Protein AF-0000000084540780 (afdb_homodimer)

Foldseek 3Di:
DKWKDWLVVVLVVLVLQQLQQDPDAPDPQLQWWKWWADQVVQKIKIKHHRPFKIKIFIDHINDPDIDIFIFRSVVVNVVSVPADTDMWIWDQDVVFQKIWIQDPVGIDITHTGGCVPPDDFDDFPPPAKFKFFLVQLLLLLLQALLAAAPDCVVFLLQWWKWWDAPFWIWIWHHHPFKIKIFIDTGPGDNPDPHDHIDIFTFGSSQSVSSNVVSVVVVVVLVPVPDDCSVPGGFMWMWGDDPFKIWTDGPRMIMIGTTGDDDDDPCVVQDDDDFQKKKKDFLVVVLVVLVVQQVVCVLPQQKWKWFDDQPVQKIKIKDDDPPPGIDIDMDHIHMDHDPDGMEMFRSVLSNSNSVSAPARMKMWGHHHRQGWIWIGHDPDTRMIMIGGTDDDDD/DKWKDWLVVVLVVLVLQQLQQDPDAPDPQLQWWKWWADQVVQKIKTKHHRPFKIKIFIDHINDPDIDIFIFRSVVVNVVSVPADTDMWIWDQDVVFQKIWIQDPVGIDITHTGGCVPPDDFDDFPPPAKFKFFLVQLLLLLLQALVAAAPDCVVFLLQWWKWWDAPFWIWIWHHHPFKIKIFIDTGPGDNPDPHDHIDIFTFGSSQSVSSNVVSVVVVVVLVPVPDDCSVPGGFMWMWGDDPFKIWTDGPRMIMIGTTGDDDDDPCVVQDDDDFQKKKKDFLVVVLVVLVVQQVVCVVPQQKWKWFQDQPVQKIKIKDDDPVPGMDIDMDHIHMDHDPDGMEMFRSVLSNSNSVSAPARMKMWGHHHRQGWIWIGHDDDTRMIMIGGTDDDDD

Organism: NCBI:txid376219

Solvent-accessible surface area (backbone atoms only — not comparable to full-atom values): 40006 Å² total; per-residue (Å²): 57,31,34,37,33,46,31,66,62,52,31,55,51,42,55,58,24,49,72,25,41,44,92,76,53,95,45,78,71,32,45,22,27,40,38,38,38,35,42,91,77,26,32,38,33,43,32,15,41,54,89,48,35,28,23,36,38,52,45,78,27,54,36,77,37,46,36,72,31,24,36,45,34,67,62,50,42,58,46,45,61,58,49,72,84,47,62,31,38,40,37,41,48,91,88,48,52,33,35,36,40,37,43,96,64,34,39,36,34,44,45,38,38,72,42,84,80,57,79,78,77,85,77,57,66,79,87,38,53,44,67,38,39,42,67,46,51,44,54,28,45,64,50,15,56,86,32,28,28,89,50,63,89,55,44,50,31,19,11,39,36,40,35,38,43,82,59,34,34,38,28,35,12,26,52,84,56,36,36,18,34,23,49,40,69,35,71,54,64,87,86,54,86,49,78,79,62,46,73,49,34,38,39,40,72,57,49,53,52,50,47,50,51,51,53,52,52,52,53,53,53,66,67,54,69,64,86,82,64,71,84,64,75,59,60,30,38,41,32,38,56,98,52,39,35,33,42,34,49,89,55,35,36,39,38,30,46,46,41,69,77,83,68,78,73,58,76,77,70,55,78,91,74,66,55,16,38,36,37,36,52,37,63,62,51,44,52,49,49,59,46,52,37,60,57,12,60,74,44,86,28,40,34,36,40,37,50,37,47,90,78,25,29,37,32,44,34,33,79,27,90,87,45,32,34,37,39,32,63,45,74,27,52,49,45,51,76,37,49,45,52,39,29,32,49,44,64,63,53,44,57,55,55,70,52,48,90,39,67,37,30,37,37,37,29,49,47,45,75,39,62,29,40,40,30,44,53,94,63,62,57,39,43,34,36,42,49,39,44,81,74,82,128,56,31,34,38,35,46,30,66,61,52,32,55,52,42,57,57,24,47,71,25,41,45,93,75,53,93,43,78,71,33,45,22,28,41,39,36,38,33,42,89,76,27,31,37,32,43,33,15,40,54,90,48,37,29,23,37,39,54,43,78,29,54,37,77,35,46,37,69,30,23,35,45,35,68,61,51,43,59,47,46,61,57,50,71,82,50,63,30,37,39,38,40,47,92,90,47,52,35,35,36,39,37,41,96,64,33,39,37,34,42,41,39,39,71,41,85,80,56,78,78,78,84,78,57,66,80,88,39,55,42,67,38,40,41,67,45,51,43,54,30,46,65,50,17,56,83,34,27,29,89,50,63,88,57,43,49,30,18,11,39,36,39,36,39,44,84,58,34,32,38,29,35,12,28,52,84,55,37,36,18,35,24,50,38,69,37,70,55,66,88,84,55,86,49,78,81,64,46,72,50,34,37,38,40,73,57,49,53,52,51,48,48,52,51,54,52,52,52,54,52,54,67,65,54,70,65,85,80,64,69,86,64,75,60,59,28,39,41,30,36,56,98,55,39,36,34,43,35,48,90,57,36,37,38,38,31,47,47,40,69,76,84,69,77,72,57,74,76,69,53,76,90,71,66,56,16,38,37,37,35,51,36,64,61,51,43,50,49,47,59,45,52,36,59,60,12,60,76,46,86,26,40,32,35,38,37,49,36,48,88,76,25,30,37,32,44,34,33,80,30,92,91,45,29,36,36,40,34,62,45,72,29,52,49,45,52,78,39,50,46,52,38,27,31,50,44,64,64,54,44,58,54,54,70,53,47,89,41,66,36,29,37,38,37,30,50,47,45,76,40,63,29,39,40,29,46,56,63,90,61,53,42,45,34,37,42,48,37,44,81,73,82,129

Sequence (786 aa):
MRLIVEQEQLSSNLSLVSRAIPSRPSHPILSNILVKADADTQQLSLTAFDLSMGINTSFPAQVQQGGVLTLPAKLLNDIVSRLPGGDIQVDDEETEAVVTLTSSSGRYQVRGMVAEEYPDLPSVEGEHSIQLAADSLLEGLKGTLFATSPDETKQVLAGVNLKVGKDTLCFASTDGHRLAVVKVENVRDPNSQEPENLEITIPARALREVERMIVSANSARHSAATEEESTTPPMVTLGFDDTQVVFELGTRRLNSRKLEGAYPAYEQLIPNKFLSQVNVERRTLLAALERIGVLASQKNDIVKCIIDEVNQQISLSVEAADVGNALESMPAQISGEEPKELAFNVKYLMDGLKVLNSSEIQIQLNAASTPVIINPFGGLKMTYLVMPIQLRRMRLIVEQEQLSSNLSLVSRAIPSRPSHPILSNILVKADADTQQLSLTAFDLSMGINTSFPAQVQQGGVLTLPAKLLNDIVSRLPGGDIQVDDEETEAVVTLTSSSGRYQVRGMVAEEYPDLPSVEGEHSIQLAADSLLEGLKGTLFATSPDETKQVLAGVNLKVGKDTLCFASTDGHRLAVVKVENVRDPNSQEPENLEITIPARALREVERMIVSANSARHSAATEEESTTPPMVTLGFDDTQVVFELGTRRLNSRKLEGAYPAYEQLIPNKFLSQVNVERRTLLAALERIGVLASQKNDIVKCIIDEVNQQISLSVEAADVGNALESMPAQISGEEPKELAFNVKYLMDGLKVLNSSEIQIQLNAASTPVIINPFGGLKMTYLVMPIQLRR

Radius of gyration: 32.52 Å; Cα contacts (8 Å, |Δi|>4): 1885; chains: 2; bounding box: 83×86×61 Å

Secondary structure (DSSP, 8-state):
-EEEEEHHHHHHHHHHHHTTS-SS-SSGGGGEEEEEEETTTTEEEEEEE-SSEEEEEEEE-EEEE-EEEEEEHHHHHHHHHHSPSSEEEEEEETTTTEEEEE-SSEEEEEE-B-GGGSPPPPP--TTSEEEEEHHHHHHHHHHHGGGS-S-GGGGGGGEEEEEE-SSEEEEEEE-SSEEEEEEEE----TT--PPSSEEEEEEHHHHHHHHHHHHHHHHHHHH---S----SPPEEEEEE-SSEEEEEETTEEEEEEPPPSPPP-GGGGS-S--SEEEEEEHHHHHHHHHHHHHHHTTTTTEEEEEEETTTTEEEEEEEETTTEEEEEEEE-EEE----SEEEEEHHHHHHHHHH---SEEEEEES-TTS-EEEEESSS--EEEEEPPP----/-EEEEEHHHHHHHHHHHHTTS-SS-SSGGGGEEEEEEETTTTEEEEEEE-SSEEEEEEEE-EEEE-EEEEEEHHHHHHHHHHSPSSEEEEEEETTTTEEEEE-SSEEEEEE-B-GGGSPPPPP--TTSEEEEEHHHHHHHHHHHGGGS-S-GGGGGGGEEEEEE-SSEEEEEEE-SSEEEEEEEE----TT--PPSSEEEEEEHHHHHHHHHHHHHHHHHHHH---S----SPPEEEEEE-SSEEEEEETTEEEEEEPPPSPPP-GGGGS-S--SEEEEEEHHHHHHHHHHHHHHHTTTTTEEEEEEETTTTEEEEEEEETTTEEEEEEEE-EEE----SEEEEEHHHHHHHHHH---SEEEEEES-TTS-EEEEESSS-EEEEEEPPP----

InterPro domains:
  IPR001001 DNA polymerase III, beta sliding clamp [PIRSF000804] (1-391)
  IPR001001 DNA polymerase III, beta sliding clamp [PTHR30478] (1-392)
  IPR001001 DNA polymerase III, beta sliding clamp [SM00480] (17-387)
  IPR001001 DNA polymerase III, beta sliding clamp [TIGR00663] (1-391)
  IPR001001 DNA polymerase III, beta sliding clamp [cd00140] (1-390)
  IPR022634 DNA polymerase III, beta sliding clamp, N-terminal [PF00712] (1-122)
  IPR022635 DNA polymerase III, beta sliding clamp, C-terminal [PF02768] (268-389)
  IPR022637 DNA polymerase III, beta sliding clamp, central [PF02767] (132-264)
  IPR046938 DNA clamp superfamily [SSF55979] (1-120)
  IPR046938 DNA clamp superfamily [SSF55979] (128-266)
  IPR046938 DNA clamp superfamily [SSF55979] (267-390)

pLDDT: mean 92.97, std 10.06, range [44.19, 98.81]

Structure (mmCIF, N/CA/C/O backbone):
data_AF-0000000084540780-model_v1
#
loop_
_entity.id
_entity.type
_entity.pdbx_description
1 polymer 'Beta sliding clamp'
#
loop_
_atom_site.group_PDB
_atom_site.id
_atom_site.type_symbol
_atom_site.label_atom_id
_atom_site.label_alt_id
_atom_site.label_comp_id
_atom_site.label_asym_id
_atom_site.label_entity_id
_atom_site.label_seq_id
_atom_site.pdbx_PDB_ins_code
_atom_site.Cartn_x
_atom_site.Cartn_y
_atom_site.Cartn_z
_atom_site.occupancy
_atom_site.B_iso_or_equiv
_atom_site.auth_seq_id
_atom_site.auth_comp_id
_atom_site.auth_asym_id
_atom_site.auth_atom_id
_atom_site.pdbx_PDB_model_num
ATOM 1 N N . MET A 1 1 ? -37.75 -8.711 -0.359 1 94.31 1 MET A N 1
ATOM 2 C CA . MET A 1 1 ? -37.031 -9.562 0.583 1 94.31 1 MET A CA 1
ATOM 3 C C . MET A 1 1 ? -36.875 -8.867 1.932 1 94.31 1 MET A C 1
ATOM 5 O O . MET A 1 1 ? -36.75 -7.648 1.991 1 94.31 1 MET A O 1
ATOM 9 N N . ARG A 1 2 ? -37 -9.57 3.014 1 97.31 2 ARG A N 1
ATOM 10 C CA . ARG A 1 2 ? -36.812 -9.148 4.395 1 97.31 2 ARG A CA 1
ATOM 11 C C . ARG A 1 2 ? -36.031 -10.18 5.18 1 97.31 2 ARG A C 1
ATOM 13 O O . ARG A 1 2 ? -36.438 -11.336 5.297 1 97.31 2 ARG A O 1
ATOM 20 N N . LEU A 1 3 ? -34.906 -9.734 5.707 1 98.5 3 LEU A N 1
ATOM 21 C CA . LEU A 1 3 ? -34.062 -10.688 6.418 1 98.5 3 LEU A CA 1
ATOM 22 C C . LEU A 1 3 ? -33.156 -9.977 7.41 1 98.5 3 LEU A C 1
ATOM 24 O O . LEU A 1 3 ? -33.031 -8.75 7.379 1 98.5 3 LEU A O 1
ATOM 28 N N . ILE A 1 4 ? -32.594 -10.68 8.352 1 98.81 4 ILE A N 1
ATOM 29 C CA . ILE A 1 4 ? -31.562 -10.25 9.281 1 98.81 4 ILE A CA 1
ATOM 30 C C . ILE A 1 4 ? -30.312 -11.102 9.094 1 98.81 4 ILE A C 1
ATOM 32 O O . ILE A 1 4 ? -30.391 -12.328 9 1 98.81 4 ILE A O 1
ATOM 36 N N . VAL A 1 5 ? -29.234 -10.477 8.984 1 98.75 5 VAL A N 1
ATOM 37 C CA . VAL A 1 5 ? -27.984 -11.188 8.773 1 98.75 5 VAL A CA 1
ATOM 38 C C . VAL A 1 5 ? -26.875 -10.523 9.594 1 98.75 5 VAL A C 1
ATOM 40 O O . VAL A 1 5 ? -26.922 -9.328 9.867 1 98.75 5 VAL A O 1
ATOM 43 N N . GLU A 1 6 ? -25.953 -11.289 9.984 1 98.44 6 GLU A N 1
ATOM 44 C CA . GLU A 1 6 ? -24.828 -10.766 10.75 1 98.44 6 GLU A CA 1
ATOM 45 C C . GLU A 1 6 ? -23.859 -9.992 9.852 1 98.44 6 GLU A C 1
ATOM 47 O O . GLU A 1 6 ? -23.516 -10.445 8.758 1 98.44 6 GLU A O 1
ATOM 52 N N . GLN A 1 7 ? -23.344 -8.82 10.344 1 98.56 7 GLN A N 1
ATOM 53 C CA . GLN A 1 7 ? -22.484 -7.922 9.578 1 98.56 7 GLN A CA 1
ATOM 54 C C . GLN A 1 7 ? -21.219 -8.633 9.094 1 98.56 7 GLN A C 1
ATOM 56 O O . GLN A 1 7 ? -20.844 -8.523 7.922 1 98.56 7 GLN A O 1
ATOM 61 N N . GLU A 1 8 ? -20.578 -9.352 9.93 1 97.75 8 GLU A N 1
ATOM 62 C CA . GLU A 1 8 ? -19.312 -10.016 9.594 1 97.75 8 GLU A CA 1
ATOM 63 C C . GLU A 1 8 ? -19.516 -11.039 8.484 1 97.75 8 GLU A C 1
ATOM 65 O O . GLU A 1 8 ? -18.688 -11.141 7.574 1 97.75 8 GLU A O 1
ATOM 70 N N . GLN A 1 9 ? -20.594 -11.82 8.547 1 97.19 9 GLN A N 1
ATOM 71 C CA . GLN A 1 9 ? -20.906 -12.805 7.523 1 97.19 9 GLN A CA 1
ATOM 72 C C . GLN A 1 9 ? -21.188 -12.141 6.18 1 97.19 9 GLN A C 1
ATOM 74 O O . GLN A 1 9 ? -20.641 -12.555 5.152 1 97.19 9 GLN A O 1
ATOM 79 N N . LEU A 1 10 ? -22 -11.133 6.281 1 98.69 10 LEU A N 1
ATOM 80 C CA . LEU A 1 10 ? -22.328 -10.43 5.051 1 98.69 10 LEU A CA 1
ATOM 81 C C . LEU A 1 10 ? -21.094 -9.781 4.438 1 98.69 10 LEU A C 1
ATOM 83 O O . LEU A 1 10 ? -20.859 -9.898 3.234 1 98.69 10 LEU A O 1
ATOM 87 N N . SER A 1 11 ? -20.312 -9.094 5.254 1 98.44 11 SER A N 1
ATOM 88 C CA . SER A 1 11 ? -19.125 -8.375 4.797 1 98.44 11 SER A CA 1
ATOM 89 C C . SER A 1 11 ? -18.109 -9.328 4.168 1 98.44 11 SER A C 1
ATOM 91 O O . SER A 1 11 ? -17.609 -9.062 3.074 1 98.44 11 SER A O 1
ATOM 93 N N . SER A 1 12 ? -17.797 -10.43 4.824 1 97.12 12 SER A N 1
ATOM 94 C CA . SER A 1 12 ? -16.812 -11.383 4.336 1 97.12 12 SER A CA 1
ATOM 95 C C . SER A 1 12 ? -17.234 -12.008 3.018 1 97.12 12 SER A C 1
ATOM 97 O O . SER A 1 12 ? -16.438 -12.172 2.102 1 97.12 12 SER A O 1
ATOM 99 N N . ASN A 1 13 ? -18.5 -12.383 2.916 1 97.94 13 ASN A N 1
ATOM 100 C CA . ASN A 1 13 ? -19 -13.016 1.702 1 97.94 13 ASN A CA 1
ATOM 101 C C . ASN A 1 13 ? -19.125 -12.023 0.553 1 97.94 13 ASN A C 1
ATOM 103 O O . ASN A 1 13 ? -18.891 -12.375 -0.606 1 97.94 13 ASN A O 1
ATOM 107 N N . LEU A 1 14 ? -19.484 -10.797 0.901 1 98.56 14 LEU A N 1
ATOM 108 C CA . LEU A 1 14 ? -19.484 -9.75 -0.115 1 98.56 14 LEU A CA 1
ATOM 109 C C . LEU A 1 14 ? -18.094 -9.531 -0.678 1 98.56 14 LEU A C 1
ATOM 111 O O . LEU A 1 14 ? -17.922 -9.414 -1.894 1 98.56 14 LEU A O 1
ATOM 115 N N . SER A 1 15 ? -17.141 -9.477 0.19 1 97.56 15 SER A N 1
ATOM 116 C CA . SER A 1 15 ? -15.758 -9.312 -0.233 1 97.56 15 SER A CA 1
ATOM 117 C C . SER A 1 15 ? -15.32 -10.453 -1.141 1 97.56 15 SER A C 1
ATOM 119 O O . SER A 1 15 ? -14.656 -10.234 -2.152 1 97.56 15 SER A O 1
ATOM 121 N N . LEU A 1 16 ? -15.711 -11.633 -0.812 1 97 16 LEU A N 1
ATOM 122 C CA . LEU A 1 16 ? -15.375 -12.828 -1.577 1 97 16 LEU A CA 1
ATOM 123 C C . LEU A 1 16 ? -15.945 -12.758 -2.988 1 97 16 LEU A C 1
ATOM 125 O O . LEU A 1 16 ? -15.211 -12.898 -3.969 1 97 16 LEU A O 1
ATOM 129 N N . VAL A 1 17 ? -17.219 -12.484 -3.123 1 98.12 17 VAL A N 1
ATOM 130 C CA . VAL A 1 17 ? -17.859 -12.562 -4.43 1 98.12 17 VAL A CA 1
ATOM 131 C C . VAL A 1 17 ? -17.453 -11.359 -5.277 1 98.12 17 VAL A C 1
ATOM 133 O O . VAL A 1 17 ? -17.469 -11.43 -6.508 1 98.12 17 VAL A O 1
ATOM 136 N N . SER A 1 18 ? -17.109 -10.273 -4.586 1 97.62 18 SER A N 1
ATOM 137 C CA . SER A 1 18 ? -16.719 -9.055 -5.305 1 97.62 18 SER A CA 1
ATOM 138 C C . SER A 1 18 ? -15.477 -9.289 -6.16 1 97.62 18 SER A C 1
ATOM 140 O O . SER A 1 18 ? -15.211 -8.523 -7.086 1 97.62 18 SER A O 1
ATOM 142 N N . ARG A 1 19 ? -14.719 -10.273 -5.918 1 96.56 19 ARG A N 1
ATOM 143 C CA . ARG A 1 19 ? -13.516 -10.602 -6.672 1 96.56 19 ARG A CA 1
ATOM 144 C C . ARG A 1 19 ? -13.859 -11.047 -8.086 1 96.56 19 ARG A C 1
ATOM 146 O O . ARG A 1 19 ? -12.984 -11.094 -8.953 1 96.56 19 ARG A O 1
ATOM 153 N N . ALA A 1 20 ? -15.102 -11.391 -8.328 1 97.62 20 ALA A N 1
ATOM 154 C CA . ALA A 1 20 ? -15.531 -11.828 -9.656 1 97.62 20 ALA A CA 1
ATOM 155 C C . ALA A 1 20 ? -16.156 -10.672 -10.43 1 97.62 20 ALA A C 1
ATOM 157 O O . ALA A 1 20 ? -16.609 -10.852 -11.57 1 97.62 20 ALA A O 1
ATOM 158 N N . ILE A 1 21 ? -16.219 -9.492 -9.781 1 97.5 21 ILE A N 1
ATOM 159 C CA . ILE A 1 21 ? -16.75 -8.328 -10.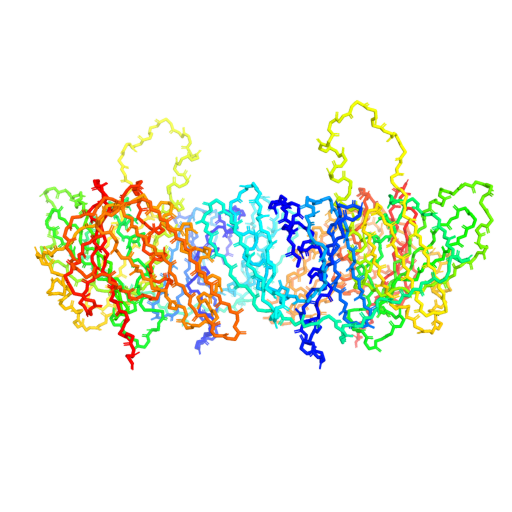477 1 97.5 21 ILE A CA 1
ATOM 160 C C . ILE A 1 21 ? -15.734 -7.809 -11.484 1 97.5 21 ILE A C 1
ATOM 162 O O . ILE A 1 21 ? -14.57 -7.578 -11.141 1 97.5 21 ILE A O 1
ATOM 166 N N . PRO A 1 22 ? -16.172 -7.68 -12.688 1 92.56 22 PRO A N 1
ATOM 167 C CA . PRO A 1 22 ? -15.211 -7.203 -13.688 1 92.56 22 PRO A CA 1
ATOM 168 C C . PRO A 1 22 ? -14.797 -5.75 -13.461 1 92.56 22 PRO A C 1
ATOM 170 O O . PRO A 1 22 ? -15.602 -4.941 -13 1 92.56 22 PRO A O 1
ATOM 173 N N . SER A 1 23 ? -13.594 -5.445 -13.781 1 87.38 23 SER A N 1
ATOM 174 C CA . SER A 1 23 ? -13.117 -4.07 -13.68 1 87.38 23 SER A CA 1
ATOM 175 C C . SER A 1 23 ? -13.805 -3.166 -14.695 1 87.38 23 SER A C 1
ATOM 177 O O . SER A 1 23 ? -14.062 -1.993 -14.414 1 87.38 23 SER A O 1
ATOM 179 N N . ARG A 1 24 ? -14.062 -3.699 -15.891 1 90.5 24 ARG A N 1
ATOM 180 C CA . ARG A 1 24 ? -14.789 -3.002 -16.953 1 90.5 24 ARG A CA 1
ATOM 181 C C . ARG A 1 24 ? -16 -3.803 -17.406 1 90.5 24 ARG A C 1
ATOM 183 O O . ARG A 1 24 ? -15.945 -4.512 -18.406 1 90.5 24 ARG A O 1
ATOM 190 N N . PRO A 1 25 ? -17.109 -3.617 -16.766 1 90.56 25 PRO A N 1
ATOM 191 C CA . PRO A 1 25 ? -18.281 -4.434 -17.078 1 90.56 25 PRO A CA 1
ATOM 192 C C . PRO A 1 25 ? -18.875 -4.117 -18.438 1 90.56 25 PRO A C 1
ATOM 194 O O . PRO A 1 25 ? -18.984 -2.949 -18.828 1 90.56 25 PRO A O 1
ATOM 197 N N . SER A 1 26 ? -19.188 -5.168 -19.219 1 89.25 26 SER A N 1
ATOM 198 C CA . SER A 1 26 ? -19.828 -5.016 -20.531 1 89.25 26 SER A CA 1
ATOM 199 C C . SER A 1 26 ? -21.25 -4.473 -20.391 1 89.25 26 SER A C 1
ATOM 201 O O . SER A 1 26 ? -21.75 -3.795 -21.281 1 89.25 26 SER A O 1
ATOM 203 N N . HIS A 1 27 ? -21.938 -4.93 -19.375 1 93.19 27 HIS A N 1
ATOM 204 C CA . HIS A 1 27 ? -23.266 -4.465 -19.016 1 93.19 27 HIS A CA 1
ATOM 205 C C . HIS A 1 27 ? -23.297 -3.971 -17.562 1 93.19 27 HIS A C 1
ATOM 207 O O . HIS A 1 27 ? -22.656 -4.559 -16.688 1 93.19 27 HIS A O 1
ATOM 213 N N . PRO A 1 28 ? -24.094 -2.963 -17.359 1 93.81 28 PRO A N 1
ATOM 214 C CA . PRO A 1 28 ? -24.125 -2.375 -16.016 1 93.81 28 PRO A CA 1
ATOM 215 C C . PRO A 1 28 ? -24.5 -3.389 -14.945 1 93.81 28 PRO A C 1
ATOM 217 O O . PRO A 1 28 ? -24 -3.309 -13.812 1 93.81 28 PRO A O 1
ATOM 220 N N . ILE A 1 29 ? -25.281 -4.34 -15.312 1 96.69 29 ILE A N 1
ATOM 221 C CA . ILE A 1 29 ? -25.797 -5.277 -14.32 1 96.69 29 ILE A CA 1
ATOM 222 C C . ILE A 1 29 ? -24.656 -6.16 -13.812 1 96.69 29 ILE A C 1
ATOM 224 O O . ILE A 1 29 ? -24.734 -6.719 -12.719 1 96.69 29 ILE A O 1
ATOM 228 N N . LEU A 1 30 ? -23.578 -6.258 -14.578 1 97.62 30 LEU A N 1
ATOM 229 C CA . LEU A 1 30 ? -22.469 -7.129 -14.219 1 97.62 30 LEU A CA 1
ATOM 230 C C . LEU A 1 30 ? -21.562 -6.453 -13.195 1 97.62 30 LEU A C 1
ATOM 232 O O . LEU A 1 30 ? -20.672 -7.086 -12.633 1 97.62 30 LEU A O 1
ATOM 236 N N . SER A 1 31 ? -21.812 -5.207 -12.914 1 97.69 31 SER A N 1
ATOM 237 C CA . SER A 1 31 ? -21.156 -4.527 -11.805 1 97.69 31 SER A CA 1
ATOM 238 C C . SER A 1 31 ? -21.875 -4.797 -10.484 1 97.69 31 SER A C 1
ATOM 240 O O . SER A 1 31 ? -21.406 -4.375 -9.43 1 97.69 31 SER A O 1
ATOM 242 N N . ASN A 1 32 ? -22.953 -5.555 -10.57 1 98 32 ASN A N 1
ATOM 243 C CA . ASN A 1 32 ? -23.781 -5.855 -9.406 1 98 32 ASN A CA 1
ATOM 244 C C . ASN A 1 32 ? -23.547 -7.273 -8.898 1 98 32 ASN A C 1
ATOM 246 O O . ASN A 1 32 ? -22.938 -8.094 -9.594 1 98 32 ASN A O 1
ATOM 250 N N . ILE A 1 33 ? -23.953 -7.469 -7.695 1 98.5 33 ILE A N 1
ATOM 251 C CA . ILE A 1 33 ? -24.031 -8.781 -7.07 1 98.5 33 ILE A CA 1
ATOM 252 C C . ILE A 1 33 ? -25.484 -9.266 -7.07 1 98.5 33 ILE A C 1
ATOM 254 O O . ILE A 1 33 ? -26.391 -8.516 -6.738 1 98.5 33 ILE A O 1
ATOM 258 N N . LEU A 1 34 ? -25.688 -10.477 -7.562 1 98.62 34 LEU A N 1
ATOM 259 C CA . LEU A 1 34 ? -27 -11.102 -7.438 1 98.62 34 LEU A CA 1
ATOM 260 C C . LEU A 1 34 ? -27.25 -11.555 -6.004 1 98.62 34 LEU A C 1
ATOM 262 O O . LEU A 1 34 ? -26.469 -12.32 -5.445 1 98.62 34 LEU A O 1
ATOM 266 N N . VAL A 1 35 ? -28.344 -11.062 -5.414 1 98.44 35 VAL A N 1
ATOM 267 C CA . VAL A 1 35 ? -28.719 -11.359 -4.035 1 98.44 35 VAL A CA 1
ATOM 268 C C . VAL A 1 35 ? -30 -12.172 -4.012 1 98.44 35 VAL A C 1
ATOM 270 O O . VAL A 1 35 ? -31.031 -11.727 -4.531 1 98.44 35 VAL A O 1
ATOM 273 N N . LYS A 1 36 ? -29.906 -13.336 -3.426 1 98.38 36 LYS A N 1
ATOM 274 C CA . LYS A 1 36 ? -31.094 -14.188 -3.311 1 98.38 36 LYS A CA 1
ATOM 275 C C . LYS A 1 36 ? -31.312 -14.617 -1.863 1 98.38 36 LYS A C 1
ATOM 277 O O . LYS A 1 36 ? -30.469 -15.273 -1.264 1 98.38 36 LYS A O 1
ATOM 282 N N . ALA A 1 37 ? -32.406 -14.227 -1.316 1 98.38 37 ALA A N 1
ATOM 283 C CA . ALA A 1 37 ? -32.812 -14.672 0.011 1 98.38 37 ALA A CA 1
ATOM 284 C C . ALA A 1 37 ? -33.875 -15.766 -0.084 1 98.38 37 ALA A C 1
ATOM 286 O O . ALA A 1 37 ? -34.875 -15.617 -0.781 1 98.38 37 ALA A O 1
ATOM 287 N N . ASP A 1 38 ? -33.594 -16.812 0.596 1 98.31 38 ASP A N 1
ATOM 288 C CA . ASP A 1 38 ? -34.5 -17.953 0.573 1 98.31 38 ASP A CA 1
ATOM 289 C C . ASP A 1 38 ? -35.125 -18.203 1.949 1 98.31 38 ASP A C 1
ATOM 291 O O . ASP A 1 38 ? -34.406 -18.578 2.891 1 98.31 38 ASP A O 1
ATOM 295 N N . ALA A 1 39 ? -36.438 -18.078 2.023 1 97.94 39 ALA A N 1
ATOM 296 C CA . ALA A 1 39 ? -37.125 -18.203 3.301 1 97.94 39 ALA A CA 1
ATOM 297 C C . ALA A 1 39 ? -37.25 -19.656 3.732 1 97.94 39 ALA A C 1
ATOM 299 O O . ALA A 1 39 ? -37.281 -19.953 4.926 1 97.94 39 ALA A O 1
ATOM 300 N N . ASP A 1 40 ? -37.281 -20.531 2.795 1 98.19 40 ASP A N 1
ATOM 301 C CA . ASP A 1 40 ? -37.438 -21.953 3.1 1 98.19 40 ASP A CA 1
ATOM 302 C C . ASP A 1 40 ? -36.156 -22.516 3.713 1 98.19 40 ASP A C 1
ATOM 304 O O . ASP A 1 40 ? -36.219 -23.25 4.699 1 98.19 40 ASP A O 1
ATOM 308 N N . THR A 1 41 ? -35.031 -22.109 3.188 1 97.81 41 THR A N 1
ATOM 309 C CA . THR A 1 41 ? -33.781 -22.688 3.637 1 97.81 41 THR A CA 1
ATOM 310 C C . THR A 1 41 ? -33.094 -21.766 4.641 1 97.81 41 THR A C 1
ATOM 312 O O . THR A 1 41 ? -32.094 -22.156 5.262 1 97.81 41 THR A O 1
ATOM 315 N N . GLN A 1 42 ? -33.562 -20.547 4.828 1 98.56 42 GLN A N 1
ATOM 316 C CA . GLN A 1 42 ? -33 -19.547 5.719 1 98.56 42 GLN A CA 1
ATOM 317 C C . GLN A 1 42 ? -31.547 -19.266 5.352 1 98.56 42 GLN A C 1
ATOM 319 O O . GLN A 1 42 ? -30.656 -19.281 6.219 1 98.56 42 GLN A O 1
ATOM 324 N N . GLN A 1 43 ? -31.375 -19.078 4.031 1 98.38 43 GLN A N 1
ATOM 325 C CA . GLN A 1 43 ? -30.047 -18.812 3.496 1 98.38 43 GLN A CA 1
ATOM 326 C C . GLN A 1 43 ? -30.047 -17.547 2.639 1 98.38 43 GLN A C 1
ATOM 328 O O . GLN A 1 43 ? -31.062 -17.219 2.002 1 98.38 43 GLN A O 1
ATOM 333 N N . LEU A 1 44 ? -29 -16.859 2.678 1 98.75 44 LEU A N 1
ATOM 334 C CA . LEU A 1 44 ? -28.688 -15.773 1.75 1 98.75 44 LEU A CA 1
ATOM 335 C C . LEU A 1 44 ? -27.578 -16.188 0.786 1 98.75 44 LEU A C 1
ATOM 337 O O . LEU A 1 44 ? -26.547 -16.703 1.209 1 98.75 44 LEU A O 1
ATOM 341 N N . SER A 1 45 ? -27.844 -16.031 -0.475 1 98.62 45 SER A N 1
ATOM 342 C CA . SER A 1 45 ? -26.859 -16.375 -1.502 1 98.62 45 SER A CA 1
ATOM 343 C C . SER A 1 45 ? -26.406 -15.141 -2.27 1 98.62 45 SER A C 1
ATOM 345 O O . SER A 1 45 ? -27.219 -14.289 -2.623 1 98.62 45 SER A O 1
ATOM 347 N N . LEU A 1 46 ? -25.156 -14.992 -2.424 1 98.81 46 LEU A N 1
ATOM 348 C CA . LEU A 1 46 ? -24.547 -13.922 -3.205 1 98.81 46 LEU A CA 1
ATOM 349 C C . LEU A 1 46 ? -23.812 -14.492 -4.414 1 98.81 46 LEU A C 1
ATOM 351 O O . LEU A 1 46 ? -23.109 -15.5 -4.305 1 98.81 46 LEU A O 1
ATOM 355 N N . THR A 1 47 ? -24 -13.875 -5.613 1 98.75 47 THR A N 1
ATOM 356 C CA . THR A 1 47 ? -23.344 -14.32 -6.836 1 98.75 47 THR A CA 1
ATOM 357 C C . THR A 1 47 ? -22.766 -13.133 -7.605 1 98.75 47 THR A C 1
ATOM 359 O O . THR A 1 47 ? -23.438 -12.109 -7.766 1 98.75 47 THR A O 1
ATOM 362 N N . ALA A 1 48 ? -21.594 -13.18 -8 1 98.44 48 ALA A N 1
ATOM 363 C CA . ALA A 1 48 ? -20.984 -12.273 -8.977 1 98.44 48 ALA A CA 1
ATOM 364 C C . ALA A 1 48 ? -20.438 -13.047 -10.172 1 98.44 48 ALA A C 1
ATOM 366 O O . ALA A 1 48 ? -19.969 -14.18 -10.023 1 98.44 48 ALA A O 1
ATOM 367 N N . PHE A 1 49 ? -20.547 -12.492 -11.375 1 97.62 49 PHE A N 1
ATOM 368 C CA . PHE A 1 49 ? -20.203 -13.18 -12.609 1 97.62 49 PHE A CA 1
ATOM 369 C C . PHE A 1 49 ? -19.719 -12.188 -13.664 1 97.62 49 PHE A C 1
ATOM 371 O O . PHE A 1 49 ? -20.328 -11.141 -13.875 1 97.62 49 PHE A O 1
ATOM 378 N N . ASP A 1 50 ? -18.594 -12.477 -14.25 1 96.44 50 ASP A N 1
ATOM 379 C CA . ASP A 1 50 ? -18.094 -11.594 -15.297 1 96.44 50 ASP A CA 1
ATOM 380 C C . ASP A 1 50 ? -18.188 -12.258 -16.672 1 96.44 50 ASP A C 1
ATOM 382 O O . ASP A 1 50 ? -17.469 -11.867 -17.594 1 96.44 50 ASP A O 1
ATOM 386 N N . LEU A 1 51 ? -18.969 -13.328 -16.766 1 95.19 51 LEU A N 1
ATOM 387 C CA . LEU A 1 51 ? -19.234 -14.094 -17.969 1 95.19 51 LEU A CA 1
ATOM 388 C C . LEU A 1 51 ? -18.109 -15.078 -18.25 1 95.19 51 LEU A C 1
ATOM 390 O O . LEU A 1 51 ? -18.219 -15.914 -19.156 1 95.19 51 LEU A O 1
ATOM 394 N N . SER A 1 52 ? -17.047 -15.039 -17.516 1 95.06 52 SER A N 1
ATOM 395 C CA . SER A 1 52 ? -15.945 -15.992 -17.625 1 95.06 52 SER A CA 1
ATOM 396 C C . SER A 1 52 ? -15.664 -16.672 -16.297 1 95.06 52 SER A C 1
ATOM 398 O O . SER A 1 52 ? -15.352 -17.875 -16.25 1 95.06 52 SER A O 1
ATOM 400 N N . MET A 1 53 ? -15.758 -15.922 -15.281 1 97.25 53 MET A N 1
ATOM 401 C CA . MET A 1 53 ? -15.578 -16.422 -13.914 1 97.25 53 MET A CA 1
ATOM 402 C C . MET A 1 53 ? -16.703 -15.953 -13.008 1 97.25 53 MET A C 1
ATOM 404 O O . MET A 1 53 ? -17.141 -14.797 -13.086 1 97.25 53 MET A O 1
ATOM 408 N N . GLY A 1 54 ? -17.203 -16.844 -12.25 1 98.25 54 GLY A N 1
ATOM 409 C CA . GLY A 1 54 ? -18.25 -16.531 -11.281 1 98.25 54 GLY A CA 1
ATOM 410 C C . GLY A 1 54 ? -17.953 -17.078 -9.898 1 98.25 54 GLY A C 1
ATOM 411 O O . GLY A 1 54 ? -17.344 -18.141 -9.766 1 98.25 54 GLY A O 1
ATOM 412 N N . ILE A 1 55 ? -18.344 -16.406 -8.906 1 98.56 55 ILE A N 1
ATOM 413 C CA . ILE A 1 55 ? -18.266 -16.875 -7.531 1 98.56 55 ILE A CA 1
ATOM 414 C C . ILE A 1 55 ? -19.625 -16.797 -6.863 1 98.56 55 ILE A C 1
ATOM 416 O O . ILE A 1 55 ? -20.328 -15.789 -7.008 1 98.56 55 ILE A O 1
ATOM 420 N N . ASN A 1 56 ? -19.984 -17.812 -6.23 1 98.5 56 ASN A N 1
ATOM 421 C CA . ASN A 1 56 ? -21.234 -17.922 -5.488 1 98.5 56 ASN A CA 1
ATOM 422 C C . ASN A 1 56 ? -21 -18.391 -4.059 1 98.5 56 ASN A C 1
ATOM 424 O O . ASN A 1 56 ? -20.156 -19.266 -3.82 1 98.5 56 ASN A O 1
ATOM 428 N N . THR A 1 57 ? -21.672 -17.828 -3.131 1 98.12 57 THR A N 1
ATOM 429 C CA . THR A 1 57 ? -21.609 -18.25 -1.736 1 98.12 57 THR A CA 1
ATOM 430 C C . THR A 1 57 ? -23 -18.234 -1.104 1 98.12 57 THR A C 1
ATOM 432 O O . THR A 1 57 ? -23.875 -17.5 -1.562 1 98.12 57 THR A O 1
ATOM 435 N N . SER A 1 58 ? -23.188 -19.016 -0.151 1 98.12 58 SER A N 1
ATOM 436 C CA . SER A 1 58 ? -24.422 -19.078 0.626 1 98.12 58 SER A CA 1
ATOM 437 C C . SER A 1 58 ? -24.125 -19.172 2.121 1 98.12 58 SER A C 1
ATOM 439 O O . SER A 1 58 ? -23.203 -19.875 2.537 1 98.12 58 SER A O 1
ATOM 441 N N . PHE A 1 59 ? -24.875 -18.531 2.924 1 98 59 PHE A N 1
ATOM 442 C CA . PHE A 1 59 ? -24.656 -18.484 4.363 1 98 59 PHE A CA 1
ATOM 443 C C . PHE A 1 59 ? -25.953 -18.188 5.105 1 98 59 PHE A C 1
ATOM 445 O O . PHE A 1 59 ? -26.906 -17.688 4.516 1 98 59 PHE A O 1
ATOM 452 N N . PRO A 1 60 ? -25.938 -18.531 6.379 1 98.31 60 PRO A N 1
ATOM 453 C CA . PRO A 1 60 ? -27.188 -18.422 7.137 1 98.31 60 PRO A CA 1
ATOM 454 C C . PRO A 1 60 ? -27.641 -16.984 7.312 1 98.31 60 PRO A C 1
ATOM 456 O O . PRO A 1 60 ? -26.812 -16.078 7.512 1 98.31 60 PRO A O 1
ATOM 459 N N . ALA A 1 61 ? -28.922 -16.781 7.199 1 98.56 61 ALA A N 1
ATOM 460 C CA . ALA A 1 61 ? -29.625 -15.531 7.488 1 98.56 61 ALA A CA 1
ATOM 461 C C . ALA A 1 61 ? -31.047 -15.805 7.977 1 98.56 61 ALA A C 1
ATOM 463 O O . ALA A 1 61 ? -31.625 -16.844 7.668 1 98.56 61 ALA A O 1
ATOM 464 N N . GLN A 1 62 ? -31.531 -14.969 8.805 1 98.75 62 GLN A N 1
ATOM 465 C CA . GLN A 1 62 ? -32.938 -15.055 9.211 1 98.75 62 GLN A CA 1
ATOM 466 C C . GLN A 1 62 ? -33.844 -14.414 8.164 1 98.75 62 GLN A C 1
ATOM 468 O O . GLN A 1 62 ? -34.125 -13.211 8.219 1 98.75 62 GLN A O 1
ATOM 473 N N . VAL A 1 63 ? -34.438 -15.289 7.312 1 98.69 63 VAL A N 1
ATOM 474 C CA . VAL A 1 63 ? -35.219 -14.781 6.176 1 98.69 63 VAL A CA 1
ATOM 475 C C . VAL A 1 63 ? -36.688 -14.828 6.488 1 98.69 63 VAL A C 1
ATOM 477 O O . VAL A 1 63 ? -37.281 -15.914 6.617 1 98.69 63 VAL A O 1
ATOM 480 N N . GLN A 1 64 ? -37.281 -13.703 6.602 1 98.31 64 GLN A N 1
ATOM 481 C CA . GLN A 1 64 ? -38.719 -13.617 6.824 1 98.31 64 GLN A CA 1
ATOM 482 C C . GLN A 1 64 ? -39.5 -13.672 5.504 1 98.31 64 GLN A C 1
ATOM 484 O O . GLN A 1 64 ? -40.531 -14.352 5.402 1 98.31 64 GLN A O 1
ATOM 489 N N . GLN A 1 65 ? -39.031 -12.938 4.547 1 97.31 65 GLN A N 1
ATOM 490 C CA . GLN A 1 65 ? -39.594 -12.922 3.191 1 97.31 65 GLN A CA 1
ATOM 491 C C . GLN A 1 65 ? -38.469 -13.094 2.154 1 97.31 65 GLN A C 1
ATOM 493 O O . GLN A 1 65 ? -37.5 -12.328 2.135 1 97.31 65 GLN A O 1
ATOM 498 N N . GLY A 1 66 ? -38.625 -14.062 1.288 1 96.81 66 GLY A N 1
ATOM 499 C CA . GLY A 1 66 ? -37.656 -14.312 0.24 1 96.81 66 GLY A CA 1
ATOM 500 C C . GLY A 1 66 ? -37.688 -13.281 -0.872 1 96.81 66 GLY A C 1
ATOM 501 O O . GLY A 1 66 ? -38.625 -12.484 -0.955 1 96.81 66 GLY A O 1
ATOM 502 N N . GLY A 1 67 ? -36.625 -13.25 -1.664 1 95.62 67 GLY A N 1
ATOM 503 C CA . GLY A 1 67 ? -36.562 -12.352 -2.805 1 95.62 67 GLY A CA 1
ATOM 504 C C . GLY A 1 67 ? -35.25 -12.445 -3.549 1 95.62 67 GLY A C 1
ATOM 505 O O . GLY A 1 67 ? -34.312 -13.125 -3.102 1 95.62 67 GLY A O 1
ATOM 506 N N . VAL A 1 68 ? -35.281 -11.828 -4.777 1 96.62 68 VAL A N 1
ATOM 507 C CA . VAL A 1 68 ? -34.094 -11.82 -5.621 1 96.62 68 VAL A CA 1
ATOM 508 C C . VAL A 1 68 ? -33.938 -10.453 -6.293 1 96.62 68 VAL A C 1
ATOM 510 O O . VAL A 1 68 ? -34.906 -9.883 -6.77 1 96.62 68 VAL A O 1
ATOM 513 N N . LEU A 1 69 ? -32.781 -9.891 -6.281 1 96.88 69 LEU A N 1
ATOM 514 C CA . LEU A 1 69 ? -32.438 -8.656 -6.984 1 96.88 69 LEU A CA 1
ATOM 515 C C . LEU A 1 69 ? -30.922 -8.508 -7.109 1 96.88 69 LEU A C 1
ATOM 517 O O . LEU A 1 69 ? -30.172 -9.383 -6.676 1 96.88 69 LEU A O 1
ATOM 521 N N . THR A 1 70 ? -30.453 -7.422 -7.738 1 97.56 70 THR A N 1
ATOM 522 C CA . THR A 1 70 ? -29.016 -7.164 -7.828 1 97.56 70 THR A CA 1
ATOM 523 C C . THR A 1 70 ? -28.672 -5.82 -7.195 1 97.56 70 THR A C 1
ATOM 525 O O . THR A 1 70 ? -29.469 -4.887 -7.227 1 97.56 70 THR A O 1
ATOM 528 N N . LEU A 1 71 ? -27.547 -5.758 -6.543 1 97.69 71 LEU A N 1
ATOM 529 C CA . LEU A 1 71 ? -27.062 -4.539 -5.898 1 97.69 71 LEU A CA 1
ATOM 530 C C . LEU A 1 71 ? -25.641 -4.211 -6.352 1 97.69 71 LEU A C 1
ATOM 532 O O . LEU A 1 71 ? -24.844 -5.113 -6.605 1 97.69 71 LEU A O 1
ATOM 536 N N . PRO A 1 72 ? -25.297 -2.92 -6.453 1 97.06 72 PRO A N 1
ATOM 537 C CA . PRO A 1 72 ? -23.922 -2.553 -6.844 1 97.06 72 PRO A CA 1
ATOM 538 C C . PRO A 1 72 ? -22.875 -3.107 -5.891 1 97.06 72 PRO A C 1
ATOM 540 O O . PRO A 1 72 ? -22.891 -2.799 -4.699 1 97.06 72 PRO A O 1
ATOM 543 N N . ALA A 1 73 ? -21.953 -3.803 -6.434 1 98.06 73 ALA A N 1
ATOM 544 C CA . ALA A 1 73 ? -21 -4.574 -5.641 1 98.06 73 ALA A CA 1
ATOM 545 C C . ALA A 1 73 ? -20.109 -3.656 -4.801 1 98.06 73 ALA A C 1
ATOM 547 O O . ALA A 1 73 ? -20.016 -3.824 -3.582 1 98.06 73 ALA A O 1
ATOM 548 N N . LYS A 1 74 ? -19.516 -2.729 -5.445 1 96.75 74 LYS A N 1
ATOM 549 C CA . LYS A 1 74 ? -18.547 -1.861 -4.766 1 96.75 74 LYS A CA 1
ATOM 550 C C . LYS A 1 74 ? -19.219 -1.075 -3.643 1 96.75 74 LYS A C 1
ATOM 552 O O . LYS A 1 74 ? -18.734 -1.052 -2.512 1 96.75 74 LYS A O 1
ATOM 557 N N . LEU A 1 75 ? -20.312 -0.45 -3.963 1 96.81 75 LEU A N 1
ATOM 558 C CA . LEU A 1 75 ? -21.031 0.378 -2.998 1 96.81 75 LEU A CA 1
ATOM 559 C C . LEU A 1 75 ? -21.484 -0.453 -1.805 1 96.81 75 LEU A C 1
ATOM 561 O O . LEU A 1 75 ? -21.281 -0.063 -0.654 1 96.81 75 LEU A O 1
ATOM 565 N N . LEU A 1 76 ? -22.094 -1.562 -2.098 1 98 76 LEU A N 1
ATOM 566 C CA . LEU A 1 76 ? -22.609 -2.426 -1.04 1 98 76 LEU A CA 1
ATOM 567 C C . LEU A 1 76 ? -21.469 -2.906 -0.136 1 98 76 LEU A C 1
ATOM 569 O O . LEU A 1 76 ? -21.594 -2.875 1.09 1 98 76 LEU A O 1
ATOM 573 N N . ASN A 1 77 ? -20.469 -3.361 -0.719 1 98.12 77 ASN A N 1
ATOM 574 C CA . ASN A 1 77 ? -19.312 -3.818 0.041 1 98.12 77 ASN A CA 1
ATOM 575 C C . ASN A 1 77 ? -18.75 -2.705 0.917 1 98.12 77 ASN A C 1
ATOM 577 O O . ASN A 1 77 ? -18.422 -2.932 2.086 1 98.12 77 ASN A O 1
ATOM 581 N N . ASP A 1 78 ? -18.594 -1.55 0.394 1 97.5 78 ASP A N 1
ATOM 582 C CA . ASP A 1 78 ? -18.047 -0.411 1.122 1 97.5 78 ASP A CA 1
ATOM 583 C C . ASP A 1 78 ? -18.922 -0.048 2.318 1 97.5 78 ASP A C 1
ATOM 585 O O . ASP A 1 78 ? -18.406 0.296 3.387 1 97.5 78 ASP A O 1
ATOM 589 N N . ILE A 1 79 ? -20.234 -0.066 2.121 1 97.62 79 ILE A N 1
ATOM 590 C CA . ILE A 1 79 ? -21.156 0.268 3.191 1 97.62 79 ILE A CA 1
ATOM 591 C C . ILE A 1 79 ? -21.094 -0.795 4.285 1 97.62 79 ILE A C 1
ATOM 593 O O . ILE A 1 79 ? -20.812 -0.483 5.445 1 97.62 79 ILE A O 1
ATOM 597 N N . VAL A 1 80 ? -21.25 -2.016 3.906 1 98.5 80 VAL A N 1
ATOM 598 C CA . VAL A 1 80 ? -21.391 -3.113 4.855 1 98.5 80 VAL A CA 1
ATOM 599 C C . VAL A 1 80 ? -20.109 -3.289 5.652 1 98.5 80 VAL A C 1
ATOM 601 O O . VAL A 1 80 ? -20.141 -3.518 6.867 1 98.5 80 VAL A O 1
ATOM 604 N N . SER A 1 81 ? -18.984 -3.193 5.012 1 98 81 SER A N 1
ATOM 605 C CA . SER A 1 81 ? -17.703 -3.426 5.668 1 98 81 SER A CA 1
ATOM 606 C C . SER A 1 81 ? -17.438 -2.381 6.75 1 98 81 SER A C 1
ATOM 608 O O . SER A 1 81 ? -16.641 -2.609 7.66 1 98 81 SER A O 1
ATOM 610 N N . ARG A 1 82 ? -18.062 -1.258 6.738 1 97.25 82 ARG A N 1
ATOM 611 C CA . ARG A 1 82 ? -17.812 -0.172 7.68 1 97.25 82 ARG A CA 1
ATOM 612 C C . ARG A 1 82 ? -18.875 -0.131 8.766 1 97.25 82 ARG A C 1
ATOM 614 O O . ARG A 1 82 ? -18.75 0.616 9.742 1 97.25 82 ARG A O 1
ATOM 621 N N . LEU A 1 83 ? -19.953 -0.895 8.586 1 98.06 83 LEU A N 1
ATOM 622 C CA . LEU A 1 83 ? -20.984 -0.937 9.609 1 98.06 83 LEU A CA 1
ATOM 623 C C . LEU A 1 83 ? -20.469 -1.597 10.883 1 98.06 83 LEU A C 1
ATOM 625 O O . LEU A 1 83 ? -19.562 -2.438 10.828 1 98.06 83 LEU A O 1
ATOM 629 N N . PRO A 1 84 ? -21 -1.168 12.023 1 96.69 84 PRO A N 1
ATOM 630 C CA . PRO A 1 84 ? -20.609 -1.852 13.258 1 96.69 84 PRO A CA 1
ATOM 631 C C . PRO A 1 84 ? -21.031 -3.318 13.281 1 96.69 84 PRO A C 1
ATOM 633 O O . PRO A 1 84 ? -22 -3.695 12.609 1 96.69 84 PRO A O 1
ATOM 636 N N . GLY A 1 85 ? -20.312 -4.105 14.102 1 97 85 GLY A N 1
ATOM 637 C CA . GLY A 1 85 ? -20.688 -5.5 14.273 1 97 85 GLY A CA 1
ATOM 638 C C . GLY A 1 85 ? -22.109 -5.68 14.773 1 97 85 GLY A C 1
ATOM 639 O O . GLY A 1 85 ? -22.672 -4.781 15.406 1 97 85 GLY A O 1
ATOM 640 N N . GLY A 1 86 ? -22.656 -6.844 14.445 1 97.69 86 GLY A N 1
ATOM 641 C CA . GLY A 1 86 ? -24.016 -7.145 14.867 1 97.69 86 GLY A CA 1
ATOM 642 C C . GLY A 1 86 ? -24.953 -7.414 13.711 1 97.69 86 GLY A C 1
ATOM 643 O O . GLY A 1 86 ? -24.5 -7.73 12.602 1 97.69 86 GLY A O 1
ATOM 644 N N . ASP A 1 87 ? -26.234 -7.305 13.969 1 98.38 87 ASP A N 1
ATOM 645 C CA . ASP A 1 87 ? -27.266 -7.672 12.992 1 98.38 87 ASP A CA 1
ATOM 646 C C . ASP A 1 87 ? -27.547 -6.516 12.039 1 98.38 87 ASP A C 1
ATOM 648 O O . ASP A 1 87 ? -27.594 -5.355 12.453 1 98.38 87 ASP A O 1
ATOM 652 N N . ILE A 1 88 ? -27.688 -6.82 10.828 1 98.69 88 ILE A N 1
ATOM 653 C CA . ILE A 1 88 ? -28.172 -5.906 9.797 1 98.69 88 ILE A CA 1
ATOM 654 C C . ILE A 1 88 ? -29.547 -6.363 9.297 1 98.69 88 ILE A C 1
ATOM 656 O O . ILE A 1 88 ? -29.719 -7.523 8.922 1 98.69 88 ILE A O 1
ATOM 660 N N . GLN A 1 89 ? -30.484 -5.52 9.383 1 98.69 89 GLN A N 1
ATOM 661 C CA . GLN A 1 89 ? -31.781 -5.781 8.766 1 98.69 89 GLN A CA 1
ATOM 662 C C . GLN A 1 89 ? -31.781 -5.34 7.301 1 98.69 89 GLN A C 1
ATOM 664 O O . GLN A 1 89 ? -31.406 -4.211 6.984 1 98.69 89 GLN A O 1
ATOM 669 N N . VAL A 1 90 ? -32.156 -6.219 6.418 1 98.25 90 VAL A N 1
ATOM 670 C CA . VAL A 1 90 ? -32.25 -5.945 4.984 1 98.25 90 VAL A CA 1
ATOM 671 C C . VAL A 1 90 ? -33.688 -6.023 4.516 1 98.25 90 VAL A C 1
ATOM 673 O O . VAL A 1 90 ? -34.344 -7.047 4.691 1 98.25 90 VAL A O 1
ATOM 676 N N . ASP A 1 91 ? -34.094 -4.902 3.961 1 96.62 91 ASP A N 1
ATOM 677 C CA . ASP A 1 91 ? -35.469 -4.816 3.48 1 96.62 91 ASP A CA 1
ATOM 678 C C . ASP A 1 91 ? -35.531 -4.262 2.059 1 96.62 91 ASP A C 1
ATOM 680 O O . ASP A 1 91 ? -34.906 -3.242 1.763 1 96.62 91 ASP A O 1
ATOM 684 N N . ASP A 1 92 ? -36.125 -4.953 1.156 1 91.62 92 ASP A N 1
ATOM 685 C CA . ASP A 1 92 ? -36.312 -4.379 -0.174 1 91.62 92 ASP A CA 1
ATOM 686 C C . ASP A 1 92 ? -37.75 -3.93 -0.387 1 91.62 92 ASP A C 1
ATOM 688 O O . ASP A 1 92 ? -38.688 -4.477 0.221 1 91.62 92 ASP A O 1
ATOM 692 N N . GLU A 1 93 ? -37.875 -2.76 -1.002 1 76.19 93 GLU A N 1
ATOM 693 C CA . GLU A 1 93 ? -39.188 -2.271 -1.389 1 76.19 93 GLU A CA 1
ATOM 694 C C . GLU A 1 93 ? -39.688 -2.973 -2.648 1 76.19 93 GLU A C 1
ATOM 696 O O . GLU A 1 93 ? -38.969 -3.014 -3.662 1 76.19 93 GLU A O 1
ATOM 701 N N . GLU A 1 94 ? -40.875 -3.641 -2.672 1 67.56 94 GLU A N 1
ATOM 702 C CA . GLU A 1 94 ? -41.438 -4.52 -3.703 1 67.56 94 GLU A CA 1
ATOM 703 C C . GLU A 1 94 ? -41.562 -3.795 -5.039 1 67.56 94 GLU A C 1
ATOM 705 O O . GLU A 1 94 ? -41.344 -4.395 -6.098 1 67.56 94 GLU A O 1
ATOM 710 N N . THR A 1 95 ? -41.75 -2.545 -4.961 1 70.25 95 THR A N 1
ATOM 711 C CA . THR A 1 95 ? -42.094 -1.871 -6.211 1 70.25 95 THR A CA 1
ATOM 712 C C . THR A 1 95 ? -40.844 -1.372 -6.906 1 70.25 95 THR A C 1
ATOM 714 O O . THR A 1 95 ? -40.812 -1.195 -8.125 1 70.25 95 THR A O 1
ATOM 717 N N . GLU A 1 96 ? -39.719 -1.215 -6.141 1 79.94 96 GLU A N 1
ATOM 718 C CA . GLU A 1 96 ? -38.5 -0.703 -6.703 1 79.94 96 GLU A CA 1
ATOM 719 C C . GLU A 1 96 ? -37.281 -1.549 -6.266 1 79.94 96 GLU A C 1
ATOM 721 O O . GLU A 1 96 ? -37.375 -2.324 -5.312 1 79.94 96 GLU A O 1
ATOM 726 N N . ALA A 1 97 ? -36.312 -1.698 -7.234 1 89.38 97 ALA A N 1
ATOM 727 C CA . ALA A 1 97 ? -35.094 -2.412 -6.859 1 89.38 97 ALA A CA 1
ATOM 728 C C . ALA A 1 97 ? -34.219 -1.568 -5.93 1 89.38 97 ALA A C 1
ATOM 730 O O . ALA A 1 97 ? -33.125 -1.173 -6.297 1 89.38 97 ALA A O 1
ATOM 731 N N . VAL A 1 98 ? -34.844 -1.287 -4.715 1 94.31 98 VAL A N 1
ATOM 732 C CA . VAL A 1 98 ? -34.156 -0.522 -3.688 1 94.31 98 VAL A CA 1
ATOM 733 C C . VAL A 1 98 ? -34.094 -1.323 -2.389 1 94.31 98 VAL A C 1
ATOM 735 O O . VAL A 1 98 ? -35.125 -1.863 -1.947 1 94.31 98 VAL A O 1
ATOM 738 N N . VAL A 1 99 ? -32.938 -1.384 -1.814 1 96.69 99 VAL A N 1
ATOM 739 C CA . VAL A 1 99 ? -32.781 -2.143 -0.581 1 96.69 99 VAL A CA 1
ATOM 740 C C . VAL A 1 99 ? -32.375 -1.199 0.556 1 96.69 99 VAL A C 1
ATOM 742 O O . VAL A 1 99 ? -31.562 -0.3 0.372 1 96.69 99 VAL A O 1
ATOM 745 N N . THR A 1 100 ? -33 -1.353 1.688 1 97.25 100 THR A N 1
ATOM 746 C CA . THR A 1 100 ? -32.656 -0.607 2.895 1 97.25 100 THR A CA 1
ATOM 747 C C . THR A 1 100 ? -31.906 -1.493 3.883 1 97.25 100 THR A C 1
ATOM 749 O O . THR A 1 100 ? -32.375 -2.586 4.219 1 97.25 100 THR A O 1
ATOM 752 N N . LEU A 1 101 ? -30.766 -1.106 4.27 1 98.25 101 LEU A N 1
ATOM 753 C CA . LEU A 1 101 ? -29.984 -1.724 5.336 1 98.25 101 LEU A CA 1
ATOM 754 C C . LEU A 1 101 ? -30.125 -0.937 6.637 1 98.25 101 LEU A C 1
ATOM 756 O O . LEU A 1 101 ? -29.875 0.271 6.664 1 98.25 101 LEU A O 1
ATOM 760 N N . THR A 1 102 ? -30.562 -1.562 7.637 1 98.44 102 THR A N 1
ATOM 761 C CA . THR A 1 102 ? -30.672 -0.938 8.953 1 98.44 102 THR A CA 1
ATOM 762 C C . THR A 1 102 ? -29.766 -1.623 9.953 1 98.44 102 THR A C 1
ATOM 764 O O . THR A 1 102 ? -29.812 -2.844 10.117 1 98.44 102 THR A O 1
ATOM 767 N N . SER A 1 103 ? -28.906 -0.932 10.539 1 97.69 103 SER A N 1
ATOM 768 C CA . SER A 1 103 ? -28 -1.397 11.586 1 97.69 103 SER A CA 1
ATOM 769 C C . SER A 1 103 ? -28.094 -0.526 12.828 1 97.69 103 SER A C 1
ATOM 771 O O . SER A 1 103 ? -28.922 0.376 12.898 1 97.69 103 SER A O 1
ATOM 773 N N . SER A 1 104 ? -27.266 -0.899 13.883 1 96.88 104 SER A N 1
ATOM 774 C CA . SER A 1 104 ? -27.281 -0.13 15.125 1 96.88 104 SER A CA 1
ATOM 775 C C . SER A 1 104 ? -26.859 1.316 14.883 1 96.88 104 SER A C 1
ATOM 777 O O . SER A 1 104 ? -27.234 2.211 15.648 1 96.88 104 SER A O 1
ATOM 779 N N . SER A 1 105 ? -26.125 1.589 13.797 1 95.12 105 SER A N 1
ATOM 780 C CA . SER A 1 105 ? -25.594 2.924 13.539 1 95.12 105 SER A CA 1
ATOM 781 C C . SER A 1 105 ? -26.594 3.783 12.781 1 95.12 105 SER A C 1
ATOM 783 O O . SER A 1 105 ? -26.578 5.012 12.883 1 95.12 105 SER A O 1
ATOM 785 N N . GLY A 1 106 ? -27.328 3.135 11.883 1 96.94 106 GLY A N 1
ATOM 786 C CA . GLY A 1 106 ? -28.266 3.916 11.078 1 96.94 106 GLY A CA 1
ATOM 787 C C . GLY A 1 106 ? -28.844 3.135 9.914 1 96.94 106 GLY A C 1
ATOM 788 O O . GLY A 1 106 ? -29.016 1.916 10 1 96.94 106 GLY A O 1
ATOM 789 N N . ARG A 1 107 ? -29.297 3.963 8.984 1 97.75 107 ARG A N 1
ATOM 790 C CA . ARG A 1 107 ? -30.016 3.387 7.855 1 97.75 107 ARG A CA 1
ATOM 791 C C . ARG A 1 107 ? -29.375 3.783 6.531 1 97.75 107 ARG A C 1
ATOM 793 O O . ARG A 1 107 ? -29.016 4.945 6.336 1 97.75 107 ARG A O 1
ATOM 800 N N . TYR A 1 108 ? -29.266 2.814 5.625 1 97.56 108 TYR A N 1
ATOM 801 C CA . TYR A 1 108 ? -28.688 3.01 4.297 1 97.56 108 TYR A CA 1
ATOM 802 C C . TYR A 1 108 ? -29.594 2.408 3.225 1 97.56 108 TYR A C 1
ATOM 804 O O . TYR A 1 108 ? -30.125 1.311 3.398 1 97.56 108 TYR A O 1
ATOM 812 N N . GLN A 1 109 ? -29.781 3.127 2.258 1 96.12 109 GLN A N 1
ATOM 813 C CA . GLN A 1 109 ? -30.516 2.623 1.104 1 96.12 109 GLN A CA 1
ATOM 814 C C . GLN A 1 109 ? -29.625 2.549 -0.13 1 96.12 109 GLN A C 1
ATOM 816 O O . GLN A 1 109 ? -28.875 3.482 -0.413 1 96.12 109 GLN A O 1
ATOM 821 N N . VAL A 1 110 ? -29.734 1.456 -0.824 1 96.5 110 VAL A N 1
ATOM 822 C CA . VAL A 1 110 ? -28.953 1.22 -2.027 1 96.5 110 VAL A CA 1
ATOM 823 C C . VAL A 1 110 ? -29.875 0.829 -3.182 1 96.5 110 VAL A C 1
ATOM 825 O O . VAL A 1 110 ? -30.703 -0.065 -3.039 1 96.5 110 VAL A O 1
ATOM 828 N N . ARG A 1 111 ? -29.719 1.548 -4.262 1 95.81 111 ARG A N 1
ATOM 829 C CA . ARG A 1 111 ? -30.5 1.214 -5.445 1 95.81 111 ARG A CA 1
ATOM 830 C C . ARG A 1 111 ? -29.812 0.118 -6.262 1 95.81 111 ARG A C 1
ATOM 832 O O . ARG A 1 111 ? -28.625 0.203 -6.555 1 95.81 111 ARG A O 1
ATOM 839 N N . GLY A 1 112 ? -30.609 -0.956 -6.539 1 95.62 112 GLY A N 1
ATOM 840 C CA . GLY A 1 112 ? -30.125 -2.051 -7.363 1 95.62 112 GLY A CA 1
ATOM 841 C C . GLY A 1 112 ? -30.891 -2.195 -8.664 1 95.62 112 GLY A C 1
ATOM 842 O O . GLY A 1 112 ? -31.297 -1.2 -9.266 1 95.62 112 GLY A O 1
ATOM 843 N N . MET A 1 113 ? -30.859 -3.344 -9.227 1 94.88 113 MET A N 1
ATOM 844 C CA . MET A 1 113 ? -31.578 -3.699 -10.445 1 94.88 113 MET A CA 1
ATOM 845 C C . MET A 1 113 ? -32.312 -5.023 -10.281 1 94.88 113 MET A C 1
ATOM 847 O O . MET A 1 113 ? -31.938 -5.848 -9.445 1 94.88 113 MET A O 1
ATOM 851 N N . VAL A 1 114 ? -33.344 -5.133 -11.086 1 94.62 114 VAL A N 1
ATOM 852 C CA . VAL A 1 114 ? -34.031 -6.406 -11.102 1 94.62 114 VAL A CA 1
ATOM 853 C C . VAL A 1 114 ? -33.125 -7.508 -11.617 1 94.62 114 VAL A C 1
ATOM 855 O O . VAL A 1 114 ? -32.219 -7.246 -12.43 1 94.62 114 VAL A O 1
ATOM 858 N N . ALA A 1 115 ? -33.375 -8.664 -11.172 1 95.69 115 ALA A N 1
ATOM 859 C CA . ALA A 1 115 ? -32.438 -9.758 -11.367 1 95.69 115 ALA A CA 1
ATOM 860 C C . ALA A 1 115 ? -32.688 -10.461 -12.703 1 95.69 115 ALA A C 1
ATOM 862 O O . ALA A 1 115 ? -31.859 -11.273 -13.141 1 95.69 115 ALA A O 1
ATOM 863 N N . GLU A 1 116 ? -33.688 -10.172 -13.398 1 94.44 116 GLU A N 1
ATOM 864 C CA . GLU A 1 116 ? -34.125 -10.953 -14.547 1 94.44 116 GLU A CA 1
ATOM 865 C C . GLU A 1 116 ? -33.062 -11.047 -15.617 1 94.44 116 GLU A C 1
ATOM 867 O O . GLU A 1 116 ? -32.906 -12.086 -16.266 1 94.44 116 GLU A O 1
ATOM 872 N N . GLU A 1 117 ? -32.312 -10.016 -15.789 1 94.44 117 GLU A N 1
ATOM 873 C CA . GLU A 1 117 ? -31.328 -9.984 -16.859 1 94.44 117 GLU A CA 1
ATOM 874 C C . GLU A 1 117 ? -29.969 -10.469 -16.375 1 94.44 117 GLU A C 1
ATOM 876 O O . GLU A 1 117 ? -29 -10.492 -17.156 1 94.44 117 GLU A O 1
ATOM 881 N N . TYR A 1 118 ? -29.906 -10.742 -15.156 1 97.12 118 TYR A N 1
ATOM 882 C CA . TYR A 1 118 ? -28.625 -11.227 -14.664 1 97.12 118 TYR A CA 1
ATOM 883 C C . TYR A 1 118 ? -28.328 -12.617 -15.195 1 97.12 118 TYR A C 1
ATOM 885 O O . TYR A 1 118 ? -29.156 -13.531 -15.07 1 97.12 118 TYR A O 1
ATOM 893 N N . PRO A 1 119 ? -27.203 -12.82 -15.773 1 96.25 119 PRO A N 1
ATOM 894 C CA . PRO A 1 119 ? -26.906 -14.125 -16.375 1 96.25 119 PRO A CA 1
ATOM 895 C C . PRO A 1 119 ? -26.719 -15.219 -15.328 1 96.25 119 PRO A C 1
ATOM 897 O O . PRO A 1 119 ? -26.188 -14.969 -14.25 1 96.25 119 PRO A O 1
ATOM 900 N N . ASP A 1 120 ? -27.125 -16.375 -15.672 1 96 120 ASP A N 1
ATOM 901 C CA . ASP A 1 120 ? -26.906 -17.531 -14.797 1 96 120 ASP A CA 1
ATOM 902 C C . ASP A 1 120 ? -25.453 -18 -14.867 1 96 120 ASP A C 1
ATOM 904 O O . ASP A 1 120 ? -24.797 -17.875 -15.914 1 96 120 ASP A O 1
ATOM 908 N N . LEU A 1 121 ? -25.031 -18.531 -13.727 1 96.06 121 LEU A N 1
ATOM 909 C CA . LEU A 1 121 ? -23.75 -19.219 -13.766 1 96.06 121 LEU A CA 1
ATOM 910 C C . LEU A 1 121 ? -23.859 -20.5 -14.586 1 96.06 121 LEU A C 1
ATOM 912 O O . LEU A 1 121 ? -24.859 -21.219 -14.516 1 96.06 121 LEU A O 1
ATOM 916 N N . PRO A 1 122 ? -22.797 -20.781 -15.32 1 92.56 122 PRO A N 1
ATOM 917 C CA . PRO A 1 122 ? -22.812 -22.062 -16.047 1 92.56 122 PRO A CA 1
ATOM 918 C C . PRO A 1 122 ? -22.906 -23.266 -15.109 1 92.56 122 PRO A C 1
ATOM 920 O O . PRO A 1 122 ? -22.312 -23.25 -14.023 1 92.56 122 PRO A O 1
ATOM 923 N N . SER A 1 123 ? -23.719 -24.141 -15.484 1 88.31 123 SER A N 1
ATOM 924 C CA . SER A 1 123 ? -23.812 -25.375 -14.727 1 88.31 123 SER A CA 1
ATOM 925 C C . SER A 1 123 ? -23.031 -26.5 -15.398 1 88.31 123 SER A C 1
ATOM 927 O O . SER A 1 123 ? -22.906 -26.531 -16.625 1 88.31 123 SER A O 1
ATOM 929 N N . VAL A 1 124 ? -22.297 -27.234 -14.57 1 86.75 124 VAL A N 1
ATOM 930 C CA . VAL A 1 124 ? -21.609 -28.422 -15.062 1 86.75 124 VAL A CA 1
ATOM 931 C C . VAL A 1 124 ? -22.391 -29.672 -14.688 1 86.75 124 VAL A C 1
ATOM 933 O O . VAL A 1 124 ? -22.828 -29.828 -13.539 1 86.75 124 VAL A O 1
ATOM 936 N N . GLU A 1 125 ? -23.047 -30.297 -15.656 1 69.81 125 GLU A N 1
ATOM 937 C CA . GLU A 1 125 ? -23.844 -31.484 -15.383 1 69.81 125 GLU A CA 1
ATOM 938 C C . GLU A 1 125 ? -23.047 -32.531 -14.594 1 69.81 125 GLU A C 1
ATOM 940 O O . GLU A 1 125 ? -21.828 -32.625 -14.742 1 69.81 125 GLU A O 1
ATOM 945 N N . GLY A 1 126 ? -23.641 -33.031 -13.352 1 62.19 126 GLY A N 1
ATOM 946 C CA . GLY A 1 126 ? -23.125 -33.906 -12.297 1 62.19 126 GLY A CA 1
ATOM 947 C C . GLY A 1 126 ? -22.344 -35.094 -12.812 1 62.19 126 GLY A C 1
ATOM 948 O O . GLY A 1 126 ? -21.594 -35.719 -12.07 1 62.19 126 GLY A O 1
ATOM 949 N N . GLU A 1 127 ? -22.375 -35.406 -14 1 66.06 127 GLU A N 1
ATOM 950 C CA . GLU A 1 127 ? -21.812 -36.719 -14.289 1 66.06 127 GLU A CA 1
ATOM 951 C C . GLU A 1 127 ? -20.297 -36.656 -14.375 1 66.06 127 GLU A C 1
ATOM 953 O O . GLU A 1 127 ? -19.609 -37.688 -14.172 1 66.06 127 GLU A O 1
ATOM 958 N N . HIS A 1 128 ? -19.719 -35.438 -14.312 1 84.69 128 HIS A N 1
ATOM 959 C CA . HIS A 1 128 ? -18.266 -35.406 -14.375 1 84.69 128 HIS A CA 1
ATOM 960 C C . HIS A 1 128 ? -17.688 -34.562 -13.242 1 84.69 128 HIS A C 1
ATOM 962 O O . HIS A 1 128 ? -17.578 -33.344 -13.367 1 84.69 128 HIS A O 1
ATOM 968 N N . SER A 1 129 ? -17.516 -35.188 -12.07 1 90 129 SER A N 1
ATOM 969 C CA . SER A 1 129 ? -16.906 -34.531 -10.93 1 90 129 SER A CA 1
ATOM 970 C C . SER A 1 129 ? -15.875 -35.406 -10.234 1 90 129 SER A C 1
ATOM 972 O O . SER A 1 129 ? -15.992 -36.625 -10.25 1 90 129 SER A O 1
ATOM 974 N N . ILE A 1 130 ? -14.914 -34.781 -9.695 1 90.38 130 ILE A N 1
ATOM 975 C CA . ILE A 1 130 ? -13.906 -35.469 -8.906 1 90.38 130 ILE A CA 1
ATOM 976 C C . ILE A 1 130 ? -13.648 -34.719 -7.605 1 90.38 130 ILE A C 1
ATOM 978 O O . ILE A 1 130 ? -14 -33.531 -7.48 1 90.38 130 ILE A O 1
ATOM 982 N N . GLN A 1 131 ? -13.094 -35.438 -6.633 1 91.5 131 GLN A N 1
ATOM 983 C CA . GLN A 1 131 ? -12.703 -34.812 -5.359 1 91.5 131 GLN A CA 1
ATOM 984 C C . GLN A 1 131 ? -11.188 -34.656 -5.266 1 91.5 131 GLN A C 1
ATOM 986 O O . GLN A 1 131 ? -10.438 -35.594 -5.543 1 91.5 131 GLN A O 1
ATOM 991 N N . LEU A 1 132 ? -10.812 -33.5 -4.926 1 92.69 132 LEU A N 1
ATOM 992 C CA . LEU A 1 132 ? -9.398 -33.219 -4.758 1 92.69 132 LEU A CA 1
ATOM 993 C C . LEU A 1 132 ? -9.109 -32.75 -3.338 1 92.69 132 LEU A C 1
ATOM 995 O O . LEU A 1 132 ? -9.867 -31.953 -2.775 1 92.69 132 LEU A O 1
ATOM 999 N N . ALA A 1 133 ? -8.031 -33.281 -2.773 1 93.19 133 ALA A N 1
ATOM 1000 C CA . ALA A 1 133 ? -7.613 -32.75 -1.48 1 93.19 133 ALA A CA 1
ATOM 1001 C C . ALA A 1 133 ? -7.223 -31.281 -1.6 1 93.19 133 ALA A C 1
ATOM 1003 O O . ALA A 1 133 ? -6.434 -30.922 -2.477 1 93.19 133 ALA A O 1
ATOM 1004 N N . ALA A 1 134 ? -7.738 -30.422 -0.703 1 94.62 134 ALA A N 1
ATOM 1005 C CA . ALA A 1 134 ? -7.477 -28.984 -0.736 1 94.62 134 ALA A CA 1
ATOM 1006 C C . ALA A 1 134 ? -5.98 -28.688 -0.623 1 94.62 134 ALA A C 1
ATOM 1008 O O . ALA A 1 134 ? -5.453 -27.828 -1.322 1 94.62 134 ALA A O 1
ATOM 1009 N N . ASP A 1 135 ? -5.312 -29.422 0.251 1 92.69 135 ASP A N 1
ATOM 1010 C CA . ASP A 1 135 ? -3.887 -29.203 0.464 1 92.69 135 ASP A CA 1
ATOM 1011 C C . ASP A 1 135 ? -3.088 -29.531 -0.798 1 92.69 135 ASP A C 1
ATOM 1013 O O . ASP A 1 135 ? -2.117 -28.828 -1.116 1 92.69 135 ASP A O 1
ATOM 1017 N N . SER A 1 136 ? -3.457 -30.625 -1.519 1 93.44 136 SER A N 1
ATOM 1018 C CA . SER A 1 136 ? -2.791 -30.984 -2.766 1 93.44 136 SER A CA 1
ATOM 1019 C C . SER A 1 136 ? -2.986 -29.922 -3.828 1 93.44 136 SER A C 1
ATOM 1021 O O . SER A 1 136 ? -2.041 -29.547 -4.527 1 93.44 136 SER A O 1
ATOM 1023 N N . LEU A 1 137 ? -4.223 -29.453 -3.877 1 95.31 137 LEU A N 1
ATOM 1024 C CA . LEU A 1 137 ? -4.516 -28.375 -4.812 1 95.31 137 LEU A CA 1
ATOM 1025 C C . LEU A 1 137 ? -3.695 -27.141 -4.488 1 95.31 137 LEU A C 1
ATOM 1027 O O . LEU A 1 137 ? -3.096 -26.531 -5.379 1 95.31 137 LEU A O 1
ATOM 1031 N N . LEU A 1 138 ? -3.631 -26.797 -3.252 1 95.31 138 LEU A N 1
ATOM 1032 C CA . LEU A 1 138 ? -2.902 -25.609 -2.807 1 95.31 138 LEU A CA 1
ATOM 1033 C C . LEU A 1 138 ? -1.416 -25.734 -3.125 1 95.31 138 LEU A C 1
ATOM 1035 O O . LEU A 1 138 ? -0.798 -24.781 -3.604 1 95.31 138 LEU A O 1
ATOM 1039 N N . GLU A 1 139 ? -0.857 -26.891 -2.85 1 94.06 139 GLU A N 1
ATOM 1040 C CA . GLU A 1 139 ? 0.556 -27.125 -3.127 1 94.06 139 GLU A CA 1
ATOM 1041 C C . GLU A 1 139 ? 0.861 -26.969 -4.613 1 94.06 139 GLU A C 1
ATOM 1043 O O . GLU A 1 139 ? 1.842 -26.312 -4.984 1 94.06 139 GLU A O 1
ATOM 1048 N N . GLY A 1 140 ? 0.037 -27.531 -5.438 1 96.44 140 GLY A N 1
ATOM 1049 C CA . GLY A 1 140 ? 0.212 -27.406 -6.875 1 96.44 140 GLY A CA 1
ATOM 1050 C C . GLY A 1 140 ? 0.121 -25.969 -7.359 1 96.44 140 GLY A C 1
ATOM 1051 O O . GLY A 1 140 ? 0.959 -25.516 -8.141 1 96.44 140 GLY A O 1
ATOM 1052 N N . LEU A 1 141 ? -0.873 -25.297 -6.863 1 97.81 141 LEU A N 1
ATOM 1053 C CA . LEU A 1 141 ? -1.117 -23.922 -7.309 1 97.81 141 LEU A CA 1
ATOM 1054 C C . LEU A 1 141 ? -0.004 -22.984 -6.84 1 97.81 141 LEU A C 1
ATOM 1056 O O . LEU A 1 141 ? 0.467 -22.141 -7.605 1 97.81 141 LEU A O 1
ATOM 1060 N N . LYS A 1 142 ? 0.452 -23.141 -5.625 1 95.94 142 LYS A N 1
ATOM 1061 C CA . LYS A 1 142 ? 1.537 -22.328 -5.086 1 95.94 142 LYS A CA 1
ATOM 1062 C C . LYS A 1 142 ? 2.811 -22.5 -5.91 1 95.94 142 LYS A C 1
ATOM 1064 O O . LYS A 1 142 ? 3.561 -21.531 -6.102 1 95.94 142 LYS A O 1
ATOM 1069 N N . GLY A 1 143 ? 2.977 -23.641 -6.453 1 96.44 143 GLY A N 1
ATOM 1070 C CA . GLY A 1 143 ? 4.211 -23.953 -7.16 1 96.44 143 GLY A CA 1
ATOM 1071 C C . GLY A 1 143 ? 4.148 -23.625 -8.641 1 96.44 143 GLY A C 1
ATOM 1072 O O . GLY A 1 143 ? 5.172 -23.641 -9.328 1 96.44 143 GLY A O 1
ATOM 1073 N N . THR A 1 144 ? 2.93 -23.203 -9.125 1 98.19 144 THR A N 1
ATOM 1074 C CA . THR A 1 144 ? 2.889 -23.125 -10.578 1 98.19 144 THR A CA 1
ATOM 1075 C C . THR A 1 144 ? 2.238 -21.828 -11.031 1 98.19 144 THR A C 1
ATOM 1077 O O . THR A 1 144 ? 2.498 -21.344 -12.141 1 98.19 144 THR A O 1
ATOM 1080 N N . LEU A 1 145 ? 1.423 -21.156 -10.234 1 98.5 145 LEU A N 1
ATOM 1081 C CA . LEU A 1 145 ? 0.636 -20 -10.664 1 98.5 145 LEU A CA 1
ATOM 1082 C C . LEU A 1 145 ? 1.542 -18.875 -11.148 1 98.5 145 LEU A C 1
ATOM 1084 O O . LEU A 1 145 ? 1.212 -18.188 -12.109 1 98.5 145 LEU A O 1
ATOM 1088 N N . PHE A 1 146 ? 2.635 -18.688 -10.539 1 97.75 146 PHE A N 1
ATOM 1089 C CA . PHE A 1 146 ? 3.518 -17.562 -10.812 1 97.75 146 PHE A CA 1
ATOM 1090 C C . PHE A 1 146 ? 4.094 -17.656 -12.219 1 97.75 146 PHE A C 1
ATOM 1092 O O . PHE A 1 146 ? 4.562 -16.656 -12.766 1 97.75 146 PHE A O 1
ATOM 1099 N N . ALA A 1 147 ? 4.105 -18.797 -12.844 1 98.44 147 ALA A N 1
ATOM 1100 C CA . ALA A 1 147 ? 4.797 -19.016 -14.109 1 98.44 147 ALA A CA 1
ATOM 1101 C C . ALA A 1 147 ? 3.83 -18.922 -15.289 1 98.44 147 ALA A C 1
ATOM 1103 O O . ALA A 1 147 ? 4.215 -19.141 -16.438 1 98.44 147 ALA A O 1
ATOM 1104 N N . THR A 1 148 ? 2.549 -18.625 -15.008 1 98.62 148 THR A N 1
ATOM 1105 C CA . THR A 1 148 ? 1.597 -18.406 -16.094 1 98.62 148 THR A CA 1
ATOM 1106 C C . THR A 1 148 ? 1.863 -17.062 -16.781 1 98.62 148 THR A C 1
ATOM 1108 O O . THR A 1 148 ? 2.447 -16.156 -16.172 1 98.62 148 THR A O 1
ATOM 1111 N N . SER A 1 149 ? 1.441 -16.969 -18.016 1 98.12 149 SER A N 1
ATOM 1112 C CA . SER A 1 149 ? 1.513 -15.688 -18.703 1 98.12 149 SER A CA 1
ATOM 1113 C C . SER A 1 149 ? 0.495 -14.703 -18.141 1 98.12 149 SER A C 1
ATOM 1115 O O . SER A 1 149 ? -0.684 -15.039 -18 1 98.12 149 SER A O 1
ATOM 1117 N N . PRO A 1 150 ? 0.947 -13.547 -17.766 1 95.94 150 PRO A N 1
ATOM 1118 C CA . PRO A 1 150 ? -0.028 -12.539 -17.359 1 95.94 150 PRO A CA 1
ATOM 1119 C C . PRO A 1 150 ? -0.849 -12 -18.531 1 95.94 150 PRO A C 1
ATOM 1121 O O . PRO A 1 150 ? -1.867 -11.336 -18.312 1 95.94 150 PRO A O 1
ATOM 1124 N N . ASP A 1 151 ? -0.383 -12.289 -19.75 1 95.62 151 ASP A N 1
ATOM 1125 C CA . ASP A 1 151 ? -1.068 -11.875 -20.969 1 95.62 151 ASP A CA 1
ATOM 1126 C C . ASP A 1 151 ? -2.178 -12.852 -21.328 1 95.62 151 ASP A C 1
ATOM 1128 O O . ASP A 1 151 ? -1.912 -13.914 -21.891 1 95.62 151 ASP A O 1
ATOM 1132 N N . GLU A 1 152 ? -3.328 -12.477 -21.172 1 91.06 152 GLU A N 1
ATOM 1133 C CA . GLU A 1 152 ? -4.473 -13.359 -21.391 1 91.06 152 GLU A CA 1
ATOM 1134 C C . GLU A 1 152 ? -4.633 -13.703 -22.875 1 91.06 152 GLU A C 1
ATOM 1136 O O . GLU A 1 152 ? -5.281 -14.688 -23.219 1 91.06 152 GLU A O 1
ATOM 1141 N N . THR A 1 153 ? -4.059 -12.914 -23.75 1 92.81 153 THR A N 1
ATOM 1142 C CA . THR A 1 153 ? -4.168 -13.18 -25.172 1 92.81 153 THR A CA 1
ATOM 1143 C C . THR A 1 153 ? -3.387 -14.438 -25.562 1 92.81 153 THR A C 1
ATOM 1145 O O . THR A 1 153 ? -3.586 -14.992 -26.641 1 92.81 153 THR A O 1
ATOM 1148 N N . LYS A 1 154 ? -2.562 -14.914 -24.641 1 93 154 LYS A N 1
ATOM 1149 C CA . LYS A 1 154 ? -1.773 -16.109 -24.922 1 93 154 LYS A CA 1
ATOM 1150 C C . LYS A 1 154 ? -2.578 -17.375 -24.625 1 93 154 LYS A C 1
ATOM 1152 O O . LYS A 1 154 ? -2.059 -18.484 -24.75 1 93 154 LYS A O 1
ATOM 1157 N N . GLN A 1 155 ? -3.824 -17.25 -24.328 1 93.12 155 GLN A N 1
ATOM 1158 C CA . GLN A 1 155 ? -4.801 -18.328 -24.172 1 93.12 155 GLN A CA 1
ATOM 1159 C C . GLN A 1 155 ? -4.312 -19.375 -23.172 1 93.12 155 GLN A C 1
ATOM 1161 O O . GLN A 1 155 ? -4.164 -19.094 -21.984 1 93.12 155 GLN A O 1
ATOM 1166 N N . VAL A 1 156 ? -3.865 -20.547 -23.75 1 96.88 156 VAL A N 1
ATOM 1167 C CA . VAL A 1 156 ? -3.602 -21.688 -22.875 1 96.88 156 VAL A CA 1
ATOM 1168 C C . VAL A 1 156 ? -2.439 -21.359 -21.938 1 96.88 156 VAL A C 1
ATOM 1170 O O . VAL A 1 156 ? -2.357 -21.875 -20.828 1 96.88 156 VAL A O 1
ATOM 1173 N N . LEU A 1 157 ? -1.57 -20.406 -22.281 1 98.19 157 LEU A N 1
ATOM 1174 C CA . LEU A 1 157 ? -0.407 -20.094 -21.453 1 98.19 157 LEU A CA 1
ATOM 1175 C C . LEU A 1 157 ? -0.8 -19.203 -20.281 1 98.19 157 LEU A C 1
ATOM 1177 O O . LEU A 1 157 ? -0.021 -19.047 -19.344 1 98.19 157 LEU A O 1
ATOM 1181 N N . ALA A 1 158 ? -2.021 -18.688 -20.359 1 98.31 158 ALA A N 1
ATOM 1182 C CA . ALA A 1 158 ? -2.508 -17.812 -19.281 1 98.31 158 ALA A CA 1
ATOM 1183 C C . ALA A 1 158 ? -3.129 -18.609 -18.156 1 98.31 158 ALA A C 1
ATOM 1185 O O . ALA A 1 158 ? -3.805 -18.062 -17.281 1 98.31 158 ALA A O 1
ATOM 1186 N N . GLY A 1 159 ? -2.945 -19.922 -18.125 1 98.69 159 GLY A N 1
ATOM 1187 C CA . GLY A 1 159 ? -3.533 -20.781 -17.109 1 98.69 159 GLY A CA 1
ATOM 1188 C C . GLY A 1 159 ? -2.602 -21.875 -16.641 1 98.69 159 GLY A C 1
ATOM 1189 O O . GLY A 1 159 ? -1.441 -21.938 -17.062 1 98.69 159 GLY A O 1
ATOM 1190 N N . VAL A 1 160 ? -3.074 -22.641 -15.727 1 98.81 160 VAL A N 1
ATOM 1191 C CA . VAL A 1 160 ? -2.393 -23.828 -15.211 1 98.81 160 VAL A CA 1
ATOM 1192 C C . VAL A 1 160 ? -3.008 -25.094 -15.828 1 98.81 160 VAL A C 1
ATOM 1194 O O . VAL A 1 160 ? -4.23 -25.234 -15.844 1 98.81 160 VAL A O 1
ATOM 1197 N N . ASN A 1 161 ? -2.176 -25.922 -16.391 1 98.69 161 ASN A N 1
ATOM 1198 C CA . ASN A 1 161 ? -2.596 -27.234 -16.875 1 98.69 161 ASN A CA 1
ATOM 1199 C C . ASN A 1 161 ? -2.633 -28.266 -15.734 1 98.69 161 ASN A C 1
ATOM 1201 O O . ASN A 1 161 ? -1.641 -28.453 -15.031 1 98.69 161 ASN A O 1
ATOM 1205 N N . LEU A 1 162 ? -3.771 -28.859 -15.531 1 97.75 162 LEU A N 1
ATOM 1206 C CA . LEU A 1 162 ? -3.967 -29.859 -14.492 1 97.75 162 LEU A CA 1
ATOM 1207 C C . LEU A 1 162 ? -4.234 -31.234 -15.109 1 97.75 162 LEU A C 1
ATOM 1209 O O . LEU A 1 162 ? -5.203 -31.406 -15.852 1 97.75 162 LEU A O 1
ATOM 1213 N N . LYS A 1 163 ? -3.355 -32.125 -14.852 1 96.19 163 LYS A N 1
ATOM 1214 C CA . LYS A 1 163 ? -3.564 -33.531 -15.18 1 96.19 163 LYS A CA 1
ATOM 1215 C C . LYS A 1 163 ? -3.914 -34.344 -13.938 1 96.19 163 LYS A C 1
ATOM 1217 O O . LYS A 1 163 ? -3.146 -34.375 -12.977 1 96.19 163 LYS A O 1
ATOM 1222 N N . VAL A 1 164 ? -5.082 -34.969 -14.039 1 93.12 164 VAL A N 1
ATOM 1223 C CA . VAL A 1 164 ? -5.539 -35.781 -12.93 1 93.12 164 VAL A CA 1
ATOM 1224 C C . VAL A 1 164 ? -5.324 -37.281 -13.266 1 93.12 164 VAL A C 1
ATOM 1226 O O . VAL A 1 164 ? -5.992 -37.812 -14.148 1 93.12 164 VAL A O 1
ATOM 1229 N N . GLY A 1 165 ? -4.328 -37.781 -12.578 1 89.31 165 GLY A N 1
ATOM 1230 C CA . GLY A 1 165 ? -4.082 -39.219 -12.703 1 89.31 165 GLY A CA 1
ATOM 1231 C C . GLY A 1 165 ? -4.594 -40.031 -11.531 1 89.31 165 GLY A C 1
ATOM 1232 O O . GLY A 1 165 ? -5.184 -39.469 -10.602 1 89.31 165 GLY A O 1
ATOM 1233 N N . LYS A 1 166 ? -4.422 -41.344 -11.609 1 85.38 166 LYS A N 1
ATOM 1234 C CA . LYS A 1 166 ? -4.891 -42.219 -10.555 1 85.38 166 LYS A CA 1
ATOM 1235 C C . LYS A 1 166 ? -4.215 -41.906 -9.227 1 85.38 166 LYS A C 1
ATOM 1237 O O . LYS A 1 166 ? -4.883 -41.719 -8.211 1 85.38 166 LYS A O 1
ATOM 1242 N N . ASP A 1 167 ? -2.951 -41.688 -9.305 1 88 167 ASP A N 1
ATOM 1243 C CA . ASP A 1 167 ? -2.215 -41.562 -8.055 1 88 167 ASP A CA 1
ATOM 1244 C C . ASP A 1 167 ? -1.562 -40.188 -7.957 1 88 167 ASP A C 1
ATOM 1246 O O . ASP A 1 167 ? -1.032 -39.812 -6.906 1 88 167 ASP A O 1
ATOM 1250 N N . THR A 1 168 ? -1.691 -39.469 -9.047 1 91.06 168 THR A N 1
ATOM 1251 C CA . THR A 1 168 ? -0.915 -38.25 -9.055 1 91.06 168 THR A CA 1
ATOM 1252 C C . THR A 1 168 ? -1.72 -37.094 -9.672 1 91.06 168 THR A C 1
ATOM 1254 O O . THR A 1 168 ? -2.473 -37.312 -10.625 1 91.06 168 THR A O 1
ATOM 1257 N N . LEU A 1 169 ? -1.601 -35.938 -9.078 1 94.44 169 LEU A N 1
ATOM 1258 C CA . LEU A 1 169 ? -1.979 -34.688 -9.711 1 94.44 169 LEU A CA 1
ATOM 1259 C C . LEU A 1 169 ? -0.754 -33.969 -10.266 1 94.44 169 LEU A C 1
ATOM 1261 O O . LEU A 1 169 ? 0.251 -33.812 -9.562 1 94.44 169 LEU A O 1
ATOM 1265 N N . CYS A 1 170 ? -0.809 -33.594 -11.523 1 96.38 170 CYS A N 1
ATOM 1266 C CA . CYS A 1 170 ? 0.281 -32.844 -12.133 1 96.38 170 CYS A CA 1
ATOM 1267 C C . CYS A 1 170 ? -0.178 -31.438 -12.539 1 96.38 170 CYS A C 1
ATOM 1269 O O . CYS A 1 170 ? -1.129 -31.281 -13.305 1 96.38 170 CYS A O 1
ATOM 1271 N N . PHE A 1 171 ? 0.438 -30.469 -11.953 1 98.12 171 PHE A N 1
ATOM 1272 C CA . PHE A 1 171 ? 0.205 -29.062 -12.305 1 98.12 171 PHE A CA 1
ATOM 1273 C C . PHE A 1 171 ? 1.35 -28.516 -13.148 1 98.12 171 PHE A C 1
ATOM 1275 O O . PHE A 1 171 ? 2.521 -28.719 -12.82 1 98.12 171 PHE A O 1
ATOM 1282 N N . ALA A 1 172 ? 1.048 -27.844 -14.234 1 98.62 172 ALA A N 1
ATOM 1283 C CA . ALA A 1 172 ? 2.08 -27.25 -15.078 1 98.62 172 ALA A CA 1
ATOM 1284 C C . ALA A 1 172 ? 1.68 -25.844 -15.531 1 98.62 172 ALA A C 1
ATOM 1286 O O . ALA A 1 172 ? 0.515 -25.594 -15.859 1 98.62 172 ALA A O 1
ATOM 1287 N N . SER A 1 173 ? 2.588 -24.906 -15.516 1 98.69 173 SER A N 1
ATOM 1288 C CA . SER A 1 173 ? 2.381 -23.578 -16.078 1 98.69 173 SER A CA 1
ATOM 1289 C C . SER A 1 173 ? 3.641 -23.062 -16.75 1 98.69 173 SER A C 1
ATOM 1291 O O . SER A 1 173 ? 4.758 -23.391 -16.344 1 98.69 173 SER A O 1
ATOM 1293 N N . THR A 1 174 ? 3.482 -22.328 -17.828 1 98.44 174 THR A N 1
ATOM 1294 C CA . THR A 1 174 ? 4.586 -21.703 -18.562 1 98.44 174 THR A CA 1
ATOM 1295 C C . THR A 1 174 ? 4.141 -20.406 -19.234 1 98.44 174 THR A C 1
ATOM 1297 O O . THR A 1 174 ? 2.975 -20.281 -19.609 1 98.44 174 THR A O 1
ATOM 1300 N N . ASP A 1 175 ? 5.031 -19.469 -19.266 1 97.62 175 ASP A N 1
ATOM 1301 C CA . ASP A 1 175 ? 4.77 -18.234 -20 1 97.62 175 ASP A CA 1
ATOM 1302 C C . ASP A 1 175 ? 5.605 -18.188 -21.281 1 97.62 175 ASP A C 1
ATOM 1304 O O . ASP A 1 175 ? 5.727 -17.125 -21.906 1 97.62 175 ASP A O 1
ATOM 1308 N N . GLY A 1 176 ? 6.191 -19.266 -21.609 1 96.44 176 GLY A N 1
ATOM 1309 C CA . GLY A 1 176 ? 7 -19.328 -22.828 1 96.44 176 GLY A CA 1
ATOM 1310 C C . GLY A 1 176 ? 8.484 -19.172 -22.547 1 96.44 176 GLY A C 1
ATOM 1311 O O . GLY A 1 176 ? 9.312 -19.516 -23.391 1 96.44 176 GLY A O 1
ATOM 1312 N N . HIS A 1 177 ? 8.914 -18.703 -21.406 1 96.44 177 HIS A N 1
ATOM 1313 C CA . HIS A 1 177 ? 10.312 -18.484 -21.062 1 96.44 177 HIS A CA 1
ATOM 1314 C C . HIS A 1 177 ? 10.727 -19.375 -19.891 1 96.44 177 HIS A C 1
ATOM 1316 O O . HIS A 1 177 ? 11.922 -19.609 -19.672 1 96.44 177 HIS A O 1
ATOM 1322 N N . ARG A 1 178 ? 9.805 -19.734 -19.141 1 98.19 178 ARG A N 1
ATOM 1323 C CA . ARG A 1 178 ? 9.984 -20.594 -17.984 1 98.19 178 ARG A CA 1
ATOM 1324 C C . ARG A 1 178 ? 8.82 -21.547 -17.828 1 98.19 178 ARG A C 1
ATOM 1326 O O . ARG A 1 178 ? 7.781 -21.391 -18.469 1 98.19 178 ARG A O 1
ATOM 1333 N N . LEU A 1 179 ? 9.102 -22.641 -17.062 1 98.5 179 LEU A N 1
ATOM 1334 C CA . LEU A 1 179 ? 8.125 -23.703 -16.828 1 98.5 179 LEU A CA 1
ATOM 1335 C C . LEU A 1 179 ? 8.188 -24.188 -15.391 1 98.5 179 LEU A C 1
ATOM 1337 O O . LEU A 1 179 ? 9.273 -24.438 -14.859 1 98.5 179 LEU A O 1
ATOM 1341 N N . ALA A 1 180 ? 7.039 -24.25 -14.742 1 98.25 180 ALA A N 1
ATOM 1342 C CA . ALA A 1 180 ? 6.914 -24.859 -13.422 1 98.25 180 ALA A CA 1
ATOM 1343 C C . ALA A 1 180 ? 6.012 -26.094 -13.461 1 98.25 180 ALA A C 1
ATOM 1345 O O . ALA A 1 180 ? 4.914 -26.047 -14.016 1 98.25 180 ALA A O 1
ATOM 1346 N N . VAL A 1 181 ? 6.484 -27.203 -12.914 1 97.81 181 VAL A N 1
ATOM 1347 C CA . VAL A 1 181 ? 5.723 -28.438 -12.828 1 97.81 181 VAL A CA 1
ATOM 1348 C C . VAL A 1 181 ? 5.742 -28.953 -11.383 1 97.81 181 VAL A C 1
ATOM 1350 O O . VAL A 1 181 ? 6.805 -29.047 -10.766 1 97.81 181 VAL A O 1
ATOM 1353 N N . VAL A 1 182 ? 4.582 -29.219 -10.859 1 96.88 182 VAL A N 1
ATOM 1354 C CA . VAL A 1 182 ? 4.449 -29.781 -9.516 1 96.88 182 VAL A CA 1
ATOM 1355 C C . VAL A 1 182 ? 3.639 -31.062 -9.57 1 96.88 182 VAL A C 1
ATOM 1357 O O . VAL A 1 182 ? 2.58 -31.109 -10.203 1 96.88 182 VAL A O 1
ATOM 1360 N N . LYS A 1 183 ? 4.145 -32.062 -9.008 1 95.44 183 LYS A N 1
ATOM 1361 C CA . LYS A 1 183 ? 3.438 -33.312 -8.852 1 95.44 183 LYS A CA 1
ATOM 1362 C C . LYS A 1 183 ? 3.137 -33.625 -7.387 1 95.44 183 LYS A C 1
ATOM 1364 O O . LYS A 1 183 ? 4.031 -33.562 -6.543 1 95.44 183 LYS A O 1
ATOM 1369 N N . VAL A 1 184 ? 1.906 -33.781 -7.148 1 93.44 184 VAL A N 1
ATOM 1370 C CA . VAL A 1 184 ? 1.5 -34.125 -5.785 1 93.44 184 VAL A CA 1
ATOM 1371 C C . VAL A 1 184 ? 0.666 -35.406 -5.777 1 93.44 184 VAL A C 1
ATOM 1373 O O . VAL A 1 184 ? 0.191 -35.844 -6.824 1 93.44 184 VAL A O 1
ATOM 1376 N N . GLU A 1 185 ? 0.579 -35.938 -4.609 1 89.94 185 GLU A N 1
ATOM 1377 C CA . GLU A 1 185 ? -0.224 -37.156 -4.477 1 89.94 185 GLU A CA 1
ATOM 1378 C C . GLU A 1 185 ? -1.71 -36.875 -4.656 1 89.94 185 GLU A C 1
ATOM 1380 O O . GLU A 1 185 ? -2.209 -35.844 -4.156 1 89.94 185 GLU A O 1
ATOM 1385 N N . ASN A 1 186 ? -2.326 -37.688 -5.422 1 88.94 186 ASN A N 1
ATOM 1386 C CA . ASN A 1 186 ? -3.781 -37.625 -5.527 1 88.94 186 ASN A CA 1
ATOM 1387 C C . ASN A 1 186 ? -4.449 -38.5 -4.457 1 88.94 186 ASN A C 1
ATOM 1389 O O . ASN A 1 186 ? -4.48 -39.719 -4.566 1 88.94 186 ASN A O 1
ATOM 1393 N N . VAL A 1 187 ? -4.918 -37.844 -3.408 1 82.69 187 VAL A N 1
ATOM 1394 C CA . VAL A 1 187 ? -5.562 -38.562 -2.314 1 82.69 187 VAL A CA 1
ATOM 1395 C C . VAL A 1 187 ? -7.027 -38.844 -2.666 1 82.69 187 VAL A C 1
ATOM 1397 O O . VAL A 1 187 ? -7.883 -37.969 -2.477 1 82.69 187 VAL A O 1
ATOM 1400 N N . ARG A 1 188 ? -7.219 -39.781 -3.457 1 76.56 188 ARG A N 1
ATOM 1401 C CA . ARG A 1 188 ? -8.586 -40.094 -3.854 1 76.56 188 ARG A CA 1
ATOM 1402 C C . ARG A 1 188 ? -9.062 -41.406 -3.232 1 76.56 188 ARG A C 1
ATOM 1404 O O . ARG A 1 188 ? -8.25 -42.219 -2.787 1 76.56 188 ARG A O 1
ATOM 1411 N N . ASP A 1 189 ? -10.391 -41.438 -3.098 1 70.19 189 ASP A N 1
ATOM 1412 C CA . ASP A 1 189 ? -11 -42.688 -2.707 1 70.19 189 ASP A CA 1
ATOM 1413 C C . ASP A 1 189 ? -10.742 -43.781 -3.76 1 70.19 189 ASP A C 1
ATOM 1415 O O . ASP A 1 189 ? -11.062 -43.594 -4.934 1 70.19 189 ASP A O 1
ATOM 1419 N N . PRO A 1 190 ? -10 -44.781 -3.355 1 66.12 190 PRO A N 1
ATOM 1420 C CA . PRO A 1 190 ? -9.68 -45.844 -4.305 1 66.12 190 PRO A CA 1
ATOM 1421 C C . PRO A 1 190 ? -10.914 -46.406 -5.004 1 66.12 190 PRO A C 1
ATOM 1423 O O . PRO A 1 190 ? -10.805 -46.938 -6.105 1 66.12 190 PRO A O 1
ATOM 1426 N N . ASN A 1 191 ? -12.086 -46.188 -4.359 1 66.5 191 ASN A N 1
ATOM 1427 C CA . ASN A 1 191 ? -13.305 -46.75 -4.902 1 66.5 191 ASN A CA 1
ATOM 1428 C C . ASN A 1 191 ? -14.047 -45.781 -5.793 1 66.5 191 ASN A C 1
ATOM 1430 O O . ASN A 1 191 ? -15.133 -46.062 -6.293 1 66.5 191 ASN A O 1
ATOM 1434 N N . SER A 1 192 ? -13.258 -44.656 -6.012 1 69.62 192 SER A N 1
ATOM 1435 C CA . SER A 1 192 ? -13.953 -43.625 -6.773 1 69.62 192 SER A CA 1
ATOM 1436 C C . SER A 1 192 ? -13.875 -43.906 -8.273 1 69.62 192 SER A C 1
ATOM 1438 O O . SER A 1 192 ? -12.883 -44.406 -8.766 1 69.62 192 SER A O 1
ATOM 1440 N N . GLN A 1 193 ? -15.023 -43.938 -9.031 1 66.06 193 GLN A N 1
ATOM 1441 C CA . GLN A 1 193 ? -15.133 -44.125 -10.477 1 66.06 193 GLN A CA 1
ATOM 1442 C C . GLN A 1 193 ? -14.75 -42.844 -11.211 1 66.06 193 GLN A C 1
ATOM 1444 O O . GLN A 1 193 ? -15.266 -42.562 -12.305 1 66.06 193 GLN A O 1
ATOM 1449 N N . GLU A 1 194 ? -13.906 -42.125 -10.633 1 71.31 194 GLU A N 1
ATOM 1450 C CA . GLU A 1 194 ? -13.5 -40.875 -11.25 1 71.31 194 GLU A CA 1
ATOM 1451 C C . GLU A 1 194 ? -12.727 -41.125 -12.539 1 71.31 194 GLU A C 1
ATOM 1453 O O . GLU A 1 194 ? -12.102 -42.156 -12.711 1 71.31 194 GLU A O 1
ATOM 1458 N N . PRO A 1 195 ? -13.102 -40.25 -13.578 1 69.19 195 PRO A N 1
ATOM 1459 C CA . PRO A 1 195 ? -12.375 -40.438 -14.836 1 69.19 195 PRO A CA 1
ATOM 1460 C C . PRO A 1 195 ? -10.867 -40.531 -14.641 1 69.19 195 PRO A C 1
ATOM 1462 O O . PRO A 1 195 ? -10.312 -39.906 -13.734 1 69.19 195 PRO A O 1
ATOM 1465 N N . GLU A 1 196 ? -10.461 -41.562 -15.547 1 68 196 GLU A N 1
ATOM 1466 C CA . GLU A 1 196 ? -9.008 -41.719 -15.586 1 68 196 GLU A CA 1
ATOM 1467 C C . GLU A 1 196 ? -8.367 -40.75 -16.562 1 68 196 GLU A C 1
ATOM 1469 O O . GLU A 1 196 ? -8.93 -40.469 -17.625 1 68 196 GLU A O 1
ATOM 1474 N N . ASN A 1 197 ? -7.453 -39.906 -16.203 1 81.94 197 ASN A N 1
ATOM 1475 C CA . ASN A 1 197 ? -6.547 -39.094 -17 1 81.94 197 ASN A CA 1
ATOM 1476 C C . ASN A 1 197 ? -7.215 -37.781 -17.453 1 81.94 197 ASN A C 1
ATOM 1478 O O . ASN A 1 197 ? -7.289 -37.531 -18.656 1 81.94 197 ASN A O 1
ATOM 1482 N N . LEU A 1 198 ? -7.836 -37.094 -16.75 1 91 198 LEU A N 1
ATOM 1483 C CA . LEU A 1 198 ? -8.383 -35.75 -17.016 1 91 198 LEU A CA 1
ATOM 1484 C C . LEU A 1 198 ? -7.27 -34.719 -17.156 1 91 198 LEU A C 1
ATOM 1486 O O . LEU A 1 198 ? -6.336 -34.719 -16.344 1 91 198 LEU A O 1
ATOM 1490 N N . GLU A 1 199 ? -7.34 -34.062 -18.297 1 95.38 199 GLU A N 1
ATOM 1491 C CA . GLU A 1 199 ? -6.43 -32.938 -18.5 1 95.38 199 GLU A CA 1
ATOM 1492 C C . GLU A 1 199 ? -7.191 -31.672 -18.859 1 95.38 199 GLU A C 1
ATOM 1494 O O . GLU A 1 199 ? -7.914 -31.641 -19.859 1 95.38 199 GLU A O 1
ATOM 1499 N N . ILE A 1 200 ? -7.055 -30.656 -18.062 1 96.19 200 ILE A N 1
ATOM 1500 C CA . ILE A 1 200 ? -7.75 -29.406 -18.297 1 96.19 200 ILE A CA 1
ATOM 1501 C C . ILE A 1 200 ? -6.805 -28.234 -18.031 1 96.19 200 ILE A C 1
ATOM 1503 O O . ILE A 1 200 ? -5.863 -28.359 -17.25 1 96.19 200 ILE A O 1
ATOM 1507 N N . THR A 1 201 ? -6.984 -27.156 -18.719 1 98.56 201 THR A N 1
ATOM 1508 C CA . THR A 1 201 ? -6.273 -25.906 -18.469 1 98.56 201 THR A CA 1
ATOM 1509 C C . THR A 1 201 ? -7.227 -24.844 -17.953 1 98.56 201 THR A C 1
ATOM 1511 O O . THR A 1 201 ? -8.258 -24.562 -18.578 1 98.56 201 THR A O 1
ATOM 1514 N N . ILE A 1 202 ? -6.883 -24.312 -16.812 1 98.5 202 ILE A N 1
ATOM 1515 C CA . ILE A 1 202 ? -7.77 -23.391 -16.109 1 98.5 202 ILE A CA 1
ATOM 1516 C C . ILE A 1 202 ? -7.098 -22.031 -15.984 1 98.5 202 ILE A C 1
ATOM 1518 O O . ILE A 1 202 ? -5.918 -21.938 -15.625 1 98.5 202 ILE A O 1
ATOM 1522 N N . PRO A 1 203 ? -7.824 -20.938 -16.25 1 98.44 203 PRO A N 1
ATOM 1523 C CA . PRO A 1 203 ? -7.23 -19.594 -16.141 1 98.44 203 PRO A CA 1
ATOM 1524 C C . PRO A 1 203 ? -6.617 -19.328 -14.773 1 98.44 203 PRO A C 1
ATOM 1526 O O . PRO A 1 203 ? -7.203 -19.688 -13.75 1 98.44 203 PRO A O 1
ATOM 1529 N N . ALA A 1 204 ? -5.445 -18.641 -14.797 1 98.56 204 ALA A N 1
ATOM 1530 C CA . ALA A 1 204 ? -4.742 -18.312 -13.562 1 98.56 204 ALA A CA 1
ATOM 1531 C C . ALA A 1 204 ? -5.609 -17.438 -12.648 1 98.56 204 ALA A C 1
ATOM 1533 O O . ALA A 1 204 ? -5.605 -17.625 -11.43 1 98.56 204 ALA A O 1
ATOM 1534 N N . ARG A 1 205 ? -6.316 -16.562 -13.234 1 96.88 205 ARG A N 1
ATOM 1535 C CA . ARG A 1 205 ? -7.18 -15.656 -12.477 1 96.88 205 ARG A CA 1
ATOM 1536 C C . ARG A 1 205 ? -8.172 -16.438 -11.625 1 96.88 205 ARG A C 1
ATOM 1538 O O . ARG A 1 205 ? -8.359 -16.141 -10.445 1 96.88 205 ARG A O 1
ATOM 1545 N N . ALA A 1 206 ? -8.789 -17.422 -12.188 1 98.06 206 ALA A N 1
ATOM 1546 C CA . ALA A 1 206 ? -9.742 -18.266 -11.469 1 98.06 206 ALA A CA 1
ATOM 1547 C C . ALA A 1 206 ? -9.047 -19.062 -10.375 1 98.06 206 ALA A C 1
ATOM 1549 O O . ALA A 1 206 ? -9.547 -19.172 -9.258 1 98.06 206 ALA A O 1
ATOM 1550 N N . LEU A 1 207 ? -7.949 -19.594 -10.727 1 98.69 207 LEU A N 1
ATOM 1551 C CA . LEU A 1 207 ? -7.242 -20.469 -9.805 1 98.69 207 LEU A CA 1
ATOM 1552 C C . LEU A 1 207 ? -6.695 -19.688 -8.617 1 98.69 207 LEU A C 1
ATOM 1554 O O . LEU A 1 207 ? -6.605 -20.203 -7.504 1 98.69 207 LEU A O 1
ATOM 1558 N N . ARG A 1 208 ? -6.309 -18.469 -8.805 1 98.31 208 ARG A N 1
ATOM 1559 C CA . ARG A 1 208 ? -5.906 -17.625 -7.684 1 98.31 208 ARG A CA 1
ATOM 1560 C C . ARG A 1 208 ? -7.047 -17.453 -6.688 1 98.31 208 ARG A C 1
ATOM 1562 O O . ARG A 1 208 ? -6.82 -17.438 -5.473 1 98.31 208 ARG A O 1
ATOM 1569 N N . GLU A 1 209 ? -8.234 -17.328 -7.172 1 97.94 209 GLU A N 1
ATOM 1570 C CA . GLU A 1 209 ? -9.391 -17.234 -6.285 1 97.94 209 GLU A CA 1
ATOM 1571 C C . GLU A 1 209 ? -9.648 -18.547 -5.566 1 97.94 209 GLU A C 1
ATOM 1573 O O . GLU A 1 209 ? -10.078 -18.562 -4.41 1 97.94 209 GLU A O 1
ATOM 1578 N N . VAL A 1 210 ? -9.43 -19.672 -6.277 1 98 210 VAL A N 1
ATOM 1579 C CA . VAL A 1 210 ? -9.547 -20.969 -5.645 1 98 210 VAL A CA 1
ATOM 1580 C C . VAL A 1 210 ? -8.547 -21.094 -4.496 1 98 210 VAL A C 1
ATOM 1582 O O . VAL A 1 210 ? -8.891 -21.547 -3.404 1 98 210 VAL A O 1
ATOM 1585 N N . GLU A 1 211 ? -7.352 -20.672 -4.793 1 97.38 211 GLU A N 1
ATOM 1586 C CA . GLU A 1 211 ? -6.316 -20.656 -3.76 1 97.38 211 GLU A CA 1
ATOM 1587 C C . GLU A 1 211 ? -6.77 -19.875 -2.533 1 97.38 211 GLU A C 1
ATOM 1589 O O . GLU A 1 211 ? -6.633 -20.344 -1.402 1 97.38 211 GLU A O 1
ATOM 1594 N N . ARG A 1 212 ? -7.273 -18.734 -2.756 1 96.19 212 ARG A N 1
ATOM 1595 C CA . ARG A 1 212 ? -7.75 -17.875 -1.666 1 96.19 212 ARG A CA 1
ATOM 1596 C C . ARG A 1 212 ? -8.867 -18.562 -0.885 1 96.19 212 ARG A C 1
ATOM 1598 O O . ARG A 1 212 ? -8.914 -18.484 0.344 1 96.19 212 ARG A O 1
ATOM 1605 N N . MET A 1 213 ? -9.781 -19.234 -1.58 1 94.88 213 MET A N 1
ATOM 1606 C CA . MET A 1 213 ? -10.891 -19.953 -0.959 1 94.88 213 MET A CA 1
ATOM 1607 C C . MET A 1 213 ? -10.375 -21.031 -0.019 1 94.88 213 MET A C 1
ATOM 1609 O O . MET A 1 213 ? -10.875 -21.188 1.096 1 94.88 213 MET A O 1
ATOM 1613 N N . ILE A 1 214 ? -9.422 -21.719 -0.465 1 95.5 214 ILE A N 1
ATOM 1614 C CA . ILE A 1 214 ? -8.859 -22.812 0.32 1 95.5 214 ILE A CA 1
ATOM 1615 C C . ILE A 1 214 ? -8.164 -22.25 1.56 1 95.5 214 ILE A C 1
ATOM 1617 O O . ILE A 1 214 ? -8.375 -22.75 2.67 1 95.5 214 ILE A O 1
ATOM 1621 N N . VAL A 1 215 ? -7.336 -21.203 1.376 1 94.19 215 VAL A N 1
ATOM 1622 C CA . VAL A 1 215 ? -6.59 -20.594 2.475 1 94.19 215 VAL A CA 1
ATOM 1623 C C . VAL A 1 215 ? -7.562 -20.062 3.523 1 94.19 215 VAL A C 1
ATOM 1625 O O . VAL A 1 215 ? -7.355 -20.25 4.723 1 94.19 215 VAL A O 1
ATOM 1628 N N . SER A 1 216 ? -8.562 -19.406 3.023 1 89.94 216 SER A N 1
ATOM 1629 C CA . SER A 1 216 ? -9.562 -18.844 3.926 1 89.94 216 SER A CA 1
ATOM 1630 C C . SER A 1 216 ? -10.273 -19.953 4.707 1 89.94 216 SER A C 1
ATOM 1632 O O . SER A 1 216 ? -10.531 -19.797 5.902 1 89.94 216 SER A O 1
ATOM 1634 N N . ALA A 1 217 ? -10.617 -21.047 4.105 1 87.31 217 ALA A N 1
ATOM 1635 C CA . ALA A 1 217 ? -11.289 -22.172 4.754 1 87.31 217 ALA A CA 1
ATOM 1636 C C . ALA A 1 217 ? -10.391 -22.797 5.816 1 87.31 217 ALA A C 1
ATOM 1638 O O . ALA A 1 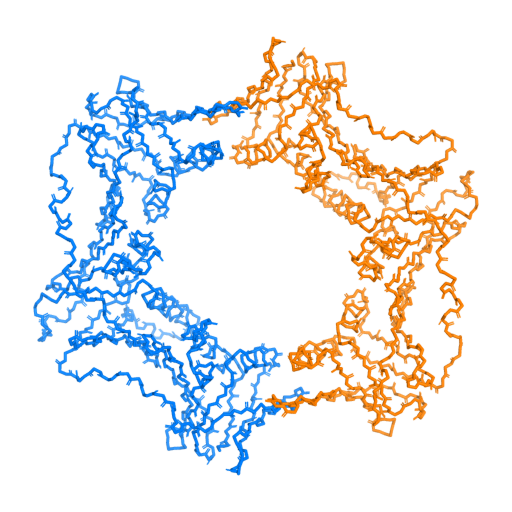217 ? -10.867 -23.188 6.883 1 87.31 217 ALA A O 1
ATOM 1639 N N . ASN A 1 218 ? -9.195 -22.875 5.527 1 85.25 218 ASN A N 1
ATOM 1640 C CA . ASN A 1 218 ? -8.227 -23.422 6.473 1 85.25 218 ASN A CA 1
ATOM 1641 C C . ASN A 1 218 ? -8.094 -22.531 7.711 1 85.25 218 ASN A C 1
ATOM 1643 O O . ASN A 1 218 ? -7.977 -23.047 8.828 1 85.25 218 ASN A O 1
ATOM 1647 N N . SER A 1 219 ? -8.062 -21.25 7.465 1 80.19 219 SER A N 1
ATOM 1648 C CA . SER A 1 219 ? -7.941 -20.312 8.578 1 80.19 219 SER A CA 1
ATOM 1649 C C . SER A 1 219 ? -9.156 -20.406 9.5 1 80.19 219 SER A C 1
ATOM 1651 O O . SER A 1 219 ? -9.016 -20.344 10.727 1 80.19 219 SER A O 1
ATOM 1653 N N . ALA A 1 220 ? -10.367 -20.594 8.969 1 73.19 220 ALA A N 1
ATOM 1654 C CA . ALA A 1 220 ? -11.602 -20.688 9.742 1 73.19 220 ALA A CA 1
ATOM 1655 C C . ALA A 1 220 ? -11.625 -21.953 10.586 1 73.19 220 ALA A C 1
ATOM 1657 O O . ALA A 1 220 ? -12.156 -21.969 11.695 1 73.19 220 ALA A O 1
ATOM 1658 N N . ARG A 1 221 ? -11.07 -22.938 10.133 1 73.69 221 ARG A N 1
ATOM 1659 C CA . ARG A 1 221 ? -11.016 -24.219 10.82 1 73.69 221 ARG A CA 1
ATOM 1660 C C . ARG A 1 221 ? -10.07 -24.156 12.023 1 73.69 221 ARG A C 1
ATOM 1662 O O . ARG A 1 221 ? -10.352 -24.75 13.062 1 73.69 221 ARG A O 1
ATOM 1669 N N . HIS A 1 222 ? -9.055 -23.406 11.859 1 68.5 222 HIS A N 1
ATOM 1670 C CA . HIS A 1 222 ? -8.094 -23.281 12.945 1 68.5 222 HIS A CA 1
ATOM 1671 C C . HIS A 1 222 ? -8.656 -22.438 14.086 1 68.5 222 HIS A C 1
ATOM 1673 O O . HIS A 1 222 ? -8.359 -22.703 15.258 1 68.5 222 HIS A O 1
ATOM 1679 N N . SER A 1 223 ? -9.492 -21.516 13.766 1 61.62 223 SER A N 1
ATOM 1680 C CA . SER A 1 223 ? -10.086 -20.656 14.781 1 61.62 223 SER A CA 1
ATOM 1681 C C . SER A 1 223 ? -11.234 -21.359 15.5 1 61.62 223 SER A C 1
ATOM 1683 O O . SER A 1 223 ? -11.555 -21.016 16.641 1 61.62 223 SER A O 1
ATOM 1685 N N . ALA A 1 224 ? -12.086 -22.125 14.781 1 51.56 224 ALA A N 1
ATOM 1686 C CA . ALA A 1 224 ? -13.219 -22.781 15.422 1 51.56 224 ALA A CA 1
ATOM 1687 C C . ALA A 1 224 ? -12.742 -23.969 16.281 1 51.56 224 ALA A C 1
ATOM 1689 O O . ALA A 1 224 ? -12.227 -24.953 15.75 1 51.56 224 ALA A O 1
ATOM 1690 N N . ALA A 1 225 ? -12.125 -23.656 17.375 1 46.41 225 ALA A N 1
ATOM 1691 C CA . ALA A 1 225 ? -11.523 -24.531 18.391 1 46.41 225 ALA A CA 1
ATOM 1692 C C . ALA A 1 225 ? -12.367 -25.766 18.609 1 46.41 225 ALA A C 1
ATOM 1694 O O . ALA A 1 225 ? -12.312 -26.391 19.688 1 46.41 225 ALA A O 1
ATOM 1695 N N . THR A 1 226 ? -13.578 -25.984 18 1 45.28 226 THR A N 1
ATOM 1696 C CA . THR A 1 226 ? -14.242 -27.109 18.656 1 45.28 226 THR A CA 1
ATOM 1697 C C . THR A 1 226 ? -13.398 -28.375 18.531 1 45.28 226 THR A C 1
ATOM 1699 O O . THR A 1 226 ? -12.594 -28.5 17.609 1 45.28 226 THR A O 1
ATOM 1702 N N . GLU A 1 227 ? -13.516 -29.312 19.562 1 44.72 227 GLU A N 1
ATOM 1703 C CA . GLU A 1 227 ? -12.875 -30.562 19.922 1 44.72 227 GLU A CA 1
ATOM 1704 C C . GLU A 1 227 ? -12.672 -31.453 18.688 1 44.72 227 GLU A C 1
ATOM 1706 O O . GLU A 1 227 ? -11.797 -32.312 18.672 1 44.72 227 GLU A O 1
ATOM 1711 N N . GLU A 1 228 ? -13.789 -31.797 17.953 1 44.34 228 GLU A N 1
ATOM 1712 C CA . GLU A 1 228 ? -13.703 -32.906 17.016 1 44.34 228 GLU A CA 1
ATOM 1713 C C . GLU A 1 228 ? -13.008 -32.5 15.727 1 44.34 228 GLU A C 1
ATOM 1715 O O . GLU A 1 228 ? -13.648 -31.984 14.812 1 44.34 228 GLU A O 1
ATOM 1720 N N . GLU A 1 229 ? -11.859 -31.797 15.664 1 49.19 229 GLU A N 1
ATOM 1721 C CA . GLU A 1 229 ? -10.969 -31.516 14.539 1 49.19 229 GLU A CA 1
ATOM 1722 C C . GLU A 1 229 ? -10.953 -32.688 13.555 1 49.19 229 GLU A C 1
ATOM 1724 O O . GLU A 1 229 ? -10.438 -33.75 13.867 1 49.19 229 GLU A O 1
ATOM 1729 N N . SER A 1 230 ? -11.969 -32.938 12.797 1 52.44 230 SER A N 1
ATOM 1730 C CA . SER A 1 230 ? -11.82 -33.969 11.766 1 52.44 230 SER A CA 1
ATOM 1731 C C . SER A 1 230 ? -10.461 -33.875 11.086 1 52.44 230 SER A C 1
ATOM 1733 O O . SER A 1 230 ? -10.047 -32.781 10.656 1 52.44 230 SER A O 1
ATOM 1735 N N . THR A 1 231 ? -9.492 -34.562 11.445 1 58.59 231 THR A N 1
ATOM 1736 C CA . THR A 1 231 ? -8.148 -34.812 10.961 1 58.59 231 THR A CA 1
ATOM 1737 C C . THR A 1 231 ? -8.125 -34.906 9.438 1 58.59 231 THR A C 1
ATOM 1739 O O . THR A 1 231 ? -7.055 -34.938 8.828 1 58.59 231 THR A O 1
ATOM 1742 N N . THR A 1 232 ? -9.375 -34.844 8.805 1 65.75 232 THR A N 1
ATOM 1743 C CA . THR A 1 232 ? -9.297 -35.062 7.363 1 65.75 232 THR A CA 1
ATOM 1744 C C . THR A 1 232 ? -9.211 -33.719 6.621 1 65.75 232 THR A C 1
ATOM 1746 O O . THR A 1 232 ? -9.984 -32.812 6.891 1 65.75 232 THR A O 1
ATOM 1749 N N . PRO A 1 233 ? -8.289 -33.531 5.801 1 73.38 233 PRO A N 1
ATOM 1750 C CA . PRO A 1 233 ? -8.156 -32.312 5.004 1 73.38 233 PRO A CA 1
ATOM 1751 C C . PRO A 1 233 ? -9.414 -32 4.191 1 73.38 233 PRO A C 1
ATOM 1753 O O . PRO A 1 233 ? -10.094 -32.938 3.723 1 73.38 233 PRO A O 1
ATOM 1756 N N . PRO A 1 234 ? -9.773 -30.734 4.16 1 86.88 234 PRO A N 1
ATOM 1757 C CA . PRO A 1 234 ? -10.938 -30.391 3.346 1 86.88 234 PRO A CA 1
ATOM 1758 C C . PRO A 1 234 ? -10.797 -30.828 1.891 1 86.88 234 PRO A C 1
ATOM 1760 O O . PRO A 1 234 ? -9.688 -30.859 1.359 1 86.88 234 PRO A O 1
ATOM 1763 N N . MET A 1 235 ? -11.945 -31.328 1.323 1 92 235 MET A N 1
ATOM 1764 C CA . MET A 1 235 ? -11.977 -31.75 -0.074 1 92 235 MET A CA 1
ATOM 1765 C C . MET A 1 235 ? -12.625 -30.688 -0.954 1 92 235 MET A C 1
ATOM 1767 O O . MET A 1 235 ? -13.586 -30.031 -0.543 1 92 235 MET A O 1
ATOM 1771 N N . VAL A 1 236 ? -12.07 -30.5 -2.076 1 94.94 236 VAL A N 1
ATOM 1772 C CA . VAL A 1 236 ? -12.633 -29.625 -3.104 1 94.94 236 VAL A CA 1
ATOM 1773 C C . VAL A 1 236 ? -13.273 -30.469 -4.203 1 94.94 236 VAL A C 1
ATOM 1775 O O . VAL A 1 236 ? -12.633 -31.375 -4.746 1 94.94 236 VAL A O 1
ATOM 1778 N N . THR A 1 237 ? -14.523 -30.234 -4.457 1 94.06 237 THR A N 1
ATOM 1779 C CA . THR A 1 237 ? -15.164 -30.891 -5.59 1 94.06 237 THR A CA 1
ATOM 1780 C C . THR A 1 237 ? -14.883 -30.125 -6.883 1 94.06 237 THR A C 1
ATOM 1782 O O . THR A 1 237 ? -15.148 -28.922 -6.98 1 94.06 237 THR A O 1
ATOM 1785 N N . LEU A 1 238 ? -14.305 -30.812 -7.844 1 95.12 238 LEU A N 1
ATOM 1786 C CA . LEU A 1 238 ? -14.078 -30.266 -9.172 1 95.12 238 LEU A CA 1
ATOM 1787 C C . LEU A 1 238 ? -15.039 -30.875 -10.188 1 95.12 238 LEU A C 1
ATOM 1789 O O . LEU A 1 238 ? -14.922 -32.062 -10.539 1 95.12 238 LEU A O 1
ATOM 1793 N N . GLY A 1 239 ? -16.016 -30.109 -10.57 1 94.88 239 GLY A N 1
ATOM 1794 C CA . GLY A 1 239 ? -16.859 -30.453 -11.703 1 94.88 239 GLY A CA 1
ATOM 1795 C C . GLY A 1 239 ? -16.359 -29.891 -13.016 1 94.88 239 GLY A C 1
ATOM 1796 O O . GLY A 1 239 ? -15.719 -28.828 -13.039 1 94.88 239 GLY A O 1
ATOM 1797 N N . PHE A 1 240 ? -16.609 -30.609 -14.148 1 93.75 240 PHE A N 1
ATOM 1798 C CA . PHE A 1 240 ? -16.125 -30.094 -15.422 1 93.75 240 PHE A CA 1
ATOM 1799 C C . PHE A 1 240 ? -16.969 -30.625 -16.578 1 93.75 240 PHE A C 1
ATOM 1801 O O . PHE A 1 240 ? -17.594 -31.688 -16.469 1 93.75 240 PHE A O 1
ATOM 1808 N N . ASP A 1 241 ? -17.047 -29.891 -17.562 1 93 241 ASP A N 1
ATOM 1809 C CA . ASP A 1 241 ? -17.516 -30.312 -18.875 1 93 241 ASP A CA 1
ATOM 1810 C C . ASP A 1 241 ? -16.609 -29.812 -19.984 1 93 241 ASP A C 1
ATOM 1812 O O . ASP A 1 241 ? -15.422 -29.562 -19.75 1 93 241 ASP A O 1
ATOM 1816 N N . ASP A 1 242 ? -17.125 -29.688 -21.203 1 90.69 242 ASP A N 1
ATOM 1817 C CA . ASP A 1 242 ? -16.266 -29.375 -22.344 1 90.69 242 ASP A CA 1
ATOM 1818 C C . ASP A 1 242 ? -15.727 -27.953 -22.234 1 90.69 242 ASP A C 1
ATOM 1820 O O . ASP A 1 242 ? -14.633 -27.656 -22.719 1 90.69 242 ASP A O 1
ATOM 1824 N N . THR A 1 243 ? -16.469 -27.125 -21.531 1 93.38 243 THR A N 1
ATOM 1825 C CA . THR A 1 243 ? -16.109 -25.719 -21.625 1 93.38 243 THR A CA 1
ATOM 1826 C C . THR A 1 243 ? -15.93 -25.109 -20.234 1 93.38 243 THR A C 1
ATOM 1828 O O . THR A 1 243 ? -15.328 -24.047 -20.094 1 93.38 243 THR A O 1
ATOM 1831 N N . GLN A 1 244 ? -16.469 -25.812 -19.25 1 95.5 244 GLN A N 1
ATOM 1832 C CA . GLN A 1 244 ? -16.547 -25.188 -17.938 1 95.5 244 GLN A CA 1
ATOM 1833 C C . GLN A 1 244 ? -15.898 -26.062 -16.875 1 95.5 244 GLN A C 1
ATOM 1835 O O . GLN A 1 244 ? -15.844 -27.281 -17.016 1 95.5 244 GLN A O 1
ATOM 1840 N N . VAL A 1 245 ? -15.414 -25.438 -15.844 1 96.44 245 VAL A N 1
ATOM 1841 C CA . VAL A 1 245 ? -15.039 -26.094 -14.602 1 96.44 245 VAL A CA 1
ATOM 1842 C C . VAL A 1 245 ? -15.719 -25.406 -13.422 1 96.44 245 VAL A C 1
ATOM 1844 O O . VAL A 1 245 ? -15.969 -24.203 -13.461 1 96.44 245 VAL A O 1
ATOM 1847 N N . VAL A 1 246 ? -16 -26.188 -12.422 1 97.44 246 VAL A N 1
ATOM 1848 C CA . VAL A 1 246 ? -16.609 -25.672 -11.195 1 97.44 246 VAL A CA 1
ATOM 1849 C C . VAL A 1 246 ? -15.867 -26.219 -9.977 1 97.44 246 VAL A C 1
ATOM 1851 O O . VAL A 1 246 ? -15.664 -27.438 -9.875 1 97.44 246 VAL A O 1
ATOM 1854 N N . PHE A 1 247 ? -15.414 -25.344 -9.109 1 97.06 247 PHE A N 1
ATOM 1855 C CA . PHE A 1 247 ? -14.828 -25.719 -7.824 1 97.06 247 PHE A CA 1
ATOM 1856 C C . PHE A 1 247 ? -15.812 -25.469 -6.688 1 97.06 247 PHE A C 1
ATOM 1858 O O . PHE A 1 247 ? -16.375 -24.375 -6.582 1 97.06 247 PHE A O 1
ATOM 1865 N N . GLU A 1 248 ? -15.977 -26.438 -5.871 1 96.5 248 GLU A N 1
ATOM 1866 C CA . GLU A 1 248 ? -16.844 -26.281 -4.707 1 96.5 248 GLU A CA 1
ATOM 1867 C C . GLU A 1 248 ? -16.109 -26.609 -3.416 1 96.5 248 GLU A C 1
ATOM 1869 O O . GLU A 1 248 ? -15.461 -27.656 -3.318 1 96.5 248 GLU A O 1
ATOM 1874 N N . LEU A 1 249 ? -16.156 -25.844 -2.521 1 95.44 249 LEU A N 1
ATOM 1875 C CA . LEU A 1 249 ? -15.586 -25.984 -1.184 1 95.44 249 LEU A CA 1
ATOM 1876 C C . LEU A 1 249 ? -16.547 -25.438 -0.129 1 95.44 249 LEU A C 1
ATOM 1878 O O . LEU A 1 249 ? -16.672 -24.219 0.025 1 95.44 249 LEU A O 1
ATOM 1882 N N . GLY A 1 250 ? -17.188 -26.359 0.628 1 92.44 250 GLY A N 1
ATOM 1883 C CA . GLY A 1 250 ? -18.219 -25.906 1.547 1 92.44 250 GLY A CA 1
ATOM 1884 C C . GLY A 1 250 ? -19.375 -25.234 0.849 1 92.44 250 GLY A C 1
ATOM 1885 O O . GLY A 1 250 ? -20 -25.812 -0.043 1 92.44 250 GLY A O 1
ATOM 1886 N N . THR A 1 251 ? -19.656 -23.984 1.216 1 94.19 251 THR A N 1
ATOM 1887 C CA . THR A 1 251 ? -20.781 -23.234 0.654 1 94.19 251 THR A CA 1
ATOM 1888 C C . THR A 1 251 ? -20.312 -22.297 -0.444 1 94.19 251 THR A C 1
ATOM 1890 O O . THR A 1 251 ? -21.062 -21.422 -0.892 1 94.19 251 THR A O 1
ATOM 1893 N N . ARG A 1 252 ? -19.109 -22.422 -0.846 1 96.44 252 ARG A N 1
ATOM 1894 C CA . ARG A 1 252 ? -18.531 -21.547 -1.871 1 96.44 252 ARG A CA 1
ATOM 1895 C C . ARG A 1 252 ? -18.359 -22.297 -3.188 1 96.44 252 ARG A C 1
ATOM 1897 O O . ARG A 1 252 ? -17.984 -23.469 -3.193 1 96.44 252 ARG A O 1
ATOM 1904 N N . ARG A 1 253 ? -18.641 -21.656 -4.168 1 97.31 253 ARG A N 1
ATOM 1905 C CA . ARG A 1 253 ? -18.547 -22.219 -5.512 1 97.31 253 ARG A CA 1
ATOM 1906 C C . ARG A 1 253 ? -17.875 -21.234 -6.469 1 97.31 253 ARG A C 1
ATOM 1908 O O . ARG A 1 253 ? -18.188 -20.031 -6.449 1 97.31 253 ARG A O 1
ATOM 1915 N N . LEU A 1 254 ? -16.922 -21.688 -7.25 1 98.31 254 LEU A N 1
ATOM 1916 C CA . LEU A 1 254 ? -16.281 -20.891 -8.281 1 98.31 254 LEU A CA 1
ATOM 1917 C C . LEU A 1 254 ? -16.469 -21.531 -9.656 1 98.31 254 LEU A C 1
ATOM 1919 O O . LEU A 1 254 ? -16.125 -22.703 -9.852 1 98.31 254 LEU A O 1
ATOM 1923 N N . ASN A 1 255 ? -17.047 -20.812 -10.562 1 97.88 255 ASN A N 1
ATOM 1924 C CA . ASN A 1 255 ? -17.172 -21.203 -11.969 1 97.88 255 ASN A CA 1
ATOM 1925 C C . ASN A 1 255 ? -16.094 -20.547 -12.828 1 97.88 255 ASN A C 1
ATOM 1927 O O . ASN A 1 255 ? -15.781 -19.375 -12.641 1 97.88 255 ASN A O 1
ATOM 1931 N N . SER A 1 256 ? -15.586 -21.281 -13.742 1 97.94 256 SER A N 1
ATOM 1932 C CA . SER A 1 256 ? -14.641 -20.703 -14.68 1 97.94 256 SER A CA 1
ATOM 1933 C C . SER A 1 256 ? -14.727 -21.375 -16.047 1 97.94 256 SER A C 1
ATOM 1935 O O . SER A 1 256 ? -14.93 -22.594 -16.125 1 97.94 256 SER A O 1
ATOM 1937 N N . ARG A 1 257 ? -14.609 -20.562 -17.047 1 96.56 257 ARG A N 1
ATOM 1938 C CA . ARG A 1 257 ? -14.391 -21.125 -18.375 1 96.56 257 ARG A CA 1
ATOM 1939 C C . ARG A 1 257 ? -13 -21.734 -18.484 1 96.56 257 ARG A C 1
ATOM 1941 O O . ARG A 1 257 ? -12.016 -21.141 -18.031 1 96.56 257 ARG A O 1
ATOM 1948 N N . LYS A 1 258 ? -12.914 -22.938 -19.078 1 96.19 258 LYS A N 1
ATOM 1949 C CA . LYS A 1 258 ? -11.625 -23.531 -19.391 1 96.19 258 LYS A CA 1
ATOM 1950 C C . LYS A 1 258 ? -10.914 -22.766 -20.5 1 96.19 258 LYS A C 1
ATOM 1952 O O . LYS A 1 258 ? -11.555 -22.047 -21.266 1 96.19 258 LYS A O 1
ATOM 1957 N N . LEU A 1 259 ? -9.625 -22.844 -20.484 1 97.5 259 LEU A N 1
ATOM 1958 C CA . LEU A 1 259 ? -8.891 -22.359 -21.641 1 97.5 259 LEU A CA 1
ATOM 1959 C C . LEU A 1 259 ? -8.812 -23.438 -22.719 1 97.5 259 LEU A C 1
ATOM 1961 O O . LEU A 1 259 ? -8.531 -24.609 -22.422 1 97.5 259 LEU A O 1
ATOM 1965 N N . GLU A 1 260 ? -9.141 -23.016 -23.891 1 93.44 260 GLU A N 1
ATOM 1966 C CA . GLU A 1 260 ? -9.18 -23.953 -25 1 93.44 260 GLU A CA 1
ATOM 1967 C C . GLU A 1 260 ? -7.824 -24.031 -25.703 1 93.44 260 GLU A C 1
ATOM 1969 O O . GLU A 1 260 ? -7.086 -23.047 -25.75 1 93.44 260 GLU A O 1
ATOM 1974 N N . GLY A 1 261 ? -7.594 -25.328 -26.25 1 93.25 261 GLY A N 1
ATOM 1975 C CA . GLY A 1 261 ? -6.371 -25.547 -27 1 93.25 261 GLY A CA 1
ATOM 1976 C C . GLY A 1 261 ? -5.465 -26.594 -26.375 1 93.25 261 GLY A C 1
ATOM 1977 O O . GLY A 1 261 ? -5.66 -26.969 -25.219 1 93.25 261 GLY A O 1
ATOM 1978 N N . ALA A 1 262 ? -4.602 -27.047 -27.156 1 95 262 ALA A N 1
ATOM 1979 C CA . ALA A 1 262 ? -3.621 -28.016 -26.672 1 95 262 ALA A CA 1
ATOM 1980 C C . ALA A 1 262 ? -2.52 -27.328 -25.875 1 95 262 ALA A C 1
ATOM 1982 O O . ALA A 1 262 ? -1.928 -26.344 -26.328 1 95 262 ALA A O 1
ATOM 1983 N N . TYR A 1 263 ? -2.406 -27.797 -24.656 1 97.38 263 TYR A N 1
ATOM 1984 C CA . TYR A 1 263 ? -1.3 -27.266 -23.859 1 97.38 263 TYR A CA 1
ATOM 1985 C C . TYR A 1 263 ? 0.037 -27.766 -24.391 1 97.38 263 TYR A C 1
ATOM 1987 O O . TYR A 1 263 ? 0.13 -28.891 -24.891 1 97.38 263 TYR A O 1
ATOM 1995 N N . PRO A 1 264 ? 1.118 -27.016 -24.25 1 96.5 264 PRO A N 1
ATOM 1996 C CA . PRO A 1 264 ? 2.416 -27.453 -24.766 1 96.5 264 PRO A CA 1
ATOM 1997 C C . PRO A 1 264 ? 2.846 -28.812 -24.203 1 96.5 264 PRO A C 1
ATOM 1999 O O . PRO A 1 264 ? 2.564 -29.109 -23.047 1 96.5 264 PRO A O 1
ATOM 2002 N N . ALA A 1 265 ? 3.479 -29.562 -25.094 1 96.94 265 ALA A N 1
ATOM 2003 C CA . ALA A 1 265 ? 4.066 -30.828 -24.625 1 96.94 265 ALA A CA 1
ATOM 2004 C C . ALA A 1 265 ? 5.305 -30.562 -23.781 1 96.94 265 ALA A C 1
ATOM 2006 O O . ALA A 1 265 ? 6.41 -30.969 -24.141 1 96.94 265 ALA A O 1
ATOM 2007 N N . TYR A 1 266 ? 5.102 -30.031 -22.625 1 96.69 266 TYR A N 1
ATOM 2008 C CA . TYR A 1 266 ? 6.16 -29.453 -21.812 1 96.69 266 TYR A CA 1
ATOM 2009 C C . TYR A 1 266 ? 7.094 -30.531 -21.281 1 96.69 266 TYR A C 1
ATOM 2011 O O . TYR A 1 266 ? 8.25 -30.266 -20.953 1 96.69 266 TYR A O 1
ATOM 2019 N N . GLU A 1 267 ? 6.637 -31.766 -21.094 1 95.06 267 GLU A N 1
ATOM 2020 C CA . GLU A 1 267 ? 7.484 -32.844 -20.609 1 95.06 267 GLU A CA 1
ATOM 2021 C C . GLU A 1 267 ? 8.688 -33.062 -21.516 1 95.06 267 GLU A C 1
ATOM 2023 O O . GLU A 1 267 ? 9.766 -33.438 -21.062 1 95.06 267 GLU A O 1
ATOM 2028 N N . GLN A 1 268 ? 8.461 -32.781 -22.75 1 96.19 268 GLN A N 1
ATOM 2029 C CA . GLN A 1 268 ? 9.523 -32.969 -23.734 1 96.19 268 GLN A CA 1
ATOM 2030 C C . GLN A 1 268 ? 10.594 -31.891 -23.609 1 96.19 268 GLN A C 1
ATOM 2032 O O . GLN A 1 268 ? 11.695 -32.031 -24.156 1 96.19 268 GLN A O 1
ATOM 2037 N N . LEU A 1 269 ? 10.266 -30.797 -23 1 94.62 269 LEU A N 1
ATOM 2038 C CA . LEU A 1 269 ? 11.188 -29.656 -22.875 1 94.62 269 LEU A CA 1
ATOM 2039 C C . LEU A 1 269 ? 12.141 -29.859 -21.703 1 94.62 269 LEU A C 1
ATOM 2041 O O . LEU A 1 269 ? 13.133 -29.141 -21.578 1 94.62 269 LEU A O 1
ATOM 2045 N N . ILE A 1 270 ? 11.867 -30.812 -20.859 1 95.5 270 ILE A N 1
ATOM 2046 C CA . ILE A 1 270 ? 12.68 -31.062 -19.672 1 95.5 270 ILE A CA 1
ATOM 2047 C C . ILE A 1 270 ? 13.75 -32.094 -19.984 1 95.5 270 ILE A C 1
ATOM 2049 O O . ILE A 1 270 ? 13.438 -33.281 -20.219 1 95.5 270 ILE A O 1
ATOM 2053 N N . PRO A 1 271 ? 14.961 -31.703 -19.875 1 95.19 271 PRO A N 1
ATOM 2054 C CA . PRO A 1 271 ? 16.031 -32.688 -20.109 1 95.19 271 PRO A CA 1
ATOM 2055 C C . PRO A 1 271 ? 16.094 -33.75 -19.047 1 95.19 271 PRO A C 1
ATOM 2057 O O . PRO A 1 271 ? 15.672 -33.531 -17.906 1 95.19 271 PRO A O 1
ATOM 2060 N N . ASN A 1 272 ? 16.594 -34.906 -19.453 1 92.62 272 ASN A N 1
ATOM 2061 C CA . ASN A 1 272 ? 16.703 -36 -18.484 1 92.62 272 ASN A CA 1
ATOM 2062 C C . ASN A 1 272 ? 18.156 -36.312 -18.172 1 92.62 272 ASN A C 1
ATOM 2064 O O . ASN A 1 272 ? 18.438 -37.188 -17.344 1 92.62 272 ASN A O 1
ATOM 2068 N N . LYS A 1 273 ? 18.969 -35.688 -18.828 1 95.31 273 LYS A N 1
ATOM 2069 C CA . LYS A 1 273 ? 20.406 -35.812 -18.547 1 95.31 273 LYS A CA 1
ATOM 2070 C C . LYS A 1 273 ? 21.062 -34.438 -18.438 1 95.31 273 LYS A C 1
ATOM 2072 O O . LYS A 1 273 ? 20.672 -33.5 -19.156 1 95.31 273 LYS A O 1
ATOM 2077 N N . PHE A 1 274 ? 22.094 -34.438 -17.656 1 96.56 274 PHE A N 1
ATOM 2078 C CA . PHE A 1 274 ? 22.734 -33.156 -17.406 1 96.56 274 PHE A CA 1
ATOM 2079 C C . PHE A 1 274 ? 24.25 -33.312 -17.328 1 96.56 274 PHE A C 1
ATOM 2081 O O . PHE A 1 274 ? 24.75 -34.344 -16.844 1 96.56 274 PHE A O 1
ATOM 2088 N N . LEU A 1 275 ? 24.891 -32.344 -17.766 1 96.56 275 LEU A N 1
ATOM 2089 C CA . LEU A 1 275 ? 26.344 -32.312 -17.766 1 96.56 275 LEU A CA 1
ATOM 2090 C C . LEU A 1 275 ? 26.891 -31.75 -16.469 1 96.56 275 LEU A C 1
ATOM 2092 O O . LEU A 1 275 ? 28 -32.062 -16.047 1 96.56 275 LEU A O 1
ATOM 2096 N N . SER A 1 276 ? 26.219 -30.859 -15.875 1 96.88 276 SER A N 1
ATOM 2097 C CA . SER A 1 276 ? 26.672 -30.188 -14.664 1 96.88 276 SER A CA 1
ATOM 2098 C C . SER A 1 276 ? 25.547 -30.047 -13.648 1 96.88 276 SER A C 1
ATOM 2100 O O . SER A 1 276 ? 24.359 -30.031 -14.023 1 96.88 276 SER A O 1
ATOM 2102 N N . GLN A 1 277 ? 25.922 -30.031 -12.438 1 96.75 277 GLN A N 1
ATOM 2103 C CA . GLN A 1 277 ? 25 -29.844 -11.32 1 96.75 277 GLN A CA 1
ATOM 2104 C C . GLN A 1 277 ? 25.578 -28.891 -10.289 1 96.75 277 GLN A C 1
ATOM 2106 O O . GLN A 1 277 ? 26.766 -28.938 -9.977 1 96.75 277 GLN A O 1
ATOM 2111 N N . VAL A 1 278 ? 24.734 -28.016 -9.805 1 97.56 278 VAL A N 1
ATOM 2112 C CA . VAL A 1 278 ? 25.125 -27.047 -8.789 1 97.56 278 VAL A CA 1
ATOM 2113 C C . VAL A 1 278 ? 24.156 -27.125 -7.609 1 97.56 278 VAL A C 1
ATOM 2115 O O . VAL A 1 278 ? 22.938 -26.953 -7.777 1 97.56 278 VAL A O 1
ATOM 2118 N N . ASN A 1 279 ? 24.578 -27.469 -6.441 1 97.38 279 ASN A N 1
ATOM 2119 C CA . ASN A 1 279 ? 23.797 -27.391 -5.207 1 97.38 279 ASN A CA 1
ATOM 2120 C C . ASN A 1 279 ? 24.141 -26.125 -4.414 1 97.38 279 ASN A C 1
ATOM 2122 O O . ASN A 1 279 ? 25.312 -25.859 -4.148 1 97.38 279 ASN A O 1
ATOM 2126 N N . VAL A 1 280 ? 23.156 -25.359 -4.059 1 97.81 280 VAL A N 1
ATOM 2127 C CA . VAL A 1 280 ? 23.406 -24.094 -3.4 1 97.81 280 VAL A CA 1
ATOM 2128 C C . VAL A 1 280 ? 22.297 -23.812 -2.383 1 97.81 280 VAL A C 1
ATOM 2130 O O . VAL A 1 280 ? 21.188 -24.328 -2.502 1 97.81 280 VAL A O 1
ATOM 2133 N N . GLU A 1 281 ? 22.625 -23.047 -1.346 1 97.94 281 GLU A N 1
ATOM 2134 C CA . GLU A 1 281 ? 21.625 -22.609 -0.367 1 97.94 281 GLU A CA 1
ATOM 2135 C C . GLU A 1 281 ? 20.625 -21.656 -0.993 1 97.94 281 GLU A C 1
ATOM 2137 O O . GLU A 1 281 ? 21 -20.625 -1.554 1 97.94 281 GLU A O 1
ATOM 2142 N N . ARG A 1 282 ? 19.344 -21.922 -0.903 1 97.44 282 ARG A N 1
ATOM 2143 C CA . ARG A 1 282 ? 18.266 -21.219 -1.611 1 97.44 282 ARG A CA 1
ATOM 2144 C C . ARG A 1 282 ? 18.172 -19.766 -1.162 1 97.44 282 ARG A C 1
ATOM 2146 O O . ARG A 1 282 ? 18.125 -18.859 -1.991 1 97.44 282 ARG A O 1
ATOM 2153 N N . ARG A 1 283 ? 18.141 -19.531 0.096 1 97.44 283 ARG A N 1
ATOM 2154 C CA . ARG A 1 283 ? 17.922 -18.188 0.633 1 97.44 283 ARG A CA 1
ATOM 2155 C C . ARG A 1 283 ? 19.109 -17.281 0.303 1 97.44 283 ARG A C 1
ATOM 2157 O O . ARG A 1 283 ? 18.922 -16.094 0.041 1 97.44 283 ARG A O 1
ATOM 2164 N N . THR A 1 284 ? 20.312 -17.844 0.396 1 97.62 284 THR A N 1
ATOM 2165 C CA . THR A 1 284 ? 21.5 -17.078 0.042 1 97.62 284 THR A CA 1
ATOM 2166 C C . THR A 1 284 ? 21.453 -16.641 -1.418 1 97.62 284 THR A C 1
ATOM 2168 O O . THR A 1 284 ? 21.734 -15.477 -1.731 1 97.62 284 THR A O 1
ATOM 2171 N N . LEU A 1 285 ? 21.094 -17.562 -2.227 1 98.38 285 LEU A N 1
ATOM 2172 C CA . LEU A 1 285 ? 20.984 -17.25 -3.648 1 98.38 285 LEU A CA 1
ATOM 2173 C C . LEU A 1 285 ? 19.891 -16.219 -3.898 1 98.38 285 LEU A C 1
ATOM 2175 O O . LEU A 1 285 ? 20.109 -15.258 -4.633 1 98.38 285 LEU A O 1
ATOM 2179 N N . LEU A 1 286 ? 18.75 -16.406 -3.307 1 98.31 286 LEU A N 1
ATOM 2180 C CA . LEU A 1 286 ? 17.625 -15.484 -3.471 1 98.31 286 LEU A CA 1
ATOM 2181 C C . LEU A 1 286 ? 18.016 -14.078 -3.012 1 98.31 286 LEU A C 1
ATOM 2183 O O . LEU A 1 286 ? 17.75 -13.102 -3.711 1 98.31 286 LEU A O 1
ATOM 2187 N N . ALA A 1 287 ? 18.641 -14 -1.861 1 97.94 287 ALA A N 1
ATOM 2188 C CA . ALA A 1 287 ? 19.062 -12.711 -1.33 1 97.94 287 ALA A CA 1
ATOM 2189 C C . ALA A 1 287 ? 20.047 -12.023 -2.275 1 97.94 287 ALA A C 1
ATOM 2191 O O . ALA A 1 287 ? 19.953 -10.812 -2.506 1 97.94 287 ALA A O 1
ATOM 2192 N N . ALA A 1 288 ? 20.969 -12.766 -2.77 1 98.44 288 ALA A N 1
ATOM 2193 C CA . ALA A 1 288 ? 21.953 -12.219 -3.713 1 98.44 288 ALA A CA 1
ATOM 2194 C C . ALA A 1 288 ? 21.266 -11.695 -4.973 1 98.44 288 ALA A C 1
ATOM 2196 O O . ALA A 1 288 ? 21.609 -10.625 -5.477 1 98.44 288 ALA A O 1
ATOM 2197 N N . LEU A 1 289 ? 20.344 -12.484 -5.438 1 98.5 289 LEU A N 1
ATOM 2198 C CA . LEU A 1 289 ? 19.594 -12.078 -6.629 1 98.5 289 LEU A CA 1
ATOM 2199 C C . LEU A 1 289 ? 18.797 -10.805 -6.371 1 98.5 289 LEU A C 1
ATOM 2201 O O . LEU A 1 289 ? 18.703 -9.945 -7.246 1 98.5 289 LEU A O 1
ATOM 2205 N N . GLU A 1 290 ? 18.203 -10.68 -5.227 1 97.94 290 GLU A N 1
ATOM 2206 C CA . GLU A 1 290 ? 17.469 -9.469 -4.863 1 97.94 290 GLU A CA 1
ATOM 2207 C C . GLU A 1 290 ? 18.375 -8.242 -4.875 1 97.94 290 GLU A C 1
ATOM 2209 O O . GLU A 1 290 ? 18 -7.184 -5.367 1 97.94 290 GLU A O 1
ATOM 2214 N N . ARG A 1 291 ? 19.578 -8.406 -4.332 1 97.56 291 ARG A N 1
ATOM 2215 C CA . ARG A 1 291 ? 20.531 -7.309 -4.297 1 97.56 291 ARG A CA 1
ATOM 2216 C C . ARG A 1 291 ? 21.047 -6.98 -5.695 1 97.56 291 ARG A C 1
ATOM 2218 O O . ARG A 1 291 ? 20.984 -5.832 -6.129 1 97.56 291 ARG A O 1
ATOM 2225 N N . ILE A 1 292 ? 21.453 -8.023 -6.441 1 96.88 292 ILE A N 1
ATOM 2226 C CA . ILE A 1 292 ? 22 -7.859 -7.789 1 96.88 292 ILE A CA 1
ATOM 2227 C C . ILE A 1 292 ? 20.906 -7.316 -8.711 1 96.88 292 ILE A C 1
ATOM 2229 O O . ILE A 1 292 ? 21.203 -6.559 -9.641 1 96.88 292 ILE A O 1
ATOM 2233 N N . GLY A 1 293 ? 19.703 -7.684 -8.367 1 97.38 293 GLY A N 1
ATOM 2234 C CA . GLY A 1 293 ? 18.562 -7.281 -9.164 1 97.38 293 GLY A CA 1
ATOM 2235 C C . GLY A 1 293 ? 18.406 -5.777 -9.266 1 97.38 293 GLY A C 1
ATOM 2236 O O . GLY A 1 293 ? 17.906 -5.266 -10.266 1 97.38 293 GLY A O 1
ATOM 2237 N N . VAL A 1 294 ? 18.859 -5.027 -8.289 1 96.44 294 VAL A N 1
ATOM 2238 C CA . VAL A 1 294 ? 18.75 -3.57 -8.289 1 96.44 294 VAL A CA 1
ATOM 2239 C C . VAL A 1 294 ? 19.469 -2.994 -9.508 1 96.44 294 VAL A C 1
ATOM 2241 O O . VAL A 1 294 ? 18.906 -2.168 -10.227 1 96.44 294 VAL A O 1
ATOM 2244 N N . LEU A 1 295 ? 20.703 -3.445 -9.75 1 96.44 295 LEU A N 1
ATOM 2245 C CA . LEU A 1 295 ? 21.469 -2.959 -10.898 1 96.44 295 LEU A CA 1
ATOM 2246 C C . LEU A 1 295 ? 20.969 -3.611 -12.188 1 96.44 295 LEU A C 1
ATOM 2248 O O . LEU A 1 295 ? 20.984 -2.979 -13.25 1 96.44 295 LEU A O 1
ATOM 2252 N N . ALA A 1 296 ? 20.578 -4.883 -12.055 1 96.19 296 ALA A N 1
ATOM 2253 C CA . ALA A 1 296 ? 20.094 -5.594 -13.227 1 96.19 296 ALA A CA 1
ATOM 2254 C C . ALA A 1 296 ? 18.859 -4.895 -13.812 1 96.19 296 ALA A C 1
ATOM 2256 O O . ALA A 1 296 ? 18.672 -4.883 -15.031 1 96.19 296 ALA A O 1
ATOM 2257 N N . SER A 1 297 ? 18.031 -4.332 -12.922 1 95.31 297 SER A N 1
ATOM 2258 C CA . SER A 1 297 ? 16.812 -3.67 -13.359 1 95.31 297 SER A CA 1
ATOM 2259 C C . SER A 1 297 ? 17.125 -2.479 -14.258 1 95.31 297 SER A C 1
ATOM 2261 O O . SER A 1 297 ? 16.266 -2.023 -15.023 1 95.31 297 SER A O 1
ATOM 2263 N N . GLN A 1 298 ? 18.375 -1.973 -14.156 1 91.25 298 GLN A N 1
ATOM 2264 C CA . GLN A 1 298 ? 18.812 -0.868 -15 1 91.25 298 GLN A CA 1
ATOM 2265 C C . GLN A 1 298 ? 19.219 -1.362 -16.391 1 91.25 298 GLN A C 1
ATOM 2267 O O . GLN A 1 298 ? 19.438 -0.561 -17.297 1 91.25 298 GLN A O 1
ATOM 2272 N N . LYS A 1 299 ? 19.375 -2.617 -16.594 1 88.19 299 LYS A N 1
ATOM 2273 C CA . LYS A 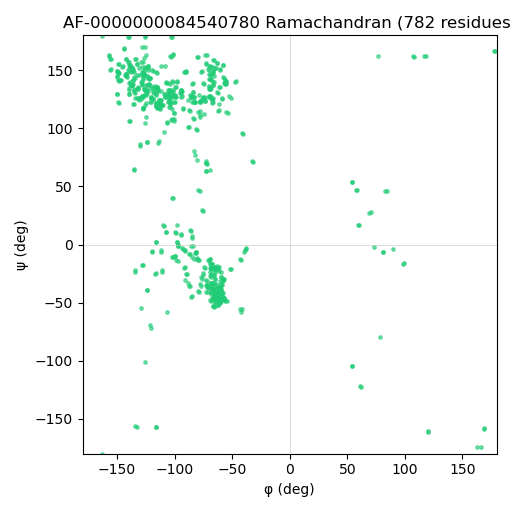1 299 ? 19.844 -3.232 -17.828 1 88.19 299 LYS A CA 1
ATOM 2274 C C . LYS A 1 299 ? 18.984 -4.441 -18.203 1 88.19 299 LYS A C 1
ATOM 2276 O O . LYS A 1 299 ? 19.5 -5.566 -18.266 1 88.19 299 LYS A O 1
ATOM 2281 N N . ASN A 1 300 ? 17.781 -4.355 -18.5 1 92.5 300 ASN A N 1
ATOM 2282 C CA . ASN A 1 300 ? 16.844 -5.34 -19.031 1 92.5 300 ASN A CA 1
ATOM 2283 C C . ASN A 1 300 ? 16.703 -6.547 -18.109 1 92.5 300 ASN A C 1
ATOM 2285 O O . ASN A 1 300 ? 16.422 -7.656 -18.562 1 92.5 300 ASN A O 1
ATOM 2289 N N . ASP A 1 301 ? 17.125 -6.426 -16.844 1 96.56 301 ASP A N 1
ATOM 2290 C CA . ASP A 1 301 ? 16.938 -7.426 -15.797 1 96.56 301 ASP A CA 1
ATOM 2291 C C . ASP A 1 301 ? 17.812 -8.656 -16.062 1 96.56 301 ASP A C 1
ATOM 2293 O O . ASP A 1 301 ? 17.453 -9.773 -15.68 1 96.56 301 ASP A O 1
ATOM 2297 N N . ILE A 1 302 ? 18.953 -8.477 -16.75 1 96.81 302 ILE A N 1
ATOM 2298 C CA . ILE A 1 302 ? 19.828 -9.602 -17.094 1 96.81 302 ILE A CA 1
ATOM 2299 C C . ILE A 1 302 ? 20.938 -9.727 -16.047 1 96.81 302 ILE A C 1
ATOM 2301 O O . ILE A 1 302 ? 21.562 -8.742 -15.688 1 96.81 302 ILE A O 1
ATOM 2305 N N . VAL A 1 303 ? 21.109 -10.898 -15.562 1 97.5 303 VAL A N 1
ATOM 2306 C CA . VAL A 1 303 ? 22.203 -11.227 -14.648 1 97.5 303 VAL A CA 1
ATOM 2307 C C . VAL A 1 303 ? 23.047 -12.352 -15.227 1 97.5 303 VAL A C 1
ATOM 2309 O O . VAL A 1 303 ? 22.516 -13.289 -15.828 1 97.5 303 VAL A O 1
ATOM 2312 N N . LYS A 1 304 ? 24.328 -12.219 -15.094 1 97.31 304 LYS A N 1
ATOM 2313 C CA . LYS A 1 304 ? 25.266 -13.273 -15.484 1 97.31 304 LYS A CA 1
ATOM 2314 C C . LYS A 1 304 ? 25.609 -14.164 -14.297 1 97.31 304 LYS A C 1
ATOM 2316 O O . LYS A 1 304 ? 25.891 -13.664 -13.203 1 97.31 304 LYS A O 1
ATOM 2321 N N . CYS A 1 305 ? 25.531 -15.406 -14.547 1 97.62 305 CYS A N 1
ATOM 2322 C CA . CYS A 1 305 ? 25.938 -16.391 -13.562 1 97.62 305 CYS A CA 1
ATOM 2323 C C . CYS A 1 305 ? 27.219 -17.109 -14 1 97.62 305 CYS A C 1
ATOM 2325 O O . CYS A 1 305 ? 27.25 -17.734 -15.055 1 97.62 305 CYS A O 1
ATOM 2327 N N . ILE A 1 306 ? 28.203 -16.969 -13.195 1 97.56 306 ILE A N 1
ATOM 2328 C CA . ILE A 1 306 ? 29.484 -17.609 -13.469 1 97.56 306 ILE A CA 1
ATOM 2329 C C . ILE A 1 306 ? 29.656 -18.828 -12.555 1 97.56 306 ILE A C 1
ATOM 2331 O O . ILE A 1 306 ? 29.531 -18.719 -11.336 1 97.56 306 ILE A O 1
ATOM 2335 N N . ILE A 1 307 ? 29.938 -19.953 -13.141 1 97.69 307 ILE A N 1
ATOM 2336 C CA . ILE A 1 307 ? 30.109 -21.203 -12.414 1 97.69 307 ILE A CA 1
ATOM 2337 C C . ILE A 1 307 ? 31.594 -21.547 -12.32 1 97.69 307 ILE A C 1
ATOM 2339 O O . ILE A 1 307 ? 32.25 -21.719 -13.336 1 97.69 307 ILE A O 1
ATOM 2343 N N . ASP A 1 308 ? 32.062 -21.609 -11.102 1 97 308 ASP A N 1
ATOM 2344 C CA . ASP A 1 308 ? 33.469 -21.906 -10.828 1 97 308 ASP A CA 1
ATOM 2345 C C . ASP A 1 308 ? 33.625 -23.234 -10.102 1 97 308 ASP A C 1
ATOM 2347 O O . ASP A 1 308 ? 33.656 -23.281 -8.875 1 97 308 ASP A O 1
ATOM 2351 N N . GLU A 1 309 ? 33.719 -24.344 -10.875 1 96.69 309 GLU A N 1
ATOM 2352 C CA . GLU A 1 309 ? 33.812 -25.703 -10.32 1 96.69 309 GLU A CA 1
ATOM 2353 C C . GLU A 1 309 ? 35.062 -25.859 -9.469 1 96.69 309 GLU A C 1
ATOM 2355 O O . GLU A 1 309 ? 35.031 -26.531 -8.43 1 96.69 309 GLU A O 1
ATOM 2360 N N . VAL A 1 310 ? 36.094 -25.25 -9.875 1 96.94 310 VAL A N 1
ATOM 2361 C CA . VAL A 1 310 ? 37.375 -25.406 -9.203 1 96.94 310 VAL A CA 1
ATOM 2362 C C . VAL A 1 310 ? 37.281 -24.859 -7.777 1 96.94 310 VAL A C 1
ATOM 2364 O O . VAL A 1 310 ? 37.688 -25.531 -6.824 1 96.94 310 VAL A O 1
ATOM 2367 N N . ASN A 1 311 ? 36.719 -23.766 -7.609 1 97.19 311 ASN A N 1
ATOM 2368 C CA . ASN A 1 311 ? 36.656 -23.125 -6.301 1 97.19 311 ASN A CA 1
ATOM 2369 C C . ASN A 1 311 ? 35.344 -23.406 -5.602 1 97.19 311 ASN A C 1
ATOM 2371 O O . ASN A 1 311 ? 35.094 -22.938 -4.492 1 97.19 311 ASN A O 1
ATOM 2375 N N . GLN A 1 312 ? 34.406 -24.172 -6.25 1 98.06 312 GLN A N 1
ATOM 2376 C CA . GLN A 1 312 ? 33.094 -24.516 -5.707 1 98.06 312 GLN A CA 1
ATOM 2377 C C . GLN A 1 312 ? 32.312 -23.281 -5.289 1 98.06 312 GLN A C 1
ATOM 2379 O O . GLN A 1 312 ? 31.844 -23.188 -4.156 1 98.06 312 GLN A O 1
ATOM 2384 N N . GLN A 1 313 ? 32.25 -22.406 -6.328 1 97.5 313 GLN A N 1
ATOM 2385 C CA . GLN A 1 313 ? 31.578 -21.125 -6.117 1 97.5 313 GLN A CA 1
ATOM 2386 C C . GLN A 1 313 ? 30.781 -20.703 -7.352 1 97.5 313 GLN A C 1
ATOM 2388 O O . GLN A 1 313 ? 31.156 -21.016 -8.477 1 97.5 313 GLN A O 1
ATOM 2393 N N . ILE A 1 314 ? 29.688 -20.047 -7.062 1 98 314 ILE A N 1
ATOM 2394 C CA . ILE A 1 314 ? 29.016 -19.359 -8.156 1 98 314 ILE A CA 1
ATOM 2395 C C . ILE A 1 314 ? 29.047 -17.844 -7.918 1 98 314 ILE A C 1
ATOM 2397 O O . ILE A 1 314 ? 29.078 -17.391 -6.773 1 98 314 ILE A O 1
ATOM 2401 N N . SER A 1 315 ? 29.109 -17.109 -8.992 1 98.44 315 SER A N 1
ATOM 2402 C CA . SER A 1 315 ? 29.109 -15.656 -8.93 1 98.44 315 SER A CA 1
ATOM 2403 C C . SER A 1 315 ? 28 -15.062 -9.805 1 98.44 315 SER A C 1
ATOM 2405 O O . SER A 1 315 ? 27.766 -15.547 -10.914 1 98.44 315 SER A O 1
ATOM 2407 N N . LEU A 1 316 ? 27.312 -14.141 -9.25 1 98.56 316 LEU A N 1
ATOM 2408 C CA . LEU A 1 316 ? 26.328 -13.344 -9.984 1 98.56 316 LEU A CA 1
ATOM 2409 C C . LEU A 1 316 ? 26.906 -11.977 -10.336 1 98.56 316 LEU A C 1
ATOM 2411 O O . LEU A 1 316 ? 27.484 -11.305 -9.484 1 98.56 316 LEU A O 1
ATOM 2415 N N . SER A 1 317 ? 26.734 -11.602 -11.578 1 97.62 317 SER A N 1
ATOM 2416 C CA . SER A 1 317 ? 27.328 -10.336 -11.992 1 97.62 317 SER A CA 1
ATOM 2417 C C . SER A 1 317 ? 26.422 -9.578 -12.953 1 97.62 317 SER A C 1
ATOM 2419 O O . SER A 1 317 ? 25.672 -10.188 -13.711 1 97.62 317 SER A O 1
ATOM 2421 N N . VAL A 1 318 ? 26.438 -8.312 -12.867 1 96.81 318 VAL A N 1
ATOM 2422 C CA . VAL A 1 318 ? 25.75 -7.391 -13.773 1 96.81 318 VAL A CA 1
ATOM 2423 C C . VAL A 1 318 ? 26.688 -6.23 -14.125 1 96.81 318 VAL A C 1
ATOM 2425 O O . VAL A 1 318 ? 27.422 -5.73 -13.273 1 96.81 318 VAL A O 1
ATOM 2428 N N . GLU A 1 319 ? 26.656 -5.883 -15.375 1 94.75 319 GLU A N 1
ATOM 2429 C CA . GLU A 1 319 ? 27.344 -4.684 -15.859 1 94.75 319 GLU A CA 1
ATOM 2430 C C . GLU A 1 319 ? 26.391 -3.768 -16.609 1 94.75 319 GLU A C 1
ATOM 2432 O O . GLU A 1 319 ? 25.938 -4.094 -17.703 1 94.75 319 GLU A O 1
ATOM 2437 N N . ALA A 1 320 ? 25.969 -2.715 -16.078 1 91.12 320 ALA A N 1
ATOM 2438 C CA . ALA A 1 320 ? 25.141 -1.69 -16.703 1 91.12 320 ALA A CA 1
ATOM 2439 C C . ALA A 1 320 ? 25.969 -0.471 -17.094 1 91.12 320 ALA A C 1
ATOM 2441 O O . ALA A 1 320 ? 26.359 0.321 -16.219 1 91.12 320 ALA A O 1
ATOM 2442 N N . ALA A 1 321 ? 25.953 -0.308 -18.422 1 83.25 321 ALA A N 1
ATOM 2443 C CA . ALA A 1 321 ? 26.797 0.766 -18.953 1 83.25 321 ALA A CA 1
ATOM 2444 C C . ALA A 1 321 ? 26.359 2.121 -18.406 1 83.25 321 ALA A C 1
ATOM 2446 O O . ALA A 1 321 ? 25.188 2.463 -18.422 1 83.25 321 ALA A O 1
ATOM 2447 N N . ASP A 1 322 ? 27.172 2.92 -17.703 1 87.62 322 ASP A N 1
ATOM 2448 C CA .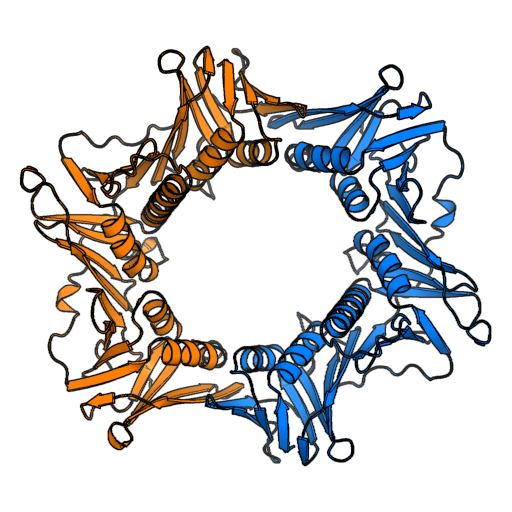 ASP A 1 322 ? 27.062 4.309 -17.266 1 87.62 322 ASP A CA 1
ATOM 2449 C C . ASP A 1 322 ? 26.391 4.41 -15.906 1 87.62 322 ASP A C 1
ATOM 2451 O O . ASP A 1 322 ? 26.203 5.508 -15.383 1 87.62 322 ASP A O 1
ATOM 2455 N N . VAL A 1 323 ? 25.984 3.143 -15.508 1 93.25 323 VAL A N 1
ATOM 2456 C CA . VAL A 1 323 ? 25.297 3.141 -14.219 1 93.25 323 VAL A CA 1
ATOM 2457 C C . VAL A 1 323 ? 26.203 2.543 -13.156 1 93.25 323 VAL A C 1
ATOM 2459 O O . VAL A 1 323 ? 26.453 3.162 -12.117 1 93.25 323 VAL A O 1
ATOM 2462 N N . GLY A 1 324 ? 26.594 1.319 -13.438 1 94.88 324 GLY A N 1
ATOM 2463 C CA . GLY A 1 324 ? 27.422 0.61 -12.469 1 94.88 324 GLY A CA 1
ATOM 2464 C C . GLY A 1 324 ? 27.516 -0.879 -12.742 1 94.88 324 GLY A C 1
ATOM 2465 O O . GLY A 1 324 ? 27.203 -1.335 -13.844 1 94.88 324 GLY A O 1
ATOM 2466 N N . ASN A 1 325 ? 28.125 -1.552 -11.859 1 96.5 325 ASN A N 1
ATOM 2467 C CA . ASN A 1 325 ? 28.219 -3.006 -11.938 1 96.5 325 ASN A CA 1
ATOM 2468 C C . ASN A 1 325 ? 28.141 -3.646 -10.555 1 96.5 325 ASN A C 1
ATOM 2470 O O . ASN A 1 325 ? 28.156 -2.945 -9.547 1 96.5 325 ASN A O 1
ATOM 2474 N N . ALA A 1 326 ? 27.984 -4.91 -10.523 1 97.44 326 ALA A N 1
ATOM 2475 C CA . ALA A 1 326 ? 27.875 -5.66 -9.273 1 97.44 326 ALA A CA 1
ATOM 2476 C C . ALA A 1 326 ? 28.422 -7.078 -9.438 1 97.44 326 ALA A C 1
ATOM 2478 O O . ALA A 1 326 ? 28.359 -7.648 -10.531 1 97.44 326 ALA A O 1
ATOM 2479 N N . LEU A 1 327 ? 28.938 -7.551 -8.359 1 98.44 327 LEU A N 1
ATOM 2480 C CA . LEU A 1 327 ? 29.469 -8.914 -8.305 1 98.44 327 LEU A CA 1
ATOM 2481 C C . LEU A 1 327 ? 29.297 -9.5 -6.906 1 98.44 327 LEU A C 1
ATOM 2483 O O . LEU A 1 327 ? 29.703 -8.898 -5.918 1 98.44 327 LEU A O 1
ATOM 2487 N N . GLU A 1 328 ? 28.641 -10.562 -6.797 1 98.31 328 GLU A N 1
ATOM 2488 C CA . GLU A 1 328 ? 28.516 -11.336 -5.566 1 98.31 328 GLU A CA 1
ATOM 2489 C C . GLU A 1 328 ? 28.859 -12.805 -5.812 1 98.31 328 GLU A C 1
ATOM 2491 O O . GLU A 1 328 ? 28.484 -13.375 -6.84 1 98.31 328 GLU A O 1
ATOM 2496 N N . SER A 1 329 ? 29.547 -13.391 -4.891 1 98.31 329 SER A N 1
ATOM 2497 C CA . SER A 1 329 ? 29.906 -14.805 -4.969 1 98.31 329 SER A CA 1
ATOM 2498 C C . SER A 1 329 ? 29.406 -15.562 -3.742 1 98.31 329 SER A C 1
ATOM 2500 O O . SER A 1 329 ? 29.281 -14.992 -2.656 1 98.31 329 SER A O 1
ATOM 2502 N N . MET A 1 330 ? 29.125 -16.781 -3.92 1 98.25 330 MET A N 1
ATOM 2503 C CA . MET A 1 330 ? 28.703 -17.641 -2.814 1 98.25 330 MET A CA 1
ATOM 2504 C C . MET A 1 330 ? 29.156 -19.078 -3.021 1 98.25 330 MET A C 1
ATOM 2506 O O . MET A 1 330 ? 29.359 -19.516 -4.156 1 98.25 330 MET A O 1
ATOM 2510 N N . PRO A 1 331 ? 29.266 -19.75 -1.893 1 98.31 331 PRO A N 1
ATOM 2511 C CA . PRO A 1 331 ? 29.656 -21.156 -2.012 1 98.31 331 PRO A CA 1
ATOM 2512 C C . PRO A 1 331 ? 28.578 -22.031 -2.633 1 98.31 331 PRO A C 1
ATOM 2514 O O . PRO A 1 331 ? 27.391 -21.766 -2.432 1 98.31 331 PRO A O 1
ATOM 2517 N N . ALA A 1 332 ? 29.016 -22.969 -3.43 1 98 332 ALA A N 1
ATOM 2518 C CA . ALA A 1 332 ? 28.141 -23.969 -4.035 1 98 332 ALA A CA 1
ATOM 2519 C C . ALA A 1 332 ? 28.875 -25.281 -4.254 1 98 332 ALA A C 1
ATOM 2521 O O . ALA A 1 332 ? 30.094 -25.297 -4.387 1 98 332 ALA A O 1
ATOM 2522 N N . GLN A 1 333 ? 28.156 -26.328 -4.141 1 98.19 333 GLN A N 1
ATOM 2523 C CA . GLN A 1 333 ? 28.703 -27.609 -4.539 1 98.19 333 GLN A CA 1
ATOM 2524 C C . GLN A 1 333 ? 28.484 -27.875 -6.031 1 98.19 333 GLN A C 1
ATOM 2526 O O . GLN A 1 333 ? 27.344 -28.016 -6.48 1 98.19 333 GLN A O 1
ATOM 2531 N N . ILE A 1 334 ? 29.578 -27.938 -6.766 1 98.19 334 ILE A N 1
ATOM 2532 C CA . ILE A 1 334 ? 29.469 -27.969 -8.219 1 98.19 334 ILE A CA 1
ATOM 2533 C C . ILE A 1 334 ? 30.109 -29.266 -8.742 1 98.19 334 ILE A C 1
ATOM 2535 O O . ILE A 1 334 ? 31.234 -29.609 -8.367 1 98.19 334 ILE A O 1
ATOM 2539 N N . SER A 1 335 ? 29.359 -29.938 -9.492 1 97.31 335 SER A N 1
ATOM 2540 C CA . SER A 1 335 ? 29.844 -31.078 -10.258 1 97.31 335 SER A CA 1
ATOM 2541 C C . SER A 1 335 ? 29.641 -30.859 -11.758 1 97.31 335 SER A C 1
ATOM 2543 O O . SER A 1 335 ? 28.531 -30.578 -12.203 1 97.31 335 SER A O 1
ATOM 2545 N N . GLY A 1 336 ? 30.688 -30.984 -12.523 1 94.88 336 GLY A N 1
ATOM 2546 C CA . GLY A 1 336 ? 30.672 -30.734 -13.953 1 94.88 336 GLY A CA 1
ATOM 2547 C C . GLY A 1 336 ? 31.391 -29.438 -14.336 1 94.88 336 GLY A C 1
ATOM 2548 O O . GLY A 1 336 ? 31.531 -28.531 -13.516 1 94.88 336 GLY A O 1
ATOM 2549 N N . GLU A 1 337 ? 31.75 -29.344 -15.664 1 87.81 337 GLU A N 1
ATOM 2550 C CA . GLU A 1 337 ? 32.656 -28.266 -16.062 1 87.81 337 GLU A CA 1
ATOM 2551 C C . GLU A 1 337 ? 31.953 -27.234 -16.922 1 87.81 337 GLU A C 1
ATOM 2553 O O . GLU A 1 337 ? 32.406 -26.109 -17.062 1 87.81 337 GLU A O 1
ATOM 2558 N N . GLU A 1 338 ? 30.906 -27.688 -17.5 1 90.69 338 GLU A N 1
ATOM 2559 C CA . GLU A 1 338 ? 30.203 -26.828 -18.453 1 90.69 338 GLU A CA 1
ATOM 2560 C C . GLU A 1 338 ? 28.719 -26.75 -18.125 1 90.69 338 GLU A C 1
ATOM 2562 O O . GLU A 1 338 ? 28.141 -27.703 -17.594 1 90.69 338 GLU A O 1
ATOM 2567 N N . PRO A 1 339 ? 28.141 -25.625 -18.391 1 93.12 339 PRO A N 1
ATOM 2568 C CA . PRO A 1 339 ? 28.734 -24.375 -18.891 1 93.12 339 PRO A CA 1
ATOM 2569 C C . PRO A 1 339 ? 29.422 -23.562 -17.797 1 93.12 339 PRO A C 1
ATOM 2571 O O . PRO A 1 339 ? 29.141 -23.766 -16.609 1 93.12 339 PRO A O 1
ATOM 2574 N N . LYS A 1 340 ? 30.297 -22.641 -18.188 1 95 340 LYS A N 1
ATOM 2575 C CA . LYS A 1 340 ? 31.047 -21.812 -17.25 1 95 340 LYS A CA 1
ATOM 2576 C C . LYS A 1 340 ? 30.281 -20.531 -16.922 1 95 340 LYS A C 1
ATOM 2578 O O . LYS A 1 340 ? 30.484 -19.938 -15.859 1 95 340 LYS A O 1
ATOM 2583 N N . GLU A 1 341 ? 29.469 -20.219 -17.875 1 96.12 341 GLU A N 1
ATOM 2584 C CA . GLU A 1 341 ? 28.719 -18.969 -17.719 1 96.12 341 GLU A CA 1
ATOM 2585 C C . GLU A 1 341 ? 27.344 -19.078 -18.375 1 96.12 341 GLU A C 1
ATOM 2587 O O . GLU A 1 341 ? 27.203 -19.656 -19.453 1 96.12 341 GLU A O 1
ATOM 2592 N N . LEU A 1 342 ? 26.359 -18.5 -17.719 1 96.5 342 LEU A N 1
ATOM 2593 C CA . LEU A 1 342 ? 25 -18.375 -18.234 1 96.5 342 LEU A CA 1
ATOM 2594 C C . LEU A 1 342 ? 24.422 -17 -17.875 1 96.5 342 LEU A C 1
ATOM 2596 O O . LEU A 1 342 ? 24.875 -16.344 -16.953 1 96.5 342 LEU A O 1
ATOM 2600 N N . ALA A 1 343 ? 23.438 -16.594 -18.656 1 97.38 343 ALA A N 1
ATOM 2601 C CA . ALA A 1 343 ? 22.688 -15.375 -18.359 1 97.38 343 ALA A CA 1
ATOM 2602 C C . ALA A 1 343 ? 21.203 -15.664 -18.219 1 97.38 343 ALA A C 1
ATOM 2604 O O . ALA A 1 343 ? 20.641 -16.5 -18.938 1 97.38 343 ALA A O 1
ATOM 2605 N N . PHE A 1 344 ? 20.578 -14.953 -17.281 1 97.44 344 PHE A N 1
ATOM 2606 C CA . PHE A 1 344 ? 19.156 -15.141 -17 1 97.44 344 PHE A CA 1
ATOM 2607 C C . PHE A 1 344 ? 18.469 -13.805 -16.766 1 97.44 344 PHE A C 1
ATOM 2609 O O . PHE A 1 344 ? 19.141 -12.797 -16.484 1 97.44 344 PHE A O 1
ATOM 2616 N N . ASN A 1 345 ? 17.172 -13.797 -17.031 1 97.44 345 ASN A N 1
ATOM 2617 C CA . ASN A 1 345 ? 16.344 -12.766 -16.422 1 97.44 345 ASN A CA 1
ATOM 2618 C C . ASN A 1 345 ? 16.25 -12.938 -14.906 1 97.44 345 ASN A C 1
ATOM 2620 O O . ASN A 1 345 ? 15.797 -13.977 -14.422 1 97.44 345 ASN A O 1
ATOM 2624 N N . VAL A 1 346 ? 16.641 -11.969 -14.172 1 97.75 346 VAL A N 1
ATOM 2625 C CA . VAL A 1 346 ? 16.781 -12.055 -12.727 1 97.75 346 VAL A CA 1
ATOM 2626 C C . VAL A 1 346 ? 15.414 -12.305 -12.094 1 97.75 346 VAL A C 1
ATOM 2628 O O . VAL A 1 346 ? 15.312 -13.023 -11.094 1 97.75 346 VAL A O 1
ATOM 2631 N N . LYS A 1 347 ? 14.367 -11.812 -12.586 1 97.81 347 LYS A N 1
ATOM 2632 C CA . LYS A 1 347 ? 13.023 -11.977 -12.047 1 97.81 347 LYS A CA 1
ATOM 2633 C C . LYS A 1 347 ? 12.57 -13.43 -12.125 1 97.81 347 LYS A C 1
ATOM 2635 O O . LYS A 1 347 ? 11.938 -13.945 -11.195 1 97.81 347 LYS A O 1
ATOM 2640 N N . TYR A 1 348 ? 12.906 -14.078 -13.25 1 98.06 348 TYR A N 1
ATOM 2641 C CA . TYR A 1 348 ? 12.516 -15.469 -13.422 1 98.06 348 TYR A CA 1
ATOM 2642 C C . TYR A 1 348 ? 13.188 -16.359 -12.375 1 98.06 348 TYR A C 1
ATOM 2644 O O . TYR A 1 348 ? 12.562 -17.281 -11.836 1 98.06 348 TYR A O 1
ATOM 2652 N N . LEU A 1 349 ? 14.398 -16.031 -12.086 1 98.25 349 LEU A N 1
ATOM 2653 C CA . LEU A 1 349 ? 15.102 -16.812 -11.07 1 98.25 349 LEU A CA 1
ATOM 2654 C C . LEU A 1 349 ? 14.477 -16.594 -9.695 1 98.25 349 LEU A C 1
ATOM 2656 O O . LEU A 1 349 ? 14.188 -17.562 -8.977 1 98.25 349 LEU A O 1
ATOM 2660 N N . MET A 1 350 ? 14.242 -15.367 -9.406 1 98.38 350 MET A N 1
ATOM 2661 C CA . MET A 1 350 ? 13.727 -15.031 -8.086 1 98.38 350 MET A CA 1
ATOM 2662 C C . MET A 1 350 ? 12.336 -15.617 -7.871 1 98.38 350 MET A C 1
ATOM 2664 O O . MET A 1 350 ? 12.055 -16.172 -6.809 1 98.38 350 MET A O 1
ATOM 2668 N N . ASP A 1 351 ? 11.523 -15.5 -8.836 1 97.75 351 ASP A N 1
ATOM 2669 C CA . ASP A 1 351 ? 10.156 -16.016 -8.719 1 97.75 351 ASP A CA 1
ATOM 2670 C C . ASP A 1 351 ? 10.148 -17.5 -8.375 1 97.75 351 ASP A C 1
ATOM 2672 O O . ASP A 1 351 ? 9.422 -17.922 -7.48 1 97.75 351 ASP A O 1
ATOM 2676 N N . GLY A 1 352 ? 10.93 -18.25 -9.117 1 97.06 352 GLY A N 1
ATOM 2677 C CA . GLY A 1 352 ? 11.016 -19.688 -8.867 1 97.06 352 GLY A CA 1
ATOM 2678 C C . GLY A 1 352 ? 11.539 -20.016 -7.48 1 97.06 352 GLY A C 1
ATOM 2679 O O . GLY A 1 352 ? 10.992 -20.875 -6.793 1 97.06 352 GLY A O 1
ATOM 2680 N N . LEU A 1 353 ? 12.523 -19.297 -7.074 1 97.5 353 LEU A N 1
ATOM 2681 C CA . LEU A 1 353 ? 13.164 -19.562 -5.789 1 97.5 353 LEU A CA 1
ATOM 2682 C C . LEU A 1 353 ? 12.211 -19.266 -4.633 1 97.5 353 LEU A C 1
ATOM 2684 O O . LEU A 1 353 ? 12.273 -19.906 -3.59 1 97.5 353 LEU A O 1
ATOM 2688 N N . LYS A 1 354 ? 11.398 -18.312 -4.785 1 96.81 354 LYS A N 1
ATOM 2689 C CA . LYS A 1 354 ? 10.477 -17.906 -3.73 1 96.81 354 LYS A CA 1
ATOM 2690 C C . LYS A 1 354 ? 9.445 -19 -3.447 1 96.81 354 LYS A C 1
ATOM 2692 O O . LYS A 1 354 ? 8.922 -19.094 -2.336 1 96.81 354 LYS A O 1
ATOM 2697 N N . VAL A 1 355 ? 9.156 -19.828 -4.414 1 94.44 355 VAL A N 1
ATOM 2698 C CA . VAL A 1 355 ? 8.086 -20.797 -4.227 1 94.44 355 VAL A CA 1
ATOM 2699 C C . VAL A 1 355 ? 8.664 -22.141 -3.809 1 94.44 355 VAL A C 1
ATOM 2701 O O . VAL A 1 355 ? 7.941 -23.016 -3.34 1 94.44 355 VAL A O 1
ATOM 2704 N N . LEU A 1 356 ? 9.961 -22.203 -4.008 1 92.81 356 LEU A N 1
ATOM 2705 C CA . LEU A 1 356 ? 10.609 -23.438 -3.557 1 92.81 356 LEU A CA 1
ATOM 2706 C C . LEU A 1 356 ? 10.727 -23.453 -2.037 1 92.81 356 LEU A C 1
ATOM 2708 O O . LEU A 1 356 ? 10.992 -22.422 -1.415 1 92.81 356 LEU A O 1
ATOM 2712 N N . ASN A 1 357 ? 10.281 -24.453 -1.378 1 84.06 357 ASN A N 1
ATOM 2713 C CA . ASN A 1 357 ? 10.242 -24.5 0.08 1 84.06 357 ASN A CA 1
ATOM 2714 C C . ASN A 1 357 ? 11.375 -25.359 0.639 1 84.06 357 ASN A C 1
ATOM 2716 O O . ASN A 1 357 ? 11.148 -26.219 1.493 1 84.06 357 ASN A O 1
ATOM 2720 N N . SER A 1 358 ? 12.508 -25.281 0.107 1 92.56 358 SER A N 1
ATOM 2721 C CA . SER A 1 358 ? 13.648 -26.031 0.615 1 92.56 358 SER A CA 1
ATOM 2722 C C . SER A 1 358 ? 14.805 -25.109 0.979 1 92.56 358 SER A C 1
ATOM 2724 O O . SER A 1 358 ? 14.891 -23.984 0.478 1 92.56 358 SER A O 1
ATOM 2726 N N . SER A 1 359 ? 15.578 -25.578 1.87 1 94.69 359 SER A N 1
ATOM 2727 C CA . SER A 1 359 ? 16.75 -24.812 2.258 1 94.69 359 SER A CA 1
ATOM 2728 C C . SER A 1 359 ? 17.812 -24.812 1.156 1 94.69 359 SER A C 1
ATOM 2730 O O . SER A 1 359 ? 18.453 -23.797 0.901 1 94.69 359 SER A O 1
ATOM 2732 N N . GLU A 1 360 ? 17.922 -26.016 0.476 1 95.56 360 GLU A N 1
ATOM 2733 C CA . GLU A 1 360 ? 18.859 -26.172 -0.623 1 95.56 360 GLU A CA 1
ATOM 2734 C C . GLU A 1 360 ? 18.156 -26.5 -1.928 1 95.56 360 GLU A C 1
ATOM 2736 O O . GLU A 1 360 ? 17.094 -27.141 -1.916 1 95.56 360 GLU A O 1
ATOM 2741 N N . ILE A 1 361 ? 18.797 -26.031 -2.975 1 96.88 361 ILE A N 1
ATOM 2742 C CA . ILE A 1 361 ? 18.266 -26.359 -4.289 1 96.88 361 ILE A CA 1
ATOM 2743 C C . ILE A 1 361 ? 19.359 -26.969 -5.164 1 96.88 361 ILE A C 1
ATOM 2745 O O . ILE A 1 361 ? 20.547 -26.766 -4.906 1 96.88 361 ILE A O 1
ATOM 2749 N N . GLN A 1 362 ? 18.922 -27.719 -6.148 1 96.38 362 GLN A N 1
ATOM 2750 C CA . GLN A 1 362 ? 19.797 -28.297 -7.168 1 96.38 362 GLN A CA 1
ATOM 2751 C C . GLN A 1 362 ? 19.531 -27.672 -8.531 1 96.38 362 GLN A C 1
ATOM 2753 O O . GLN A 1 362 ? 18.391 -27.641 -9 1 96.38 362 GLN A O 1
ATOM 2758 N N . ILE A 1 363 ? 20.594 -27.125 -9.094 1 97.12 363 ILE A N 1
ATOM 2759 C CA . ILE A 1 363 ? 20.547 -26.562 -10.438 1 97.12 363 ILE A CA 1
ATOM 2760 C C . ILE A 1 363 ? 21.25 -27.5 -11.414 1 97.12 363 ILE A C 1
ATOM 2762 O O . ILE A 1 363 ? 22.422 -27.844 -11.227 1 97.12 363 ILE A O 1
ATOM 2766 N N . GLN A 1 364 ? 20.547 -27.922 -12.414 1 97.06 364 GLN A N 1
ATOM 2767 C CA . GLN A 1 364 ? 21.094 -28.844 -13.398 1 97.06 364 GLN A CA 1
ATOM 2768 C C . GLN A 1 364 ? 21.203 -28.188 -14.766 1 97.06 364 GLN A C 1
ATOM 2770 O O . GLN A 1 364 ? 20.281 -27.531 -15.234 1 97.06 364 GLN A O 1
ATOM 2775 N N . LEU A 1 365 ? 22.406 -28.422 -15.375 1 96.81 365 LEU A N 1
ATOM 2776 C CA . LEU A 1 365 ? 22.766 -27.656 -16.562 1 96.81 365 LEU A CA 1
ATOM 2777 C C . LEU A 1 365 ? 23.375 -28.562 -17.641 1 96.81 365 LEU A C 1
ATOM 2779 O O . LEU A 1 365 ? 23.969 -29.578 -17.312 1 96.81 365 LEU A O 1
ATOM 2783 N N . ASN A 1 366 ? 23.203 -28.172 -18.875 1 96.31 366 ASN A N 1
ATOM 2784 C CA . ASN A 1 366 ? 23.891 -28.781 -20 1 96.31 366 ASN A CA 1
ATOM 2785 C C . ASN A 1 366 ? 24.734 -27.766 -20.766 1 96.31 366 ASN A C 1
ATOM 2787 O O . ASN A 1 366 ? 25.953 -27.797 -20.703 1 96.31 366 ASN A O 1
ATOM 2791 N N . ALA A 1 367 ? 23.984 -26.844 -21.516 1 94.38 367 ALA A N 1
ATOM 2792 C CA . ALA A 1 367 ? 24.672 -25.781 -22.25 1 94.38 367 ALA A CA 1
ATOM 2793 C C . ALA A 1 367 ? 24.109 -24.406 -21.875 1 94.38 367 ALA A C 1
ATOM 2795 O O . ALA A 1 367 ? 23.047 -24.312 -21.25 1 94.38 367 ALA A O 1
ATOM 2796 N N . ALA A 1 368 ? 24.844 -23.391 -22.344 1 94.56 368 ALA A N 1
ATOM 2797 C CA . ALA A 1 368 ? 24.516 -22.016 -21.969 1 94.56 368 ALA A CA 1
ATOM 2798 C C . ALA A 1 368 ? 23.203 -21.578 -22.594 1 94.56 368 ALA A C 1
ATOM 2800 O O . ALA A 1 368 ? 22.594 -20.594 -22.156 1 94.56 368 ALA A O 1
ATOM 2801 N N . SER A 1 369 ? 22.75 -22.266 -23.578 1 94.75 369 SER A N 1
ATOM 2802 C CA . SER A 1 369 ? 21.562 -21.844 -24.297 1 94.75 369 SER A CA 1
ATOM 2803 C C . SER A 1 369 ? 20.422 -22.844 -24.141 1 94.75 369 SER A C 1
ATOM 2805 O O . SER A 1 369 ? 19.375 -22.719 -24.781 1 94.75 369 SER A O 1
ATOM 2807 N N . THR A 1 370 ? 20.656 -23.875 -23.375 1 95.44 370 THR A N 1
ATOM 2808 C CA . THR A 1 370 ? 19.641 -24.906 -23.188 1 95.44 370 THR A CA 1
ATOM 2809 C C . THR A 1 370 ? 18.922 -24.75 -21.859 1 95.44 370 THR A C 1
ATOM 2811 O O . THR A 1 370 ? 19.391 -24.031 -20.969 1 95.44 370 THR A O 1
ATOM 2814 N N . PRO A 1 371 ? 17.781 -25.344 -21.641 1 97 371 PRO A N 1
ATOM 2815 C CA . PRO A 1 371 ? 16.984 -25.188 -20.422 1 97 371 PRO A CA 1
ATOM 2816 C C . PRO A 1 371 ? 17.766 -25.547 -19.156 1 97 371 PRO A C 1
ATOM 2818 O O . PRO A 1 371 ? 18.547 -26.5 -19.156 1 97 371 PRO A O 1
ATOM 2821 N N . VAL A 1 372 ? 17.578 -24.781 -18.156 1 97.81 372 VAL A N 1
ATOM 2822 C CA . VAL A 1 372 ? 18.141 -25.016 -16.844 1 97.81 372 VAL A CA 1
ATOM 2823 C C . VAL A 1 372 ? 17.047 -25.516 -15.891 1 97.81 372 VAL A C 1
ATOM 2825 O O . VAL A 1 372 ? 15.961 -24.938 -15.836 1 97.81 372 VAL A O 1
ATOM 2828 N N . ILE A 1 373 ? 17.359 -26.578 -15.156 1 97.06 373 ILE A N 1
ATOM 2829 C CA . ILE A 1 373 ? 16.375 -27.188 -14.266 1 97.06 373 ILE A CA 1
ATOM 2830 C C . ILE A 1 373 ? 16.75 -26.891 -12.812 1 97.06 373 ILE A C 1
ATOM 2832 O O . ILE A 1 373 ? 17.891 -27.109 -12.398 1 97.06 373 ILE A O 1
ATOM 2836 N N . ILE A 1 374 ? 15.805 -26.406 -12.062 1 97.12 374 ILE A N 1
ATOM 2837 C CA . ILE A 1 374 ? 15.977 -26.156 -10.641 1 97.12 374 ILE A CA 1
ATOM 2838 C C . ILE A 1 374 ? 14.984 -27.016 -9.844 1 97.12 374 ILE A C 1
ATOM 2840 O O . ILE A 1 374 ? 13.781 -26.969 -10.094 1 97.12 374 ILE A O 1
ATOM 2844 N N . ASN A 1 375 ? 15.469 -27.781 -8.922 1 94.88 375 ASN A N 1
ATOM 2845 C CA . ASN A 1 375 ? 14.672 -28.641 -8.055 1 94.88 375 ASN A CA 1
ATOM 2846 C C . ASN A 1 375 ? 15 -28.406 -6.582 1 94.88 375 ASN A C 1
ATOM 2848 O O . ASN A 1 375 ? 16.141 -28.109 -6.238 1 94.88 375 ASN A O 1
ATOM 2852 N N . PRO A 1 376 ? 13.898 -28.5 -5.734 1 93.75 376 PRO A N 1
ATOM 2853 C CA . PRO A 1 376 ? 14.227 -28.547 -4.309 1 93.75 376 PRO A CA 1
ATOM 2854 C C . PRO A 1 376 ? 14.961 -29.812 -3.906 1 93.75 376 PRO A C 1
ATOM 2856 O O . PRO A 1 376 ? 14.711 -30.891 -4.469 1 93.75 376 PRO A O 1
ATOM 2859 N N . PHE A 1 377 ? 15.844 -29.656 -2.898 1 84.12 377 PHE A N 1
ATOM 2860 C CA . PHE A 1 377 ? 16.5 -30.844 -2.387 1 84.12 377 PHE A CA 1
ATOM 2861 C C . PHE A 1 377 ? 15.586 -31.609 -1.446 1 84.12 377 PHE A C 1
ATOM 2863 O O . PHE A 1 377 ? 15.062 -31.047 -0.481 1 84.12 377 PHE A O 1
ATOM 2870 N N . GLY A 1 378 ? 15.266 -32.938 -1.479 1 69.5 378 GLY A N 1
ATOM 2871 C CA . GLY A 1 378 ? 14.586 -33.875 -0.584 1 69.5 378 GLY A CA 1
ATOM 2872 C C . GLY A 1 378 ? 13.086 -33.656 -0.541 1 69.5 378 GLY A C 1
ATOM 2873 O O . GLY A 1 378 ? 12.367 -34.406 0.122 1 69.5 378 GLY A O 1
ATOM 2874 N N . GLY A 1 379 ? 12.562 -32.688 -1.223 1 60.53 379 GLY A N 1
ATOM 2875 C CA . GLY A 1 379 ? 11.211 -32.469 -0.733 1 60.53 379 GLY A CA 1
ATOM 2876 C C . GLY A 1 379 ? 10.164 -32.531 -1.83 1 60.53 379 GLY A C 1
ATOM 2877 O O . GLY A 1 379 ? 9.938 -33.562 -2.434 1 60.53 379 GLY A O 1
ATOM 2878 N N . LEU A 1 380 ? 9.766 -31.359 -2.24 1 61.19 380 LEU A N 1
ATOM 2879 C CA . LEU A 1 380 ? 8.641 -31.141 -3.148 1 61.19 380 LEU A CA 1
ATOM 2880 C C . LEU A 1 380 ? 8.961 -31.672 -4.543 1 61.19 380 LEU A C 1
ATOM 2882 O O . LEU A 1 380 ? 10.07 -31.484 -5.043 1 61.19 380 LEU A O 1
ATOM 2886 N N . LYS A 1 381 ? 8.023 -32.562 -5.035 1 86.12 381 LYS A N 1
ATOM 2887 C CA . LYS A 1 381 ? 8.203 -32.969 -6.426 1 86.12 381 LYS A CA 1
ATOM 2888 C C . LYS A 1 381 ? 7.914 -31.812 -7.383 1 86.12 381 LYS A C 1
ATOM 2890 O O . LYS A 1 381 ? 6.883 -31.797 -8.055 1 86.12 381 LYS A O 1
ATOM 2895 N N . MET A 1 382 ? 8.734 -30.75 -7.297 1 93.38 382 MET A N 1
ATOM 2896 C CA . MET A 1 382 ? 8.625 -29.578 -8.164 1 93.38 382 MET A CA 1
ATOM 2897 C C . MET A 1 382 ? 9.82 -29.484 -9.094 1 93.38 382 MET A C 1
ATOM 2899 O O . MET A 1 382 ? 10.961 -29.719 -8.688 1 93.38 382 MET A O 1
ATOM 2903 N N . THR A 1 383 ? 9.547 -29.266 -10.352 1 96.25 383 THR A N 1
ATOM 2904 C CA . THR A 1 383 ? 10.539 -28.969 -11.375 1 96.25 383 THR A CA 1
ATOM 2905 C C . THR A 1 383 ? 10.336 -27.562 -11.945 1 96.25 383 THR A C 1
ATOM 2907 O O . THR A 1 383 ? 9.242 -27.234 -12.406 1 96.25 383 THR A O 1
ATOM 2910 N N . TYR A 1 384 ? 11.328 -26.781 -11.781 1 97.5 384 TYR A N 1
ATOM 2911 C CA . TYR A 1 384 ? 11.305 -25.438 -12.359 1 97.5 384 TYR A CA 1
ATOM 2912 C C . TYR A 1 384 ? 12.336 -25.312 -13.477 1 97.5 384 TYR A C 1
ATOM 2914 O O . TYR A 1 384 ? 13.523 -25.578 -13.266 1 97.5 384 TYR A O 1
ATOM 2922 N N . LEU A 1 385 ? 11.852 -25.016 -14.648 1 98.19 385 LEU A N 1
ATOM 2923 C CA . LEU A 1 385 ? 12.695 -24.812 -15.82 1 98.19 385 LEU A CA 1
ATOM 2924 C C . LEU A 1 385 ? 12.797 -23.328 -16.172 1 98.19 385 LEU A C 1
ATOM 2926 O O . LEU A 1 385 ? 11.773 -22.641 -16.266 1 98.19 385 LEU A O 1
ATOM 2930 N N . VAL A 1 386 ? 14.016 -22.812 -16.344 1 98.12 386 VAL A N 1
ATOM 2931 C CA . VAL A 1 386 ? 14.234 -21.438 -16.797 1 98.12 386 VAL A CA 1
ATOM 2932 C C . VAL A 1 386 ? 15.148 -21.453 -18.016 1 98.12 386 VAL A C 1
ATOM 2934 O O . VAL A 1 386 ? 16.172 -22.125 -18.031 1 98.12 386 VAL A O 1
ATOM 2937 N N . MET A 1 387 ? 14.719 -20.672 -19.016 1 97.56 387 MET A N 1
ATOM 2938 C CA . MET A 1 387 ? 15.539 -20.562 -20.219 1 97.56 387 MET A CA 1
ATOM 2939 C C . MET A 1 387 ? 16.594 -19.469 -20.047 1 97.56 387 MET A C 1
ATOM 2941 O O . MET A 1 387 ? 16.281 -18.344 -19.688 1 97.56 387 MET A O 1
ATOM 2945 N N . PRO A 1 388 ? 17.859 -19.812 -20.281 1 97.25 388 PRO A N 1
ATOM 2946 C CA . PRO A 1 388 ? 18.875 -18.75 -20.297 1 97.25 388 PRO A CA 1
ATOM 2947 C C . PRO A 1 388 ? 18.688 -17.766 -21.438 1 97.25 388 PRO A C 1
ATOM 2949 O O . PRO A 1 388 ? 17.984 -18.062 -22.406 1 97.25 388 PRO A O 1
ATOM 2952 N N . ILE A 1 389 ? 19.266 -16.594 -21.25 1 95.88 389 ILE A N 1
ATOM 2953 C CA . ILE A 1 389 ? 19.281 -15.57 -22.281 1 95.88 389 ILE A CA 1
ATOM 2954 C C . ILE A 1 389 ? 20.578 -15.672 -23.094 1 95.88 389 ILE A C 1
ATOM 2956 O O . ILE A 1 389 ? 21.656 -15.844 -22.531 1 95.88 389 ILE A O 1
ATOM 2960 N N . GLN A 1 390 ? 20.391 -15.633 -24.406 1 90 390 GLN A N 1
ATOM 2961 C CA . GLN A 1 390 ? 21.562 -15.641 -25.266 1 90 390 GLN A CA 1
ATOM 2962 C C . GLN A 1 390 ? 22.219 -14.258 -25.312 1 90 390 GLN A C 1
ATOM 2964 O O . GLN A 1 390 ? 21.578 -13.273 -25.688 1 90 390 GLN A O 1
ATOM 2969 N N . LEU A 1 391 ? 23.359 -14.172 -24.719 1 8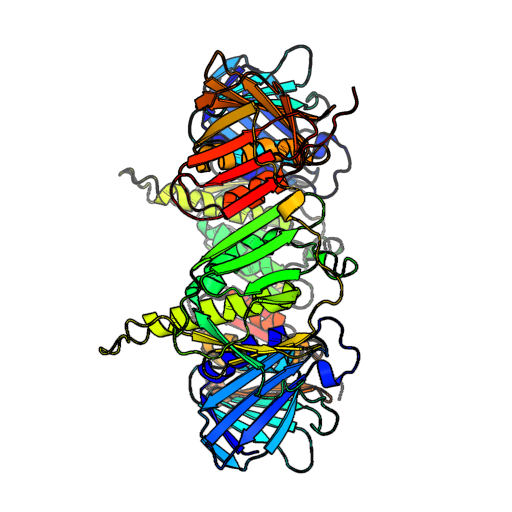0 391 LEU A N 1
ATOM 2970 C CA . LEU A 1 391 ? 24.062 -12.898 -24.734 1 80 391 LEU A CA 1
ATOM 2971 C C . LEU A 1 391 ? 24.75 -12.672 -26.078 1 80 391 LEU A C 1
ATOM 2973 O O . LEU A 1 391 ? 25.266 -13.617 -26.688 1 80 391 LEU A O 1
ATOM 2977 N N . ARG A 1 392 ? 24.375 -11.703 -26.844 1 64.31 392 ARG A N 1
ATOM 2978 C CA . ARG A 1 392 ? 25.062 -11.383 -28.078 1 64.31 392 ARG A CA 1
ATOM 2979 C C . ARG A 1 392 ? 26.547 -11.141 -27.828 1 64.31 392 ARG A C 1
ATOM 2981 O O . ARG A 1 392 ? 26.922 -10.43 -26.891 1 64.31 392 ARG A O 1
ATOM 2988 N N . ARG A 1 393 ? 27.484 -12.008 -28.359 1 53.19 393 ARG A N 1
ATOM 2989 C CA . ARG A 1 393 ? 28.906 -11.688 -28.391 1 53.19 393 ARG A CA 1
ATOM 2990 C C . ARG A 1 393 ? 29.172 -10.398 -29.156 1 53.19 393 ARG A C 1
ATOM 2992 O O . ARG A 1 393 ? 28.438 -10.07 -30.094 1 53.19 393 ARG A O 1
ATOM 2999 N N . MET B 1 1 ? 37.875 9.18 -2.227 1 94.19 1 MET B N 1
ATOM 3000 C CA . MET B 1 1 ? 37.438 8.961 -0.854 1 94.19 1 MET B CA 1
ATOM 3001 C C . MET B 1 1 ? 37.5 7.48 -0.494 1 94.19 1 MET B C 1
ATOM 3003 O O . MET B 1 1 ? 37.25 6.621 -1.342 1 94.19 1 MET B O 1
ATOM 3007 N N . ARG B 1 2 ? 37.938 7.148 0.69 1 97.31 2 ARG B N 1
ATOM 3008 C CA . ARG B 1 2 ? 38 5.812 1.271 1 97.31 2 ARG B CA 1
ATOM 3009 C C . ARG B 1 2 ? 37.5 5.816 2.713 1 97.31 2 ARG B C 1
ATOM 3011 O O . ARG B 1 2 ? 38.031 6.523 3.562 1 97.31 2 ARG B O 1
ATOM 3018 N N . LEU B 1 3 ? 36.469 5.016 2.949 1 98.44 3 LEU B N 1
ATOM 3019 C CA . LEU B 1 3 ? 35.906 5.02 4.289 1 98.44 3 LEU B CA 1
ATOM 3020 C C . LEU B 1 3 ? 35.156 3.719 4.57 1 98.44 3 LEU B C 1
ATOM 3022 O O . LEU B 1 3 ? 34.906 2.93 3.656 1 98.44 3 LEU B O 1
ATOM 3026 N N . ILE B 1 4 ? 34.906 3.418 5.812 1 98.81 4 ILE B N 1
ATOM 3027 C CA . ILE B 1 4 ? 34.062 2.334 6.293 1 98.81 4 ILE B CA 1
ATOM 3028 C C . ILE B 1 4 ? 32.875 2.908 7.09 1 98.81 4 ILE B C 1
ATOM 3030 O O . ILE B 1 4 ? 33.062 3.787 7.934 1 98.81 4 ILE B O 1
ATOM 3034 N N . VAL B 1 5 ? 31.75 2.473 6.777 1 98.75 5 VAL B N 1
ATOM 3035 C CA . VAL B 1 5 ? 30.562 2.965 7.457 1 98.75 5 VAL B CA 1
ATOM 3036 C C . VAL B 1 5 ? 29.594 1.81 7.715 1 98.75 5 VAL B C 1
ATOM 3038 O O . VAL B 1 5 ? 29.578 0.828 6.969 1 98.75 5 VAL B O 1
ATOM 3041 N N . GLU B 1 6 ? 28.859 1.925 8.719 1 98.44 6 GLU B N 1
ATOM 3042 C CA . GLU B 1 6 ? 27.875 0.895 9.047 1 98.44 6 GLU B CA 1
ATOM 3043 C C . GLU B 1 6 ? 26.672 0.967 8.125 1 98.44 6 GLU B C 1
ATOM 3045 O O . GLU B 1 6 ? 26.156 2.051 7.859 1 98.44 6 GLU B O 1
ATOM 3050 N N . GLN B 1 7 ? 26.156 -0.216 7.668 1 98.56 7 GLN B N 1
ATOM 3051 C CA . GLN B 1 7 ? 25.062 -0.313 6.699 1 98.56 7 GLN B CA 1
ATOM 3052 C C . GLN B 1 7 ? 23.812 0.388 7.211 1 98.56 7 GLN B C 1
ATOM 3054 O O . GLN B 1 7 ? 23.188 1.157 6.48 1 98.56 7 GLN B O 1
ATOM 3059 N N . GLU B 1 8 ? 23.438 0.168 8.422 1 97.75 8 GLU B N 1
ATOM 3060 C CA . GLU B 1 8 ? 22.203 0.726 8.992 1 97.75 8 GLU B CA 1
ATOM 3061 C C . GLU B 1 8 ? 22.266 2.25 9.023 1 97.75 8 GLU B C 1
ATOM 3063 O O . GLU B 1 8 ? 21.266 2.916 8.711 1 97.75 8 GLU B O 1
ATOM 3068 N N . GLN B 1 9 ? 23.406 2.812 9.406 1 97.25 9 GLN B N 1
ATOM 3069 C CA . GLN B 1 9 ? 23.594 4.258 9.438 1 97.25 9 GLN B CA 1
ATOM 3070 C C . GLN B 1 9 ? 23.484 4.859 8.039 1 97.25 9 GLN B C 1
ATOM 3072 O O . GLN B 1 9 ? 22.781 5.848 7.832 1 97.25 9 GLN B O 1
ATOM 3077 N N . LEU B 1 10 ? 24.203 4.207 7.172 1 98.69 10 LEU B N 1
ATOM 3078 C CA . LEU B 1 10 ? 24.203 4.711 5.801 1 98.69 10 LEU B CA 1
ATOM 3079 C C . LEU B 1 10 ? 22.797 4.625 5.199 1 98.69 10 LEU B C 1
ATOM 3081 O O . LEU B 1 10 ? 22.312 5.586 4.598 1 98.69 10 LEU B O 1
ATOM 3085 N N . SER B 1 11 ? 22.156 3.486 5.367 1 98.44 11 SER B N 1
ATOM 3086 C CA . SER B 1 11 ? 20.828 3.244 4.801 1 98.44 11 SER B CA 1
ATOM 3087 C C . SER B 1 11 ? 19.797 4.238 5.34 1 98.44 11 SER B C 1
ATOM 3089 O O . SER B 1 11 ? 19.047 4.84 4.574 1 98.44 11 SER B O 1
ATOM 3091 N N . SER B 1 12 ? 19.75 4.434 6.648 1 97.12 12 SER B N 1
ATOM 3092 C CA . SER B 1 12 ? 18.766 5.32 7.273 1 97.12 12 SER B CA 1
ATOM 3093 C C . SER B 1 12 ? 18.969 6.766 6.828 1 97.12 12 SER B C 1
ATOM 3095 O O . SER B 1 12 ? 18 7.477 6.551 1 97.12 12 SER B O 1
ATOM 3097 N N . ASN B 1 13 ? 20.203 7.211 6.773 1 97.94 13 ASN B N 1
ATOM 3098 C CA . ASN B 1 13 ? 20.5 8.586 6.391 1 97.94 13 ASN B CA 1
ATOM 3099 C C . ASN B 1 13 ? 20.266 8.812 4.898 1 97.94 13 ASN B C 1
ATOM 3101 O O . ASN B 1 13 ? 19.828 9.891 4.488 1 97.94 13 ASN B O 1
ATOM 3105 N N . LEU B 1 14 ? 20.578 7.793 4.117 1 98.56 14 LEU B N 1
ATOM 3106 C CA . LEU B 1 14 ? 20.25 7.875 2.695 1 98.56 14 LEU B CA 1
ATOM 3107 C C . LEU B 1 14 ? 18.75 8.016 2.486 1 98.56 14 LEU B C 1
ATOM 3109 O O . LEU B 1 14 ? 18.297 8.844 1.681 1 98.56 14 LEU B O 1
ATOM 3113 N N . SER B 1 15 ? 18.016 7.23 3.18 1 97.56 15 SER B N 1
ATOM 3114 C CA . SER B 1 15 ? 16.562 7.305 3.092 1 97.56 15 SER B CA 1
ATOM 3115 C C . SER B 1 15 ? 16.047 8.688 3.482 1 97.56 15 SER B C 1
ATOM 3117 O O . SER B 1 15 ? 15.156 9.234 2.828 1 97.56 15 SER B O 1
ATOM 3119 N N . LEU B 1 16 ? 16.625 9.25 4.492 1 96.94 16 LEU B N 1
ATOM 3120 C CA . LEU B 1 16 ? 16.25 10.57 4.988 1 96.94 16 LEU B CA 1
ATOM 3121 C C . LEU B 1 16 ? 16.484 11.641 3.93 1 96.94 16 LEU B C 1
ATOM 3123 O O . LEU B 1 16 ? 15.578 12.398 3.586 1 96.94 16 LEU B O 1
ATOM 3127 N N . VAL B 1 17 ? 17.672 11.695 3.367 1 98.12 17 VAL B N 1
ATOM 3128 C CA . VAL B 1 17 ? 18.016 12.797 2.475 1 98.12 17 VAL B CA 1
ATOM 3129 C C . VAL B 1 17 ? 17.328 12.609 1.125 1 98.12 17 VAL B C 1
ATOM 3131 O O . VAL B 1 17 ? 17.078 13.578 0.411 1 98.12 17 VAL B O 1
ATOM 3134 N N . SER B 1 18 ? 17.016 11.336 0.813 1 97.62 18 SER B N 1
ATOM 3135 C CA . SER B 1 18 ? 16.375 11.047 -0.462 1 97.62 18 SER B CA 1
ATOM 3136 C C . SER B 1 18 ? 15.008 11.711 -0.551 1 97.62 18 SER B C 1
ATOM 3138 O O . SER B 1 18 ? 14.461 11.883 -1.645 1 97.62 18 SER B O 1
ATOM 3140 N N . ARG B 1 19 ? 14.422 12.094 0.502 1 96.56 19 ARG B N 1
ATOM 3141 C CA . ARG B 1 19 ? 13.117 12.75 0.54 1 96.56 19 ARG B CA 1
ATOM 3142 C C . ARG B 1 19 ? 13.188 14.141 -0.086 1 96.56 19 ARG B C 1
ATOM 3144 O O . ARG B 1 19 ? 12.156 14.734 -0.402 1 96.56 19 ARG B O 1
ATOM 3151 N N . ALA B 1 20 ? 14.375 14.68 -0.245 1 97.69 20 ALA B N 1
ATOM 3152 C CA . ALA B 1 20 ? 14.547 16 -0.837 1 97.69 20 ALA B CA 1
ATOM 3153 C C . ALA B 1 20 ? 14.875 15.898 -2.324 1 97.69 20 ALA B C 1
ATOM 3155 O O . ALA B 1 20 ? 15.078 16.922 -2.994 1 97.69 20 ALA B O 1
ATOM 3156 N N . ILE B 1 21 ? 14.953 14.641 -2.818 1 97.5 21 ILE B N 1
ATOM 3157 C CA . ILE B 1 21 ? 15.211 14.461 -4.246 1 97.5 21 ILE B CA 1
ATOM 3158 C C . ILE B 1 21 ? 13.945 14.781 -5.039 1 97.5 21 ILE B C 1
ATOM 3160 O O . ILE B 1 21 ? 12.867 14.258 -4.75 1 97.5 21 ILE B O 1
ATOM 3164 N N . PRO B 1 22 ? 14.102 15.648 -5.98 1 92.56 22 PRO B N 1
ATOM 3165 C CA . PRO B 1 22 ? 12.914 16 -6.754 1 92.56 22 PRO B CA 1
ATOM 3166 C C . PRO B 1 22 ? 12.406 14.844 -7.613 1 92.56 22 PRO B C 1
ATOM 3168 O O . PRO B 1 22 ? 13.203 14.047 -8.109 1 92.56 22 PRO B O 1
ATOM 3171 N N . SER B 1 23 ? 11.141 14.773 -7.785 1 87.25 23 SER B N 1
ATOM 3172 C CA . SER B 1 23 ? 10.555 13.75 -8.648 1 87.25 23 SER B CA 1
ATOM 3173 C C . SER B 1 23 ? 10.914 13.992 -10.109 1 87.25 23 SER B C 1
ATOM 3175 O O . SER B 1 23 ? 11.102 13.039 -10.875 1 87.25 23 SER B O 1
ATOM 3177 N N . ARG B 1 24 ? 10.969 15.266 -10.508 1 90.69 24 ARG B N 1
ATOM 3178 C CA . ARG B 1 24 ? 11.375 15.672 -11.852 1 90.69 24 ARG B CA 1
ATOM 3179 C C . ARG B 1 24 ? 12.539 16.656 -11.789 1 90.69 24 ARG B C 1
ATOM 3181 O O . ARG B 1 24 ? 12.344 17.875 -11.875 1 90.69 24 ARG B O 1
ATOM 3188 N N . PRO B 1 25 ? 13.727 16.156 -11.773 1 90.81 25 PRO B N 1
ATOM 3189 C CA . PRO B 1 25 ? 14.883 17.031 -11.609 1 90.81 25 PRO B CA 1
ATOM 3190 C C . PRO B 1 25 ? 15.133 17.922 -12.828 1 90.81 25 PRO B C 1
ATOM 3192 O O . PRO B 1 25 ? 15.039 17.453 -13.969 1 90.81 25 PRO B O 1
ATOM 3195 N N . SER B 1 26 ? 15.375 19.234 -12.594 1 89.62 26 SER B N 1
ATOM 3196 C CA . SER B 1 26 ? 15.703 20.172 -13.656 1 89.62 26 SER B CA 1
ATOM 3197 C C . SER B 1 26 ? 17.062 19.859 -14.281 1 89.62 26 SER B C 1
ATOM 3199 O O . SER B 1 26 ? 17.281 20.156 -15.461 1 89.62 26 SER B O 1
ATOM 3201 N N . HIS B 1 27 ? 17.984 19.453 -13.461 1 93.31 27 HIS B N 1
ATOM 3202 C CA . HIS B 1 27 ? 19.312 19 -13.867 1 93.31 27 HIS B CA 1
ATOM 3203 C C . HIS B 1 27 ? 19.594 17.594 -13.344 1 93.31 27 HIS B C 1
ATOM 3205 O O . HIS B 1 27 ? 19.234 17.266 -12.219 1 93.31 27 HIS B O 1
ATOM 3211 N N . PRO B 1 28 ? 20.312 16.859 -14.148 1 93.81 28 PRO B N 1
ATOM 3212 C CA . PRO B 1 28 ? 20.578 15.477 -13.75 1 93.81 28 PRO B CA 1
ATOM 3213 C C . PRO B 1 28 ? 21.281 15.367 -12.406 1 93.81 28 PRO B C 1
ATOM 3215 O O . PRO B 1 28 ? 21.031 14.422 -11.648 1 93.81 28 PRO B O 1
ATOM 3218 N N . ILE B 1 29 ? 22.062 16.344 -12.094 1 96.75 29 ILE B N 1
ATOM 3219 C CA . ILE B 1 29 ? 22.859 16.266 -10.883 1 96.75 29 ILE B CA 1
ATOM 3220 C C . ILE B 1 29 ? 21.953 16.344 -9.656 1 96.75 29 ILE B C 1
ATOM 3222 O O . ILE B 1 29 ? 22.328 15.898 -8.562 1 96.75 29 ILE B O 1
ATOM 3226 N N . LEU B 1 30 ? 20.75 16.875 -9.836 1 97.69 30 LEU B N 1
ATOM 3227 C CA . LEU B 1 30 ? 19.828 17.047 -8.719 1 97.69 30 LEU B CA 1
ATOM 3228 C C . LEU B 1 30 ? 19.094 15.75 -8.391 1 97.69 30 LEU B C 1
ATOM 3230 O O . LEU B 1 30 ? 18.422 15.656 -7.371 1 97.69 30 LEU B O 1
ATOM 3234 N N . SER B 1 31 ? 19.297 14.766 -9.203 1 97.75 31 SER B N 1
ATOM 3235 C CA . SER B 1 31 ? 18.812 13.422 -8.875 1 97.75 31 SER B CA 1
ATOM 3236 C C . SER B 1 31 ? 19.828 12.68 -8.008 1 97.75 31 SER B C 1
ATOM 3238 O O . SER B 1 31 ? 19.562 11.562 -7.559 1 97.75 31 SER B O 1
ATOM 3240 N N . ASN B 1 32 ? 20.938 13.344 -7.727 1 98.06 32 ASN B N 1
ATOM 3241 C CA . ASN B 1 32 ? 22.031 12.75 -6.953 1 98.06 32 ASN B CA 1
ATOM 3242 C C . ASN B 1 32 ? 22.047 13.266 -5.52 1 98.06 32 ASN B C 1
ATOM 3244 O O . ASN B 1 32 ? 21.391 14.266 -5.207 1 98.06 32 ASN B O 1
ATOM 3248 N N . ILE B 1 33 ? 22.703 12.531 -4.711 1 98.5 33 ILE B N 1
ATOM 3249 C CA . ILE B 1 33 ? 23.062 12.93 -3.35 1 98.5 33 ILE B CA 1
ATOM 3250 C C . ILE B 1 33 ? 24.516 13.391 -3.301 1 98.5 33 ILE B C 1
ATOM 3252 O O . ILE B 1 33 ? 25.391 12.742 -3.863 1 98.5 33 ILE B O 1
ATOM 3256 N N . LEU B 1 34 ? 24.734 14.562 -2.75 1 98.62 34 LEU B N 1
ATOM 3257 C CA . LEU B 1 34 ? 26.109 15 -2.486 1 98.62 34 LEU B CA 1
ATOM 3258 C C . LEU B 1 34 ? 26.703 14.25 -1.305 1 98.62 34 LEU B C 1
ATOM 3260 O O . LEU B 1 34 ? 26.125 14.242 -0.211 1 98.62 34 LEU B O 1
ATOM 3264 N N . VAL B 1 35 ? 27.844 13.594 -1.551 1 98.44 35 VAL B N 1
ATOM 3265 C CA . VAL B 1 35 ? 28.531 12.789 -0.543 1 98.44 35 VAL B CA 1
ATOM 3266 C C . VAL B 1 35 ? 29.875 13.43 -0.204 1 98.44 35 VAL B C 1
ATOM 3268 O O . VAL B 1 35 ? 30.703 13.625 -1.086 1 98.44 35 VAL B O 1
ATOM 3271 N N . LYS B 1 36 ? 30.031 13.734 1.057 1 98.38 36 LYS B N 1
ATOM 3272 C CA . LYS B 1 36 ? 31.281 14.32 1.514 1 98.38 36 LYS B CA 1
ATOM 3273 C C . LYS B 1 36 ? 31.859 13.539 2.689 1 98.38 36 LYS B C 1
ATOM 3275 O O . LYS B 1 36 ? 31.219 13.43 3.74 1 98.38 36 LYS B O 1
ATOM 3280 N N . ALA B 1 37 ? 33 12.969 2.498 1 98.38 37 ALA B N 1
ATOM 3281 C CA . ALA B 1 37 ? 33.719 12.305 3.566 1 98.38 37 ALA B CA 1
ATOM 3282 C C . ALA B 1 37 ? 34.844 13.203 4.105 1 98.38 37 ALA B C 1
ATOM 3284 O O . ALA B 1 37 ? 35.656 13.727 3.34 1 98.38 37 ALA B O 1
ATOM 3285 N N . ASP B 1 38 ? 34.812 13.344 5.379 1 98.31 38 ASP B N 1
ATOM 3286 C CA . ASP B 1 38 ? 35.812 14.195 6.023 1 98.31 38 ASP B CA 1
ATOM 3287 C C . ASP B 1 38 ? 36.719 13.383 6.926 1 98.31 38 ASP B C 1
ATOM 3289 O O . ASP B 1 38 ? 36.281 12.852 7.953 1 98.31 38 ASP B O 1
ATOM 3293 N N . ALA B 1 39 ? 38 13.375 6.594 1 97.94 39 ALA B N 1
ATOM 3294 C CA . ALA B 1 39 ? 38.969 12.562 7.328 1 97.94 39 ALA B CA 1
ATOM 3295 C C . ALA B 1 39 ? 39.312 13.203 8.664 1 97.94 39 ALA B C 1
ATOM 3297 O O . ALA B 1 39 ? 39.656 12.5 9.625 1 97.94 39 ALA B O 1
ATOM 3298 N N . ASP B 1 40 ? 39.25 14.477 8.734 1 98.12 40 ASP B N 1
ATOM 3299 C CA . ASP B 1 40 ? 39.594 15.188 9.953 1 98.12 40 ASP B CA 1
ATOM 3300 C C . ASP B 1 40 ? 38.562 14.977 11.047 1 98.12 40 ASP B C 1
ATOM 3302 O O . ASP B 1 40 ? 38.906 14.727 12.203 1 98.12 40 ASP B O 1
ATOM 3306 N N . THR B 1 41 ? 37.312 14.992 10.648 1 97.81 41 THR B N 1
ATOM 3307 C CA . THR B 1 41 ? 36.25 14.914 11.641 1 97.81 41 THR B CA 1
ATOM 3308 C C . THR B 1 41 ? 35.719 13.484 11.727 1 97.81 41 THR B C 1
ATOM 3310 O O . THR B 1 41 ? 34.906 13.172 12.617 1 97.81 41 THR B O 1
ATOM 3313 N N . GLN B 1 42 ? 36.094 12.602 10.82 1 98.5 42 GLN B N 1
ATOM 3314 C CA . GLN B 1 42 ? 35.625 11.219 10.758 1 98.5 42 GLN B CA 1
ATOM 3315 C C . GLN B 1 42 ? 34.094 11.172 10.633 1 98.5 42 GLN B C 1
ATOM 3317 O O . GLN B 1 42 ? 33.438 10.445 11.375 1 98.5 42 GLN B O 1
ATOM 3322 N N . GLN B 1 43 ? 33.625 12.023 9.703 1 98.38 43 GLN B N 1
ATOM 3323 C CA . GLN B 1 43 ? 32.219 12.117 9.453 1 98.38 43 GLN B CA 1
ATOM 3324 C C . GLN B 1 43 ? 31.891 11.938 7.969 1 98.38 43 GLN B C 1
ATOM 3326 O O . GLN B 1 43 ? 32.688 12.305 7.109 1 98.38 43 GLN B O 1
ATOM 3331 N N . LEU B 1 44 ? 30.797 11.352 7.703 1 98.75 44 LEU B N 1
ATOM 3332 C CA . LEU B 1 44 ? 30.188 11.312 6.375 1 98.75 44 LEU B CA 1
ATOM 3333 C C . LEU B 1 44 ? 28.953 12.195 6.324 1 98.75 44 LEU B C 1
ATOM 3335 O O . LEU B 1 44 ? 28.078 12.109 7.195 1 98.75 44 LEU B O 1
ATOM 3339 N N . SER B 1 45 ? 28.922 13.07 5.367 1 98.62 45 SER B N 1
ATOM 3340 C CA . SER B 1 45 ? 27.781 13.969 5.199 1 98.62 45 SER B CA 1
ATOM 3341 C C . SER B 1 45 ? 27.047 13.695 3.895 1 98.62 45 SER B C 1
ATOM 3343 O O . SER B 1 45 ? 27.672 13.484 2.855 1 98.62 45 SER B O 1
ATOM 3345 N N . LEU 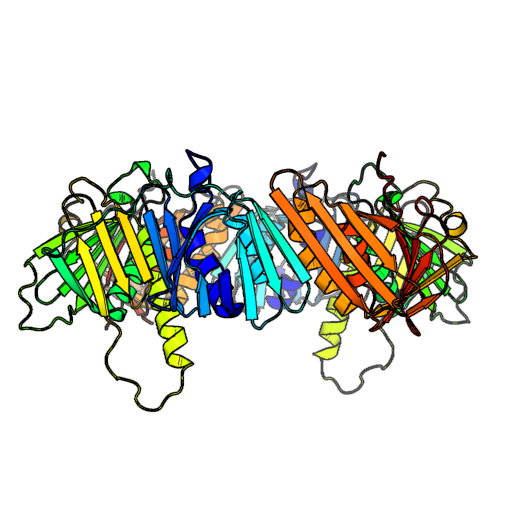B 1 46 ? 25.781 13.594 3.955 1 98.81 46 LEU B N 1
ATOM 3346 C CA . LEU B 1 46 ? 24.906 13.422 2.799 1 98.81 46 LEU B CA 1
ATOM 3347 C C . LEU B 1 46 ? 23.984 14.625 2.629 1 98.81 46 LEU B C 1
ATOM 3349 O O . LEU B 1 46 ? 23.438 15.133 3.607 1 98.81 46 LEU B O 1
ATOM 3353 N N . THR B 1 47 ? 23.844 15.141 1.376 1 98.75 47 THR B N 1
ATOM 3354 C CA . THR B 1 47 ? 22.984 16.281 1.094 1 98.75 47 THR B CA 1
ATOM 3355 C C . THR B 1 47 ? 22.156 16.031 -0.156 1 98.75 47 THR B C 1
ATOM 3357 O O . THR B 1 47 ? 22.656 15.555 -1.169 1 98.75 47 THR B O 1
ATOM 3360 N N . ALA B 1 48 ? 20.922 16.25 -0.11 1 98.44 48 ALA B N 1
ATOM 3361 C CA . ALA B 1 48 ? 20.047 16.328 -1.269 1 98.44 48 ALA B CA 1
ATOM 3362 C C . ALA B 1 48 ? 19.312 17.672 -1.313 1 98.44 48 ALA B C 1
ATOM 3364 O O . ALA B 1 48 ? 19.016 18.25 -0.271 1 98.44 48 ALA B O 1
ATOM 3365 N N . PHE B 1 49 ? 19.109 18.219 -2.494 1 97.69 49 PHE B N 1
ATOM 3366 C CA . PHE B 1 49 ? 18.578 19.562 -2.676 1 97.69 49 PHE B CA 1
ATOM 3367 C C . PHE B 1 49 ? 17.781 19.672 -3.969 1 97.69 49 PHE B C 1
ATOM 3369 O O . PHE B 1 49 ? 18.234 19.203 -5.02 1 97.69 49 PHE B O 1
ATOM 3376 N N . ASP B 1 50 ? 16.594 20.188 -3.881 1 96.44 50 ASP B N 1
ATOM 3377 C CA . ASP B 1 50 ? 15.789 20.344 -5.094 1 96.44 50 ASP B CA 1
ATOM 3378 C C . ASP B 1 50 ? 15.641 21.828 -5.461 1 96.44 50 ASP B C 1
ATOM 3380 O O . ASP B 1 50 ? 14.711 22.203 -6.18 1 96.44 50 ASP B O 1
ATOM 3384 N N . LEU B 1 51 ? 16.5 22.656 -4.891 1 95.19 51 LEU B N 1
ATOM 3385 C CA . LEU B 1 51 ? 16.562 24.094 -5.129 1 95.19 51 LEU B CA 1
ATOM 3386 C C . LEU B 1 51 ? 15.508 24.844 -4.316 1 95.19 51 LEU B C 1
ATOM 3388 O O . LEU B 1 51 ? 15.492 26.078 -4.285 1 95.19 51 LEU B O 1
ATOM 3392 N N . SER B 1 52 ? 14.633 24.141 -3.652 1 95.06 52 SER B N 1
ATOM 3393 C CA . SER B 1 52 ? 13.641 24.734 -2.77 1 95.06 52 SER B CA 1
ATOM 3394 C C . SER B 1 52 ? 13.719 24.156 -1.364 1 95.06 52 SER B C 1
ATOM 3396 O O . SER B 1 52 ? 13.547 24.875 -0.377 1 95.06 52 SER B O 1
ATOM 3398 N N . MET B 1 53 ? 13.953 22.906 -1.316 1 97.25 53 MET B N 1
ATOM 3399 C CA . MET B 1 53 ? 14.125 22.203 -0.054 1 97.25 53 MET B CA 1
ATOM 3400 C C . MET B 1 53 ? 15.375 21.328 -0.086 1 97.25 53 MET B C 1
ATOM 3402 O O . MET B 1 53 ? 15.656 20.672 -1.091 1 97.25 53 MET B O 1
ATOM 3406 N N . GLY B 1 54 ? 16.109 21.375 0.948 1 98.25 54 GLY B N 1
ATOM 3407 C CA . GLY B 1 54 ? 17.297 20.562 1.093 1 98.25 54 GLY B CA 1
ATOM 3408 C C . GLY B 1 54 ? 17.375 19.859 2.436 1 98.25 54 GLY B C 1
ATOM 3409 O O . GLY B 1 54 ? 16.906 20.375 3.445 1 98.25 54 GLY B O 1
ATOM 3410 N N . ILE B 1 55 ? 17.906 18.719 2.463 1 98.56 55 ILE B N 1
ATOM 3411 C CA . ILE B 1 55 ? 18.172 17.969 3.693 1 98.56 55 ILE B CA 1
ATOM 3412 C C . ILE B 1 55 ? 19.641 17.562 3.744 1 98.56 55 ILE B C 1
ATOM 3414 O O . ILE B 1 55 ? 20.188 17.078 2.748 1 98.56 55 ILE B O 1
ATOM 3418 N N . ASN B 1 56 ? 20.234 17.781 4.824 1 98.5 56 ASN B N 1
ATOM 3419 C CA . ASN B 1 56 ? 21.609 17.422 5.098 1 98.5 56 ASN B CA 1
ATOM 3420 C C . ASN B 1 56 ? 21.75 16.625 6.398 1 98.5 56 ASN B C 1
ATOM 3422 O O . ASN B 1 56 ? 21.062 16.938 7.379 1 98.5 56 ASN B O 1
ATOM 3426 N N . THR B 1 57 ? 22.531 15.625 6.402 1 98.06 57 THR B N 1
ATOM 3427 C CA . THR B 1 57 ? 22.812 14.852 7.605 1 98.06 57 THR B CA 1
ATOM 3428 C C . THR B 1 57 ? 24.297 14.5 7.68 1 98.06 57 THR B C 1
ATOM 3430 O O . THR B 1 57 ? 24.984 14.461 6.656 1 98.06 57 THR B O 1
ATOM 3433 N N . SER B 1 58 ? 24.766 14.312 8.82 1 98.12 58 SER B N 1
ATOM 3434 C CA . SER B 1 58 ? 26.141 13.891 9.086 1 98.12 58 SER B CA 1
ATOM 3435 C C . SER B 1 58 ? 26.188 12.797 10.148 1 98.12 58 SER B C 1
ATOM 3437 O O . SER B 1 58 ? 25.469 12.859 11.141 1 98.12 58 SER B O 1
ATOM 3439 N N . PHE B 1 59 ? 27.031 11.852 10 1 98 59 PHE B N 1
ATOM 3440 C CA . PHE B 1 59 ? 27.125 10.719 10.914 1 98 59 PHE B CA 1
ATOM 3441 C C . PHE B 1 59 ? 28.516 10.094 10.875 1 98 59 PHE B C 1
ATOM 3443 O O . PHE B 1 59 ? 29.266 10.305 9.914 1 98 59 PHE B O 1
ATOM 3450 N N . PRO B 1 60 ? 28.812 9.367 11.938 1 98.31 60 PRO B N 1
ATOM 3451 C CA . PRO B 1 60 ? 30.172 8.852 12.055 1 98.31 60 PRO B CA 1
ATOM 3452 C C . PRO B 1 60 ? 30.516 7.82 10.977 1 98.31 60 PRO B C 1
ATOM 3454 O O . PRO B 1 60 ? 29.656 7.008 10.609 1 98.31 60 PRO B O 1
ATOM 3457 N N . ALA B 1 61 ? 31.703 7.898 10.477 1 98.56 61 ALA B N 1
ATOM 3458 C CA . ALA B 1 61 ? 32.312 6.934 9.57 1 98.56 61 ALA B CA 1
ATOM 3459 C C . ALA B 1 61 ? 33.844 6.887 9.766 1 98.56 61 ALA B C 1
ATOM 3461 O O . ALA B 1 61 ? 34.438 7.859 10.227 1 98.56 61 ALA B O 1
ATOM 3462 N N . GLN B 1 62 ? 34.406 5.762 9.547 1 98.75 62 GLN B N 1
ATOM 3463 C CA . GLN B 1 62 ? 35.875 5.652 9.555 1 98.75 62 GLN B CA 1
ATOM 3464 C C . GLN B 1 62 ? 36.469 6.113 8.227 1 98.75 62 GLN B C 1
ATOM 3466 O O . GLN B 1 62 ? 36.594 5.32 7.297 1 98.75 62 GLN B O 1
ATOM 3471 N N . VAL B 1 63 ? 36.938 7.383 8.219 1 98.69 63 VAL B N 1
ATOM 3472 C CA . VAL B 1 63 ? 37.375 7.984 6.969 1 98.69 63 VAL B CA 1
ATOM 3473 C C . VAL B 1 63 ? 38.906 7.93 6.875 1 98.69 63 VAL B C 1
ATOM 3475 O O . VAL B 1 63 ? 39.594 8.594 7.645 1 98.69 63 VAL B O 1
ATOM 3478 N N . GLN B 1 64 ? 39.375 7.168 5.969 1 98.25 64 GLN B N 1
ATOM 3479 C CA . GLN B 1 64 ? 40.812 7.09 5.73 1 98.25 64 GLN B CA 1
ATOM 3480 C C . GLN B 1 64 ? 41.281 8.188 4.781 1 98.25 64 GLN B C 1
ATOM 3482 O O . GLN B 1 64 ? 42.312 8.812 5.004 1 98.25 64 GLN B O 1
ATOM 3487 N N . GLN B 1 65 ? 40.562 8.375 3.732 1 97.19 65 GLN B N 1
ATOM 3488 C CA . GLN B 1 65 ? 40.781 9.438 2.756 1 97.19 65 GLN B CA 1
ATOM 3489 C C . GLN B 1 65 ? 39.531 10.219 2.479 1 97.19 65 GLN B C 1
ATOM 3491 O O . GLN B 1 65 ? 38.5 9.641 2.1 1 97.19 65 GLN B O 1
ATOM 3496 N N . GLY B 1 66 ? 39.562 11.523 2.637 1 96.75 66 GLY B N 1
ATOM 3497 C CA . GLY B 1 66 ? 38.438 12.383 2.385 1 96.75 66 GLY B CA 1
ATOM 3498 C C . GLY B 1 66 ? 38.125 12.547 0.908 1 96.75 66 GLY B C 1
ATOM 3499 O O . GLY B 1 66 ? 38.938 12.172 0.055 1 96.75 66 GLY B O 1
ATOM 3500 N N . GLY B 1 67 ? 36.906 13.023 0.627 1 95.62 67 GLY B N 1
ATOM 3501 C CA . GLY B 1 67 ? 36.5 13.289 -0.743 1 95.62 67 GLY B CA 1
ATOM 3502 C C . GLY B 1 67 ? 35.062 13.773 -0.854 1 95.62 67 GLY B C 1
ATOM 3503 O O . GLY B 1 67 ? 34.344 13.797 0.138 1 95.62 67 GLY B O 1
ATOM 3504 N N . VAL B 1 68 ? 34.781 14.289 -2.09 1 96.56 68 VAL B N 1
ATOM 3505 C CA . VAL B 1 68 ? 33.438 14.805 -2.367 1 96.56 68 VAL B CA 1
ATOM 3506 C C . VAL B 1 68 ? 33.031 14.391 -3.775 1 96.56 68 VAL B C 1
ATOM 3508 O O . VAL B 1 68 ? 33.812 14.469 -4.715 1 96.56 68 VAL B O 1
ATOM 3511 N N . LEU B 1 69 ? 31.844 13.914 -3.932 1 96.81 69 LEU B N 1
ATOM 3512 C CA . LEU B 1 69 ? 31.219 13.602 -5.219 1 96.81 69 LEU B CA 1
ATOM 3513 C C . LEU B 1 69 ? 29.719 13.453 -5.078 1 96.81 69 LEU B C 1
ATOM 3515 O O . LEU B 1 69 ? 29.172 13.625 -3.984 1 96.81 69 LEU B O 1
ATOM 3519 N N . THR B 1 70 ? 29.016 13.164 -6.184 1 97.56 70 THR B N 1
ATOM 3520 C CA . THR B 1 70 ? 27.578 12.93 -6.121 1 97.56 70 THR B CA 1
ATOM 3521 C C . THR B 1 70 ? 27.234 11.547 -6.664 1 97.56 70 THR B C 1
ATOM 3523 O O . THR B 1 70 ? 27.906 11.039 -7.566 1 97.56 70 THR B O 1
ATOM 3526 N N . LEU B 1 71 ? 26.281 10.898 -6.059 1 97.62 71 LEU B N 1
ATOM 3527 C CA . LEU B 1 71 ? 25.828 9.578 -6.469 1 97.62 71 LEU B CA 1
ATOM 3528 C C . LEU B 1 71 ? 24.328 9.562 -6.688 1 97.62 71 LEU B C 1
ATOM 3530 O O . LEU B 1 71 ? 23.578 10.266 -5.996 1 97.62 71 LEU B O 1
ATOM 3534 N N . PRO B 1 72 ? 23.828 8.758 -7.645 1 97.06 72 PRO B N 1
ATOM 3535 C CA . PRO B 1 72 ? 22.391 8.68 -7.867 1 97.06 72 PRO B CA 1
ATOM 3536 C C . PRO B 1 72 ? 21.625 8.219 -6.629 1 97.06 72 PRO B C 1
ATOM 3538 O O . PRO B 1 72 ? 21.859 7.117 -6.121 1 97.06 72 PRO B O 1
ATOM 3541 N N . ALA B 1 73 ? 20.672 8.984 -6.246 1 98.06 73 ALA B N 1
ATOM 3542 C CA . ALA B 1 73 ? 20 8.797 -4.965 1 98.06 73 ALA B CA 1
ATOM 3543 C C . ALA B 1 73 ? 19.234 7.477 -4.938 1 98.06 73 ALA B C 1
ATOM 3545 O O . ALA B 1 73 ? 19.422 6.66 -4.031 1 98.06 73 ALA B O 1
ATOM 3546 N N . LYS B 1 74 ? 18.406 7.301 -5.914 1 96.75 74 LYS B N 1
ATOM 3547 C CA . LYS B 1 74 ? 17.547 6.129 -5.934 1 96.75 74 LYS B CA 1
ATOM 3548 C C . LYS B 1 74 ? 18.359 4.84 -5.973 1 96.75 74 LYS B C 1
ATOM 3550 O O . LYS B 1 74 ? 18.125 3.926 -5.18 1 96.75 74 LYS B O 1
ATOM 3555 N N . LEU B 1 75 ? 19.281 4.777 -6.867 1 96.88 75 LEU B N 1
ATOM 3556 C CA . LEU B 1 75 ? 20.109 3.582 -7.043 1 96.88 75 LEU B CA 1
ATOM 3557 C C . LEU B 1 75 ? 20.891 3.273 -5.773 1 96.88 75 LEU B C 1
ATOM 3559 O O . LEU B 1 75 ? 20.891 2.133 -5.305 1 96.88 75 LEU B O 1
ATOM 3563 N N . LEU B 1 76 ? 21.531 4.273 -5.258 1 98.06 76 LEU B N 1
ATOM 3564 C CA . LEU B 1 76 ? 22.344 4.094 -4.059 1 98.06 76 LEU B CA 1
ATOM 3565 C C . LEU B 1 76 ? 21.5 3.617 -2.891 1 98.06 76 LEU B C 1
ATOM 3567 O O . LEU B 1 76 ? 21.875 2.686 -2.178 1 98.06 76 LEU B O 1
ATOM 3571 N N . ASN B 1 77 ? 20.438 4.25 -2.701 1 98.12 77 ASN B N 1
ATOM 3572 C CA . ASN B 1 77 ? 19.516 3.861 -1.634 1 98.12 77 ASN B CA 1
ATOM 3573 C C . ASN B 1 77 ? 19.047 2.42 -1.802 1 98.12 77 ASN B C 1
ATOM 3575 O O . ASN B 1 77 ? 19 1.659 -0.834 1 98.12 77 ASN B O 1
ATOM 3579 N N . ASP B 1 78 ? 18.656 2.045 -2.957 1 97.56 78 ASP B N 1
ATOM 3580 C CA . ASP B 1 78 ? 18.172 0.7 -3.24 1 97.56 78 ASP B CA 1
ATOM 3581 C C . ASP B 1 78 ? 19.234 -0.35 -2.955 1 97.56 78 ASP B C 1
ATOM 3583 O O . ASP B 1 78 ? 18.938 -1.428 -2.438 1 97.56 78 ASP B O 1
ATOM 3587 N N . ILE B 1 79 ? 20.484 -0.062 -3.355 1 97.69 79 ILE B N 1
ATOM 3588 C CA . ILE B 1 79 ? 21.578 -0.991 -3.141 1 97.69 79 ILE B CA 1
ATOM 3589 C C . ILE B 1 79 ? 21.859 -1.128 -1.645 1 97.69 79 ILE B C 1
ATOM 3591 O O . ILE B 1 79 ? 21.812 -2.232 -1.097 1 97.69 79 ILE B O 1
ATOM 3595 N N . VAL B 1 80 ? 22.047 -0.028 -0.988 1 98.56 80 VAL B N 1
ATOM 3596 C CA . VAL B 1 80 ? 22.516 -0.01 0.395 1 98.56 80 VAL B CA 1
ATOM 3597 C C . VAL B 1 80 ? 21.453 -0.624 1.306 1 98.56 80 VAL B C 1
ATOM 3599 O O . VAL B 1 80 ? 21.781 -1.379 2.225 1 98.56 80 VAL B O 1
ATOM 3602 N N . SER B 1 81 ? 20.203 -0.315 1.071 1 98 81 SER B N 1
ATOM 3603 C CA . SER B 1 81 ? 19.125 -0.789 1.933 1 98 81 SER B CA 1
ATOM 3604 C C . SER B 1 81 ? 19 -2.307 1.879 1 98 81 SER B C 1
ATOM 3606 O O . SER B 1 81 ? 18.438 -2.924 2.791 1 98 81 SER B O 1
ATOM 3608 N N . ARG B 1 82 ? 19.5 -2.965 0.894 1 97.31 82 ARG B N 1
ATOM 3609 C CA . ARG B 1 82 ? 19.344 -4.406 0.721 1 97.31 82 ARG B CA 1
ATOM 3610 C C . ARG B 1 82 ? 20.609 -5.148 1.139 1 97.31 82 ARG B C 1
ATOM 3612 O O . ARG B 1 82 ? 20.609 -6.379 1.215 1 97.31 82 ARG B O 1
ATOM 3619 N N . LEU B 1 83 ? 21.688 -4.414 1.364 1 98.12 83 LEU B N 1
ATOM 3620 C CA . LEU B 1 83 ? 22.922 -5.051 1.809 1 98.12 83 LEU B CA 1
ATOM 3621 C C . LEU B 1 83 ? 22.75 -5.629 3.211 1 98.12 83 LEU B C 1
ATOM 3623 O O . LEU B 1 83 ? 21.953 -5.129 4.004 1 98.12 83 LEU B O 1
ATOM 3627 N N . PRO B 1 84 ? 23.469 -6.707 3.494 1 96.75 84 PRO B N 1
ATOM 3628 C CA . PRO B 1 84 ? 23.438 -7.227 4.863 1 96.75 84 PRO B CA 1
ATOM 3629 C C . PRO B 1 84 ? 24 -6.242 5.883 1 96.75 84 PRO B C 1
ATOM 3631 O O . PRO B 1 84 ? 24.828 -5.398 5.539 1 96.75 84 PRO B O 1
ATOM 3634 N N . GLY B 1 85 ? 23.562 -6.414 7.137 1 97 85 GLY B N 1
ATOM 3635 C CA . GLY B 1 85 ? 24.109 -5.594 8.211 1 97 85 GLY B CA 1
ATOM 3636 C C . GLY B 1 85 ? 25.609 -5.711 8.352 1 97 85 GLY B C 1
ATOM 3637 O O . GLY B 1 85 ? 26.203 -6.711 7.93 1 97 85 GLY B O 1
ATOM 3638 N N . GLY B 1 86 ? 26.188 -4.66 8.898 1 97.75 86 GLY B N 1
ATOM 3639 C CA . GLY B 1 86 ? 27.625 -4.645 9.094 1 97.75 86 GLY B CA 1
ATOM 3640 C C . GLY B 1 86 ? 28.312 -3.506 8.367 1 97.75 86 GLY B C 1
ATOM 3641 O O . GLY B 1 86 ? 27.672 -2.518 8 1 97.75 86 GLY B O 1
ATOM 3642 N N . ASP B 1 87 ? 29.609 -3.646 8.18 1 98.44 87 ASP B N 1
ATOM 3643 C CA . ASP B 1 87 ? 30.422 -2.574 7.621 1 98.44 87 ASP B CA 1
ATOM 3644 C C . ASP B 1 87 ? 30.375 -2.582 6.094 1 98.44 87 ASP B C 1
ATOM 3646 O O . ASP B 1 87 ? 30.391 -3.648 5.473 1 98.44 87 ASP B O 1
ATOM 3650 N N . ILE B 1 88 ? 30.297 -1.464 5.535 1 98.69 88 ILE B N 1
ATOM 3651 C CA . ILE B 1 88 ? 30.453 -1.239 4.102 1 98.69 88 ILE B CA 1
ATOM 3652 C C . ILE B 1 88 ? 31.719 -0.432 3.84 1 98.69 88 ILE B C 1
ATOM 3654 O O . ILE B 1 88 ? 31.922 0.629 4.434 1 98.69 88 ILE B O 1
ATOM 3658 N N . GLN B 1 89 ? 32.562 -0.938 3.045 1 98.69 89 GLN B N 1
ATOM 3659 C CA . GLN B 1 89 ? 33.719 -0.171 2.574 1 98.69 89 GLN B CA 1
ATOM 3660 C C . GLN B 1 89 ? 33.344 0.638 1.329 1 98.69 89 GLN B C 1
ATOM 3662 O O . GLN B 1 89 ? 32.812 0.098 0.367 1 98.69 89 GLN B O 1
ATOM 3667 N N . VAL B 1 90 ? 33.625 1.911 1.356 1 98.25 90 VAL B N 1
ATOM 3668 C CA . VAL B 1 90 ? 33.344 2.812 0.242 1 98.25 90 VAL B CA 1
ATOM 3669 C C . VAL B 1 90 ? 34.656 3.363 -0.31 1 98.25 90 VAL B C 1
ATOM 3671 O O . VAL B 1 90 ? 35.438 3.973 0.424 1 98.25 90 VAL B O 1
ATOM 3674 N N . ASP B 1 91 ? 34.844 3.088 -1.585 1 96.56 91 ASP B N 1
ATOM 3675 C CA . ASP B 1 91 ? 36.062 3.533 -2.244 1 96.56 91 ASP B CA 1
ATOM 3676 C C . ASP B 1 91 ? 35.75 4.234 -3.564 1 96.56 91 ASP B C 1
ATOM 3678 O O . ASP B 1 91 ? 34.969 3.725 -4.379 1 96.56 91 ASP B O 1
ATOM 3682 N N . ASP B 1 92 ? 36.219 5.418 -3.752 1 91.44 92 ASP B N 1
ATOM 3683 C CA . ASP B 1 92 ? 36.031 6.051 -5.059 1 91.44 92 ASP B CA 1
ATOM 3684 C C . ASP B 1 92 ? 37.344 6.055 -5.836 1 91.44 92 ASP B C 1
ATOM 3686 O O . ASP B 1 92 ? 38.438 6.039 -5.242 1 91.44 92 ASP B O 1
ATOM 3690 N N . GLU B 1 93 ? 37.188 5.766 -7.117 1 75.94 93 GLU B N 1
ATOM 3691 C CA . GLU B 1 93 ? 38.344 5.852 -8.008 1 75.94 93 GLU B CA 1
ATOM 3692 C C . GLU B 1 93 ? 38.656 7.297 -8.375 1 75.94 93 GLU B C 1
ATOM 3694 O O . GLU B 1 93 ? 37.781 8.031 -8.82 1 75.94 93 GLU B O 1
ATOM 3699 N N . GLU B 1 94 ? 39.906 7.852 -8.117 1 67.5 94 GLU B N 1
ATOM 3700 C CA . GLU B 1 94 ? 40.312 9.242 -8.211 1 67.5 94 GLU B CA 1
ATOM 3701 C C . GLU B 1 94 ? 40.062 9.805 -9.609 1 67.5 94 GLU B C 1
ATOM 3703 O O . GLU B 1 94 ? 39.719 10.977 -9.766 1 67.5 94 GLU B O 1
ATOM 3708 N N . THR B 1 95 ? 40.125 8.961 -10.547 1 69.69 95 THR B N 1
ATOM 3709 C CA . THR B 1 95 ? 40.094 9.508 -11.906 1 69.69 95 THR B CA 1
ATOM 3710 C C . THR B 1 95 ? 38.688 9.594 -12.438 1 69.69 95 THR B C 1
ATOM 3712 O O . THR B 1 95 ? 38.406 10.391 -13.336 1 69.69 95 THR B O 1
ATOM 3715 N N . GLU B 1 96 ? 37.75 8.836 -11.836 1 79.88 96 GLU B N 1
ATOM 3716 C CA . GLU B 1 96 ? 36.375 8.82 -12.305 1 79.88 96 GLU B CA 1
ATOM 3717 C C . GLU B 1 96 ? 35.375 8.914 -11.141 1 79.88 96 GLU B C 1
ATOM 3719 O O . GLU B 1 96 ? 35.75 8.695 -9.992 1 79.88 96 GLU B O 1
ATOM 3724 N N . ALA B 1 97 ? 34.25 9.641 -11.422 1 89.38 97 ALA B N 1
ATOM 3725 C CA . ALA B 1 97 ? 33.219 9.703 -10.391 1 89.38 97 ALA B CA 1
ATOM 3726 C C . ALA B 1 97 ? 32.469 8.367 -10.266 1 89.38 97 ALA B C 1
ATOM 3728 O O . ALA B 1 97 ? 31.281 8.273 -10.547 1 89.38 97 ALA B O 1
ATOM 3729 N N . VAL B 1 98 ? 33.344 7.324 -9.859 1 94.31 98 VAL B N 1
ATOM 3730 C CA . VAL B 1 98 ? 32.781 5.984 -9.648 1 94.31 98 VAL B CA 1
ATOM 3731 C C . VAL B 1 98 ? 33.125 5.52 -8.227 1 94.31 98 VAL B C 1
ATOM 3733 O O . VAL B 1 98 ? 34.25 5.641 -7.77 1 94.31 98 VAL B O 1
ATOM 3736 N N . VAL B 1 99 ? 32.125 5.012 -7.578 1 96.62 99 VAL B N 1
ATOM 3737 C CA . VAL B 1 99 ? 32.281 4.562 -6.203 1 96.62 99 VAL B CA 1
ATOM 3738 C C . VAL B 1 99 ? 32.062 3.053 -6.121 1 96.62 99 VAL B C 1
ATOM 3740 O O . VAL B 1 99 ? 31.125 2.523 -6.734 1 96.62 99 VAL B O 1
ATOM 3743 N N . THR B 1 100 ? 32.938 2.371 -5.43 1 97.25 100 THR B N 1
ATOM 3744 C CA . THR B 1 100 ? 32.781 0.944 -5.16 1 97.25 100 THR B CA 1
ATOM 3745 C C . THR B 1 100 ? 32.344 0.706 -3.717 1 97.25 100 THR B C 1
ATOM 3747 O O . THR B 1 100 ? 32.969 1.213 -2.785 1 97.25 100 THR B O 1
ATOM 3750 N N . LEU B 1 101 ? 31.281 0.044 -3.525 1 98.25 101 LEU B N 1
ATOM 3751 C CA . LEU B 1 101 ? 30.828 -0.433 -2.227 1 98.25 101 LEU B CA 1
ATOM 3752 C C . LEU B 1 101 ? 31.156 -1.908 -2.037 1 98.25 101 LEU B C 1
ATOM 3754 O O . LEU B 1 101 ? 30.797 -2.742 -2.871 1 98.25 101 LEU B O 1
ATOM 3758 N N . THR B 1 102 ? 31.859 -2.213 -1.033 1 98.44 102 THR B N 1
ATOM 3759 C CA . THR B 1 102 ? 32.188 -3.594 -0.706 1 98.44 102 THR B CA 1
ATOM 3760 C C . THR B 1 102 ? 31.578 -3.994 0.635 1 98.44 102 THR B C 1
ATOM 3762 O O . THR B 1 102 ? 31.797 -3.314 1.644 1 98.44 102 THR B O 1
ATOM 3765 N N . SER B 1 103 ? 30.812 -4.961 0.656 1 97.75 103 SER B N 1
ATOM 3766 C CA . SER B 1 103 ? 30.188 -5.531 1.851 1 97.75 103 SER B CA 1
ATOM 3767 C C . SER B 1 103 ? 30.469 -7.027 1.952 1 97.75 103 SER B C 1
ATOM 3769 O O . SER B 1 103 ? 31.203 -7.59 1.133 1 97.75 103 SER B O 1
ATOM 3771 N N . SER B 1 104 ? 29.953 -7.66 3.076 1 96.94 104 SER B N 1
ATOM 3772 C CA . SER B 1 104 ? 30.141 -9.094 3.268 1 96.94 104 SER B CA 1
ATOM 3773 C C . SER B 1 104 ? 29.531 -9.891 2.123 1 96.94 104 SER B C 1
ATOM 3775 O O . SER B 1 104 ? 29.969 -11.016 1.847 1 96.94 104 SER B O 1
ATOM 3777 N N . SER B 1 105 ? 28.547 -9.328 1.406 1 95.31 105 SER B N 1
ATOM 3778 C CA . SER B 1 105 ? 27.844 -10.055 0.36 1 95.31 105 SER B CA 1
ATOM 3779 C C . SER B 1 105 ? 28.562 -9.953 -0.977 1 95.31 105 SER B C 1
ATOM 3781 O O . SER B 1 105 ? 28.453 -10.836 -1.826 1 95.31 105 SER B O 1
ATOM 3783 N N . GLY B 1 106 ? 29.156 -8.781 -1.212 1 97 106 GLY B N 1
ATOM 3784 C CA . GLY B 1 106 ? 29.812 -8.594 -2.502 1 97 106 GLY B CA 1
ATOM 3785 C C . GLY B 1 106 ? 30.219 -7.16 -2.766 1 97 106 GLY B C 1
ATOM 3786 O O . GLY B 1 106 ? 30.516 -6.414 -1.832 1 97 106 GLY B O 1
ATOM 3787 N N . ARG B 1 107 ? 30.359 -6.953 -4.062 1 97.81 107 ARG B N 1
ATOM 3788 C CA . ARG B 1 107 ? 30.875 -5.656 -4.492 1 97.81 107 ARG B CA 1
ATOM 3789 C C . ARG B 1 107 ? 29.922 -4.988 -5.473 1 97.81 107 ARG B C 1
ATOM 3791 O O . ARG B 1 107 ? 29.406 -5.633 -6.391 1 97.81 107 ARG B O 1
ATOM 3798 N N . TYR B 1 108 ? 29.719 -3.684 -5.293 1 97.56 108 TYR B N 1
ATOM 3799 C CA . TYR B 1 108 ? 28.844 -2.869 -6.141 1 97.56 108 TYR B CA 1
ATOM 3800 C C . TYR B 1 108 ? 29.547 -1.581 -6.555 1 97.56 108 TYR B C 1
ATOM 3802 O O . TYR B 1 108 ? 30.219 -0.942 -5.738 1 97.56 108 TYR B O 1
ATOM 3810 N N . GLN B 1 109 ? 29.453 -1.299 -7.734 1 96.06 109 GLN B N 1
ATOM 3811 C CA . GLN B 1 109 ? 29.969 -0.03 -8.234 1 96.06 109 GLN B CA 1
ATOM 3812 C C . GLN B 1 109 ? 28.844 0.857 -8.758 1 96.06 109 GLN B C 1
ATOM 3814 O O . GLN B 1 109 ? 27.953 0.386 -9.469 1 96.06 109 GLN B O 1
ATOM 3819 N N . VAL B 1 110 ? 28.922 2.098 -8.391 1 96.5 110 VAL B N 1
ATOM 3820 C CA . VAL B 1 110 ? 27.906 3.078 -8.789 1 96.5 110 VAL B CA 1
ATOM 3821 C C . VAL B 1 110 ? 28.594 4.289 -9.414 1 96.5 110 VAL B C 1
ATOM 3823 O O . VAL B 1 110 ? 29.531 4.848 -8.844 1 96.5 110 VAL B O 1
ATOM 3826 N N . ARG B 1 111 ? 28.141 4.633 -10.586 1 95.81 111 ARG B N 1
ATOM 3827 C CA . ARG B 1 111 ? 28.688 5.816 -11.242 1 95.81 111 ARG B CA 1
ATOM 3828 C C . ARG B 1 111 ? 27.953 7.078 -10.781 1 95.81 111 ARG B C 1
ATOM 3830 O O . ARG B 1 111 ? 26.734 7.125 -10.773 1 95.81 111 ARG B O 1
ATOM 3837 N N . GLY B 1 112 ? 28.781 8.062 -10.328 1 95.62 112 GLY B N 1
ATOM 3838 C CA . GLY B 1 112 ? 28.234 9.352 -9.914 1 95.62 112 GLY B CA 1
ATOM 3839 C C . GLY B 1 112 ? 28.703 10.5 -10.789 1 95.62 112 GLY B C 1
ATOM 3840 O O . GLY B 1 112 ? 28.875 10.336 -12 1 95.62 112 GLY B O 1
ATOM 3841 N N . MET B 1 113 ? 28.672 11.672 -10.266 1 94.88 113 MET B N 1
ATOM 3842 C CA . MET B 1 113 ? 29.141 12.898 -10.914 1 94.88 113 MET B CA 1
ATOM 3843 C C . MET B 1 113 ? 30.031 13.711 -9.977 1 94.88 113 MET B C 1
ATOM 3845 O O . MET B 1 113 ? 29.922 13.578 -8.758 1 94.88 113 MET B O 1
ATOM 3849 N N . VAL B 1 114 ? 30.859 14.492 -10.617 1 94.62 114 VAL B N 1
ATOM 3850 C CA . VAL B 1 114 ? 31.672 15.398 -9.82 1 94.62 114 VAL B CA 1
ATOM 3851 C C . VAL B 1 114 ? 30.781 16.422 -9.125 1 94.62 114 VAL B C 1
ATOM 3853 O O . VAL B 1 114 ? 29.719 16.766 -9.633 1 94.62 114 VAL B O 1
ATOM 3856 N N . ALA B 1 115 ? 31.25 16.859 -8.039 1 95.75 115 ALA B N 1
ATOM 3857 C CA . ALA B 1 115 ? 30.406 17.625 -7.133 1 95.75 115 ALA B CA 1
ATOM 3858 C C . ALA B 1 115 ? 30.422 19.109 -7.492 1 95.75 115 ALA B C 1
ATOM 3860 O O . ALA B 1 115 ? 29.609 19.891 -6.973 1 95.75 115 ALA B O 1
ATOM 3861 N N . GLU B 1 116 ? 31.203 19.547 -8.352 1 94.44 116 GLU B N 1
ATOM 3862 C CA . GLU B 1 116 ? 31.484 20.969 -8.578 1 94.44 116 GLU B CA 1
ATOM 3863 C C . GLU B 1 116 ? 30.219 21.734 -8.945 1 94.44 116 GLU B C 1
ATOM 3865 O O . GLU B 1 116 ? 30.031 22.875 -8.531 1 94.44 116 GLU B O 1
ATOM 3870 N N . GLU B 1 117 ? 29.344 21.109 -9.656 1 94.5 117 GLU B N 1
ATOM 3871 C CA . GLU B 1 117 ? 28.156 21.797 -10.133 1 94.5 117 GLU B CA 1
ATOM 3872 C C . GLU B 1 117 ? 26.984 21.609 -9.18 1 94.5 117 GLU B C 1
ATOM 3874 O O . GLU B 1 117 ? 25.891 22.109 -9.43 1 94.5 117 GLU B O 1
ATOM 3879 N N . TYR B 1 118 ? 27.219 20.859 -8.195 1 97.19 118 TYR B N 1
ATOM 3880 C CA . TYR B 1 118 ? 26.125 20.688 -7.246 1 97.19 118 TYR B CA 1
ATOM 3881 C C . TYR B 1 118 ? 25.859 21.969 -6.465 1 97.19 118 TYR B C 1
ATOM 3883 O O . TYR B 1 118 ? 26.781 22.547 -5.875 1 97.19 118 TYR B O 1
ATOM 3891 N N . PRO B 1 119 ? 24.656 22.422 -6.438 1 96.25 119 PRO B N 1
ATOM 3892 C CA . PRO B 1 119 ? 24.391 23.688 -5.766 1 96.25 119 PRO B CA 1
ATOM 3893 C C . PRO B 1 119 ? 24.531 23.594 -4.25 1 96.25 119 PRO B C 1
ATOM 3895 O O . PRO B 1 119 ? 24.219 22.562 -3.65 1 96.25 119 PRO B O 1
ATOM 3898 N N . ASP B 1 120 ? 24.969 24.656 -3.682 1 96 120 ASP B N 1
ATOM 3899 C CA . ASP B 1 120 ? 25.062 24.719 -2.227 1 96 120 ASP B CA 1
ATOM 3900 C C . ASP B 1 120 ? 23.688 24.938 -1.604 1 96 120 ASP B C 1
ATOM 3902 O O . ASP B 1 120 ? 22.812 25.578 -2.201 1 96 120 ASP B O 1
ATOM 3906 N N . LEU B 1 121 ? 23.562 24.375 -0.408 1 96 121 LEU B N 1
ATOM 3907 C CA . LEU B 1 121 ? 22.375 24.734 0.366 1 96 121 LEU B CA 1
ATOM 3908 C C . LEU B 1 121 ? 22.438 26.188 0.796 1 96 121 LEU B C 1
ATOM 3910 O O . LEU B 1 121 ? 23.5 26.703 1.16 1 96 121 LEU B O 1
ATOM 3914 N N . PRO B 1 122 ? 21.281 26.828 0.762 1 92.56 122 PRO B N 1
ATOM 3915 C CA . PRO B 1 122 ? 21.266 28.203 1.271 1 92.56 122 PRO B CA 1
ATOM 3916 C C . PRO B 1 122 ? 21.672 28.297 2.74 1 92.56 122 PRO B C 1
ATOM 3918 O O . PRO B 1 122 ? 21.328 27.406 3.531 1 92.56 122 PRO B O 1
ATOM 3921 N N . SER B 1 123 ? 22.469 29.219 2.99 1 88.38 123 SER B N 1
ATOM 3922 C CA . SER B 1 123 ? 22.859 29.469 4.375 1 88.38 123 SER B CA 1
ATOM 3923 C C . SER B 1 123 ? 22.062 30.625 4.969 1 88.38 123 SER B C 1
ATOM 3925 O O . SER B 1 123 ? 21.703 31.562 4.262 1 88.38 123 SER B O 1
ATOM 3927 N N . VAL B 1 124 ? 21.594 30.422 6.191 1 86.81 124 VAL B N 1
ATOM 3928 C CA . VAL B 1 124 ? 20.938 31.484 6.926 1 86.81 124 VAL B CA 1
ATOM 3929 C C . VAL B 1 124 ? 21.922 32.094 7.934 1 86.81 124 VAL B C 1
ATOM 3931 O O . VAL B 1 124 ? 22.594 31.375 8.672 1 86.81 124 VAL B O 1
ATOM 3934 N N . GLU B 1 125 ? 22.391 33.312 7.664 1 69.88 125 GLU B N 1
ATOM 3935 C CA . GLU B 1 125 ? 23.359 33.969 8.555 1 69.88 125 GLU B CA 1
ATOM 3936 C C . GLU B 1 125 ? 22.844 33.969 9.992 1 69.88 125 GLU B C 1
ATOM 3938 O O . GLU B 1 125 ? 21.641 34 10.234 1 69.88 125 GLU B O 1
ATOM 3943 N N . GLY B 1 126 ? 23.75 33.438 11.047 1 62.25 126 GLY B N 1
ATOM 3944 C CA . GLY B 1 126 ? 23.578 33.156 12.461 1 62.25 126 GLY B CA 1
ATOM 3945 C C . GLY B 1 126 ? 22.812 34.25 13.188 1 62.25 126 GLY B C 1
ATOM 3946 O O . GLY B 1 126 ? 22.312 34.031 14.297 1 62.25 126 GLY B O 1
ATOM 3947 N N . GLU B 1 127 ? 22.594 35.344 12.664 1 65.94 127 GLU B N 1
ATOM 3948 C CA . GLU B 1 127 ? 22.125 36.375 13.594 1 65.94 127 GLU B CA 1
ATOM 3949 C C . GLU B 1 127 ? 20.625 36.25 13.844 1 65.94 127 GLU B C 1
ATOM 3951 O O . GLU B 1 127 ? 20.125 36.656 14.883 1 65.94 127 GLU B O 1
ATOM 3956 N N . HIS B 1 128 ? 19.969 35.344 13.086 1 84.62 128 HIS B N 1
ATOM 3957 C CA . HIS B 1 128 ? 18.531 35.188 13.352 1 84.62 128 HIS B CA 1
ATOM 3958 C C . HIS B 1 128 ? 18.141 33.75 13.539 1 84.62 128 HIS B C 1
ATOM 3960 O O . HIS B 1 128 ? 17.906 33.031 12.562 1 84.62 128 HIS B O 1
ATOM 3966 N N . SER B 1 129 ? 18.266 33.25 14.797 1 90.12 129 SER B N 1
ATOM 3967 C CA . SER B 1 129 ? 17.859 31.891 15.125 1 90.12 129 SER B CA 1
ATOM 3968 C C . SER B 1 129 ? 17.094 31.844 16.438 1 90.12 129 SER B C 1
ATOM 3970 O O . SER B 1 129 ? 17.312 32.688 17.328 1 90.12 129 SER B O 1
ATOM 3972 N N . ILE B 1 130 ? 16.219 30.922 16.516 1 90.44 130 ILE B N 1
ATOM 3973 C CA . ILE B 1 130 ? 15.484 30.688 17.75 1 90.44 130 ILE B CA 1
ATOM 3974 C C . ILE B 1 130 ? 15.438 29.188 18.047 1 90.44 130 ILE B C 1
ATOM 3976 O O . ILE B 1 130 ? 15.695 28.375 17.156 1 90.44 130 ILE B O 1
ATOM 3980 N N . GLN B 1 131 ? 15.18 28.875 19.312 1 91.69 131 GLN B N 1
ATOM 3981 C CA . GLN B 1 131 ? 15.023 27.5 19.75 1 91.69 131 GLN B CA 1
ATOM 3982 C C . GLN B 1 131 ? 13.555 27.156 20.016 1 91.69 131 GLN B C 1
ATOM 3984 O O . GLN B 1 131 ? 12.859 27.906 20.703 1 91.69 131 GLN B O 1
ATOM 3989 N N . LEU B 1 132 ? 13.148 26.109 19.453 1 92.75 132 LEU B N 1
ATOM 3990 C CA . LEU B 1 132 ? 11.781 25.641 19.641 1 92.75 132 LEU B CA 1
ATOM 3991 C C . LEU B 1 132 ? 11.766 24.234 20.219 1 92.75 132 LEU B C 1
ATOM 3993 O O . LEU B 1 132 ? 12.547 23.375 19.812 1 92.75 132 LEU B O 1
ATOM 3997 N N . ALA B 1 133 ? 10.898 24.062 21.219 1 93.25 133 ALA B N 1
ATOM 3998 C CA . ALA B 1 133 ? 10.719 22.703 21.719 1 93.25 133 ALA B CA 1
ATOM 3999 C C . ALA B 1 133 ? 10.172 21.797 20.625 1 93.25 133 ALA B C 1
ATOM 4001 O O . ALA B 1 133 ? 9.18 22.141 19.969 1 93.25 133 ALA B O 1
ATOM 4002 N N . ALA B 1 134 ? 10.789 20.609 20.406 1 94.69 134 ALA B N 1
ATOM 4003 C CA . ALA B 1 134 ? 10.383 19.656 19.375 1 94.69 134 ALA B CA 1
ATOM 4004 C C . ALA B 1 134 ? 8.93 19.234 19.547 1 94.69 134 ALA B C 1
ATOM 4006 O O . ALA B 1 134 ? 8.18 19.156 18.578 1 94.69 134 ALA B O 1
ATOM 4007 N N . ASP B 1 135 ? 8.539 19 20.781 1 92.88 135 ASP B N 1
ATOM 4008 C CA . ASP B 1 135 ? 7.176 18.547 21.047 1 92.88 135 ASP B CA 1
ATOM 4009 C C . ASP B 1 135 ? 6.16 19.625 20.688 1 92.88 135 ASP B C 1
ATOM 4011 O O . ASP B 1 135 ? 5.078 19.312 20.172 1 92.88 135 ASP B O 1
ATOM 4015 N N . SER B 1 136 ? 6.469 20.922 20.984 1 93.69 136 SER B N 1
ATOM 4016 C CA . SER B 1 136 ? 5.586 22.031 20.625 1 93.69 136 SER B CA 1
ATOM 4017 C C . SER B 1 136 ? 5.438 22.141 19.109 1 93.69 136 SER B C 1
ATOM 4019 O O . SER B 1 136 ? 4.328 22.328 18.594 1 93.69 136 SER B O 1
ATOM 4021 N N . LEU B 1 137 ? 6.578 22 18.469 1 95.44 137 LEU B N 1
ATOM 4022 C CA . LEU B 1 137 ? 6.551 22.031 17.016 1 95.44 137 LEU B CA 1
ATOM 4023 C C . LEU B 1 137 ? 5.699 20.906 16.453 1 95.44 137 LEU B C 1
ATOM 4025 O O . LEU B 1 137 ? 4.863 21.109 15.578 1 95.44 137 LEU B O 1
ATOM 4029 N N . LEU B 1 138 ? 5.867 19.734 16.984 1 95.44 138 LEU B N 1
ATOM 4030 C CA . LEU B 1 138 ? 5.141 18.562 16.531 1 95.44 138 LEU B CA 1
ATOM 4031 C C . LEU B 1 138 ? 3.641 18.734 16.75 1 95.44 138 LEU B C 1
ATOM 4033 O O . LEU B 1 138 ? 2.84 18.406 15.867 1 95.44 138 LEU B O 1
ATOM 4037 N N . GLU B 1 139 ? 3.273 19.219 17.906 1 94.38 139 GLU B N 1
ATOM 4038 C CA . GLU B 1 139 ? 1.865 19.438 18.219 1 94.38 139 GLU B CA 1
ATOM 4039 C C . GLU B 1 139 ? 1.228 20.406 17.234 1 94.38 139 GLU B C 1
ATOM 4041 O O . GLU B 1 139 ? 0.129 20.172 16.734 1 94.38 139 GLU B O 1
ATOM 4046 N N . GLY B 1 140 ? 1.907 21.5 16.984 1 96.69 140 GLY B N 1
ATOM 4047 C CA . GLY B 1 140 ? 1.411 22.469 16.031 1 96.69 140 GLY B CA 1
ATOM 4048 C C . GLY B 1 140 ? 1.249 21.906 14.625 1 96.69 140 GLY B C 1
ATOM 4049 O O . GLY B 1 140 ? 0.221 22.125 13.977 1 96.69 140 GLY B O 1
ATOM 4050 N N . LEU B 1 141 ? 2.248 21.188 14.203 1 97.94 141 LEU B N 1
ATOM 4051 C CA . LEU B 1 141 ? 2.25 20.656 12.844 1 97.94 141 LEU B CA 1
ATOM 4052 C C . LEU B 1 141 ? 1.177 19.594 12.68 1 97.94 141 LEU B C 1
ATOM 4054 O O . LEU B 1 141 ? 0.468 19.562 11.672 1 97.94 141 LEU B O 1
ATOM 4058 N N . LYS B 1 142 ? 1.02 18.719 13.648 1 96.19 142 LYS B N 1
ATOM 4059 C CA . LYS B 1 142 ? 0 17.688 13.602 1 96.19 142 LYS B CA 1
ATOM 4060 C C . LYS B 1 142 ? -1.398 18.281 13.484 1 96.19 142 LYS B C 1
ATOM 4062 O O . LYS B 1 142 ? -2.264 17.719 12.805 1 96.19 142 LYS B O 1
ATOM 4067 N N . GLY B 1 143 ? -1.562 19.406 14.062 1 96.75 143 GLY B N 1
ATOM 4068 C CA . GLY B 1 143 ? -2.883 20.016 14.117 1 96.75 143 GLY B CA 1
ATOM 4069 C C . GLY B 1 143 ? -3.172 20.938 12.945 1 96.75 143 GLY B C 1
ATOM 4070 O O . GLY B 1 143 ? -4.309 21.375 12.758 1 96.75 143 GLY B O 1
ATOM 4071 N N . THR B 1 144 ? -2.139 21.141 12.062 1 98.31 144 THR B N 1
ATOM 4072 C CA . THR B 1 144 ? -2.422 22.188 11.086 1 98.31 144 THR B CA 1
ATOM 4073 C C . THR B 1 144 ? -2.018 21.734 9.68 1 98.31 144 THR B C 1
ATOM 4075 O O . THR B 1 144 ? -2.559 22.234 8.688 1 98.31 144 THR B O 1
ATOM 4078 N N . LEU B 1 145 ? -1.116 20.797 9.5 1 98.56 145 LEU B N 1
ATOM 4079 C CA . LEU B 1 145 ? -0.56 20.453 8.195 1 98.56 145 LEU B CA 1
ATOM 4080 C C . LEU B 1 145 ? -1.657 19.984 7.242 1 98.56 145 LEU B C 1
ATOM 4082 O O . LEU B 1 145 ? -1.617 20.297 6.047 1 98.56 145 LEU B O 1
ATOM 4086 N N . PHE B 1 146 ? -2.598 19.297 7.711 1 97.81 146 PHE B N 1
ATOM 4087 C CA . PHE B 1 146 ? -3.627 18.672 6.887 1 97.81 146 PHE B CA 1
ATOM 4088 C C . PHE B 1 146 ? -4.484 19.734 6.203 1 97.81 146 PHE B C 1
ATOM 4090 O O . PHE B 1 146 ? -5.16 19.438 5.211 1 97.81 146 PHE B O 1
ATOM 4097 N N . ALA B 1 147 ? -4.523 20.953 6.688 1 98.5 147 ALA B N 1
ATOM 4098 C CA . ALA B 1 147 ? -5.453 21.969 6.207 1 98.5 147 ALA B CA 1
ATOM 4099 C C . ALA B 1 147 ? -4.777 22.891 5.191 1 98.5 147 ALA B C 1
ATOM 4101 O O . ALA B 1 147 ? -5.383 23.859 4.723 1 98.5 147 ALA B O 1
ATOM 4102 N N . THR B 1 148 ? -3.502 22.609 4.871 1 98.69 148 THR B N 1
ATOM 4103 C CA . THR B 1 148 ? -2.834 23.375 3.824 1 98.69 148 THR B CA 1
ATOM 4104 C C . THR B 1 148 ? -3.373 23 2.449 1 98.69 148 THR B C 1
ATOM 4106 O O . THR B 1 148 ? -3.896 21.891 2.266 1 98.69 148 THR B O 1
ATOM 4109 N N . SER B 1 149 ? -3.244 23.922 1.513 1 98.19 149 SER B N 1
ATOM 4110 C CA . SER B 1 149 ? -3.592 23.594 0.133 1 98.19 149 SER B CA 1
ATOM 4111 C C . SER B 1 149 ? -2.582 22.625 -0.479 1 98.19 149 SER B C 1
ATOM 4113 O O . SER B 1 149 ? -1.372 22.859 -0.398 1 98.19 149 SER B O 1
ATOM 4115 N N . PRO B 1 150 ? -3.059 21.562 -1.024 1 96.06 150 PRO B N 1
ATOM 4116 C CA . PRO B 1 150 ? -2.125 20.688 -1.74 1 96.06 150 PRO B CA 1
ATOM 4117 C C . PRO B 1 150 ? -1.636 21.297 -3.053 1 96.06 150 PRO B C 1
ATOM 4119 O O . PRO B 1 150 ? -0.671 20.797 -3.645 1 96.06 150 PRO B O 1
ATOM 4122 N N . ASP B 1 151 ? -2.312 22.359 -3.496 1 95.69 151 ASP B N 1
ATOM 4123 C CA . ASP B 1 151 ? -1.953 23.062 -4.719 1 95.69 151 ASP B CA 1
ATOM 4124 C C . ASP B 1 151 ? -0.856 24.094 -4.453 1 95.69 151 ASP B C 1
ATOM 4126 O O . ASP B 1 151 ? -1.13 25.188 -3.943 1 95.69 151 ASP B O 1
ATOM 4130 N N . GLU B 1 152 ? 0.253 23.844 -4.891 1 91.12 152 GLU B N 1
ATOM 4131 C CA . GLU B 1 152 ? 1.404 24.703 -4.609 1 91.12 152 GLU B CA 1
ATOM 4132 C C . GLU B 1 152 ? 1.271 26.047 -5.301 1 91.12 152 GLU B C 1
ATOM 4134 O O . GLU B 1 152 ? 1.93 27.016 -4.918 1 91.12 152 GLU B O 1
ATOM 4139 N N . THR B 1 153 ? 0.448 26.141 -6.312 1 92.88 153 THR B N 1
ATOM 4140 C CA . THR B 1 153 ? 0.27 27.406 -7.027 1 92.88 153 THR B CA 1
ATOM 4141 C C . THR B 1 153 ? -0.446 28.422 -6.148 1 92.88 153 THR B C 1
ATOM 4143 O O . THR B 1 153 ? -0.432 29.625 -6.441 1 92.88 153 THR B O 1
ATOM 4146 N N . LYS B 1 154 ? -0.997 27.969 -5.043 1 93.06 154 LYS B N 1
ATOM 4147 C CA . LYS B 1 154 ? -1.703 28.875 -4.137 1 93.06 154 LYS B CA 1
ATOM 4148 C C . LYS B 1 154 ? -0.735 29.562 -3.178 1 93.06 154 LYS B C 1
ATOM 4150 O O . LYS B 1 154 ? -1.155 30.312 -2.299 1 93.06 154 LYS B O 1
ATOM 4155 N N . GLN B 1 155 ? 0.535 29.375 -3.342 1 93.12 155 GLN B N 1
ATOM 4156 C CA . GLN B 1 155 ? 1.625 30.062 -2.648 1 93.12 155 GLN B CA 1
ATOM 4157 C C . GLN B 1 155 ? 1.469 29.953 -1.135 1 93.12 155 GLN B C 1
ATOM 4159 O O . GLN B 1 155 ? 1.558 28.859 -0.575 1 93.12 155 GLN B O 1
ATOM 4164 N N . VAL B 1 156 ? 1.022 31.094 -0.517 1 96.94 156 VAL B N 1
ATOM 4165 C CA . VAL B 1 156 ? 1.07 31.141 0.941 1 96.94 156 VAL B CA 1
ATOM 4166 C C . VAL B 1 156 ? 0.113 30.094 1.523 1 96.94 156 VAL B C 1
ATOM 4168 O O . VAL B 1 156 ? 0.331 29.594 2.627 1 96.94 156 VAL B O 1
ATOM 4171 N N . LEU B 1 157 ? -0.898 29.672 0.786 1 98.19 157 LEU B N 1
ATOM 4172 C CA . LEU B 1 157 ? -1.882 28.734 1.307 1 98.19 157 LEU B CA 1
ATOM 4173 C C . LEU B 1 157 ? -1.332 27.312 1.293 1 98.19 157 LEU B C 1
ATOM 4175 O O . LEU B 1 157 ? -1.901 26.406 1.921 1 98.19 157 LEU B O 1
ATOM 4179 N N . ALA B 1 158 ? -0.215 27.141 0.585 1 98.31 158 ALA B N 1
ATOM 4180 C CA . ALA B 1 158 ? 0.403 25.828 0.486 1 98.31 158 ALA B CA 1
ATOM 4181 C C . ALA B 1 158 ? 1.331 25.562 1.669 1 98.31 158 ALA B C 1
ATOM 4183 O O . ALA B 1 158 ? 2.117 24.609 1.65 1 98.31 158 ALA B O 1
ATOM 4184 N N . GLY B 1 159 ? 1.293 26.375 2.699 1 98.69 159 GLY B N 1
ATOM 4185 C CA . GLY B 1 159 ? 2.172 26.234 3.848 1 98.69 159 GLY B CA 1
ATOM 4186 C C . GLY B 1 159 ? 1.477 26.5 5.168 1 98.69 159 GLY B C 1
ATOM 4187 O O . GLY B 1 159 ? 0.265 26.734 5.203 1 98.69 159 GLY B O 1
ATOM 4188 N N . VAL B 1 160 ? 2.209 26.359 6.219 1 98.81 160 VAL B N 1
ATOM 4189 C CA . VAL B 1 160 ? 1.779 26.672 7.578 1 98.81 160 VAL B CA 1
ATOM 4190 C C . VAL B 1 160 ? 2.367 28.016 8.008 1 98.81 160 VAL B C 1
ATOM 4192 O O . VAL B 1 160 ? 3.566 28.25 7.848 1 98.81 160 VAL B O 1
ATOM 4195 N N . ASN B 1 161 ? 1.52 28.906 8.469 1 98.69 161 ASN B N 1
ATOM 4196 C CA . ASN B 1 161 ? 1.955 30.156 9.07 1 98.69 161 ASN B CA 1
ATOM 4197 C C . ASN B 1 161 ? 2.338 29.984 10.539 1 98.69 161 ASN B C 1
ATOM 4199 O O . ASN B 1 161 ? 1.545 29.484 11.336 1 98.69 161 ASN B O 1
ATOM 4203 N N . LEU B 1 162 ? 3.541 30.328 10.859 1 97.75 162 LEU B N 1
ATOM 4204 C CA . LEU B 1 162 ? 4.055 30.219 12.219 1 97.75 162 LEU B CA 1
ATOM 4205 C C . LEU B 1 162 ? 4.316 31.609 12.805 1 97.75 162 LEU B C 1
ATOM 4207 O O . LEU B 1 162 ? 5.109 32.375 12.258 1 97.75 162 LEU B O 1
ATOM 4211 N N . LYS B 1 163 ? 3.615 31.922 13.836 1 96.25 163 LYS B N 1
ATOM 4212 C CA . LYS B 1 163 ? 3.885 33.094 14.641 1 96.25 163 LYS B CA 1
ATOM 4213 C C . LYS B 1 163 ? 4.574 32.75 15.953 1 96.25 163 LYS B C 1
ATOM 4215 O O . LYS B 1 163 ? 4.039 31.953 16.734 1 96.25 163 LYS B O 1
ATOM 4220 N N . VAL B 1 164 ? 5.738 33.344 16.094 1 93.12 164 VAL B N 1
ATOM 4221 C CA . VAL B 1 164 ? 6.508 33.094 17.312 1 93.12 164 VAL B CA 1
ATOM 4222 C C . VAL B 1 164 ? 6.363 34.281 18.266 1 93.12 164 VAL B C 1
ATOM 4224 O O . VAL B 1 164 ? 6.871 35.375 17.984 1 93.12 164 VAL B O 1
ATOM 4227 N N . GLY B 1 165 ? 5.609 34 19.312 1 89.38 165 GLY B N 1
ATOM 4228 C CA . GLY B 1 165 ? 5.48 35 20.359 1 89.38 165 GLY B CA 1
ATOM 4229 C C . GLY B 1 165 ? 6.32 34.688 21.578 1 89.38 165 GLY B C 1
ATOM 4230 O O . GLY B 1 165 ? 7.039 33.688 21.609 1 89.38 165 GLY B O 1
ATOM 4231 N N . LYS B 1 166 ? 6.258 35.594 22.547 1 85.44 166 LYS B N 1
ATOM 4232 C CA . LYS B 1 166 ? 7.039 35.438 23.766 1 85.44 166 LYS B CA 1
ATOM 4233 C C . LYS B 1 166 ? 6.641 34.156 24.5 1 85.44 166 LYS B C 1
ATOM 4235 O O . LYS B 1 166 ? 7.5 33.344 24.859 1 85.44 166 LYS B O 1
ATOM 4240 N N . ASP B 1 167 ? 5.379 33.938 24.562 1 88.12 167 ASP B N 1
ATOM 4241 C CA . ASP B 1 167 ? 4.93 32.844 25.391 1 88.12 167 ASP B CA 1
ATOM 4242 C C . ASP B 1 167 ? 4.176 31.797 24.562 1 88.12 167 ASP B C 1
ATOM 4244 O O . ASP B 1 167 ? 3.859 30.703 25.062 1 88.12 167 ASP B O 1
ATOM 4248 N N . THR B 1 168 ? 3.99 32.188 23.344 1 91.31 168 THR B N 1
ATOM 4249 C CA . THR B 1 168 ? 3.111 31.297 22.578 1 91.31 168 THR B CA 1
ATOM 4250 C C . THR B 1 168 ? 3.639 31.109 21.156 1 91.31 168 THR B C 1
ATOM 4252 O O . THR B 1 168 ? 4.172 32.031 20.562 1 91.31 168 THR B O 1
ATOM 4255 N N . LEU B 1 169 ? 3.539 29.891 20.688 1 94.62 169 LEU B N 1
ATOM 4256 C CA . LEU B 1 169 ? 3.641 29.594 19.266 1 94.62 169 LEU B CA 1
ATOM 4257 C C . LEU B 1 169 ? 2.258 29.406 18.641 1 94.62 169 LEU B C 1
ATOM 4259 O O . LEU B 1 169 ? 1.418 28.688 19.188 1 94.62 169 LEU B O 1
ATOM 4263 N N . CYS B 1 170 ? 2.006 30.109 17.562 1 96.56 170 CYS B N 1
ATOM 4264 C CA . CYS B 1 170 ? 0.738 29.953 16.844 1 96.56 170 CYS B CA 1
ATOM 4265 C C . CYS B 1 170 ? 0.957 29.391 15.445 1 96.56 170 CYS B C 1
ATOM 4267 O O . CYS B 1 170 ? 1.697 29.969 14.648 1 96.56 170 CYS B O 1
ATOM 4269 N N . PHE B 1 171 ? 0.386 28.266 15.211 1 98.25 171 PHE B N 1
ATOM 4270 C CA . PHE B 1 171 ? 0.399 27.641 13.898 1 98.25 171 PHE B CA 1
ATOM 4271 C C . PHE B 1 171 ? -0.95 27.797 13.211 1 98.25 171 PHE B C 1
ATOM 4273 O O . PHE B 1 171 ? -1.996 27.562 13.82 1 98.25 171 PHE B O 1
ATOM 4280 N N . ALA B 1 172 ? -0.956 28.203 11.953 1 98.69 172 ALA B N 1
ATOM 4281 C CA . ALA B 1 172 ? -2.199 28.344 11.203 1 98.69 172 ALA B CA 1
ATOM 4282 C C . ALA B 1 172 ? -2.047 27.812 9.781 1 98.69 172 ALA B C 1
ATOM 4284 O O . ALA B 1 172 ? -1.009 28 9.141 1 98.69 172 ALA B O 1
ATOM 4285 N N . SER B 1 173 ? -3.025 27.094 9.281 1 98.69 173 SER B N 1
ATOM 4286 C CA . SER B 1 173 ? -3.078 26.656 7.887 1 98.69 173 SER B CA 1
ATOM 4287 C C . SER B 1 173 ? -4.5 26.719 7.348 1 98.69 173 SER B C 1
ATOM 4289 O O . SER B 1 173 ? -5.461 26.5 8.086 1 98.69 173 SER B O 1
ATOM 4291 N N . THR B 1 174 ? -4.656 27.062 6.09 1 98.44 174 THR B N 1
ATOM 4292 C CA . THR B 1 174 ? -5.949 27.094 5.414 1 98.44 174 THR B CA 1
ATOM 4293 C C . THR B 1 174 ? -5.789 26.797 3.926 1 98.44 174 THR B C 1
ATOM 4295 O O . THR B 1 174 ? -4.754 27.109 3.332 1 98.44 174 THR B O 1
ATOM 4298 N N . ASP B 1 175 ? -6.75 26.125 3.395 1 97.69 175 ASP B N 1
ATOM 4299 C CA . ASP B 1 175 ? -6.781 25.906 1.952 1 97.69 175 ASP B CA 1
ATOM 4300 C C . ASP B 1 175 ? -7.875 26.75 1.295 1 97.69 175 ASP B C 1
ATOM 4302 O O . ASP B 1 175 ? -8.234 26.516 0.137 1 97.69 175 ASP B O 1
ATOM 4306 N N . GLY B 1 176 ? -8.414 27.641 2.023 1 96.5 176 GLY B N 1
ATOM 4307 C CA . GLY B 1 176 ? -9.461 28.5 1.497 1 96.5 176 GLY B CA 1
ATOM 4308 C C . GLY B 1 176 ? -10.859 28.047 1.865 1 96.5 176 GLY B C 1
ATOM 4309 O O . GLY B 1 176 ? -11.812 28.828 1.784 1 96.5 176 GLY B O 1
ATOM 4310 N N . HIS B 1 177 ? -11.07 26.828 2.303 1 96.5 177 HIS B N 1
ATOM 4311 C CA . HIS B 1 177 ? -12.375 26.281 2.662 1 96.5 177 HIS B CA 1
ATOM 4312 C C . HIS B 1 177 ? -12.43 25.938 4.145 1 96.5 177 HIS B C 1
ATOM 4314 O O . HIS B 1 177 ? -13.523 25.812 4.715 1 96.5 177 HIS B O 1
ATOM 4320 N N . ARG B 1 178 ? -11.336 25.703 4.68 1 98.19 178 ARG B N 1
ATOM 4321 C CA . ARG B 1 178 ? -11.172 25.375 6.09 1 98.19 178 ARG B CA 1
ATOM 4322 C C . ARG B 1 178 ? -9.914 26 6.664 1 98.19 178 ARG B C 1
ATOM 4324 O O . ARG B 1 178 ? -9.062 26.484 5.914 1 98.19 178 ARG B O 1
ATOM 4331 N N . LEU B 1 179 ? -9.906 26.125 8.023 1 98.56 179 LEU B N 1
ATOM 4332 C CA . LEU B 1 179 ? -8.812 26.75 8.758 1 98.56 179 LEU B CA 1
ATOM 4333 C C . LEU B 1 179 ? -8.508 25.969 10.031 1 98.56 179 LEU B C 1
ATOM 4335 O O . LEU B 1 179 ? -9.422 25.625 10.789 1 98.56 179 LEU B O 1
ATOM 4339 N N . ALA B 1 180 ? -7.246 25.641 10.242 1 98.38 180 ALA B N 1
ATOM 4340 C CA . ALA B 1 180 ? -6.781 25.047 11.492 1 98.38 180 ALA B CA 1
ATOM 4341 C C . ALA B 1 180 ? -5.789 25.969 12.195 1 98.38 180 ALA B C 1
ATOM 4343 O O . ALA B 1 180 ? -4.844 26.469 11.578 1 98.38 180 ALA B O 1
ATOM 4344 N N . VAL B 1 181 ? -6.02 26.25 13.469 1 98 181 VAL B N 1
ATOM 4345 C CA . VAL B 1 181 ? -5.137 27.062 14.297 1 98 181 VAL B CA 1
ATOM 4346 C C . VAL B 1 181 ? -4.793 26.312 15.586 1 98 181 VAL B C 1
ATOM 4348 O O . VAL B 1 181 ? -5.684 25.828 16.281 1 98 181 VAL B O 1
ATOM 4351 N N . VAL B 1 182 ? -3.527 26.203 15.859 1 97.12 182 VAL B N 1
ATOM 4352 C CA . VAL B 1 182 ? -3.055 25.578 17.094 1 97.12 182 VAL B CA 1
ATOM 4353 C C . VAL B 1 182 ? -2.152 26.547 17.844 1 97.12 182 VAL B C 1
ATOM 4355 O O . VAL B 1 182 ? -1.262 27.156 17.266 1 97.12 182 VAL B O 1
ATOM 4358 N N . LYS B 1 183 ? -2.408 26.703 19.047 1 95.75 183 LYS B N 1
ATOM 4359 C CA . LYS B 1 183 ? -1.563 27.484 19.953 1 95.75 183 LYS B CA 1
ATOM 4360 C C . LYS B 1 183 ? -0.914 26.594 21 1 95.75 183 LYS B C 1
ATOM 4362 O O . LYS B 1 183 ? -1.597 25.812 21.672 1 95.75 183 LYS B O 1
ATOM 4367 N N . VAL B 1 184 ? 0.348 26.672 21.031 1 93.88 184 VAL B N 1
ATOM 4368 C CA . VAL B 1 184 ? 1.081 25.891 22.016 1 93.88 184 VAL B CA 1
ATOM 4369 C C . VAL B 1 184 ? 2.014 26.812 22.812 1 93.88 184 VAL B C 1
ATOM 4371 O O . VAL B 1 184 ? 2.289 27.938 22.391 1 93.88 184 VAL B O 1
ATOM 4374 N N . GLU B 1 185 ? 2.398 26.297 23.938 1 90.19 185 GLU B N 1
ATOM 4375 C CA . GLU B 1 185 ? 3.324 27.078 24.766 1 90.19 185 GLU B CA 1
ATOM 4376 C C . GLU B 1 185 ? 4.699 27.172 24.109 1 90.19 185 GLU B C 1
ATOM 4378 O O . GLU B 1 185 ? 5.195 26.188 23.547 1 90.19 185 GLU B O 1
ATOM 4383 N N . ASN B 1 186 ? 5.215 28.344 24.125 1 89.12 186 ASN B N 1
ATOM 4384 C CA . ASN B 1 186 ? 6.598 28.547 23.703 1 89.12 186 ASN B CA 1
ATOM 4385 C C . ASN B 1 186 ? 7.566 28.359 24.875 1 89.12 186 ASN B C 1
ATOM 4387 O O . ASN B 1 186 ? 7.691 29.25 25.719 1 89.12 186 ASN B O 1
ATOM 4391 N N . VAL B 1 187 ? 8.195 27.219 24.938 1 82.81 187 VAL B N 1
ATOM 4392 C CA . VAL B 1 187 ? 9.133 26.938 26.016 1 82.81 187 VAL B CA 1
ATOM 4393 C C . VAL B 1 187 ? 10.5 27.531 25.672 1 82.81 187 VAL B C 1
ATOM 4395 O O . VAL B 1 187 ? 11.281 26.906 24.953 1 82.81 187 VAL B O 1
ATOM 4398 N N . ARG B 1 188 ? 10.609 28.75 25.891 1 76.88 188 ARG B N 1
ATOM 4399 C CA . ARG B 1 188 ? 11.875 29.391 25.562 1 76.88 188 ARG B CA 1
ATOM 4400 C C . ARG B 1 188 ? 12.609 29.828 26.828 1 76.88 188 ARG B C 1
ATOM 4402 O O . ARG B 1 188 ? 12.008 29.938 27.906 1 76.88 188 ARG B O 1
ATOM 4409 N N . ASP B 1 189 ? 13.93 29.875 26.641 1 70.69 189 ASP B N 1
ATOM 4410 C CA . ASP B 1 189 ? 14.734 30.469 27.703 1 70.69 189 ASP B CA 1
ATOM 4411 C C . ASP B 1 189 ? 14.359 31.938 27.922 1 70.69 189 ASP B C 1
ATOM 4413 O O . ASP B 1 189 ? 14.398 32.75 26.984 1 70.69 189 ASP B O 1
ATOM 4417 N N . PRO B 1 190 ? 13.844 32.188 29.094 1 66.94 190 PRO B N 1
ATOM 4418 C CA . PRO B 1 190 ? 13.43 33.562 29.375 1 66.94 190 PRO B CA 1
ATOM 4419 C C . PRO B 1 190 ? 14.531 34.594 29.094 1 66.94 190 PRO B C 1
ATOM 4421 O O . PRO B 1 190 ? 14.242 35.75 28.844 1 66.94 190 PRO B O 1
ATOM 4424 N N . ASN B 1 191 ? 15.781 34.094 29.078 1 67.12 191 ASN B N 1
ATOM 4425 C CA . ASN B 1 191 ? 16.906 35 28.906 1 67.12 191 ASN B CA 1
ATOM 4426 C C . ASN B 1 191 ? 17.328 35.094 27.438 1 67.12 191 ASN B C 1
ATOM 4428 O O . ASN B 1 191 ? 18.297 35.75 27.109 1 67.12 191 ASN B O 1
ATOM 4432 N N . SER B 1 192 ? 16.391 34.438 26.625 1 70.19 192 SER B N 1
ATOM 4433 C CA . SER B 1 192 ? 16.797 34.406 25.234 1 70.19 192 SER B CA 1
ATOM 4434 C C . SER B 1 192 ? 16.422 35.719 24.516 1 70.19 192 SER B C 1
ATOM 4436 O O . SER B 1 192 ? 15.406 36.344 24.828 1 70.19 192 SER B O 1
ATOM 4438 N N . GLN B 1 193 ? 17.375 36.438 23.812 1 66.81 193 GLN B N 1
ATOM 4439 C CA . GLN B 1 193 ? 17.188 37.625 23.016 1 66.81 193 GLN B CA 1
ATOM 4440 C C . GLN B 1 193 ? 16.531 37.312 21.688 1 66.81 193 GLN B C 1
ATOM 4442 O O . GLN B 1 193 ? 16.766 38 20.688 1 66.81 193 GLN B O 1
ATOM 4447 N N . GLU B 1 194 ? 15.773 36.312 21.703 1 72 194 GLU B N 1
ATOM 4448 C CA . GLU B 1 194 ? 15.117 35.938 20.469 1 72 194 GLU B CA 1
ATOM 4449 C C . GLU B 1 194 ? 14.109 36.969 20 1 72 194 GLU B C 1
ATOM 4451 O O . GLU B 1 194 ? 13.57 37.719 20.828 1 72 194 GLU B O 1
ATOM 4456 N N . PRO B 1 195 ? 14.164 37.219 18.625 1 69.81 195 PRO B N 1
ATOM 4457 C C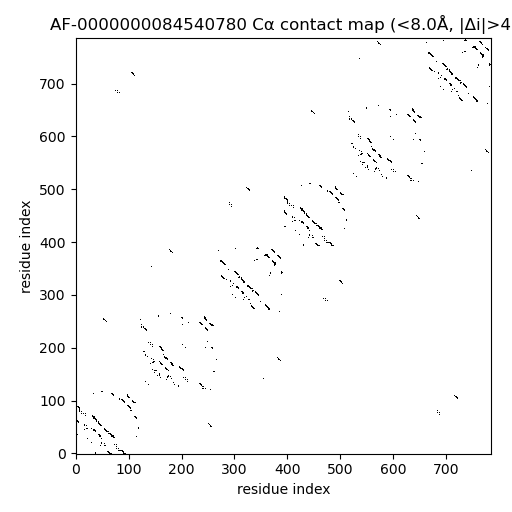A . PRO B 1 195 ? 13.211 38.219 18.125 1 69.81 195 PRO B CA 1
ATOM 4458 C C . PRO B 1 195 ? 11.797 38 18.656 1 69.81 195 PRO B C 1
ATOM 4460 O O . PRO B 1 195 ? 11.391 36.844 18.891 1 69.81 195 PRO B O 1
ATOM 4463 N N . GLU B 1 196 ? 11.297 39.312 18.922 1 68.5 196 GLU B N 1
ATOM 4464 C CA . GLU B 1 196 ? 9.891 39.281 19.328 1 68.5 196 GLU B CA 1
ATOM 4465 C C . GLU B 1 196 ? 8.969 39.344 18.125 1 68.5 196 GLU B C 1
ATOM 4467 O O . GLU B 1 196 ? 9.258 40 17.125 1 68.5 196 GLU B O 1
ATOM 4472 N N . ASN B 1 197 ? 8.07 38.438 17.922 1 81.94 197 ASN B N 1
ATOM 4473 C CA . ASN B 1 197 ? 6.938 38.406 17.016 1 81.94 197 ASN B CA 1
ATOM 4474 C C . ASN B 1 197 ? 7.359 37.969 15.609 1 81.94 197 ASN B C 1
ATOM 4476 O O . ASN B 1 197 ? 7.137 38.719 14.641 1 81.94 197 ASN B O 1
ATOM 4480 N N . LEU B 1 198 ? 8.055 37.062 15.391 1 90.94 198 LEU B N 1
ATOM 4481 C CA . LEU B 1 198 ? 8.398 36.438 14.117 1 90.94 198 LEU B CA 1
ATOM 4482 C C . LEU B 1 198 ? 7.184 35.75 13.5 1 90.94 198 LEU B C 1
ATOM 4484 O O . LEU B 1 198 ? 6.449 35.031 14.195 1 90.94 198 LEU B O 1
ATOM 4488 N N . GLU B 1 199 ? 6.938 36.188 12.273 1 95.44 199 GLU B N 1
ATOM 4489 C CA . GLU B 1 199 ? 5.898 35.5 11.508 1 95.44 199 GLU B CA 1
ATOM 4490 C C . GLU B 1 199 ? 6.434 35 10.164 1 95.44 199 GLU B C 1
ATOM 4492 O O . GLU B 1 199 ? 6.918 35.812 9.359 1 95.44 199 GLU B O 1
ATOM 4497 N N . ILE B 1 200 ? 6.363 33.75 9.922 1 96.19 200 ILE B N 1
ATOM 4498 C CA . ILE B 1 200 ? 6.867 33.156 8.68 1 96.19 200 ILE B CA 1
ATOM 4499 C C . ILE B 1 200 ? 5.887 32.094 8.172 1 96.19 200 ILE B C 1
ATOM 4501 O O . ILE B 1 200 ? 5.156 31.5 8.953 1 96.19 200 ILE B O 1
ATOM 4505 N N . THR B 1 201 ? 5.805 31.938 6.902 1 98.56 201 THR B N 1
ATOM 4506 C CA . THR B 1 201 ? 5.043 30.875 6.27 1 98.56 201 THR B CA 1
ATOM 4507 C C . THR B 1 201 ? 5.969 29.891 5.574 1 98.56 201 THR B C 1
ATOM 4509 O O . THR B 1 201 ? 6.805 30.281 4.754 1 98.56 201 THR B O 1
ATOM 4512 N N . ILE B 1 202 ? 5.836 28.641 5.977 1 98.5 202 ILE B N 1
ATOM 4513 C CA . ILE B 1 202 ? 6.758 27.609 5.523 1 98.5 202 ILE B CA 1
ATOM 4514 C C . ILE B 1 202 ? 5.992 26.562 4.727 1 98.5 202 ILE B C 1
ATOM 4516 O O . ILE B 1 202 ? 4.918 26.109 5.137 1 98.5 202 ILE B O 1
ATOM 4520 N N . PRO B 1 203 ? 6.531 26.109 3.576 1 98.44 203 PRO B N 1
ATOM 4521 C CA . PRO B 1 203 ? 5.844 25.109 2.762 1 98.44 203 PRO B CA 1
ATOM 4522 C C . PRO B 1 203 ? 5.516 23.844 3.545 1 98.44 203 PRO B C 1
ATOM 4524 O O . PRO B 1 203 ? 6.344 23.359 4.324 1 98.44 203 PRO B O 1
ATOM 4527 N N . ALA B 1 204 ? 4.316 23.281 3.27 1 98.56 204 ALA B N 1
ATOM 4528 C CA . ALA B 1 204 ? 3.867 22.062 3.938 1 98.56 204 ALA B CA 1
ATOM 4529 C C . ALA B 1 204 ? 4.824 20.906 3.664 1 98.56 204 ALA B C 1
ATOM 4531 O O . ALA B 1 204 ? 5.102 20.094 4.555 1 98.56 204 ALA B O 1
ATOM 4532 N N . ARG B 1 205 ? 5.293 20.844 2.479 1 96.94 205 ARG B N 1
ATOM 4533 C CA . ARG B 1 205 ? 6.207 19.766 2.09 1 96.94 205 ARG B CA 1
ATOM 4534 C C . ARG B 1 205 ? 7.43 19.734 2.998 1 96.94 205 ARG B C 1
ATOM 4536 O O . ARG B 1 205 ? 7.84 18.672 3.463 1 96.94 205 ARG B O 1
ATOM 4543 N N . ALA B 1 206 ? 8.008 20.859 3.246 1 98.06 206 ALA B N 1
ATOM 4544 C CA . ALA B 1 206 ? 9.18 20.969 4.121 1 98.06 206 ALA B CA 1
ATOM 4545 C C . ALA B 1 206 ? 8.812 20.609 5.559 1 98.06 206 ALA B C 1
ATOM 4547 O O . ALA B 1 206 ? 9.555 19.875 6.227 1 98.06 206 ALA B O 1
ATOM 4548 N N . LEU B 1 207 ? 7.73 21.109 5.98 1 98.69 207 LEU B N 1
ATOM 4549 C CA . LEU B 1 207 ? 7.332 20.906 7.367 1 98.69 207 LEU B CA 1
ATOM 4550 C C . LEU B 1 207 ? 6.98 19.438 7.629 1 98.69 207 LEU B C 1
ATOM 4552 O O . LEU B 1 207 ? 7.188 18.938 8.734 1 98.69 207 LEU B O 1
ATOM 4556 N N . ARG B 1 208 ? 6.445 18.766 6.684 1 98.31 208 ARG B N 1
ATOM 4557 C CA . ARG B 1 208 ? 6.215 17.328 6.832 1 98.31 208 ARG B CA 1
ATOM 4558 C C . ARG B 1 208 ? 7.52 16.578 7.082 1 98.31 208 ARG B C 1
ATOM 4560 O O . ARG B 1 208 ? 7.562 15.633 7.871 1 98.31 208 ARG B O 1
ATOM 4567 N N . GLU B 1 209 ? 8.555 16.969 6.418 1 97.94 209 GLU B N 1
ATOM 4568 C CA . GLU B 1 209 ? 9.859 16.359 6.648 1 97.94 209 GLU B CA 1
ATOM 4569 C C . GLU B 1 209 ? 10.398 16.719 8.039 1 97.94 209 GLU B C 1
ATOM 4571 O O . GLU B 1 209 ? 11.062 15.898 8.672 1 97.94 209 GLU B O 1
ATOM 4576 N N . VAL B 1 210 ? 10.148 17.953 8.477 1 98 210 VAL B N 1
ATOM 4577 C CA . VAL B 1 210 ? 10.531 18.344 9.828 1 98 210 VAL B CA 1
ATOM 4578 C C . VAL B 1 210 ? 9.82 17.453 10.844 1 98 210 VAL B C 1
ATOM 4580 O O . VAL B 1 210 ? 10.438 16.969 11.797 1 98 210 VAL B O 1
ATOM 4583 N N . GLU B 1 211 ? 8.547 17.266 10.602 1 97.38 211 GLU B N 1
ATOM 4584 C CA . GLU B 1 211 ? 7.766 16.391 11.461 1 97.38 211 GLU B CA 1
ATOM 4585 C C . GLU B 1 211 ? 8.391 15 11.531 1 97.38 211 GLU B C 1
ATOM 4587 O O . GLU B 1 211 ? 8.555 14.438 12.625 1 97.38 211 GLU B O 1
ATOM 4592 N N . ARG B 1 212 ? 8.719 14.477 10.438 1 96.25 212 ARG B N 1
ATOM 4593 C CA . ARG B 1 212 ? 9.328 13.148 10.375 1 96.25 212 ARG B CA 1
ATOM 4594 C C . ARG B 1 212 ? 10.656 13.125 11.133 1 96.25 212 ARG B C 1
ATOM 4596 O O . ARG B 1 212 ? 10.961 12.148 11.82 1 96.25 212 ARG B O 1
ATOM 4603 N N . MET B 1 213 ? 11.469 14.164 10.992 1 94.88 213 MET B N 1
ATOM 4604 C CA . MET B 1 213 ? 12.75 14.281 11.688 1 94.88 213 MET B CA 1
ATOM 4605 C C . MET B 1 213 ? 12.555 14.227 13.195 1 94.88 213 MET B C 1
ATOM 4607 O O . MET B 1 213 ? 13.305 13.539 13.898 1 94.88 213 MET B O 1
ATOM 4611 N N . ILE B 1 214 ? 11.602 14.914 13.633 1 95.5 214 ILE B N 1
ATOM 4612 C CA . ILE B 1 214 ? 11.336 14.977 15.07 1 95.5 214 ILE B CA 1
ATOM 4613 C C . ILE B 1 214 ? 10.875 13.609 15.57 1 95.5 214 ILE B C 1
ATOM 4615 O O . ILE B 1 214 ? 11.367 13.117 16.594 1 95.5 214 ILE B O 1
ATOM 4619 N N . VAL B 1 215 ? 9.93 12.984 14.859 1 94.12 215 VAL B N 1
ATOM 4620 C CA . VAL B 1 215 ? 9.375 11.688 15.25 1 94.12 215 VAL B CA 1
ATOM 4621 C C . VAL B 1 215 ? 10.492 10.648 15.289 1 94.12 215 VAL B C 1
ATOM 4623 O O . VAL B 1 215 ? 10.578 9.852 16.219 1 94.12 215 VAL B O 1
ATOM 4626 N N . SER B 1 216 ? 11.289 10.695 14.266 1 89.94 216 SER B N 1
ATOM 4627 C CA . SER B 1 216 ? 12.398 9.758 14.195 1 89.94 216 SER B CA 1
ATOM 4628 C C . SER B 1 216 ? 13.367 9.961 15.352 1 89.94 216 SER B C 1
ATOM 4630 O O . SER B 1 216 ? 13.875 8.984 15.922 1 89.94 216 SER B O 1
ATOM 4632 N N . ALA B 1 217 ? 13.688 11.164 15.711 1 87.38 217 ALA B N 1
ATOM 4633 C CA . ALA B 1 217 ? 14.594 11.477 16.812 1 87.38 217 ALA B CA 1
ATOM 4634 C C . ALA B 1 217 ? 14.023 11 18.141 1 87.38 217 ALA B C 1
ATOM 4636 O O . ALA B 1 217 ? 14.758 10.508 19 1 87.38 217 ALA B O 1
ATOM 4637 N N . ASN B 1 218 ? 12.805 11.141 18.281 1 85.31 218 ASN B N 1
ATOM 4638 C CA . ASN B 1 218 ? 12.133 10.695 19.5 1 85.31 218 ASN B CA 1
ATOM 4639 C C . ASN B 1 218 ? 12.18 9.18 19.641 1 85.31 218 ASN B C 1
ATOM 4641 O O . ASN B 1 218 ? 12.367 8.656 20.75 1 85.31 218 ASN B O 1
ATOM 4645 N N . SER B 1 219 ? 11.961 8.516 18.531 1 80.06 219 SER B N 1
ATOM 4646 C CA . SER B 1 219 ? 11.992 7.059 18.547 1 80.06 219 SER B CA 1
ATOM 4647 C C . SER B 1 219 ? 13.383 6.543 18.922 1 80.06 219 SER B C 1
ATOM 4649 O O . SER B 1 219 ? 13.508 5.582 19.688 1 80.06 219 SER B O 1
ATOM 4651 N N . ALA B 1 220 ? 14.469 7.188 18.484 1 72.88 220 ALA B N 1
ATOM 4652 C CA . ALA B 1 220 ? 15.844 6.789 18.766 1 72.88 220 ALA B CA 1
ATOM 4653 C C . ALA B 1 220 ? 16.172 6.992 20.25 1 72.88 220 ALA B C 1
ATOM 4655 O O . ALA B 1 220 ? 16.938 6.223 20.828 1 72.88 220 ALA B O 1
ATOM 4656 N N . ARG B 1 221 ? 15.633 7.922 20.797 1 73.44 221 ARG B N 1
ATOM 4657 C CA . ARG B 1 221 ? 15.852 8.242 22.203 1 73.44 221 ARG B CA 1
ATOM 4658 C C . ARG B 1 221 ? 15.195 7.199 23.109 1 73.44 221 ARG B C 1
ATOM 4660 O O . ARG B 1 221 ? 15.75 6.836 24.156 1 73.44 221 ARG B O 1
ATOM 4667 N N . HIS B 1 222 ? 14.102 6.742 22.672 1 68.62 222 HIS B N 1
ATOM 4668 C CA . HIS B 1 222 ? 13.391 5.75 23.469 1 68.62 222 HIS B CA 1
ATOM 4669 C C . HIS B 1 222 ? 14.102 4.398 23.438 1 68.62 222 HIS B C 1
ATOM 4671 O O . HIS B 1 222 ? 14.086 3.66 24.422 1 68.62 222 HIS B O 1
ATOM 4677 N N . SER B 1 223 ? 14.75 4.105 22.359 1 61.59 223 SER B N 1
ATOM 4678 C CA . SER B 1 223 ? 15.461 2.84 22.219 1 61.59 223 SER B CA 1
ATOM 4679 C C . SER B 1 223 ? 16.797 2.873 22.938 1 61.59 223 SER B C 1
ATOM 4681 O O . SER B 1 223 ? 17.312 1.832 23.359 1 61.59 223 SER B O 1
ATOM 4683 N N . ALA B 1 224 ? 17.562 3.992 22.875 1 51.09 224 ALA B N 1
ATOM 4684 C CA . ALA B 1 224 ? 18.859 4.055 23.531 1 51.09 224 ALA B CA 1
ATOM 4685 C C . ALA B 1 224 ? 18.719 4.145 25.047 1 51.09 224 ALA B C 1
ATOM 4687 O O . ALA B 1 224 ? 18.219 5.141 25.562 1 51.09 224 ALA B O 1
ATOM 4688 N N . ALA B 1 225 ? 18.297 3.092 25.656 1 46.06 225 ALA B N 1
ATOM 4689 C CA . ALA B 1 225 ? 18.016 2.846 27.062 1 46.06 225 ALA B CA 1
ATOM 4690 C C . ALA B 1 225 ? 19.047 3.549 27.953 1 46.06 225 ALA B C 1
ATOM 4692 O O . ALA B 1 225 ? 19.281 3.125 29.094 1 46.06 225 ALA B O 1
ATOM 4693 N N . THR B 1 226 ? 20.109 4.254 27.453 1 45.38 226 THR B N 1
ATOM 4694 C CA . THR B 1 226 ? 21 4.559 28.562 1 45.38 226 THR B CA 1
ATOM 4695 C C . THR B 1 226 ? 20.297 5.398 29.609 1 45.38 226 THR B C 1
ATOM 4697 O O . THR B 1 226 ? 19.328 6.098 29.312 1 45.38 226 THR B O 1
ATOM 4700 N N . GLU B 1 227 ? 20.734 5.262 30.938 1 44.62 227 GLU B N 1
ATOM 4701 C CA . GLU B 1 227 ? 20.328 5.758 32.25 1 44.62 227 GLU B CA 1
ATOM 4702 C C . GLU B 1 227 ? 19.969 7.242 32.188 1 44.62 227 GLU B C 1
ATOM 4704 O O . GLU B 1 227 ? 19.203 7.738 33 1 44.62 227 GLU B O 1
ATOM 4709 N N . GLU B 1 228 ? 20.906 8.102 31.703 1 44.19 228 GLU B N 1
ATOM 4710 C CA . GLU B 1 228 ? 20.75 9.531 31.984 1 44.19 228 GLU B CA 1
ATOM 4711 C C . GLU B 1 228 ? 19.734 10.164 31.031 1 44.19 228 GLU B C 1
ATOM 4713 O O . GLU B 1 228 ? 20.078 10.555 29.922 1 44.19 228 GLU B O 1
ATOM 4718 N N . GLU B 1 229 ? 18.531 9.641 30.75 1 49.12 229 GLU B N 1
ATOM 4719 C CA . GLU B 1 229 ? 17.375 10.234 30.062 1 49.12 229 GLU B CA 1
ATOM 4720 C C . GLU B 1 229 ? 17.297 11.734 30.312 1 49.12 229 GLU B C 1
ATOM 4722 O O . GLU B 1 229 ? 17 12.164 31.422 1 49.12 229 GLU B O 1
ATOM 4727 N N . SER B 1 230 ? 18.141 12.547 29.781 1 52.44 230 SER B N 1
ATOM 4728 C CA . SER B 1 230 ? 17.891 13.977 29.938 1 52.44 230 SER B CA 1
ATOM 4729 C C . SER B 1 230 ? 16.406 14.297 29.75 1 52.44 230 SER B C 1
ATOM 4731 O O . SER B 1 230 ? 15.797 13.875 28.781 1 52.44 230 SER B O 1
ATOM 4733 N N . THR B 1 231 ? 15.648 14.398 30.734 1 58.47 231 THR B N 1
ATOM 4734 C CA . THR B 1 231 ? 14.258 14.805 30.922 1 58.47 231 THR B CA 1
ATOM 4735 C C . THR B 1 231 ? 13.906 15.992 30.031 1 58.47 231 THR B C 1
ATOM 4737 O O . THR B 1 231 ? 12.742 16.375 29.938 1 58.47 231 THR B O 1
ATOM 4740 N N . THR B 1 232 ? 14.977 16.547 29.328 1 65.69 232 THR B N 1
ATOM 4741 C CA . THR B 1 232 ? 14.602 17.766 28.609 1 65.69 232 THR B CA 1
ATOM 4742 C C . THR B 1 232 ? 14.195 17.438 27.172 1 65.69 232 THR B C 1
ATOM 4744 O O . THR B 1 232 ? 14.898 16.703 26.469 1 65.69 232 THR B O 1
ATOM 4747 N N . PRO B 1 233 ? 13.109 17.859 26.75 1 73.31 233 PRO B N 1
ATOM 4748 C CA . PRO B 1 233 ? 12.656 17.641 25.375 1 73.31 233 PRO B CA 1
ATOM 4749 C C . PRO B 1 233 ? 13.648 18.156 24.328 1 73.31 233 PRO B C 1
ATOM 4751 O O . PRO B 1 233 ? 14.312 19.172 24.562 1 73.31 233 PRO B O 1
ATOM 4754 N N . PRO B 1 234 ? 13.852 17.391 23.297 1 86.94 234 PRO B N 1
ATOM 4755 C CA . PRO B 1 234 ? 14.75 17.875 22.25 1 86.94 234 PRO B CA 1
ATOM 4756 C C . PRO B 1 234 ? 14.344 19.234 21.688 1 86.94 234 PRO B C 1
ATOM 4758 O O . PRO B 1 234 ? 13.148 19.547 21.641 1 86.94 234 PRO B O 1
ATOM 4761 N N . MET B 1 235 ? 15.391 20.094 21.438 1 92.12 235 MET B N 1
ATOM 4762 C CA . MET B 1 235 ? 15.148 21.422 20.875 1 92.12 235 MET B CA 1
ATOM 4763 C C . MET B 1 235 ? 15.484 21.453 19.391 1 92.12 235 MET B C 1
ATOM 4765 O O . MET B 1 235 ? 16.438 20.812 18.953 1 92.12 235 MET B O 1
ATOM 4769 N N . VAL B 1 236 ? 14.695 22.125 18.672 1 95.06 236 VAL B N 1
ATOM 4770 C CA . VAL B 1 236 ? 14.93 22.391 17.25 1 95.06 236 VAL B CA 1
ATOM 4771 C C . VAL B 1 236 ? 15.398 23.828 17.062 1 95.06 236 VAL B C 1
ATOM 4773 O O . VAL B 1 236 ? 14.75 24.766 17.547 1 95.06 236 VAL B O 1
ATOM 4776 N N . THR B 1 237 ? 16.531 23.984 16.453 1 94.12 237 THR B N 1
ATOM 4777 C CA . THR B 1 237 ? 16.984 25.328 16.109 1 94.12 237 THR B CA 1
ATOM 4778 C C . THR B 1 237 ? 16.344 25.781 14.789 1 94.12 237 THR B C 1
ATOM 4780 O O . THR B 1 237 ? 16.469 25.094 13.773 1 94.12 237 THR B O 1
ATOM 4783 N N . LEU B 1 238 ? 15.641 26.891 14.828 1 95.19 238 LEU B N 1
ATOM 4784 C CA . LEU B 1 238 ? 15.078 27.5 13.641 1 95.19 238 LEU B CA 1
ATOM 4785 C C . LEU B 1 238 ? 15.852 28.766 13.258 1 95.19 238 LEU B C 1
ATOM 4787 O O . LEU B 1 238 ? 15.781 29.781 13.945 1 95.19 238 LEU B O 1
ATOM 4791 N N . GLY B 1 239 ? 16.641 28.656 12.227 1 94.94 239 GLY B N 1
ATOM 4792 C CA . GLY B 1 239 ? 17.25 29.812 11.602 1 94.94 239 GLY B CA 1
ATOM 4793 C C . GLY B 1 239 ? 16.422 30.391 10.461 1 94.94 239 GLY B C 1
ATOM 4794 O O . GLY B 1 239 ? 15.688 29.656 9.797 1 94.94 239 GLY B O 1
ATOM 4795 N N . PHE B 1 240 ? 16.5 31.719 10.25 1 93.81 240 PHE B N 1
ATOM 4796 C CA . PHE B 1 240 ? 15.688 32.281 9.172 1 93.81 240 PHE B CA 1
ATOM 4797 C C . PHE B 1 240 ? 16.297 33.594 8.672 1 93.81 240 PHE B C 1
ATOM 4799 O O . PHE B 1 240 ? 17.031 34.281 9.406 1 93.81 240 PHE B O 1
ATOM 4806 N N . ASP B 1 241 ? 16.109 33.875 7.48 1 93.06 241 ASP B N 1
ATOM 4807 C CA . ASP B 1 241 ? 16.328 35.188 6.879 1 93.06 241 ASP B CA 1
ATOM 4808 C C . ASP B 1 241 ? 15.141 35.594 6.008 1 93.06 241 ASP B C 1
ATOM 4810 O O . ASP B 1 241 ? 14.016 35.156 6.223 1 93.06 241 ASP B O 1
ATOM 4814 N N . ASP B 1 242 ? 15.375 36.5 5.043 1 90.69 242 ASP B N 1
ATOM 4815 C CA . ASP B 1 242 ? 14.258 37.062 4.297 1 90.69 242 ASP B CA 1
ATOM 4816 C C . ASP B 1 242 ? 13.617 36 3.396 1 90.69 242 ASP B C 1
ATOM 4818 O O . ASP B 1 242 ? 12.422 36.062 3.111 1 90.69 242 ASP B O 1
ATOM 4822 N N . THR B 1 243 ? 14.406 35 3.062 1 93.38 243 THR B N 1
ATOM 4823 C CA . THR B 1 243 ? 13.898 34.125 2.02 1 93.38 243 THR B CA 1
ATOM 4824 C C . THR B 1 243 ? 13.961 32.656 2.467 1 93.38 243 THR B C 1
ATOM 4826 O O . THR B 1 243 ? 13.297 31.797 1.888 1 93.38 243 THR B O 1
ATOM 4829 N N . GLN B 1 244 ? 14.773 32.438 3.492 1 95.5 244 GLN B N 1
ATOM 4830 C CA . GLN B 1 244 ? 15.062 31.031 3.824 1 95.5 244 GLN B CA 1
ATOM 4831 C C . GLN B 1 244 ? 14.758 30.734 5.289 1 95.5 244 GLN B C 1
ATOM 4833 O O . GLN B 1 244 ? 14.797 31.641 6.129 1 95.5 244 GLN B O 1
ATOM 4838 N N . VAL B 1 245 ? 14.438 29.516 5.551 1 96.44 245 VAL B N 1
ATOM 4839 C CA . VAL B 1 245 ? 14.414 28.984 6.906 1 96.44 245 VAL B CA 1
ATOM 4840 C C . VAL B 1 245 ? 15.266 27.719 6.977 1 96.44 245 VAL B C 1
ATOM 4842 O O . VAL B 1 245 ? 15.383 26.984 5.992 1 96.44 245 VAL B O 1
ATOM 4845 N N . VAL B 1 246 ? 15.836 27.484 8.125 1 97.5 246 VAL B N 1
ATOM 4846 C CA . VAL B 1 246 ? 16.641 26.297 8.367 1 97.5 246 VAL B CA 1
ATOM 4847 C C . VAL B 1 246 ? 16.25 25.672 9.703 1 97.5 246 VAL B C 1
ATOM 4849 O O . VAL B 1 246 ? 16.188 26.359 10.727 1 97.5 246 VAL B O 1
ATOM 4852 N N . PHE B 1 247 ? 15.906 24.391 9.688 1 97.06 247 PHE B N 1
ATOM 4853 C CA . PHE B 1 247 ? 15.648 23.609 10.891 1 97.06 247 PHE B CA 1
ATOM 4854 C C . PHE B 1 247 ? 16.828 22.703 11.203 1 97.06 247 PHE B C 1
ATOM 4856 O O . PHE B 1 247 ? 17.297 21.969 10.328 1 97.06 247 PHE B O 1
ATOM 4863 N N . GLU B 1 248 ? 17.266 22.719 12.414 1 96.5 248 GLU B N 1
ATOM 4864 C CA . GLU B 1 248 ? 18.344 21.828 12.836 1 96.5 248 GLU B CA 1
ATOM 4865 C C . GLU B 1 248 ? 17.938 21 14.047 1 96.5 248 GLU B C 1
ATOM 4867 O O . GLU B 1 248 ? 17.438 21.547 15.039 1 96.5 248 GLU B O 1
ATOM 4872 N N . LEU B 1 249 ? 18.094 19.828 14.008 1 95.44 249 LEU B N 1
ATOM 4873 C CA . LEU B 1 249 ? 17.859 18.859 15.07 1 95.44 249 LEU B CA 1
ATOM 4874 C C . LEU B 1 249 ? 18.953 17.812 15.109 1 95.44 249 LEU B C 1
ATOM 4876 O O . LEU B 1 249 ? 18.984 16.906 14.258 1 95.44 249 LEU B O 1
ATOM 4880 N N . GLY B 1 250 ? 19.844 17.906 16.141 1 92.44 250 GLY B N 1
ATOM 4881 C CA . GLY B 1 250 ? 21 17.031 16.156 1 92.44 250 GLY B CA 1
ATOM 4882 C C . GLY B 1 250 ? 21.906 17.219 14.953 1 92.44 250 GLY B C 1
ATOM 4883 O O . GLY B 1 250 ? 22.375 18.344 14.695 1 92.44 250 GLY B O 1
ATOM 4884 N N . THR B 1 251 ? 22.141 16.172 14.18 1 94.19 251 THR B N 1
ATOM 4885 C CA . THR B 1 251 ? 23.031 16.219 13.023 1 94.19 251 THR B CA 1
ATOM 4886 C C . THR B 1 251 ? 22.234 16.375 11.734 1 94.19 251 THR B C 1
ATOM 4888 O O . THR B 1 251 ? 22.781 16.219 10.641 1 94.19 251 THR B O 1
ATOM 4891 N N . ARG B 1 252 ? 21 16.641 11.836 1 96.44 252 ARG B N 1
ATOM 4892 C CA . ARG B 1 252 ? 20.125 16.781 10.672 1 96.44 252 ARG B CA 1
ATOM 4893 C C . ARG B 1 252 ? 19.75 18.25 10.453 1 96.44 252 ARG B C 1
ATOM 4895 O O . ARG B 1 252 ? 19.484 18.984 11.414 1 96.44 252 ARG B O 1
ATOM 4902 N N . ARG B 1 253 ? 19.75 18.594 9.289 1 97.38 253 ARG B N 1
ATOM 4903 C CA . ARG B 1 253 ? 19.406 19.953 8.906 1 97.38 253 ARG B CA 1
ATOM 4904 C C . ARG B 1 253 ? 18.453 19.969 7.707 1 97.38 253 ARG B C 1
ATOM 4906 O O . ARG B 1 253 ? 18.641 19.203 6.754 1 97.38 253 ARG B O 1
ATOM 4913 N N . LEU B 1 254 ? 17.406 20.766 7.77 1 98.31 254 LEU B N 1
ATOM 4914 C CA . LEU B 1 254 ? 16.484 20.953 6.66 1 98.31 254 LEU B CA 1
ATOM 4915 C C . LEU B 1 254 ? 16.422 22.422 6.25 1 98.31 254 LEU B C 1
ATOM 4917 O O . LEU B 1 254 ? 16.172 23.297 7.082 1 98.31 254 LEU B O 1
ATOM 4921 N N . ASN B 1 255 ? 16.719 22.703 5.016 1 97.88 255 ASN B N 1
ATOM 4922 C CA . ASN B 1 255 ? 16.578 24.016 4.402 1 97.88 255 ASN B CA 1
ATOM 4923 C C . ASN B 1 255 ? 15.281 24.125 3.607 1 97.88 255 ASN B C 1
ATOM 4925 O O . ASN B 1 255 ? 14.891 23.188 2.91 1 97.88 255 ASN B O 1
ATOM 4929 N N . SER B 1 256 ? 14.664 25.234 3.699 1 97.94 256 SER B N 1
ATOM 4930 C CA . SER B 1 256 ? 13.477 25.469 2.881 1 97.94 256 SER B CA 1
ATOM 4931 C C . SER B 1 256 ? 13.336 26.953 2.527 1 97.94 256 SER B C 1
ATOM 4933 O O . SER B 1 256 ? 13.641 27.812 3.346 1 97.94 256 SER B O 1
ATOM 4935 N N . ARG B 1 257 ? 12.914 27.156 1.321 1 96.56 257 ARG B N 1
ATOM 4936 C CA . ARG B 1 257 ? 12.469 28.5 0.966 1 96.56 257 ARG B CA 1
ATOM 4937 C C . ARG B 1 257 ? 11.156 28.844 1.659 1 96.56 257 ARG B C 1
ATOM 4939 O O . ARG B 1 257 ? 10.25 28.016 1.725 1 96.56 257 ARG B O 1
ATOM 4946 N N . LYS B 1 258 ? 11.062 30.062 2.199 1 96.19 258 LYS B N 1
ATOM 4947 C CA . LYS B 1 258 ? 9.797 30.547 2.734 1 96.19 258 LYS B CA 1
ATOM 4948 C C . LYS B 1 258 ? 8.789 30.812 1.617 1 96.19 258 LYS B C 1
ATOM 4950 O O . LYS B 1 258 ? 9.172 30.984 0.458 1 96.19 258 LYS B O 1
ATOM 4955 N N . LEU B 1 259 ? 7.562 30.719 1.978 1 97.5 259 LEU B N 1
ATOM 4956 C CA . LEU B 1 259 ? 6.543 31.219 1.053 1 97.5 259 LEU B CA 1
ATOM 4957 C C . LEU B 1 259 ? 6.344 32.719 1.206 1 97.5 259 LEU B C 1
ATOM 4959 O O . LEU B 1 259 ? 6.254 33.219 2.326 1 97.5 259 LEU B O 1
ATOM 4963 N N . GLU B 1 260 ? 6.355 33.344 0.08 1 93.44 260 GLU B N 1
ATOM 4964 C CA . GLU B 1 260 ? 6.246 34.781 0.086 1 93.44 260 GLU B CA 1
ATOM 4965 C C . GLU B 1 260 ? 4.785 35.25 0.007 1 93.44 260 GLU B C 1
ATOM 4967 O O . GLU B 1 260 ? 3.957 34.562 -0.603 1 93.44 260 GLU B O 1
ATOM 4972 N N . GLY B 1 261 ? 4.57 36.469 0.682 1 93.25 261 GLY B N 1
ATOM 4973 C CA . GLY B 1 261 ? 3.242 37.062 0.648 1 93.25 261 GLY B CA 1
ATOM 4974 C C . GLY B 1 261 ? 2.605 37.156 2.02 1 93.25 261 GLY B C 1
ATOM 4975 O O . GLY B 1 261 ? 3.078 36.562 2.982 1 93.25 261 GLY B O 1
ATOM 4976 N N . ALA B 1 262 ? 1.646 37.969 2.068 1 95 262 ALA B N 1
ATOM 4977 C CA . ALA B 1 262 ? 0.9 38.125 3.314 1 95 262 ALA B CA 1
ATOM 4978 C C . ALA B 1 262 ? -0.064 36.969 3.537 1 95 262 ALA B C 1
ATOM 4980 O O . ALA B 1 262 ? -0.84 36.625 2.645 1 95 262 ALA B O 1
ATOM 4981 N N . TYR B 1 263 ? 0.134 36.375 4.672 1 97.44 263 TYR B N 1
ATOM 4982 C CA . TYR B 1 263 ? -0.823 35.312 5.004 1 97.44 263 TYR B CA 1
ATOM 4983 C C . TYR B 1 263 ? -2.186 35.906 5.34 1 97.44 263 TYR B C 1
ATOM 4985 O O . TYR B 1 263 ? -2.273 37 5.887 1 97.44 263 TYR B O 1
ATOM 4993 N N . PRO B 1 264 ? -3.275 35.188 5.098 1 96.56 264 PRO B N 1
ATOM 4994 C CA . PRO B 1 264 ? -4.602 35.75 5.387 1 96.56 264 PRO B CA 1
ATOM 4995 C C . PRO B 1 264 ? -4.766 36.156 6.848 1 96.56 264 PRO B C 1
ATOM 4997 O O . PRO B 1 264 ? -4.207 35.5 7.742 1 96.56 264 PRO B O 1
ATOM 5000 N N . ALA B 1 265 ? -5.504 37.25 7.004 1 96.94 265 ALA B N 1
ATOM 5001 C CA . ALA B 1 265 ? -5.848 37.656 8.359 1 96.94 265 ALA B CA 1
ATOM 5002 C C . ALA B 1 265 ? -6.891 36.719 8.977 1 96.94 265 ALA B C 1
ATOM 5004 O O . ALA B 1 265 ? -8 37.156 9.297 1 96.94 265 ALA B O 1
ATOM 5005 N N . TYR B 1 266 ? -6.496 35.531 9.242 1 96.75 266 TYR B N 1
ATOM 5006 C CA . TYR B 1 266 ? -7.406 34.438 9.547 1 96.75 266 TYR B CA 1
ATOM 5007 C C . TYR B 1 266 ? -8.086 34.656 10.891 1 96.75 266 TYR B C 1
ATOM 5009 O O . TYR B 1 266 ? -9.164 34.125 11.141 1 96.75 266 TYR B O 1
ATOM 5017 N N . GLU B 1 267 ? -7.488 35.344 11.828 1 95.25 267 GLU B N 1
ATOM 5018 C CA . GLU B 1 267 ? -8.094 35.594 13.125 1 95.25 267 GLU B CA 1
ATOM 5019 C C . GLU B 1 267 ? -9.445 36.312 12.977 1 95.25 267 GLU B C 1
ATOM 5021 O O . GLU B 1 267 ? -10.352 36.094 13.789 1 95.25 267 GLU B O 1
ATOM 5026 N N . GLN B 1 268 ? -9.516 37.062 11.953 1 96.25 268 GLN B N 1
ATOM 5027 C CA . GLN B 1 268 ? -10.734 37.844 11.711 1 96.25 268 GLN B CA 1
ATOM 5028 C C . GLN B 1 268 ? -11.859 36.938 11.203 1 96.25 268 GLN B C 1
ATOM 5030 O O . GLN B 1 268 ? -13.023 37.312 11.227 1 96.25 268 GLN B O 1
ATOM 5035 N N . LEU B 1 269 ? -11.523 35.781 10.703 1 94.69 269 LEU B N 1
ATOM 5036 C CA . LEU B 1 269 ? -12.5 34.875 10.133 1 94.69 269 LEU B CA 1
ATOM 5037 C C . LEU B 1 269 ? -13.148 34 11.219 1 94.69 269 LEU B C 1
ATOM 5039 O O . LEU B 1 269 ? -14.156 33.344 10.969 1 94.69 269 LEU B O 1
ATOM 5043 N N . ILE B 1 270 ? -12.602 34.031 12.398 1 95.88 270 ILE B N 1
ATOM 5044 C CA . ILE B 1 270 ? -13.094 33.219 13.5 1 95.88 270 ILE B CA 1
ATOM 5045 C C . ILE B 1 270 ? -14.102 34 14.32 1 95.88 270 ILE B C 1
ATOM 5047 O O . ILE B 1 270 ? -13.734 34.969 14.984 1 95.88 270 ILE B O 1
ATOM 5051 N N . PRO B 1 271 ? -15.289 33.562 14.359 1 95.38 271 PRO B N 1
ATOM 5052 C CA . PRO B 1 271 ? -16.281 34.25 15.172 1 95.38 271 PRO B CA 1
ATOM 5053 C C . PRO B 1 271 ? -16 34.156 16.672 1 95.38 271 PRO B C 1
ATOM 5055 O O . PRO B 1 271 ? -15.367 33.188 17.109 1 95.38 271 PRO B O 1
ATOM 5058 N N . ASN B 1 272 ? -16.469 35.156 17.375 1 92.94 272 ASN B N 1
ATOM 5059 C CA . ASN B 1 272 ? -16.25 35.125 18.828 1 92.94 272 ASN B CA 1
ATOM 5060 C C . ASN B 1 272 ? -17.562 34.938 19.578 1 92.94 272 ASN B C 1
ATOM 5062 O O . ASN B 1 272 ? -17.578 34.875 20.812 1 92.94 272 ASN B O 1
ATOM 5066 N N . LYS B 1 273 ? -18.578 34.969 18.875 1 95.38 273 LYS B N 1
ATOM 5067 C CA . LYS B 1 273 ? -19.891 34.688 19.453 1 95.38 273 LYS B CA 1
ATOM 5068 C C . LYS B 1 273 ? -20.641 33.625 18.641 1 95.38 273 LYS B C 1
ATOM 5070 O O . LYS B 1 273 ? -20.516 33.594 17.406 1 95.38 273 LYS B O 1
ATOM 5075 N N . PHE B 1 274 ? -21.469 32.969 19.359 1 96.69 274 PHE B N 1
ATOM 5076 C CA . PHE B 1 274 ? -22.172 31.859 18.703 1 96.69 274 PHE B CA 1
ATOM 5077 C C . PHE B 1 274 ? -23.609 31.766 19.203 1 96.69 274 PHE B C 1
ATOM 5079 O O . PHE B 1 274 ? -23.891 32.031 20.375 1 96.69 274 PHE B O 1
ATOM 5086 N N . LEU B 1 275 ? -24.422 31.391 18.328 1 96.62 275 LEU B N 1
ATOM 5087 C CA . LEU B 1 275 ? -25.828 31.25 18.641 1 96.62 275 LEU B CA 1
ATOM 5088 C C . LEU B 1 275 ? -26.156 29.828 19.125 1 96.62 275 LEU B C 1
ATOM 5090 O O . LEU B 1 275 ? -27.125 29.609 19.844 1 96.62 275 LEU B O 1
ATOM 5094 N N . SER B 1 276 ? -25.453 28.891 18.672 1 96.94 276 SER B N 1
ATOM 5095 C CA . SER B 1 276 ? -25.703 27.484 18.984 1 96.94 276 SER B CA 1
ATOM 5096 C C . SER B 1 276 ? -24.406 26.734 19.281 1 96.94 276 SER B C 1
ATOM 5098 O O . SER B 1 276 ? -23.344 27.125 18.797 1 96.94 276 SER B O 1
ATOM 5100 N N . GLN B 1 277 ? -24.516 25.766 20.109 1 96.88 277 GLN B N 1
ATOM 5101 C CA . GLN B 1 277 ? -23.406 24.906 20.469 1 96.88 277 GLN B CA 1
ATOM 5102 C C . GLN B 1 277 ? -23.828 23.438 20.516 1 96.88 277 GLN B C 1
ATOM 5104 O O . GLN B 1 277 ? -24.906 23.125 21 1 96.88 277 GLN B O 1
ATOM 5109 N N . VAL B 1 278 ? -22.984 22.609 19.984 1 97.62 278 VAL B N 1
ATOM 5110 C CA . VAL B 1 278 ? -23.234 21.172 19.969 1 97.62 278 VAL B CA 1
ATOM 5111 C C . VAL B 1 278 ? -22.016 20.438 20.562 1 97.62 278 VAL B C 1
ATOM 5113 O O . VAL B 1 278 ? -20.906 20.562 20.062 1 97.62 278 VAL B O 1
ATOM 5116 N N . ASN B 1 279 ? -22.156 19.734 21.656 1 97.62 279 ASN B N 1
ATOM 5117 C CA . ASN B 1 279 ? -21.141 18.844 22.188 1 97.62 279 ASN B CA 1
ATOM 5118 C C . ASN B 1 279 ? -21.422 17.391 21.828 1 97.62 279 ASN B C 1
ATOM 5120 O O . ASN B 1 279 ? -22.531 16.891 22.047 1 97.62 279 ASN B O 1
ATOM 5124 N N . VAL B 1 280 ? -20.453 16.719 21.25 1 97.94 280 VAL B N 1
ATOM 5125 C CA . VAL B 1 280 ? -20.688 15.359 20.766 1 97.94 280 VAL B CA 1
ATOM 5126 C C . VAL B 1 280 ? -19.422 14.523 20.953 1 97.94 280 VAL B C 1
ATOM 5128 O O . VAL B 1 280 ? -18.312 15.062 21.031 1 97.94 280 VAL B O 1
ATOM 5131 N N . GLU B 1 281 ? -19.578 13.219 21.078 1 98.06 281 GLU B N 1
ATOM 5132 C CA . GLU B 1 281 ? -18.438 12.297 21.156 1 98.06 281 GLU B CA 1
ATOM 5133 C C . GLU B 1 281 ? -17.703 12.242 19.828 1 98.06 281 GLU B C 1
ATOM 5135 O O . GLU B 1 281 ? -18.297 11.953 18.781 1 98.06 281 GLU B O 1
ATOM 5140 N N . ARG B 1 282 ? -16.406 12.477 19.797 1 97.62 282 ARG B N 1
ATOM 5141 C CA . ARG B 1 282 ? -15.594 12.664 18.609 1 97.62 282 ARG B CA 1
ATOM 5142 C C . ARG B 1 282 ? -15.547 11.383 17.766 1 97.62 282 ARG B C 1
ATOM 5144 O O . ARG B 1 282 ? -15.766 11.422 16.562 1 97.62 282 ARG B O 1
ATOM 5151 N N . ARG B 1 283 ? -15.258 10.289 18.375 1 97.5 283 ARG B N 1
ATOM 5152 C CA . ARG B 1 283 ? -15.078 9.039 17.656 1 97.5 283 ARG B CA 1
ATOM 5153 C C . ARG B 1 283 ? -16.391 8.57 17.016 1 97.5 283 ARG B C 1
ATOM 5155 O O . ARG B 1 283 ? -16.391 8.008 15.922 1 97.5 283 ARG B O 1
ATOM 5162 N N . THR B 1 284 ? -17.469 8.734 17.766 1 97.69 284 THR B N 1
ATOM 5163 C CA . THR B 1 284 ? -18.781 8.383 17.234 1 97.69 284 THR B CA 1
ATOM 5164 C C . THR B 1 284 ? -19.094 9.195 15.984 1 97.69 284 THR B C 1
ATOM 5166 O O . THR B 1 284 ? -19.547 8.648 14.977 1 97.69 284 THR B O 1
ATOM 5169 N N . LEU B 1 285 ? -18.844 10.453 16.094 1 98.44 285 LEU B N 1
ATOM 5170 C CA . LEU B 1 285 ? -19.078 11.328 14.953 1 98.44 285 LEU B CA 1
ATOM 5171 C C . LEU B 1 285 ? -18.172 10.953 13.781 1 98.44 285 LEU B C 1
ATOM 5173 O O . LEU B 1 285 ? -18.641 10.852 12.648 1 98.44 285 LEU B O 1
ATOM 5177 N N . LEU B 1 286 ? -16.922 10.742 14.039 1 98.38 286 LEU B N 1
ATOM 5178 C CA . LEU B 1 286 ? -15.961 10.383 13 1 98.38 286 LEU B CA 1
ATOM 5179 C C . LEU B 1 286 ? -16.375 9.078 12.32 1 98.38 286 LEU B C 1
ATOM 5181 O O . LEU B 1 286 ? -16.359 8.992 11.086 1 98.38 286 LEU B O 1
ATOM 5185 N N . ALA B 1 287 ? -16.734 8.102 13.109 1 97.94 287 ALA B N 1
ATOM 5186 C CA . ALA B 1 287 ? -17.156 6.816 12.562 1 97.94 287 ALA B CA 1
ATOM 5187 C C . ALA B 1 287 ? -18.375 6.973 11.672 1 97.94 287 ALA B C 1
ATOM 5189 O O . ALA B 1 287 ? -18.453 6.367 10.602 1 97.94 287 ALA B O 1
ATOM 5190 N N . ALA B 1 288 ? -19.328 7.73 12.117 1 98.38 288 ALA B N 1
ATOM 5191 C CA . ALA B 1 288 ? -20.531 7.984 11.328 1 98.38 288 ALA B CA 1
ATOM 5192 C C . ALA B 1 288 ? -20.188 8.656 10.008 1 98.38 288 ALA B C 1
ATOM 5194 O O . ALA B 1 288 ? -20.734 8.297 8.961 1 98.38 288 ALA B O 1
ATOM 5195 N N . LEU B 1 289 ? -19.312 9.617 10.109 1 98.5 289 LEU B N 1
ATOM 5196 C CA . LEU B 1 289 ? -18.891 10.328 8.906 1 98.5 289 LEU B CA 1
ATOM 5197 C C . LEU B 1 289 ? -18.188 9.383 7.934 1 98.5 289 LEU B C 1
ATOM 5199 O O . LEU B 1 289 ? -18.375 9.484 6.719 1 98.5 289 LEU B O 1
ATOM 5203 N N . GLU B 1 290 ? -17.375 8.5 8.422 1 97.94 290 GLU B N 1
ATOM 5204 C CA . GLU B 1 290 ? -16.703 7.508 7.586 1 97.94 290 GLU B CA 1
ATOM 5205 C C . GLU B 1 290 ? -17.719 6.629 6.855 1 97.94 290 GLU B C 1
ATOM 5207 O O . GLU B 1 290 ? -17.547 6.344 5.668 1 97.94 290 GLU B O 1
ATOM 5212 N N . ARG B 1 291 ? -18.734 6.199 7.574 1 97.5 291 ARG B N 1
ATOM 5213 C CA . ARG B 1 291 ? -19.766 5.359 6.977 1 97.5 291 ARG B CA 1
ATOM 5214 C C . ARG B 1 291 ? -20.594 6.145 5.969 1 97.5 291 ARG B C 1
ATOM 5216 O O . ARG B 1 291 ? -20.75 5.727 4.82 1 97.5 291 ARG B O 1
ATOM 5223 N N . ILE B 1 292 ? -21.062 7.348 6.375 1 96.81 292 ILE B N 1
ATOM 5224 C CA . ILE B 1 292 ? -21.891 8.195 5.527 1 96.81 292 ILE B CA 1
ATOM 5225 C C . ILE B 1 292 ? -21.094 8.648 4.309 1 96.81 292 ILE B C 1
ATOM 5227 O O . ILE B 1 292 ? -21.656 8.82 3.221 1 96.81 292 ILE B O 1
ATOM 5231 N N . GLY B 1 293 ? -19.828 8.75 4.539 1 97.31 293 GLY B N 1
ATOM 5232 C CA . GLY B 1 293 ? -18.922 9.203 3.49 1 97.31 293 GLY B CA 1
ATOM 5233 C C . GLY B 1 293 ? -18.938 8.312 2.264 1 97.31 293 GLY B C 1
ATOM 5234 O O . GLY B 1 293 ? -18.719 8.781 1.146 1 97.31 293 GLY B O 1
ATOM 5235 N N . VAL B 1 294 ? -19.234 7.043 2.406 1 96.38 294 VAL B N 1
ATOM 5236 C CA . VAL B 1 294 ? -19.266 6.102 1.293 1 96.38 294 VAL B CA 1
ATOM 5237 C C . VAL B 1 294 ? -20.297 6.566 0.255 1 96.38 294 VAL B C 1
ATOM 5239 O O . VAL B 1 294 ? -19.984 6.629 -0.938 1 96.38 294 VAL B O 1
ATOM 5242 N N . LEU B 1 295 ? -21.5 6.926 0.708 1 96.38 295 LEU B N 1
ATOM 5243 C CA . LEU B 1 295 ? -22.531 7.391 -0.21 1 96.38 295 LEU B CA 1
ATOM 5244 C C . LEU B 1 295 ? -22.281 8.836 -0.631 1 96.38 295 LEU B C 1
ATOM 5246 O O . LEU B 1 295 ? -22.562 9.219 -1.767 1 96.38 295 LEU B O 1
ATOM 5250 N N . ALA B 1 296 ? -21.734 9.602 0.324 1 96.12 296 ALA B N 1
ATOM 5251 C CA . ALA B 1 296 ? -21.438 11 0.015 1 96.12 296 ALA B CA 1
ATOM 5252 C C . ALA B 1 296 ? -20.453 11.102 -1.136 1 96.12 296 ALA B C 1
ATOM 5254 O O . ALA B 1 296 ? -20.516 12.031 -1.948 1 96.12 296 ALA B O 1
ATOM 5255 N N . SER B 1 297 ? -19.516 10.148 -1.169 1 95.25 297 SER B N 1
ATOM 5256 C CA . SER B 1 297 ? -18.484 10.172 -2.205 1 95.25 297 SER B CA 1
ATOM 5257 C C . SER B 1 297 ? -19.094 10.031 -3.594 1 95.25 297 SER B C 1
ATOM 5259 O O . SER B 1 297 ? -18.469 10.391 -4.594 1 95.25 297 SER B O 1
ATOM 5261 N N . GLN B 1 298 ? -20.328 9.492 -3.648 1 91.12 298 GLN B N 1
ATOM 5262 C CA . GLN B 1 298 ? -21.047 9.359 -4.91 1 91.12 298 GLN B CA 1
ATOM 5263 C C . GLN B 1 298 ? -21.688 10.68 -5.328 1 91.12 298 GLN B C 1
ATOM 5265 O O . GLN B 1 298 ? -22.188 10.812 -6.449 1 91.12 298 GLN B O 1
ATOM 5270 N N . LYS B 1 299 ? -21.766 11.633 -4.48 1 88 299 LYS B N 1
ATOM 5271 C CA . LYS B 1 299 ? -22.422 12.906 -4.703 1 88 299 LYS B CA 1
ATOM 5272 C C . LYS B 1 299 ? -21.562 14.07 -4.203 1 88 299 LYS B C 1
ATOM 5274 O O . LYS B 1 299 ? -21.969 14.805 -3.297 1 88 299 LYS B O 1
ATOM 5279 N N . ASN B 1 300 ? -20.453 14.375 -4.707 1 92.38 300 ASN B N 1
ATOM 5280 C CA . ASN B 1 300 ? -19.578 15.516 -4.504 1 92.38 300 ASN B CA 1
ATOM 5281 C C . ASN B 1 300 ? -19.125 15.625 -3.049 1 92.38 300 ASN B C 1
ATOM 5283 O O . ASN B 1 300 ? -18.844 16.719 -2.561 1 92.38 300 ASN B O 1
ATOM 5287 N N . ASP B 1 301 ? -19.266 14.539 -2.254 1 96.56 301 ASP B N 1
ATOM 5288 C CA . ASP B 1 301 ? -18.766 14.43 -0.89 1 96.56 301 ASP B CA 1
ATOM 5289 C C . ASP B 1 301 ? -19.531 15.336 0.061 1 96.56 301 ASP B C 1
ATOM 5291 O O . ASP B 1 301 ? -18.984 15.82 1.053 1 96.56 301 ASP B O 1
ATOM 5295 N N . ILE B 1 302 ? -20.812 15.633 -0.262 1 96.81 302 ILE B N 1
ATOM 5296 C CA . ILE B 1 302 ? -21.625 16.531 0.561 1 96.81 302 ILE B CA 1
ATOM 5297 C C . ILE B 1 302 ? -22.453 15.727 1.546 1 96.81 302 ILE B C 1
ATOM 5299 O O . ILE B 1 302 ? -23.094 14.742 1.166 1 96.81 302 ILE B O 1
ATOM 5303 N N . VAL B 1 303 ? -22.422 16.094 2.77 1 97.44 303 VAL B N 1
ATOM 5304 C CA . VAL B 1 303 ? -23.234 15.508 3.82 1 97.44 303 VAL B CA 1
ATOM 5305 C C . VAL B 1 303 ? -24.078 16.594 4.484 1 97.44 303 VAL B C 1
ATOM 5307 O O . VAL B 1 303 ? -23.609 17.719 4.703 1 97.44 303 VAL B O 1
ATOM 5310 N N . LYS B 1 304 ? -25.312 16.281 4.754 1 97.31 304 LYS B N 1
ATOM 5311 C CA . LYS B 1 304 ? -26.188 17.172 5.504 1 97.31 304 LYS B CA 1
ATOM 5312 C C . LYS B 1 304 ? -26.188 16.828 6.988 1 97.31 304 LYS B C 1
ATOM 5314 O O . LYS B 1 304 ? -26.266 15.648 7.359 1 97.31 304 LYS B O 1
ATOM 5319 N N . CYS B 1 305 ? -26.047 17.828 7.738 1 97.62 305 CYS B N 1
ATOM 5320 C CA . CYS B 1 305 ? -26.125 17.688 9.188 1 97.62 305 CYS B CA 1
ATOM 5321 C C . CYS B 1 305 ? -27.391 18.359 9.727 1 97.62 305 CYS B C 1
ATOM 5323 O O . CYS B 1 305 ? -27.594 19.562 9.539 1 97.62 305 CYS B O 1
ATOM 5325 N N . ILE B 1 306 ? -28.188 17.578 10.344 1 97.56 306 ILE B N 1
ATOM 5326 C CA . ILE B 1 306 ? -29.422 18.062 10.938 1 97.56 306 ILE B CA 1
ATOM 5327 C C . ILE B 1 306 ? -29.281 18.156 12.453 1 97.56 306 ILE B C 1
ATOM 5329 O O . ILE B 1 306 ? -28.891 17.188 13.102 1 97.56 306 ILE B O 1
ATOM 5333 N N . ILE B 1 307 ? -29.562 19.297 12.992 1 97.75 307 ILE B N 1
ATOM 5334 C CA . ILE B 1 307 ? -29.438 19.547 14.422 1 97.75 307 ILE B CA 1
ATOM 5335 C C . ILE B 1 307 ? -30.828 19.562 15.062 1 97.75 307 ILE B C 1
ATOM 5337 O O . ILE B 1 307 ? -31.688 20.359 14.695 1 97.75 307 ILE B O 1
ATOM 5341 N N . ASP B 1 308 ? -31 18.641 15.961 1 97 308 ASP B N 1
ATOM 5342 C CA . ASP B 1 308 ? -32.281 18.484 16.656 1 97 308 ASP B CA 1
ATOM 5343 C C . ASP B 1 308 ? -32.125 18.812 18.141 1 97 308 ASP B C 1
ATOM 5345 O O . ASP B 1 308 ? -31.906 17.906 18.953 1 97 308 ASP B O 1
ATOM 5349 N N . GLU B 1 309 ? -32.312 20.094 18.516 1 96.75 309 GLU B N 1
ATOM 5350 C CA . GLU B 1 309 ? -32.156 20.562 19.891 1 96.75 309 GLU B CA 1
ATOM 5351 C C . GLU B 1 309 ? -33.156 19.891 20.828 1 96.75 309 GLU B C 1
ATOM 5353 O O . GLU B 1 309 ? -32.844 19.547 21.969 1 96.75 309 GLU B O 1
ATOM 5358 N N . VAL B 1 310 ? -34.312 19.703 20.344 1 96.94 310 VAL B N 1
ATOM 5359 C CA . VAL B 1 310 ? -35.406 19.156 21.156 1 96.94 310 VAL B CA 1
ATOM 5360 C C . VAL B 1 310 ? -35.031 17.75 21.625 1 96.94 310 VAL B C 1
ATOM 5362 O O . VAL B 1 310 ? -35.156 17.422 22.797 1 96.94 310 VAL B O 1
ATOM 5365 N N . ASN B 1 311 ? -34.562 16.969 20.781 1 97.19 311 ASN B N 1
ATOM 5366 C CA . ASN B 1 311 ? -34.281 15.578 21.094 1 97.19 311 ASN B CA 1
ATOM 5367 C C . ASN B 1 311 ? -32.812 15.367 21.453 1 97.19 311 ASN B C 1
ATOM 5369 O O . ASN B 1 311 ? -32.406 14.25 21.734 1 97.19 311 ASN B O 1
ATOM 5373 N N . GLN B 1 312 ? -31.969 16.438 21.422 1 98.06 312 GLN B N 1
ATOM 5374 C CA . GLN B 1 312 ? -30.547 16.391 21.734 1 98.06 312 GLN B CA 1
ATOM 5375 C C . GLN B 1 312 ? -29.828 15.344 20.891 1 98.06 312 GLN B C 1
ATOM 5377 O O . GLN B 1 312 ? -29.125 14.477 21.438 1 98.06 312 GLN B O 1
ATOM 5382 N N . GLN B 1 313 ? -30.062 15.547 19.562 1 97.5 313 GLN B N 1
ATOM 5383 C CA . GLN B 1 313 ? -29.5 14.617 18.594 1 97.5 313 GLN B CA 1
ATOM 5384 C C . GLN B 1 313 ? -29.031 15.359 17.344 1 97.5 313 GLN B C 1
ATOM 5386 O O . GLN B 1 313 ? -29.625 16.359 16.953 1 97.5 313 GLN B O 1
ATOM 5391 N N . ILE B 1 314 ? -27.984 14.82 16.797 1 98.06 314 ILE B N 1
ATOM 5392 C CA . ILE B 1 314 ? -27.641 15.266 15.453 1 98.06 314 ILE B CA 1
ATOM 5393 C C . ILE B 1 314 ? -27.766 14.094 14.477 1 98.06 314 ILE B C 1
ATOM 5395 O O . ILE B 1 314 ? -27.578 12.938 14.859 1 98.06 314 ILE B O 1
ATOM 5399 N N . SER B 1 315 ? -28.125 14.414 13.266 1 98.44 315 SER B N 1
ATOM 5400 C CA . SER B 1 315 ? -28.25 13.414 12.211 1 98.44 315 SER B CA 1
ATOM 5401 C C . SER B 1 315 ? -27.438 13.797 10.984 1 98.44 315 SER B C 1
ATOM 5403 O O . SER B 1 315 ? -27.406 14.961 10.594 1 98.44 315 SER B O 1
ATOM 5405 N N . LEU B 1 316 ? -26.734 12.852 10.484 1 98.5 316 LEU B N 1
ATOM 5406 C CA . LEU B 1 316 ? -26.031 12.984 9.219 1 98.5 316 LEU B CA 1
ATOM 5407 C C . LEU B 1 316 ? -26.797 12.297 8.094 1 98.5 316 LEU B C 1
ATOM 5409 O O . LEU B 1 316 ? -27.25 11.156 8.25 1 98.5 316 LEU B O 1
ATOM 5413 N N . SER B 1 317 ? -26.938 13 6.992 1 97.62 317 SER B N 1
ATOM 5414 C CA . SER B 1 317 ? -27.734 12.422 5.918 1 97.62 317 SER B CA 1
ATOM 5415 C C . SER B 1 317 ? -27.141 12.734 4.551 1 97.62 317 SER B C 1
ATOM 5417 O O . SER B 1 317 ? -26.5 13.773 4.371 1 97.62 317 SER B O 1
ATOM 5419 N N . VAL B 1 318 ? -27.281 11.844 3.66 1 96.81 318 VAL B N 1
ATOM 5420 C CA . VAL B 1 318 ? -26.906 11.984 2.258 1 96.81 318 VAL B CA 1
ATOM 5421 C C . VAL B 1 318 ? -28 11.398 1.369 1 96.81 318 VAL B C 1
ATOM 5423 O O . VAL B 1 318 ? -28.578 10.359 1.689 1 96.81 318 VAL B O 1
ATOM 5426 N N . GLU B 1 319 ? -28.297 12.102 0.313 1 94.62 319 GLU B N 1
ATOM 5427 C CA . GLU B 1 319 ? -29.203 11.617 -0.729 1 94.62 319 GLU B CA 1
ATOM 5428 C C . GLU B 1 319 ? -28.531 11.664 -2.102 1 94.62 319 GLU B C 1
ATOM 5430 O O . GLU B 1 319 ? -28.312 12.75 -2.648 1 94.62 319 GLU B O 1
ATOM 5435 N N . ALA B 1 320 ? -28.25 10.492 -2.574 1 90.94 320 ALA B N 1
ATOM 5436 C CA . ALA B 1 320 ? -27.719 10.359 -3.928 1 90.94 320 ALA B CA 1
ATOM 5437 C C . ALA B 1 320 ? -28.75 9.727 -4.859 1 90.94 320 ALA B C 1
ATOM 5439 O O . ALA B 1 320 ? -28.969 8.508 -4.82 1 90.94 320 ALA B O 1
ATOM 5440 N N . ALA B 1 321 ? -29.516 10.461 -5.629 1 84.25 321 ALA B N 1
ATOM 5441 C CA . ALA B 1 321 ? -30.719 10.117 -6.383 1 84.25 321 ALA B CA 1
ATOM 5442 C C . ALA B 1 321 ? -30.562 8.758 -7.059 1 84.25 321 ALA B C 1
ATOM 5444 O O . ALA B 1 321 ? -31.438 7.891 -6.906 1 84.25 321 ALA B O 1
ATOM 5445 N N . ASP B 1 322 ? -29.562 8.5 -7.863 1 87.75 322 ASP B N 1
ATOM 5446 C CA . ASP B 1 322 ? -29.516 7.273 -8.656 1 87.75 322 ASP B CA 1
ATOM 5447 C C . ASP B 1 322 ? -28.641 6.215 -7.984 1 87.75 322 ASP B C 1
ATOM 5449 O O . ASP B 1 322 ? -28.453 5.125 -8.523 1 87.75 322 ASP B O 1
ATOM 5453 N N . VAL B 1 323 ? -28.422 6.504 -6.699 1 93.25 323 VAL B N 1
ATOM 5454 C CA . VAL B 1 323 ? -27.484 5.59 -6.043 1 93.25 323 VAL B CA 1
ATOM 5455 C C . VAL B 1 323 ? -28.094 5.082 -4.738 1 93.25 323 VAL B C 1
ATOM 5457 O O . VAL B 1 323 ? -28.172 3.875 -4.508 1 93.25 323 VAL B O 1
ATOM 5460 N N . GLY B 1 324 ? -28.484 5.992 -3.898 1 94.81 324 GLY B N 1
ATOM 5461 C CA . GLY B 1 324 ? -29.016 5.645 -2.59 1 94.81 324 GLY B CA 1
ATOM 5462 C C . GLY B 1 324 ? -29.016 6.809 -1.617 1 94.81 324 GLY B C 1
ATOM 5463 O O . GLY B 1 324 ? -28.875 7.965 -2.025 1 94.81 324 GLY B O 1
ATOM 5464 N N . ASN B 1 325 ? -29.359 6.52 -0.431 1 96.44 325 ASN B N 1
ATOM 5465 C CA . ASN B 1 325 ? -29.312 7.52 0.633 1 96.44 325 ASN B CA 1
ATOM 5466 C C . ASN B 1 325 ? -28.891 6.906 1.963 1 96.44 325 ASN B C 1
ATOM 5468 O O . ASN B 1 325 ? -28.75 5.688 2.072 1 96.44 325 ASN B O 1
ATOM 5472 N N . ALA B 1 326 ? -28.609 7.723 2.904 1 97.38 326 ALA B N 1
ATOM 5473 C CA . ALA B 1 326 ? -28.156 7.285 4.223 1 97.38 326 ALA B CA 1
ATOM 5474 C C . ALA B 1 326 ? -28.578 8.273 5.305 1 97.38 326 ALA B C 1
ATOM 5476 O O . ALA B 1 326 ? -28.703 9.477 5.039 1 97.38 326 ALA B O 1
ATOM 5477 N N . LEU B 1 327 ? -28.781 7.719 6.449 1 98.44 327 LEU B N 1
ATOM 5478 C CA . LEU B 1 327 ? -29.141 8.516 7.621 1 98.44 327 LEU B CA 1
ATOM 5479 C C . LEU B 1 327 ? -28.609 7.867 8.898 1 98.44 327 LEU B C 1
ATOM 5481 O O . LEU B 1 327 ? -28.859 6.688 9.148 1 98.44 327 LEU B O 1
ATOM 5485 N N . GLU B 1 328 ? -27.859 8.539 9.617 1 98.31 328 GLU B N 1
ATOM 5486 C CA . GLU B 1 328 ? -27.391 8.133 10.945 1 98.31 328 GLU B CA 1
ATOM 5487 C C . GLU B 1 328 ? -27.625 9.242 11.969 1 98.31 328 GLU B C 1
ATOM 5489 O O . GLU B 1 328 ? -27.438 10.422 11.672 1 98.31 328 GLU B O 1
ATOM 5494 N N . SER B 1 329 ? -28.031 8.875 13.125 1 98.31 329 SER B N 1
ATOM 5495 C CA . SER B 1 329 ? -28.25 9.82 14.211 1 98.31 329 SER B CA 1
ATOM 5496 C C . SER B 1 329 ? -27.422 9.445 15.445 1 98.31 329 SER B C 1
ATOM 5498 O O . SER B 1 329 ? -27.125 8.273 15.664 1 98.31 329 SER B O 1
ATOM 5500 N N . MET B 1 330 ? -27.078 10.398 16.203 1 98.25 330 MET B N 1
ATOM 5501 C CA . MET B 1 330 ? -26.344 10.164 17.438 1 98.25 330 MET B CA 1
ATOM 5502 C C . MET B 1 330 ? -26.688 11.219 18.484 1 98.25 330 MET B C 1
ATOM 5504 O O . MET B 1 330 ? -27.094 12.336 18.141 1 98.25 330 MET B O 1
ATOM 5508 N N . PRO B 1 331 ? -26.484 10.805 19.719 1 98.38 331 PRO B N 1
ATOM 5509 C CA . PRO B 1 331 ? -26.75 11.773 20.781 1 98.38 331 PRO B CA 1
ATOM 5510 C C . PRO B 1 331 ? -25.734 12.914 20.812 1 98.38 331 PRO B C 1
ATOM 5512 O O . PRO B 1 331 ? -24.562 12.719 20.484 1 98.38 331 PRO B O 1
ATOM 5515 N N . ALA B 1 332 ? -26.266 14.086 21.109 1 98.06 332 ALA B N 1
ATOM 5516 C CA . ALA B 1 332 ? -25.438 15.281 21.297 1 98.06 332 ALA B CA 1
ATOM 5517 C C . ALA B 1 332 ? -26.062 16.234 22.312 1 98.06 332 ALA B C 1
ATOM 5519 O O . ALA B 1 332 ? -27.281 16.219 22.5 1 98.06 332 ALA B O 1
ATOM 5520 N N . GLN B 1 333 ? -25.234 16.906 23.016 1 98.25 333 GLN B N 1
ATOM 5521 C CA . GLN B 1 333 ? -25.734 17.984 23.844 1 98.25 333 GLN B CA 1
ATOM 5522 C C . GLN B 1 333 ? -25.812 19.297 23.062 1 98.25 333 GLN B C 1
ATOM 5524 O O . GLN B 1 333 ? -24.797 19.844 22.656 1 98.25 333 GLN B O 1
ATOM 5529 N N . ILE B 1 334 ? -27.031 19.781 22.891 1 98.25 334 ILE B N 1
ATOM 5530 C CA . ILE B 1 334 ? -27.25 20.906 21.984 1 98.25 334 ILE B CA 1
ATOM 5531 C C . ILE B 1 334 ? -27.859 22.078 22.766 1 98.25 334 ILE B C 1
ATOM 5533 O O . ILE B 1 334 ? -28.828 21.906 23.5 1 98.25 334 ILE B O 1
ATOM 5537 N N . SER B 1 335 ? -27.219 23.156 22.641 1 97.38 335 SER B N 1
ATOM 5538 C CA . SER B 1 335 ? -27.75 24.422 23.125 1 97.38 335 SER B CA 1
ATOM 5539 C C . SER B 1 335 ? -27.891 25.438 21.984 1 97.38 335 SER B C 1
ATOM 5541 O O . SER B 1 335 ? -26.938 25.688 21.25 1 97.38 335 SER B O 1
ATOM 5543 N N . GLY B 1 336 ? -29.062 26 21.828 1 94.88 336 GLY B N 1
ATOM 5544 C CA . GLY B 1 336 ? -29.375 26.906 20.734 1 94.88 336 GLY B CA 1
ATOM 5545 C C . GLY B 1 336 ? -30.297 26.297 19.703 1 94.88 336 GLY B C 1
ATOM 5546 O O . GLY B 1 336 ? -30.359 25.078 19.562 1 94.88 336 GLY B O 1
ATOM 5547 N N . GLU B 1 337 ? -30.938 27.188 18.875 1 87.94 337 GLU B N 1
ATOM 5548 C CA . GLU B 1 337 ? -32.031 26.703 18.031 1 87.94 337 GLU B CA 1
ATOM 5549 C C . GLU B 1 337 ? -31.641 26.719 16.562 1 87.94 337 GLU B C 1
ATOM 5551 O O . GLU B 1 337 ? -32.25 26.031 15.742 1 87.94 337 GLU B O 1
ATOM 5556 N N . GLU B 1 338 ? -30.719 27.547 16.281 1 90.5 338 GLU B N 1
ATOM 5557 C CA . GLU B 1 338 ? -30.328 27.719 14.883 1 90.5 338 GLU B CA 1
ATOM 5558 C C . GLU B 1 338 ? -28.812 27.578 14.711 1 90.5 338 GLU B C 1
ATOM 5560 O O . GLU B 1 338 ? -28.047 27.859 15.641 1 90.5 338 GLU B O 1
ATOM 5565 N N . PRO B 1 339 ? -28.438 27.094 13.586 1 93.31 339 PRO B N 1
ATOM 5566 C CA . PRO B 1 339 ? -29.234 26.594 12.461 1 93.31 339 PRO B CA 1
ATOM 5567 C C . PRO B 1 339 ? -29.734 25.172 12.688 1 93.31 339 PRO B C 1
ATOM 5569 O O . PRO B 1 339 ? -29.188 24.438 13.508 1 93.31 339 PRO B O 1
ATOM 5572 N N . LYS B 1 340 ? -30.766 24.781 11.922 1 95 340 LYS B N 1
ATOM 5573 C CA . LYS B 1 340 ? -31.359 23.453 12.055 1 95 340 LYS B CA 1
ATOM 5574 C C . LYS B 1 340 ? -30.672 22.453 11.133 1 95 340 LYS B C 1
ATOM 5576 O O . LYS B 1 340 ? -30.719 21.25 11.375 1 95 340 LYS B O 1
ATOM 5581 N N . GLU B 1 341 ? -30.125 23.047 10.109 1 96.19 341 GLU B N 1
ATOM 5582 C CA . GLU B 1 341 ? -29.469 22.203 9.109 1 96.19 341 GLU B CA 1
ATOM 5583 C C . GLU B 1 341 ? -28.266 22.906 8.484 1 96.19 341 GLU B C 1
ATOM 5585 O O . GLU B 1 341 ? -28.312 24.109 8.219 1 96.19 341 GLU B O 1
ATOM 5590 N N . LEU B 1 342 ? -27.234 22.125 8.258 1 96.5 342 LEU B N 1
ATOM 5591 C CA . LEU B 1 342 ? -26.031 22.562 7.547 1 96.5 342 LEU B CA 1
ATOM 5592 C C . LEU B 1 342 ? -25.531 21.484 6.609 1 96.5 342 LEU B C 1
ATOM 5594 O O . LEU B 1 342 ? -25.844 20.297 6.797 1 96.5 342 LEU B O 1
ATOM 5598 N N . ALA B 1 343 ? -24.781 21.891 5.609 1 97.38 343 ALA B N 1
ATOM 5599 C CA . ALA B 1 343 ? -24.109 20.953 4.715 1 97.38 343 ALA B CA 1
ATOM 5600 C C . ALA B 1 343 ? -22.609 21.188 4.703 1 97.38 343 ALA B C 1
ATOM 5602 O O . ALA B 1 343 ? -22.141 22.328 4.758 1 97.38 343 ALA B O 1
ATOM 5603 N N . PHE B 1 344 ? -21.875 20.094 4.617 1 97.44 344 PHE B N 1
ATOM 5604 C CA . PHE B 1 344 ? -20.422 20.156 4.625 1 97.44 344 PHE B CA 1
ATOM 5605 C C . PHE B 1 344 ? -19.828 19.172 3.619 1 97.44 344 PHE B C 1
ATOM 5607 O O . PHE B 1 344 ? -20.5 18.234 3.184 1 97.44 344 PHE B O 1
ATOM 5614 N N . ASN B 1 345 ? -18.625 19.5 3.168 1 97.44 345 ASN B N 1
ATOM 5615 C CA . ASN B 1 345 ? -17.781 18.453 2.598 1 97.44 345 ASN B CA 1
ATOM 5616 C C . ASN B 1 345 ? -17.359 17.438 3.656 1 97.44 345 ASN B C 1
ATOM 5618 O O . ASN B 1 345 ? -16.703 17.797 4.637 1 97.44 345 ASN B O 1
ATOM 5622 N N . VAL B 1 346 ? -17.656 16.219 3.463 1 97.69 346 VAL B N 1
ATOM 5623 C CA . VAL B 1 346 ? -17.469 15.18 4.461 1 97.69 346 VAL B CA 1
ATOM 5624 C C . VAL B 1 346 ? -15.977 15 4.754 1 97.69 346 VAL B C 1
ATOM 5626 O O . VAL B 1 346 ? -15.594 14.734 5.891 1 97.69 346 VAL B O 1
ATOM 5629 N N . LYS B 1 347 ? -15.133 15.156 3.854 1 97.81 347 LYS B N 1
ATOM 5630 C CA . LYS B 1 347 ? -13.688 14.992 4.02 1 97.81 347 LYS B CA 1
ATOM 5631 C C . LYS B 1 347 ? -13.117 16.047 4.961 1 97.81 347 LYS B C 1
ATOM 5633 O O . LYS B 1 347 ? -12.258 15.75 5.785 1 97.81 347 LYS B O 1
ATOM 5638 N N . TYR B 1 348 ? -13.625 17.281 4.82 1 98.06 348 TYR B N 1
ATOM 5639 C CA . TYR B 1 348 ? -13.148 18.359 5.676 1 98.06 348 TYR B CA 1
ATOM 5640 C C . TYR B 1 348 ? -13.484 18.078 7.137 1 98.06 348 TYR B C 1
ATOM 5642 O O . TYR B 1 348 ? -12.664 18.344 8.023 1 98.06 348 TYR B O 1
ATOM 5650 N N . LEU B 1 349 ? -14.633 17.547 7.34 1 98.25 349 LEU B N 1
ATOM 5651 C CA . LEU B 1 349 ? -15.008 17.219 8.711 1 98.25 349 LEU B CA 1
ATOM 5652 C C . LEU B 1 349 ? -14.133 16.109 9.266 1 98.25 349 LEU B C 1
ATOM 5654 O O . LEU B 1 349 ? -13.602 16.219 10.375 1 98.25 349 LEU B O 1
ATOM 5658 N N . MET B 1 350 ? -13.961 15.109 8.477 1 98.38 350 MET B N 1
ATOM 5659 C CA . MET B 1 350 ? -13.211 13.945 8.93 1 98.38 350 MET B CA 1
ATOM 5660 C C . MET B 1 350 ? -11.758 14.312 9.203 1 98.38 350 MET B C 1
ATOM 5662 O O . MET B 1 350 ? -11.188 13.906 10.219 1 98.38 350 MET B O 1
ATOM 5666 N N . ASP B 1 351 ? -11.18 15.031 8.344 1 97.81 351 ASP B N 1
ATOM 5667 C CA . ASP B 1 351 ? -9.773 15.406 8.5 1 97.81 351 ASP B CA 1
ATOM 5668 C C . ASP B 1 351 ? -9.547 16.125 9.828 1 97.81 351 ASP B C 1
ATOM 5670 O O . ASP B 1 351 ? -8.602 15.805 10.555 1 97.81 351 ASP B O 1
ATOM 5674 N N . GLY B 1 352 ? -10.391 17.094 10.109 1 97.19 352 GLY B N 1
ATOM 5675 C CA . GLY B 1 352 ? -10.273 17.828 11.359 1 97.19 352 GLY B CA 1
ATOM 5676 C C . GLY B 1 352 ? -10.453 16.953 12.578 1 97.19 352 GLY B C 1
ATOM 5677 O O . GLY B 1 352 ? -9.688 17.062 13.539 1 97.19 352 GLY B O 1
ATOM 5678 N N . LEU B 1 353 ? -11.398 16.094 12.508 1 97.56 353 LEU B N 1
ATOM 5679 C CA . LEU B 1 353 ? -11.711 15.234 13.648 1 97.56 353 LEU B CA 1
ATOM 5680 C C . LEU B 1 353 ? -10.57 14.266 13.938 1 97.56 353 LEU B C 1
ATOM 5682 O O . LEU B 1 353 ? -10.336 13.906 15.094 1 97.56 353 LEU B O 1
ATOM 5686 N N . LYS B 1 354 ? -9.906 13.844 12.961 1 96.94 354 LYS B N 1
ATOM 5687 C CA . LYS B 1 354 ? -8.82 12.875 13.109 1 96.94 354 LYS B CA 1
ATOM 5688 C C . LYS B 1 354 ? -7.656 13.477 13.891 1 96.94 354 LYS B C 1
ATOM 5690 O O . LYS B 1 354 ? -6.895 12.75 14.531 1 96.94 354 LYS B O 1
ATOM 5695 N N . VAL B 1 355 ? -7.5 14.781 13.852 1 94.69 355 VAL B N 1
ATOM 5696 C CA . VAL B 1 355 ? -6.316 15.375 14.461 1 94.69 355 VAL B CA 1
ATOM 5697 C C . VAL B 1 355 ? -6.66 15.898 15.852 1 94.69 355 VAL B C 1
ATOM 5699 O O . VAL B 1 355 ? -5.766 16.203 16.656 1 94.69 355 VAL B O 1
ATOM 5702 N N . LEU B 1 356 ? -7.953 15.938 16.047 1 93.19 356 LEU B N 1
ATOM 5703 C CA . LEU B 1 356 ? -8.359 16.344 17.391 1 93.19 356 LEU B CA 1
ATOM 5704 C C . LEU B 1 356 ? -8.141 15.211 18.391 1 93.19 356 LEU B C 1
ATOM 5706 O O . LEU B 1 356 ? -8.367 14.047 18.078 1 93.19 356 LEU B O 1
ATOM 5710 N N . ASN B 1 357 ? -7.465 15.398 19.438 1 84.44 357 ASN B N 1
ATOM 5711 C CA . ASN B 1 357 ? -7.102 14.352 20.391 1 84.44 357 ASN B CA 1
ATOM 5712 C C . ASN B 1 357 ? -7.988 14.383 21.625 1 84.44 357 ASN B C 1
ATOM 5714 O O . ASN B 1 357 ? -7.488 14.344 22.75 1 84.44 357 ASN B O 1
ATOM 5718 N N . SER B 1 358 ? -9.211 14.609 21.484 1 93.19 358 SER B N 1
ATOM 5719 C CA . SER B 1 358 ? -10.133 14.609 22.609 1 93.19 358 SER B CA 1
ATOM 5720 C C . SER B 1 358 ? -11.266 13.617 22.391 1 93.19 358 SER B C 1
ATOM 5722 O O . SER B 1 358 ? -11.57 13.242 21.266 1 93.19 358 SER B O 1
ATOM 5724 N N . SER B 1 359 ? -11.781 13.18 23.469 1 95.19 359 SER B N 1
ATOM 5725 C CA . SER B 1 359 ? -12.914 12.266 23.391 1 95.19 359 SER B CA 1
ATOM 5726 C C . SER B 1 359 ? -14.18 12.992 22.938 1 95.19 359 SER B C 1
ATOM 5728 O O . SER B 1 359 ? -14.969 12.445 22.156 1 95.19 359 SER B O 1
ATOM 5730 N N . GLU B 1 360 ? -14.312 14.273 23.422 1 95.94 360 GLU B N 1
ATOM 5731 C CA . GLU B 1 360 ? -15.461 15.102 23.062 1 95.94 360 GLU B CA 1
ATOM 5732 C C . GLU B 1 360 ? -15.016 16.375 22.344 1 95.94 360 GLU B C 1
ATOM 5734 O O . GLU B 1 360 ? -13.93 16.891 22.594 1 95.94 360 GLU B O 1
ATOM 5739 N N . ILE B 1 361 ? -15.938 16.797 21.484 1 97.12 361 ILE B N 1
ATOM 5740 C CA . ILE B 1 361 ? -15.664 18.047 20.797 1 97.12 361 ILE B CA 1
ATOM 5741 C C . ILE B 1 361 ? -16.859 18.984 20.938 1 97.12 361 ILE B C 1
ATOM 5743 O O . ILE B 1 361 ? -17.984 18.531 21.203 1 97.12 361 ILE B O 1
ATOM 5747 N N . GLN B 1 362 ? -16.562 20.25 20.781 1 96.62 362 GLN B N 1
ATOM 5748 C CA . GLN B 1 362 ? -17.578 21.297 20.781 1 96.62 362 GLN B CA 1
ATOM 5749 C C . GLN B 1 362 ? -17.688 21.938 19.391 1 96.62 362 GLN B C 1
ATOM 5751 O O . GLN B 1 362 ? -16.688 22.391 18.828 1 96.62 362 GLN B O 1
ATOM 5756 N N . ILE B 1 363 ? -18.891 21.906 18.875 1 97.25 363 ILE B N 1
ATOM 5757 C CA . ILE B 1 363 ? -19.203 22.547 17.594 1 97.25 363 ILE B CA 1
ATOM 5758 C C . ILE B 1 363 ? -20 23.828 17.844 1 97.25 363 ILE B C 1
ATOM 5760 O O . ILE B 1 363 ? -21.062 23.781 18.469 1 97.25 363 ILE B O 1
ATOM 5764 N N . GLN B 1 364 ? -19.5 24.922 17.375 1 97.25 364 GLN B N 1
ATOM 5765 C CA . GLN B 1 364 ? -20.141 26.203 17.594 1 97.25 364 GLN B CA 1
ATOM 5766 C C . GLN B 1 364 ? -20.625 26.797 16.266 1 97.25 364 GLN B C 1
ATOM 5768 O O . GLN B 1 364 ? -19.875 26.812 15.289 1 97.25 364 GLN B O 1
ATOM 5773 N N . LEU B 1 365 ? -21.891 27.297 16.312 1 96.88 365 LEU B N 1
ATOM 5774 C CA . LEU B 1 365 ? -22.562 27.656 15.07 1 96.88 365 LEU B CA 1
ATOM 5775 C C . LEU B 1 365 ? -23.297 28.984 15.219 1 96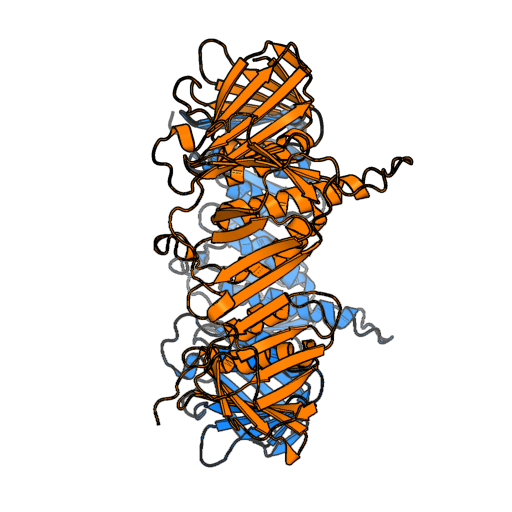.88 365 LEU B C 1
ATOM 5777 O O . LEU B 1 365 ? -23.719 29.359 16.312 1 96.88 365 LEU B O 1
ATOM 5781 N N . ASN B 1 366 ? -23.453 29.672 14.109 1 96.38 366 ASN B N 1
ATOM 5782 C CA . ASN B 1 366 ? -24.297 30.859 14.031 1 96.38 366 ASN B CA 1
ATOM 5783 C C . ASN B 1 366 ? -25.391 30.688 12.977 1 96.38 366 ASN B C 1
ATOM 5785 O O . ASN B 1 366 ? -26.578 30.625 13.305 1 96.38 366 ASN B O 1
ATOM 5789 N N . ALA B 1 367 ? -24.922 30.672 11.648 1 94.44 367 ALA B N 1
ATOM 5790 C CA . ALA B 1 367 ? -25.859 30.469 10.539 1 94.44 367 ALA B CA 1
ATOM 5791 C C . ALA B 1 367 ? -25.375 29.344 9.625 1 94.44 367 ALA B C 1
ATOM 5793 O O . ALA B 1 367 ? -24.219 28.906 9.719 1 94.44 367 ALA B O 1
ATOM 5794 N N . ALA B 1 368 ? -26.297 28.969 8.727 1 94.62 368 ALA B N 1
ATOM 5795 C CA . ALA B 1 368 ? -26.031 27.812 7.855 1 94.62 368 ALA B CA 1
ATOM 5796 C C . ALA B 1 368 ? -24.922 28.141 6.848 1 94.62 368 ALA B C 1
ATOM 5798 O O . ALA B 1 368 ? -24.344 27.234 6.242 1 94.62 368 ALA B O 1
ATOM 5799 N N . SER B 1 369 ? -24.625 29.375 6.648 1 94.75 369 SER B N 1
ATOM 5800 C CA . SER B 1 369 ? -23.672 29.75 5.617 1 94.75 369 SER B CA 1
ATOM 5801 C C . SER B 1 369 ? -22.438 30.406 6.23 1 94.75 369 SER B C 1
ATOM 5803 O O . SER B 1 369 ? -21.562 30.906 5.508 1 94.75 369 SER B O 1
ATOM 5805 N N . THR B 1 370 ? -22.375 30.5 7.535 1 95.5 370 THR B N 1
ATOM 5806 C CA . THR B 1 370 ? -21.25 31.141 8.195 1 95.5 370 THR B CA 1
ATOM 5807 C C . THR B 1 370 ? -20.281 30.094 8.75 1 95.5 370 THR B C 1
ATOM 5809 O O . THR B 1 370 ? -20.625 28.922 8.867 1 95.5 370 THR B O 1
ATOM 5812 N N . PRO B 1 371 ? -19.078 30.453 9.086 1 97 371 PRO B N 1
ATOM 5813 C CA . PRO B 1 371 ? -18.062 29.516 9.555 1 97 371 PRO B CA 1
ATOM 5814 C C . PRO B 1 371 ? -18.5 28.719 10.781 1 97 371 PRO B C 1
ATOM 5816 O O . PRO B 1 371 ? -19.156 29.266 11.68 1 97 371 PRO B O 1
ATOM 5819 N N . VAL B 1 372 ? -18.188 27.484 10.781 1 97.88 372 VAL B N 1
ATOM 5820 C CA . VAL B 1 372 ? -18.406 26.594 11.914 1 97.88 372 VAL B CA 1
ATOM 5821 C C . VAL B 1 372 ? -17.094 26.312 12.633 1 97.88 372 VAL B C 1
ATOM 5823 O O . VAL B 1 372 ? -16.078 26.016 12 1 97.88 372 VAL B O 1
ATOM 5826 N N . ILE B 1 373 ? -17.141 26.422 13.977 1 97.38 373 ILE B N 1
ATOM 5827 C CA . ILE B 1 373 ? -15.93 26.25 14.766 1 97.38 373 ILE B CA 1
ATOM 5828 C C . ILE B 1 373 ? -16 24.938 15.539 1 97.38 373 ILE B C 1
ATOM 5830 O O . ILE B 1 373 ? -17 24.656 16.203 1 97.38 373 ILE B O 1
ATOM 5834 N N . ILE B 1 374 ? -14.961 24.156 15.43 1 97.31 374 ILE B N 1
ATOM 5835 C CA . ILE B 1 374 ? -14.844 22.906 16.172 1 97.31 374 ILE B CA 1
ATOM 5836 C C . ILE B 1 374 ? -13.625 22.969 17.094 1 97.31 374 ILE B C 1
ATOM 5838 O O . ILE B 1 374 ? -12.516 23.25 16.641 1 97.31 374 ILE B O 1
ATOM 5842 N N . ASN B 1 375 ? -13.82 22.734 18.344 1 95.25 375 ASN B N 1
ATOM 5843 C CA . ASN B 1 375 ? -12.773 22.719 19.359 1 95.25 375 ASN B CA 1
ATOM 5844 C C . ASN B 1 375 ? -12.805 21.422 20.172 1 95.25 375 ASN B C 1
ATOM 5846 O O . ASN B 1 375 ? -13.867 20.859 20.406 1 95.25 375 ASN B O 1
ATOM 5850 N N . PRO B 1 376 ? -11.57 20.938 20.5 1 94.44 376 PRO B N 1
ATOM 5851 C CA . PRO B 1 376 ? -11.586 19.859 21.484 1 94.44 376 PRO B CA 1
ATOM 5852 C C . PRO B 1 376 ? -12.078 20.312 22.859 1 94.44 376 PRO B C 1
ATOM 5854 O O . PRO B 1 376 ? -11.859 21.453 23.25 1 94.44 376 PRO B O 1
ATOM 5857 N N . PHE B 1 377 ? -12.773 19.359 23.453 1 86 377 PHE B N 1
ATOM 5858 C CA . PHE B 1 377 ? -13.133 19.672 24.844 1 86 377 PHE B CA 1
ATOM 5859 C C . PHE B 1 377 ? -11.93 19.547 25.75 1 86 377 PHE B C 1
ATOM 5861 O O . PHE B 1 377 ? -11.312 18.484 25.844 1 86 377 PHE B O 1
ATOM 5868 N N . GLY B 1 378 ? -11.477 20.547 26.266 1 72.19 378 GLY B N 1
ATOM 5869 C CA . GLY B 1 378 ? -10.344 20.562 27.172 1 72.19 378 GLY B CA 1
ATOM 5870 C C . GLY B 1 378 ? -9.008 20.406 26.469 1 72.19 378 GLY B C 1
ATOM 5871 O O . GLY B 1 378 ? -8.961 20.047 25.297 1 72.19 378 GLY B O 1
ATOM 5872 N N . GLY B 1 379 ? -7.938 20.719 27.031 1 63.12 379 GLY B N 1
ATOM 5873 C CA . GLY B 1 379 ? -6.527 20.406 26.844 1 63.12 379 GLY B CA 1
ATOM 5874 C C . GLY B 1 379 ? -5.895 21.188 25.703 1 63.12 379 GLY B C 1
ATOM 5875 O O . GLY B 1 379 ? -5.523 22.359 25.875 1 63.12 379 GLY B O 1
ATOM 5876 N N . LEU B 1 380 ? -6.156 20.672 24.391 1 62.59 380 LEU B N 1
ATOM 5877 C CA . LEU B 1 380 ? -5.449 21.219 23.234 1 62.59 380 LEU B CA 1
ATOM 5878 C C . LEU B 1 380 ? -6.047 22.547 22.797 1 62.59 380 LEU B C 1
ATOM 5880 O O . LEU B 1 380 ? -7.266 22.656 22.641 1 62.59 380 LEU B O 1
ATOM 5884 N N . LYS B 1 381 ? -5.191 23.578 22.75 1 86.19 381 LYS B N 1
ATOM 5885 C CA . LYS B 1 381 ? -5.68 24.859 22.234 1 86.19 381 LYS B CA 1
ATOM 5886 C C . LYS B 1 381 ? -5.691 24.859 20.703 1 86.19 381 LYS B C 1
ATOM 5888 O O . LYS B 1 381 ? -4.797 25.422 20.078 1 86.19 381 LYS B O 1
ATOM 5893 N N . MET B 1 382 ? -6.656 24.109 20.125 1 93.94 382 MET B N 1
ATOM 5894 C CA . MET B 1 382 ? -6.84 24.031 18.688 1 93.94 382 MET B CA 1
ATOM 5895 C C . MET B 1 382 ? -8.219 24.547 18.281 1 93.94 382 MET B C 1
ATOM 5897 O O . MET B 1 382 ? -9.211 24.281 18.969 1 93.94 382 MET B O 1
ATOM 5901 N N . THR B 1 383 ? -8.227 25.391 17.266 1 96.62 383 THR B N 1
ATOM 5902 C CA . THR B 1 383 ? -9.453 25.859 16.625 1 96.62 383 THR B CA 1
ATOM 5903 C C . THR B 1 383 ? -9.508 25.391 15.172 1 96.62 383 THR B C 1
ATOM 5905 O O . THR B 1 383 ? -8.594 25.641 14.391 1 96.62 383 THR B O 1
ATOM 5908 N N . TYR B 1 384 ? -10.523 24.641 14.914 1 97.69 384 TYR B N 1
ATOM 5909 C CA . TYR B 1 384 ? -10.758 24.203 13.547 1 97.69 384 TYR B CA 1
ATOM 5910 C C . TYR B 1 384 ? -12.016 24.844 12.977 1 97.69 384 TYR B C 1
ATOM 5912 O O . TYR B 1 384 ? -13.094 24.75 13.562 1 97.69 384 TYR B O 1
ATOM 5920 N N . LEU B 1 385 ? -11.836 25.578 11.906 1 98.38 385 LEU B N 1
ATOM 5921 C CA . LEU B 1 385 ? -12.93 26.25 11.203 1 98.38 385 LEU B CA 1
ATOM 5922 C C . LEU B 1 385 ? -13.25 25.531 9.898 1 98.38 385 LEU B C 1
ATOM 5924 O O . LEU B 1 385 ? -12.344 25.25 9.102 1 98.38 385 LEU B O 1
ATOM 5928 N N . VAL B 1 386 ? -14.523 25.188 9.672 1 98.19 386 VAL B N 1
ATOM 5929 C CA . VAL B 1 386 ? -14.977 24.609 8.406 1 98.19 386 VAL B CA 1
ATOM 5930 C C . VAL B 1 386 ? -16.125 25.438 7.844 1 98.19 386 VAL B C 1
ATOM 5932 O O . VAL B 1 386 ? -17.062 25.797 8.57 1 98.19 386 VAL B O 1
ATOM 5935 N N . MET B 1 387 ? -16 25.734 6.547 1 97.56 387 MET B N 1
ATOM 5936 C CA . MET B 1 387 ? -17.078 26.469 5.895 1 97.56 387 MET B CA 1
ATOM 5937 C C . MET B 1 387 ? -18.172 25.531 5.414 1 97.56 387 MET B C 1
ATOM 5939 O O . MET B 1 387 ? -17.906 24.562 4.715 1 97.56 387 MET B O 1
ATOM 5943 N N . PRO B 1 388 ? -19.438 25.797 5.785 1 97.25 388 PRO B N 1
ATOM 5944 C CA . PRO B 1 388 ? -20.531 25 5.211 1 97.25 388 PRO B CA 1
ATOM 5945 C C . PRO B 1 388 ? -20.703 25.25 3.711 1 97.25 388 PRO B C 1
ATOM 5947 O O . PRO B 1 388 ? -20.203 26.234 3.18 1 97.25 388 PRO B O 1
ATOM 5950 N N . ILE B 1 389 ? -21.328 24.281 3.088 1 95.88 389 ILE B N 1
ATOM 5951 C CA . ILE B 1 389 ? -21.672 24.375 1.673 1 95.88 389 ILE B CA 1
ATOM 5952 C C . ILE B 1 389 ? -23.094 24.906 1.521 1 95.88 389 ILE B C 1
ATOM 5954 O O . ILE B 1 389 ? -24 24.484 2.236 1 95.88 389 ILE B O 1
ATOM 5958 N N . GLN B 1 390 ? -23.188 25.906 0.618 1 89.94 390 GLN B N 1
ATOM 5959 C CA . GLN B 1 390 ? -24.531 26.422 0.343 1 89.94 390 GLN B CA 1
ATOM 5960 C C . GLN B 1 390 ? -25.297 25.5 -0.585 1 89.94 390 GLN B C 1
ATOM 5962 O O . GLN B 1 390 ? -24.859 25.203 -1.696 1 89.94 390 GLN B O 1
ATOM 5967 N N . LEU B 1 391 ? -26.297 24.891 -0.045 1 79.94 391 LEU B N 1
ATOM 5968 C CA . LEU B 1 391 ? -27.109 23.984 -0.858 1 79.94 391 LEU B CA 1
ATOM 5969 C C . LEU B 1 391 ? -28.094 24.766 -1.717 1 79.94 391 LEU B C 1
ATOM 5971 O O . LEU B 1 391 ? -28.625 25.781 -1.28 1 79.94 391 LEU B O 1
ATOM 5975 N N . ARG B 1 392 ? -27.969 24.75 -3.018 1 63.69 392 ARG B N 1
ATOM 5976 C CA . ARG B 1 392 ? -28.953 25.391 -3.891 1 63.69 392 ARG B CA 1
ATOM 5977 C C . ARG B 1 392 ? -30.359 24.891 -3.6 1 63.69 392 ARG B C 1
ATOM 5979 O O . ARG B 1 392 ? -30.578 23.688 -3.471 1 63.69 392 ARG B O 1
ATOM 5986 N N . ARG B 1 393 ? -31.297 25.75 -3.072 1 53.38 393 ARG B N 1
ATOM 5987 C CA . ARG B 1 393 ? -32.719 25.422 -3.02 1 53.38 393 ARG B CA 1
ATOM 5988 C C . ARG B 1 393 ? -33.281 25.141 -4.414 1 53.38 393 ARG B C 1
ATOM 5990 O O . ARG B 1 393 ? -32.781 25.688 -5.402 1 53.38 393 ARG B O 1
#

Nearest PDB structures (foldseek):
  4tr6-assembly1_B  TM=9.223E-01  e=1.382E-39  Bacillus subtilis subsp. subtilis str. 168
  6e8d-assembly2_D  TM=9.244E-01  e=3.140E-39  Bacillus subtilis
  6e8d-assembly1_C  TM=9.198E-01  e=2.801E-38  Bacillus subtilis
  2avt-assembly1_B  TM=9.195E-01  e=2.474E-35  Streptococcus pyogenes
  4n96-assembly1_B  TM=9.360E-01  e=1.773E-34  Escherichia coli K-12